Protein AF-A0A101GWN6-F1 (afdb_monomer_lite)

Foldseek 3Di:
DDDDDDDDDPVVVVVVVVVVVVVVVVVPQPFPPPLALVLLLCVVVVLPQLCVVVADDDPPPPDDDPDVPDDPQAADQDVNDGFHDLLVLLSVLLSCLSVVVLVVSVVSLVVQVVQWDADPLAIFNFGQQKADDQFQDIDHPGAGFLLSLLSSLSNLLSSCVNPVDCVSVSNNVNSVVLCVQDLVRRGQWDQDPQAIFGGRGSGPPFWAFQLSRLSSLSSLSSSCSSVVPPVSVVNSLSNVRVSLVCLVLQWDQDVPLRFTFGFRTSTAGQLKKKKWKAWPWKWWFFKKFKWFAAPPDIDGQFMDGALDPCQCPSVGQKHWPDDLQAAQWAHWDADPNGITIIQRNHCHPPRIGMMMGGGDPVDHGQWMKMKIKIAHDPPTDQIKMWIWIDLPPDIDTQDIDGRDPDHDIDIDMGIDHPVSVVSSVVCSRNPGNQDLSCRASSLSSLCSSCSNNVPPSSVVSSVSSVVSVLVDACSSHPDDDPAQWDPWDLDFLFFADPPDQANWAWAQWAWDDDPQKIKTWTWGGYPVGAIFIWIWIGNPVRHIDTPGGQPADDPQQPEHKGQWYKDAQPPPGFIKIWIFTDRHHPDQGQFIFMWTDRRNRHIHTDGTAGRGRWDRWDWDAAPVAWIKIWTWDDDPQKIFIKIWTGRRSRHIDDIDGQDIDGNVAKDWHTWEWDDDPQKTWIWTWIQGPVRWTFTWIWIANDSNGTDTFPSPRSDTQQQPDQGQASHWASWYWDDDPPWIKIKIWGHRHDPPPTGTGIMMTTGDVVVVVVRNVVSD

Structure (mmCIF, N/CA/C/O backbone):
data_AF-A0A101GWN6-F1
#
_entry.id   AF-A0A101GWN6-F1
#
loop_
_atom_site.group_PDB
_atom_site.id
_atom_site.type_symbol
_atom_site.label_atom_id
_atom_site.label_alt_id
_atom_site.label_comp_id
_atom_site.label_asym_id
_atom_site.label_entity_id
_atom_site.label_seq_id
_atom_site.pdbx_PDB_ins_code
_atom_site.Cartn_x
_atom_site.Cartn_y
_atom_site.Cartn_z
_atom_site.occupancy
_atom_site.B_iso_or_equiv
_atom_site.auth_seq_id
_atom_site.auth_comp_id
_atom_site.auth_asym_id
_atom_site.auth_atom_id
_atom_site.pdbx_PDB_model_num
ATOM 1 N N . MET A 1 1 ? 42.149 -77.543 1.550 1.00 42.16 1 MET A N 1
ATOM 2 C CA . MET A 1 1 ? 42.298 -76.564 0.452 1.00 42.16 1 MET A CA 1
ATOM 3 C C . MET A 1 1 ? 41.016 -76.541 -0.371 1.00 42.16 1 MET A C 1
ATOM 5 O O . MET A 1 1 ? 40.492 -77.605 -0.660 1.00 42.16 1 MET A O 1
ATOM 9 N N . SER A 1 2 ? 40.532 -75.338 -0.707 1.00 38.22 2 SER A N 1
ATOM 10 C CA . SER A 1 2 ? 39.483 -75.035 -1.699 1.00 38.22 2 SER A CA 1
ATOM 11 C C . SER A 1 2 ? 38.058 -75.590 -1.464 1.00 38.22 2 SER A C 1
ATOM 13 O O . SER A 1 2 ? 37.648 -76.580 -2.065 1.00 38.22 2 SER A O 1
ATOM 15 N N . ARG A 1 3 ? 37.236 -74.854 -0.697 1.00 34.31 3 ARG A N 1
ATOM 16 C CA . ARG A 1 3 ? 35.778 -74.776 -0.924 1.00 34.31 3 ARG A CA 1
ATOM 17 C C . ARG A 1 3 ? 35.431 -73.357 -1.376 1.00 34.31 3 ARG A C 1
ATOM 19 O O . ARG A 1 3 ? 35.326 -72.449 -0.560 1.00 34.31 3 ARG A O 1
ATOM 26 N N . ILE A 1 4 ? 35.263 -73.183 -2.684 1.00 45.38 4 ILE A N 1
ATOM 27 C CA . ILE A 1 4 ? 34.577 -72.032 -3.275 1.00 45.38 4 ILE A CA 1
ATOM 28 C C . ILE A 1 4 ? 33.082 -72.306 -3.125 1.00 45.38 4 ILE A C 1
ATOM 30 O O . ILE A 1 4 ? 32.577 -73.240 -3.744 1.00 45.38 4 ILE A O 1
ATOM 34 N N . ASN A 1 5 ? 32.376 -71.501 -2.328 1.00 36.94 5 ASN A N 1
ATOM 35 C CA . ASN A 1 5 ? 30.921 -71.443 -2.394 1.00 36.94 5 ASN A CA 1
ATOM 36 C C . ASN A 1 5 ? 30.515 -70.114 -3.035 1.00 36.94 5 ASN A C 1
ATOM 38 O O . ASN A 1 5 ? 30.674 -69.034 -2.468 1.00 36.94 5 ASN A O 1
ATOM 42 N N . LYS A 1 6 ? 30.065 -70.239 -4.284 1.00 48.09 6 LYS A N 1
ATOM 43 C CA . LYS A 1 6 ? 29.497 -69.197 -5.134 1.00 48.09 6 LYS A CA 1
ATOM 44 C C . LYS A 1 6 ? 28.198 -68.700 -4.500 1.00 48.09 6 LYS A C 1
ATOM 46 O O . LYS A 1 6 ? 27.299 -69.501 -4.305 1.00 48.09 6 LYS A O 1
ATOM 51 N N . HIS A 1 7 ? 28.119 -67.405 -4.194 1.00 44.41 7 HIS A N 1
ATOM 52 C CA . HIS A 1 7 ? 26.934 -66.535 -4.313 1.00 44.41 7 HIS A CA 1
ATOM 53 C C . HIS A 1 7 ? 27.115 -65.294 -3.438 1.00 44.41 7 HIS A C 1
ATOM 55 O O . HIS A 1 7 ? 26.677 -65.266 -2.293 1.00 44.41 7 HIS A O 1
ATOM 61 N N . LYS A 1 8 ? 27.751 -64.259 -3.996 1.00 50.44 8 LYS A N 1
ATOM 62 C CA . LYS A 1 8 ? 27.560 -62.838 -3.643 1.00 50.44 8 LYS A CA 1
ATOM 63 C C . LYS A 1 8 ? 28.391 -61.976 -4.610 1.00 50.44 8 LYS A C 1
ATOM 65 O O . LYS A 1 8 ? 29.518 -61.618 -4.299 1.00 50.44 8 LYS A O 1
ATOM 70 N N . PRO A 1 9 ? 27.853 -61.686 -5.810 1.00 43.97 9 PRO A N 1
ATOM 71 C CA . PRO A 1 9 ? 28.031 -60.322 -6.318 1.00 43.97 9 PRO A CA 1
ATOM 72 C C . PRO A 1 9 ? 26.739 -59.688 -6.860 1.00 43.97 9 PRO A C 1
ATOM 74 O O . PRO A 1 9 ? 26.755 -58.531 -7.251 1.00 43.97 9 PRO A O 1
ATOM 77 N N . PHE A 1 10 ? 25.594 -60.381 -6.833 1.00 44.03 10 PHE A N 1
ATOM 78 C CA . PHE A 1 10 ? 24.353 -59.832 -7.406 1.00 44.03 10 PHE A CA 1
ATOM 79 C C . PHE A 1 10 ? 23.596 -58.860 -6.491 1.00 44.03 10 PHE A C 1
ATOM 81 O O . PHE A 1 10 ? 22.917 -57.969 -6.988 1.00 44.03 10 PHE A O 1
ATOM 88 N N . LYS A 1 11 ? 23.734 -58.965 -5.161 1.00 45.72 11 LYS A N 1
ATOM 89 C CA . LYS A 1 11 ? 23.036 -58.045 -4.244 1.00 45.72 11 LYS A CA 1
ATOM 90 C C . LYS A 1 11 ? 23.705 -56.676 -4.125 1.00 45.72 11 LYS A C 1
ATOM 92 O O . LYS A 1 11 ? 22.986 -55.709 -3.936 1.00 45.72 11 LYS A O 1
ATOM 97 N N . LEU A 1 12 ? 25.031 -56.573 -4.270 1.00 45.94 12 LEU A N 1
ATOM 98 C CA . LEU A 1 12 ? 25.731 -55.286 -4.150 1.00 45.94 12 LEU A CA 1
ATOM 99 C C . LEU A 1 12 ? 25.588 -54.439 -5.423 1.00 45.94 12 LEU A C 1
ATOM 101 O O . LEU A 1 12 ? 25.368 -53.240 -5.324 1.00 45.94 12 LEU A O 1
ATOM 105 N N . VAL A 1 13 ? 25.625 -55.069 -6.604 1.00 52.84 13 VAL A N 1
ATOM 106 C CA . VAL A 1 13 ? 25.395 -54.383 -7.888 1.00 52.84 13 VAL A CA 1
ATOM 107 C C . VAL A 1 13 ? 23.931 -53.962 -8.029 1.00 52.84 13 VAL A C 1
ATOM 109 O O . VAL A 1 13 ? 23.671 -52.853 -8.475 1.00 52.84 13 VAL A O 1
ATOM 112 N N . ALA A 1 14 ? 22.974 -54.776 -7.565 1.00 50.75 14 ALA A N 1
ATOM 113 C CA . ALA A 1 14 ? 21.568 -54.373 -7.508 1.00 50.75 14 ALA A CA 1
ATOM 114 C C . ALA A 1 14 ? 21.329 -53.236 -6.500 1.00 50.75 14 ALA A C 1
ATOM 116 O O . ALA A 1 14 ? 20.565 -52.328 -6.797 1.00 50.75 14 ALA A O 1
ATOM 117 N N . TYR A 1 15 ? 22.011 -53.232 -5.347 1.00 51.84 15 TYR A N 1
ATOM 118 C CA . TYR A 1 15 ? 21.912 -52.123 -4.391 1.00 51.84 15 TYR A CA 1
ATOM 119 C C . TYR A 1 15 ? 22.535 -50.839 -4.938 1.00 51.84 15 TYR A C 1
ATOM 121 O O . TYR A 1 15 ? 21.948 -49.784 -4.770 1.00 51.84 15 TYR A O 1
ATOM 129 N N . PHE A 1 16 ? 23.675 -50.915 -5.633 1.00 54.03 16 PHE A N 1
ATOM 130 C CA . PHE A 1 16 ? 24.281 -49.751 -6.286 1.00 54.03 16 PHE A CA 1
ATOM 131 C C . PHE A 1 16 ? 23.466 -49.266 -7.485 1.00 54.03 16 PHE A C 1
ATOM 133 O O . PHE A 1 16 ? 23.344 -48.066 -7.665 1.00 54.03 16 PHE A O 1
ATOM 140 N N . ALA A 1 17 ? 22.854 -50.157 -8.268 1.00 55.34 17 ALA A N 1
ATOM 141 C CA . ALA A 1 17 ? 21.958 -49.770 -9.354 1.00 55.34 17 ALA A CA 1
ATOM 142 C C . ALA A 1 17 ? 20.662 -49.144 -8.823 1.00 55.34 17 ALA A C 1
ATOM 144 O O . ALA A 1 17 ? 20.225 -48.138 -9.360 1.00 55.34 17 ALA A O 1
ATOM 145 N N . VAL A 1 18 ? 20.082 -49.670 -7.737 1.00 59.12 18 VAL A N 1
ATOM 146 C CA . VAL A 1 18 ? 18.914 -49.072 -7.068 1.00 59.12 18 VAL A CA 1
ATOM 147 C C . VAL A 1 18 ? 19.286 -47.773 -6.359 1.00 59.12 18 VAL A C 1
ATOM 149 O O . VAL A 1 18 ? 18.476 -46.863 -6.358 1.00 59.12 18 VAL A O 1
ATOM 152 N N . LEU A 1 19 ? 20.498 -47.640 -5.814 1.00 57.91 19 LEU A N 1
ATOM 153 C CA . LEU A 1 19 ? 20.976 -46.393 -5.217 1.00 57.91 19 LEU A CA 1
ATOM 154 C C . LEU A 1 19 ? 21.315 -45.354 -6.291 1.00 57.91 19 LEU A C 1
ATOM 156 O O . LEU A 1 19 ? 21.035 -44.193 -6.077 1.00 57.91 19 LEU A O 1
ATOM 160 N N . ILE A 1 20 ? 21.851 -45.742 -7.451 1.00 57.53 20 ILE A N 1
ATOM 161 C CA . ILE A 1 20 ? 22.082 -44.838 -8.589 1.00 57.53 20 ILE A CA 1
ATOM 162 C C . ILE A 1 20 ? 20.754 -44.466 -9.245 1.00 57.53 20 ILE A C 1
ATOM 164 O O . ILE A 1 20 ? 20.569 -43.306 -9.560 1.00 57.53 20 ILE A O 1
ATOM 168 N N . ILE A 1 21 ? 19.799 -45.388 -9.385 1.00 51.91 21 ILE A N 1
ATOM 169 C CA . ILE A 1 21 ? 18.442 -45.077 -9.853 1.00 51.91 21 ILE A CA 1
ATOM 170 C C . ILE A 1 21 ? 17.711 -44.223 -8.816 1.00 51.91 21 ILE A C 1
ATOM 172 O O . ILE A 1 21 ? 17.049 -43.279 -9.202 1.00 51.91 21 ILE A O 1
ATOM 176 N N . ALA A 1 22 ? 17.877 -44.465 -7.515 1.00 48.34 22 ALA A N 1
ATOM 177 C CA . ALA A 1 22 ? 17.331 -43.607 -6.467 1.00 48.34 22 ALA A CA 1
ATOM 178 C C . ALA A 1 22 ? 18.044 -42.256 -6.411 1.00 48.34 22 ALA A C 1
ATOM 180 O O . ALA A 1 22 ? 17.379 -41.274 -6.167 1.00 48.34 22 ALA A O 1
ATOM 181 N N . ILE A 1 23 ? 19.348 -42.163 -6.676 1.00 50.28 23 ILE A N 1
ATOM 182 C CA . ILE A 1 23 ? 20.089 -40.895 -6.753 1.00 50.28 23 ILE A CA 1
ATOM 183 C C . ILE A 1 23 ? 19.762 -40.159 -8.053 1.00 50.28 23 ILE A C 1
ATOM 185 O O . ILE A 1 23 ? 19.714 -38.946 -8.028 1.00 50.28 23 ILE A O 1
ATOM 189 N N . VAL A 1 24 ? 19.472 -40.847 -9.159 1.00 46.16 24 VAL A N 1
ATOM 190 C CA . VAL A 1 24 ? 19.009 -40.247 -10.422 1.00 46.16 24 VAL A CA 1
ATOM 191 C C . VAL A 1 24 ? 17.529 -39.847 -10.329 1.00 46.16 24 VAL A C 1
ATOM 193 O O . VAL A 1 24 ? 17.166 -38.811 -10.861 1.00 46.16 24 VAL A O 1
ATOM 196 N N . LEU A 1 25 ? 16.701 -40.581 -9.576 1.00 41.56 25 LEU A N 1
ATOM 197 C CA . LEU A 1 25 ? 15.304 -40.234 -9.254 1.00 41.56 25 LEU A CA 1
ATOM 198 C C . LEU A 1 25 ? 15.174 -39.249 -8.073 1.00 41.56 25 LEU A C 1
ATOM 200 O O . LEU A 1 25 ? 14.125 -38.645 -7.904 1.00 41.56 25 LEU A O 1
ATOM 204 N N . LEU A 1 26 ? 16.215 -39.080 -7.248 1.00 40.34 26 LEU A N 1
ATOM 205 C CA . LEU A 1 26 ? 16.345 -38.020 -6.232 1.00 40.34 26 LEU A CA 1
ATOM 206 C C . LEU A 1 26 ? 17.150 -36.818 -6.764 1.00 40.34 26 LEU A C 1
ATOM 208 O O . LEU A 1 26 ? 17.199 -35.785 -6.103 1.00 40.34 26 LEU A O 1
ATOM 212 N N . ALA A 1 27 ? 17.781 -36.958 -7.936 1.00 35.56 27 ALA A N 1
ATOM 213 C CA . ALA A 1 27 ? 18.366 -35.881 -8.734 1.00 35.56 27 ALA A CA 1
ATOM 214 C C . ALA A 1 27 ? 17.431 -35.412 -9.858 1.00 35.56 27 ALA A C 1
ATOM 216 O O . ALA A 1 27 ? 17.775 -34.465 -10.565 1.00 35.56 27 ALA A O 1
ATOM 217 N N . ASP A 1 28 ? 16.223 -35.977 -9.957 1.00 39.28 28 ASP A N 1
ATOM 218 C CA . ASP A 1 28 ? 15.074 -35.141 -10.274 1.00 39.28 28 ASP A CA 1
ATOM 219 C C . ASP A 1 28 ? 15.021 -34.112 -9.146 1.00 39.28 28 ASP A C 1
ATOM 221 O O . ASP A 1 28 ? 14.565 -34.395 -8.032 1.00 39.28 28 ASP A O 1
ATOM 225 N N . LYS A 1 29 ? 15.574 -32.918 -9.420 1.00 41.94 29 LYS A N 1
ATOM 226 C CA . LYS A 1 29 ? 15.260 -31.697 -8.673 1.00 41.94 29 LYS A CA 1
ATOM 227 C C . LYS A 1 29 ? 13.781 -31.800 -8.327 1.00 41.94 29 LYS A C 1
ATOM 229 O O . LYS A 1 29 ? 12.998 -32.181 -9.193 1.00 41.94 29 LYS A O 1
ATOM 234 N N . ALA A 1 30 ? 13.395 -31.487 -7.093 1.00 38.25 30 ALA A N 1
ATOM 235 C CA . ALA A 1 30 ? 11.994 -31.287 -6.756 1.00 38.25 30 ALA A CA 1
ATOM 236 C C . ALA A 1 30 ? 11.456 -30.164 -7.661 1.00 38.25 30 ALA A C 1
ATOM 238 O O . ALA A 1 30 ? 11.496 -28.989 -7.308 1.00 38.25 30 ALA A O 1
ATOM 239 N N . HIS A 1 31 ? 11.078 -30.520 -8.885 1.00 45.12 31 HIS A N 1
ATOM 240 C CA . HIS A 1 31 ? 10.649 -29.607 -9.911 1.00 45.12 31 HIS A CA 1
ATOM 241 C C . HIS A 1 31 ? 9.286 -29.147 -9.438 1.00 45.12 31 HIS A C 1
ATOM 243 O O . HIS A 1 31 ? 8.378 -29.949 -9.205 1.00 45.12 31 HIS A O 1
ATOM 249 N N . SER A 1 32 ? 9.181 -27.847 -9.186 1.00 54.47 32 SER A N 1
ATOM 250 C CA . SER A 1 32 ? 7.889 -27.232 -8.943 1.00 54.47 32 SER A CA 1
ATOM 251 C C . SER A 1 32 ? 6.946 -27.571 -10.104 1.00 54.47 32 SER A C 1
ATOM 253 O O . SER A 1 32 ? 7.375 -27.698 -11.249 1.00 54.47 32 SER A O 1
ATOM 255 N N . ASN A 1 33 ? 5.646 -27.693 -9.832 1.00 67.94 33 ASN A N 1
ATOM 256 C CA . ASN A 1 33 ? 4.631 -27.920 -10.872 1.00 67.94 33 ASN A CA 1
ATOM 257 C C . ASN A 1 33 ? 4.407 -26.681 -11.776 1.00 67.94 33 ASN A C 1
ATOM 259 O O . ASN A 1 33 ? 3.402 -26.615 -12.483 1.00 67.94 33 ASN A O 1
ATOM 263 N N . ILE A 1 34 ? 5.285 -25.672 -11.722 1.00 78.31 34 ILE A N 1
ATOM 264 C CA . ILE A 1 34 ? 5.137 -24.416 -12.457 1.00 78.31 34 ILE A CA 1
ATOM 265 C C . ILE A 1 34 ? 5.733 -24.595 -13.856 1.00 78.31 34 ILE A C 1
ATOM 267 O O . ILE A 1 34 ? 6.941 -24.494 -14.047 1.00 78.31 34 ILE A O 1
ATOM 271 N N . GLU A 1 35 ? 4.871 -24.842 -14.842 1.00 85.12 35 GLU A N 1
ATOM 272 C CA . GLU A 1 35 ? 5.273 -24.946 -16.254 1.00 85.12 35 GLU A CA 1
ATOM 273 C C . GLU A 1 35 ? 5.530 -23.565 -16.883 1.00 85.12 35 GLU A C 1
ATOM 275 O O . GLU A 1 35 ? 6.447 -23.410 -17.684 1.00 85.12 35 GLU A O 1
ATOM 280 N N . LEU A 1 36 ? 4.718 -22.560 -16.531 1.00 92.94 36 LEU A N 1
ATOM 281 C CA . LEU A 1 36 ? 4.777 -21.205 -17.089 1.00 92.94 36 LEU A CA 1
ATOM 282 C C . LEU A 1 36 ? 4.666 -20.160 -15.972 1.00 92.94 36 LEU A C 1
ATOM 284 O O . LEU A 1 36 ? 3.631 -20.028 -15.313 1.00 92.94 36 LEU A O 1
ATOM 288 N N . GLY A 1 37 ? 5.741 -19.409 -15.765 1.00 92.38 37 GLY A N 1
ATOM 289 C CA . GLY A 1 37 ? 5.915 -18.476 -14.663 1.00 92.38 37 GLY A CA 1
ATOM 290 C C . GLY A 1 37 ? 5.019 -17.241 -14.738 1.00 92.38 37 GLY A C 1
ATOM 291 O O . GLY A 1 37 ? 4.508 -16.810 -13.705 1.00 92.38 37 GLY A O 1
ATOM 292 N N . LEU A 1 38 ? 4.763 -16.680 -15.928 1.00 92.25 38 LEU A N 1
ATOM 293 C CA . LEU A 1 38 ? 3.827 -15.557 -16.066 1.00 92.25 38 LEU A CA 1
ATOM 294 C C . LEU A 1 38 ? 2.386 -15.994 -15.792 1.00 92.25 38 LEU A C 1
ATOM 296 O O . LEU A 1 38 ? 1.638 -15.247 -15.163 1.00 92.25 38 LEU A O 1
ATOM 300 N N . ILE A 1 39 ? 1.988 -17.196 -16.223 1.00 87.88 39 ILE A N 1
ATOM 301 C CA . ILE A 1 39 ? 0.653 -17.730 -15.913 1.00 87.88 39 ILE A CA 1
ATOM 302 C C . ILE A 1 39 ? 0.499 -17.906 -14.402 1.00 87.88 39 ILE A C 1
ATOM 304 O O . ILE A 1 39 ? -0.508 -17.462 -13.852 1.00 87.88 39 ILE A O 1
ATOM 308 N N . GLU A 1 40 ? 1.498 -18.478 -13.726 1.00 89.56 40 GLU A N 1
ATOM 309 C CA . GLU A 1 40 ? 1.488 -18.633 -12.267 1.00 89.56 40 GLU A CA 1
ATOM 310 C C . GLU A 1 40 ? 1.395 -17.271 -11.558 1.00 89.56 40 GLU A C 1
ATOM 312 O O . GLU A 1 40 ? 0.521 -17.047 -10.712 1.00 89.56 40 GLU A O 1
ATOM 317 N N . PHE A 1 41 ? 2.227 -16.309 -11.972 1.00 88.75 41 PHE A N 1
ATOM 318 C CA . PHE A 1 41 ? 2.233 -14.963 -11.402 1.00 88.75 41 PHE A CA 1
ATOM 319 C C . PHE A 1 41 ? 0.891 -14.242 -11.579 1.00 88.75 41 PHE A C 1
ATOM 321 O O . PHE A 1 41 ? 0.393 -13.628 -10.639 1.00 88.75 41 PHE A O 1
ATOM 328 N N . TYR A 1 42 ? 0.258 -14.327 -12.750 1.00 82.12 42 TYR A N 1
ATOM 329 C CA . TYR A 1 42 ? -1.053 -13.707 -12.976 1.00 82.12 42 TYR A CA 1
ATOM 330 C C . TYR A 1 42 ? -2.206 -14.513 -12.352 1.00 82.12 42 TYR A C 1
ATOM 332 O O . TYR A 1 42 ? -3.218 -13.925 -11.950 1.00 82.12 42 TYR A O 1
ATOM 340 N N . GLY A 1 43 ? -2.074 -15.836 -12.217 1.00 72.88 43 GLY A N 1
ATOM 341 C CA . GLY A 1 43 ? -3.044 -16.716 -11.553 1.00 72.88 43 GLY A CA 1
ATOM 342 C C . GLY A 1 43 ? -3.262 -16.327 -10.092 1.00 72.88 43 GLY A C 1
ATOM 343 O O . GLY A 1 43 ? -4.393 -16.246 -9.610 1.00 72.88 43 GLY A O 1
ATOM 344 N N . HIS A 1 44 ? -2.186 -15.908 -9.438 1.00 71.69 44 HIS A N 1
ATOM 345 C CA . HIS A 1 44 ? -2.163 -15.274 -8.125 1.00 71.69 44 HIS A CA 1
ATOM 346 C C . HIS A 1 44 ? -3.085 -14.036 -7.981 1.00 71.69 44 HIS A C 1
ATOM 348 O O . HIS A 1 44 ? -3.517 -13.719 -6.870 1.00 71.69 44 HIS A O 1
ATOM 354 N N . TYR A 1 45 ? -3.454 -13.368 -9.079 1.00 63.53 45 TYR A N 1
ATOM 355 C CA . TYR A 1 45 ? -4.392 -12.234 -9.103 1.00 63.53 45 TYR A CA 1
ATOM 356 C C . TYR A 1 45 ? -5.751 -12.592 -9.723 1.00 63.53 45 TYR A C 1
ATOM 358 O O . TYR A 1 45 ? -6.493 -11.694 -10.134 1.00 63.53 45 TYR A O 1
ATOM 366 N N . ASN A 1 46 ? -6.102 -13.881 -9.825 1.00 61.25 46 ASN A N 1
ATOM 367 C CA . ASN A 1 46 ? -7.255 -14.367 -10.598 1.00 61.25 46 ASN A CA 1
ATOM 368 C C . ASN A 1 46 ? -7.247 -13.811 -12.037 1.00 61.25 46 ASN A C 1
ATOM 370 O O . ASN A 1 46 ? -8.274 -13.376 -12.571 1.00 61.25 46 ASN A O 1
ATOM 374 N N . GLY A 1 47 ? -6.049 -13.704 -12.619 1.00 54.09 47 GLY A N 1
ATOM 375 C CA . GLY A 1 47 ? -5.815 -13.112 -13.928 1.00 54.09 47 GLY A CA 1
ATOM 376 C C . GLY A 1 47 ? -6.115 -11.614 -14.012 1.00 54.09 47 GLY A C 1
ATOM 377 O O . GLY A 1 47 ? -6.263 -11.103 -15.111 1.00 54.09 47 GLY A O 1
ATOM 378 N N . ARG A 1 48 ? -6.298 -10.863 -12.917 1.00 56.03 48 ARG A N 1
ATOM 379 C CA . ARG A 1 48 ? -6.452 -9.397 -13.007 1.00 56.03 48 ARG A CA 1
ATOM 380 C C . ARG A 1 48 ? -5.151 -8.758 -13.497 1.00 56.03 48 ARG A C 1
ATOM 382 O O . ARG A 1 48 ? -4.070 -9.244 -13.196 1.00 56.03 48 ARG A O 1
ATOM 389 N N . ASN A 1 49 ? -5.276 -7.649 -14.227 1.00 57.78 49 ASN A N 1
ATOM 390 C CA . ASN A 1 49 ? -4.112 -6.895 -14.678 1.00 57.78 49 ASN A CA 1
ATOM 391 C C . ASN A 1 49 ? -3.409 -6.281 -13.455 1.00 57.78 49 ASN A C 1
ATOM 393 O O . ASN A 1 49 ? -3.943 -5.353 -12.837 1.00 57.78 49 ASN A O 1
ATOM 397 N N . VAL A 1 50 ? -2.224 -6.804 -13.138 1.00 57.81 50 VAL A N 1
ATOM 398 C CA . VAL A 1 50 ? -1.390 -6.396 -11.997 1.00 57.81 50 VAL A CA 1
ATOM 399 C C . VAL A 1 50 ? -0.943 -4.935 -12.131 1.00 57.81 50 VAL A C 1
ATOM 401 O O . VAL A 1 50 ? -0.974 -4.176 -11.167 1.00 57.81 50 VAL A O 1
ATOM 404 N N . TYR A 1 51 ? -0.674 -4.489 -13.357 1.00 58.72 51 TYR A N 1
ATOM 405 C CA . TYR A 1 51 ? -0.177 -3.148 -13.665 1.00 58.72 51 TYR A CA 1
ATOM 406 C C . TYR A 1 51 ? -1.290 -2.106 -13.896 1.00 58.72 51 TYR A C 1
ATOM 408 O O . TYR A 1 51 ? -1.015 -0.915 -14.009 1.00 58.72 51 TYR A O 1
ATOM 416 N N . SER A 1 52 ? -2.569 -2.501 -13.908 1.00 51.56 52 SER A N 1
ATOM 417 C CA . SER A 1 52 ? -3.698 -1.581 -14.150 1.00 51.56 52 SER A CA 1
ATOM 418 C C . SER A 1 52 ? -3.851 -0.484 -13.089 1.00 51.56 52 SER A C 1
ATOM 420 O O . SER A 1 52 ? -4.363 0.594 -13.389 1.00 51.56 52 SER A O 1
ATOM 422 N N . GLN A 1 53 ? -3.388 -0.722 -11.855 1.00 44.38 53 GLN A N 1
ATOM 423 C CA . GLN A 1 53 ? -3.460 0.263 -10.769 1.00 44.38 53 GLN A CA 1
ATOM 424 C C . GLN A 1 53 ? -2.480 1.433 -10.939 1.00 44.38 53 GLN A C 1
ATOM 426 O O . GLN A 1 53 ? -2.718 2.504 -10.385 1.00 44.38 53 GLN A O 1
ATOM 431 N N . ILE A 1 54 ? -1.415 1.246 -11.725 1.00 46.28 54 ILE A N 1
ATOM 432 C CA . ILE A 1 54 ? -0.407 2.272 -12.034 1.00 46.28 54 ILE A CA 1
ATOM 433 C C . ILE A 1 54 ? -0.980 3.317 -12.997 1.00 46.28 54 ILE A C 1
ATOM 435 O O . ILE A 1 54 ? -0.605 4.483 -12.939 1.00 46.28 54 ILE A O 1
ATOM 439 N N . PHE A 1 55 ? -1.937 2.908 -13.834 1.00 44.69 55 PHE A N 1
ATOM 440 C CA . PHE A 1 55 ? -2.512 3.715 -14.910 1.00 44.69 55 PHE A CA 1
ATOM 441 C C . PHE A 1 55 ? -3.918 4.246 -14.588 1.00 44.69 55 PHE A C 1
ATOM 443 O O . PHE A 1 55 ? -4.670 4.564 -15.511 1.00 44.69 55 PHE A O 1
ATOM 450 N N . LYS A 1 56 ? -4.312 4.300 -13.303 1.00 34.44 56 LYS A N 1
ATOM 451 C CA . LYS A 1 56 ? -5.635 4.803 -12.898 1.00 34.44 56 LYS A CA 1
ATOM 452 C C . LYS A 1 56 ? -5.808 6.264 -13.318 1.00 34.44 56 LYS A C 1
ATOM 454 O O . LYS A 1 56 ? -5.194 7.162 -12.748 1.00 34.44 56 LYS A O 1
ATOM 459 N N . GLU A 1 57 ? -6.702 6.480 -14.277 1.00 35.00 57 GLU A N 1
ATOM 460 C CA . GLU A 1 57 ? -7.381 7.755 -14.452 1.00 35.00 57 GLU A CA 1
ATOM 461 C C . GLU A 1 57 ? -8.469 7.947 -13.386 1.00 35.00 57 GLU A C 1
ATOM 463 O O . GLU A 1 57 ? -8.953 6.999 -12.763 1.00 35.00 57 GLU A O 1
ATOM 468 N N . ASP A 1 58 ? -8.810 9.217 -13.196 1.00 30.59 58 ASP A N 1
ATOM 469 C CA . ASP A 1 58 ? -9.854 9.765 -12.341 1.00 30.59 58 ASP A CA 1
ATOM 470 C C . ASP A 1 58 ? -11.132 8.899 -12.292 1.00 30.59 58 ASP A C 1
ATOM 472 O O . ASP A 1 58 ? -11.654 8.441 -13.310 1.00 30.59 58 ASP A O 1
ATOM 476 N N . ALA A 1 59 ? -11.670 8.693 -11.089 1.00 30.17 59 ALA A N 1
ATOM 477 C CA . ALA A 1 59 ? -12.785 7.784 -10.800 1.00 30.17 59 ALA A CA 1
ATOM 478 C C . ALA A 1 59 ? -14.152 8.246 -11.363 1.00 30.17 59 ALA A C 1
ATOM 480 O O . ALA A 1 59 ? -15.197 7.696 -10.997 1.00 30.17 59 ALA A O 1
ATOM 481 N N . SER A 1 60 ? -14.160 9.247 -12.245 1.00 30.05 60 SER A N 1
ATOM 482 C CA . SER A 1 60 ? -15.343 9.796 -12.908 1.00 30.05 60 SER A CA 1
ATOM 483 C C . SER A 1 60 ? -15.791 8.992 -14.137 1.00 30.05 60 SER A C 1
ATOM 485 O O . SER A 1 60 ? -16.946 9.112 -14.541 1.00 30.05 60 SER A O 1
ATOM 487 N N . VAL A 1 61 ? -14.963 8.091 -14.682 1.00 33.09 61 VAL A N 1
ATOM 488 C CA . VAL A 1 61 ? -15.348 7.215 -15.808 1.00 33.09 61 VAL A CA 1
ATOM 489 C C . VAL A 1 61 ? -15.911 5.885 -15.288 1.00 33.09 61 VAL A C 1
ATOM 491 O O . VAL A 1 61 ? -15.318 4.815 -15.421 1.00 33.09 61 VAL A O 1
ATOM 494 N N . LYS A 1 62 ? -17.078 5.934 -14.636 1.00 31.16 62 LYS A N 1
ATOM 495 C CA . LYS A 1 62 ? -17.861 4.725 -14.332 1.00 31.16 62 LYS A CA 1
ATOM 496 C C . LYS A 1 62 ? -18.656 4.307 -15.569 1.00 31.16 62 LYS A C 1
ATOM 498 O O . LYS A 1 62 ? -19.432 5.092 -16.097 1.00 31.16 62 LYS A O 1
ATOM 503 N N . ASN A 1 63 ? -18.520 3.033 -15.935 1.00 33.03 63 ASN A N 1
ATOM 504 C CA . ASN A 1 63 ? -19.245 2.327 -16.996 1.00 33.03 63 ASN A CA 1
ATOM 505 C C . ASN A 1 63 ? -18.978 2.796 -18.431 1.00 33.03 63 ASN A C 1
ATOM 507 O O . ASN A 1 63 ? -19.773 3.520 -19.023 1.00 33.03 63 ASN A O 1
ATOM 511 N N . THR A 1 64 ? -17.990 2.179 -19.072 1.00 26.02 64 THR A N 1
ATOM 512 C CA . THR A 1 64 ? -18.085 1.904 -20.506 1.00 26.02 64 THR A CA 1
ATOM 513 C C . THR A 1 64 ? -17.902 0.410 -20.745 1.00 26.02 64 THR A C 1
ATOM 515 O O . THR A 1 64 ? -16.866 -0.187 -20.456 1.00 26.02 64 THR A O 1
ATOM 518 N N . LYS A 1 65 ? -18.967 -0.222 -21.258 1.00 26.97 65 LYS A N 1
ATOM 519 C CA . LYS A 1 65 ? -18.857 -1.464 -22.030 1.00 26.97 65 LYS A CA 1
ATOM 520 C C . LYS A 1 65 ? -17.741 -1.257 -23.055 1.00 26.97 65 LYS A C 1
ATOM 522 O O . LYS A 1 65 ? -17.681 -0.181 -23.646 1.00 26.97 65 LYS A O 1
ATOM 527 N N . VAL A 1 66 ? -16.895 -2.267 -23.258 1.00 29.47 66 VAL A N 1
ATOM 528 C CA . VAL A 1 66 ? -15.854 -2.258 -24.296 1.00 29.47 66 VAL A CA 1
ATOM 529 C C . VAL A 1 66 ? -16.520 -1.897 -25.624 1.00 29.47 66 VAL A C 1
ATOM 531 O O . VAL A 1 66 ? -17.259 -2.700 -26.190 1.00 29.47 66 VAL A O 1
ATOM 534 N N . ASN A 1 67 ? -16.327 -0.655 -26.065 1.00 30.30 67 ASN A N 1
ATOM 535 C CA . ASN A 1 67 ? -16.815 -0.173 -27.342 1.00 30.30 67 ASN A CA 1
ATOM 536 C C . ASN A 1 67 ? -15.728 -0.502 -28.376 1.00 30.30 67 ASN A C 1
ATOM 538 O O . ASN A 1 67 ? -14.635 0.052 -28.272 1.00 30.30 67 ASN A O 1
ATOM 542 N N . PRO A 1 68 ? -15.982 -1.392 -29.349 1.00 29.58 68 PRO A N 1
ATOM 543 C CA . PRO A 1 68 ? -14.989 -1.789 -30.345 1.00 29.58 68 PRO A CA 1
ATOM 544 C C . PRO A 1 68 ? -14.598 -0.667 -31.326 1.00 29.58 68 PRO A C 1
ATOM 546 O O . PRO A 1 68 ? -13.727 -0.897 -32.156 1.00 29.58 68 PRO A O 1
ATOM 549 N N . TYR A 1 69 ? -15.211 0.519 -31.221 1.00 28.41 69 TYR A N 1
ATOM 550 C CA . TYR A 1 69 ? -14.950 1.695 -32.060 1.00 28.41 69 TYR A CA 1
ATOM 551 C C . TYR A 1 69 ? -14.339 2.885 -31.302 1.00 28.41 69 TYR A C 1
ATOM 553 O O . TYR A 1 69 ? -14.220 3.968 -31.867 1.00 28.41 69 TYR A O 1
ATOM 561 N N . VAL A 1 70 ? -13.975 2.718 -30.026 1.00 27.39 70 VAL A N 1
ATOM 562 C CA . VAL A 1 70 ? -13.243 3.740 -29.261 1.00 27.39 70 VAL A CA 1
ATOM 563 C C . VAL A 1 70 ? -11.808 3.256 -29.127 1.00 27.39 70 VAL A C 1
ATOM 565 O O . VAL A 1 70 ? -11.584 2.184 -28.563 1.00 27.39 70 VAL A O 1
ATOM 568 N N . GLU A 1 71 ? -10.853 4.021 -29.664 1.00 28.44 71 GLU A N 1
ATOM 569 C CA . GLU A 1 71 ? -9.430 3.763 -29.434 1.00 28.44 71 GLU A CA 1
ATOM 570 C C . GLU A 1 71 ? -9.202 3.598 -27.924 1.00 28.44 71 GLU A C 1
ATOM 572 O O . GLU A 1 71 ? -9.658 4.445 -27.144 1.00 28.44 71 GLU A O 1
ATOM 577 N N . PRO A 1 72 ? -8.562 2.505 -27.469 1.00 30.64 72 PRO A N 1
ATOM 578 C CA . PRO A 1 72 ? -8.244 2.356 -26.059 1.00 30.64 72 PRO A CA 1
ATOM 579 C C . PRO A 1 72 ? -7.488 3.606 -25.599 1.00 30.64 72 PRO A C 1
ATOM 581 O O . PRO A 1 72 ? -6.601 4.095 -26.297 1.00 30.64 72 PRO A O 1
ATOM 584 N N . GLN A 1 73 ? -7.840 4.151 -24.431 1.00 38.75 73 GLN A N 1
ATOM 585 C CA . GLN A 1 73 ? -7.070 5.242 -23.835 1.00 38.75 73 GLN A CA 1
ATOM 586 C C . GLN A 1 73 ? -5.718 4.689 -23.381 1.00 38.75 73 GLN A C 1
ATOM 588 O O . GLN A 1 73 ? -5.524 4.217 -22.255 1.00 38.75 73 GLN A O 1
ATOM 593 N N . MET A 1 74 ? -4.794 4.672 -24.331 1.00 39.31 74 MET A N 1
ATOM 594 C CA . MET A 1 74 ? -3.457 4.127 -24.215 1.00 39.31 74 MET A CA 1
ATOM 595 C C . MET A 1 74 ? -2.589 5.292 -23.769 1.00 39.31 74 MET A C 1
ATOM 597 O O . MET A 1 74 ? -2.380 6.217 -24.550 1.00 39.31 74 MET A O 1
ATOM 601 N N . GLY A 1 75 ? -2.122 5.296 -22.516 1.00 39.22 75 GLY A N 1
ATOM 602 C CA . GLY A 1 75 ? -1.090 6.256 -22.155 1.00 39.22 75 GLY A CA 1
ATOM 603 C C . GLY A 1 75 ? -0.918 6.725 -20.721 1.00 39.22 75 GLY A C 1
ATOM 604 O O . GLY A 1 75 ? -1.715 6.424 -19.836 1.00 39.22 75 GLY A O 1
ATOM 605 N N . TRP A 1 76 ? 0.169 7.481 -20.541 1.00 41.72 76 TRP A N 1
ATOM 606 C CA . TRP A 1 76 ? 0.463 8.337 -19.389 1.00 41.72 76 TRP A CA 1
ATOM 607 C C . TRP A 1 76 ? -0.139 9.725 -19.602 1.00 41.72 76 TRP A C 1
ATOM 609 O O . TRP A 1 76 ? -0.308 10.146 -20.743 1.00 41.72 76 TRP A O 1
ATOM 619 N N . LYS A 1 77 ? -0.395 10.477 -18.525 1.00 44.34 77 LYS A N 1
ATOM 620 C CA . LYS A 1 77 ? -0.642 11.922 -18.630 1.00 44.34 77 LYS A CA 1
ATOM 621 C C . LYS A 1 77 ? 0.645 12.684 -18.364 1.00 44.34 77 LYS A C 1
ATOM 623 O O . LYS A 1 77 ? 1.100 12.730 -17.227 1.00 44.34 77 LYS A O 1
ATOM 628 N N . ILE A 1 78 ? 1.191 13.317 -19.397 1.00 47.53 78 ILE A N 1
ATOM 629 C CA . ILE A 1 78 ? 2.322 14.244 -19.273 1.00 47.53 78 ILE A CA 1
ATOM 630 C C . ILE A 1 78 ? 1.808 15.640 -19.616 1.00 47.53 78 ILE A C 1
ATOM 632 O O . ILE A 1 78 ? 1.233 15.851 -20.684 1.00 47.53 78 ILE A O 1
ATOM 636 N N . GLY A 1 79 ? 1.915 16.581 -18.672 1.00 47.06 79 GLY A N 1
ATOM 637 C CA . GLY A 1 79 ? 1.379 17.939 -18.842 1.00 47.06 79 GLY A CA 1
ATOM 638 C C . GLY A 1 79 ? -0.129 17.983 -19.146 1.00 47.06 79 GLY A C 1
ATOM 639 O O . GLY A 1 79 ? -0.586 18.855 -19.879 1.00 47.06 79 GLY A O 1
ATOM 640 N N . GLY A 1 80 ? -0.902 17.004 -18.654 1.00 45.47 80 GLY A N 1
ATOM 641 C CA . GLY A 1 80 ? -2.345 16.885 -18.904 1.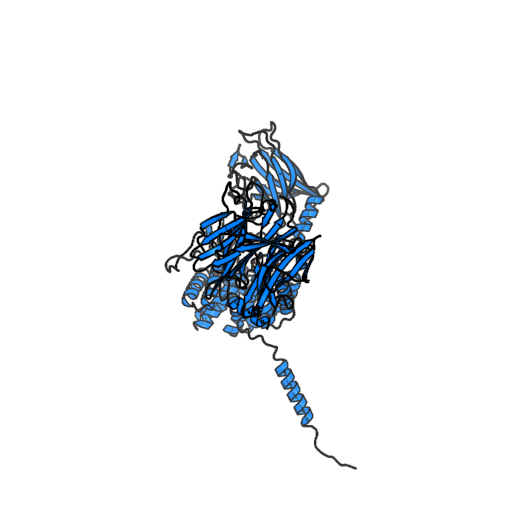00 45.47 80 GLY A CA 1
ATOM 642 C C . GLY A 1 80 ? -2.743 16.235 -20.238 1.00 45.47 80 GLY A C 1
ATOM 643 O O . GLY A 1 80 ? -3.937 16.053 -20.474 1.00 45.47 80 GLY A O 1
ATOM 644 N N . LYS A 1 81 ? -1.787 15.840 -21.092 1.00 46.03 81 LYS A N 1
ATOM 645 C CA . LYS A 1 81 ? -2.040 15.153 -22.373 1.00 46.03 81 LYS A CA 1
ATOM 646 C C . LYS A 1 81 ? -1.759 13.655 -22.267 1.00 46.03 81 LYS A C 1
ATOM 648 O O . LYS A 1 81 ? -0.762 13.269 -21.662 1.00 46.03 81 LYS A O 1
ATOM 653 N N . SER A 1 82 ? -2.620 12.829 -22.866 1.00 56.66 82 SER A N 1
ATOM 654 C CA . SER A 1 82 ? -2.416 11.375 -22.942 1.00 56.66 82 SER A CA 1
ATOM 655 C C . SER A 1 82 ? -1.318 11.040 -23.957 1.00 56.66 82 SER A C 1
ATOM 657 O O . SER A 1 82 ? -1.382 11.516 -25.090 1.00 56.66 82 SER A O 1
ATOM 659 N N . VAL A 1 83 ? -0.329 10.233 -23.567 1.00 58.97 83 VAL A N 1
ATOM 660 C CA . VAL A 1 83 ? 0.756 9.747 -24.440 1.00 58.97 83 VAL A CA 1
ATOM 661 C C . VAL A 1 83 ? 0.834 8.218 -24.409 1.00 58.97 83 VAL A C 1
ATOM 663 O O . VAL A 1 83 ? 0.953 7.677 -23.312 1.00 58.97 83 VAL A O 1
ATOM 666 N N . PRO A 1 84 ? 0.798 7.501 -25.551 1.00 67.19 84 PRO A N 1
ATOM 667 C CA . PRO A 1 84 ? 0.753 6.036 -25.589 1.00 67.19 84 PRO A CA 1
ATOM 668 C C . PRO A 1 84 ? 1.833 5.341 -24.753 1.00 67.19 84 PRO A C 1
ATOM 670 O O . PRO A 1 84 ? 2.998 5.724 -24.777 1.00 67.19 84 PRO A O 1
ATOM 673 N N . SER A 1 85 ? 1.441 4.298 -24.011 1.00 81.12 85 SER A N 1
ATOM 674 C CA . SER A 1 85 ? 2.353 3.489 -23.193 1.00 81.12 85 SER A CA 1
ATOM 675 C C . SER A 1 85 ? 2.395 2.051 -23.705 1.00 81.12 85 SER A C 1
ATOM 677 O O . SER A 1 85 ? 1.429 1.319 -23.467 1.00 81.12 85 SER A O 1
ATOM 679 N N . PRO A 1 86 ? 3.496 1.603 -24.332 1.00 88.94 86 PRO A N 1
ATOM 680 C CA . PRO A 1 86 ? 3.598 0.230 -24.818 1.00 88.94 86 PRO A CA 1
ATOM 681 C C . PRO A 1 86 ? 3.532 -0.804 -23.680 1.00 88.94 86 PRO A C 1
ATOM 683 O O . PRO A 1 86 ? 2.941 -1.865 -23.864 1.00 88.94 86 PRO A O 1
ATOM 686 N N . THR A 1 87 ? 4.006 -0.481 -22.465 1.00 89.00 87 THR A N 1
ATOM 687 C CA . THR A 1 87 ? 3.832 -1.341 -21.272 1.00 89.00 87 THR A CA 1
ATOM 688 C C . THR A 1 87 ? 2.369 -1.626 -20.970 1.00 89.00 87 THR A C 1
ATOM 690 O O . THR A 1 87 ? 2.011 -2.773 -20.703 1.00 89.00 87 THR A O 1
ATOM 693 N N . LYS A 1 88 ? 1.511 -0.597 -21.004 1.00 82.56 88 LYS A N 1
ATOM 694 C CA . LYS A 1 88 ? 0.079 -0.762 -20.735 1.00 82.56 88 LYS A CA 1
ATOM 695 C C . LYS A 1 88 ? -0.555 -1.681 -21.779 1.00 82.56 88 LYS A C 1
ATOM 697 O O . LYS A 1 88 ? -1.284 -2.596 -21.406 1.00 82.56 88 LYS A O 1
ATOM 702 N N . VAL A 1 89 ? -0.224 -1.479 -23.057 1.00 85.81 89 VAL A N 1
ATOM 703 C CA . VAL A 1 89 ? -0.736 -2.299 -24.167 1.00 85.81 89 VAL A CA 1
ATOM 704 C C . VAL A 1 89 ? -0.318 -3.759 -24.007 1.00 85.81 89 VAL A C 1
ATOM 706 O O . VAL A 1 89 ? -1.168 -4.648 -24.033 1.00 85.81 89 VAL A O 1
ATOM 709 N N . ALA A 1 90 ? 0.973 -4.004 -23.773 1.00 91.81 90 ALA A N 1
ATOM 710 C CA . ALA A 1 90 ? 1.515 -5.345 -23.586 1.00 91.81 90 ALA A CA 1
ATOM 711 C C . ALA A 1 90 ? 0.910 -6.046 -22.361 1.00 91.81 90 ALA A C 1
ATOM 713 O O . ALA A 1 90 ? 0.484 -7.194 -22.452 1.00 91.81 90 ALA A O 1
ATOM 714 N N . SER A 1 91 ? 0.798 -5.339 -21.235 1.00 88.12 91 SER A N 1
ATOM 715 C CA . SER A 1 91 ? 0.197 -5.853 -20.000 1.00 88.12 91 SER A CA 1
ATOM 716 C C . SER A 1 91 ? -1.288 -6.203 -20.159 1.00 88.12 91 SER A C 1
ATOM 718 O O . SER A 1 91 ? -1.738 -7.267 -19.721 1.00 88.12 91 SER A O 1
ATOM 720 N N . GLU A 1 92 ? -2.073 -5.333 -20.803 1.00 84.62 92 GLU A N 1
ATOM 721 C CA . GLU A 1 92 ? -3.487 -5.599 -21.069 1.00 84.62 92 GLU A CA 1
ATOM 722 C C . GLU A 1 92 ? -3.664 -6.769 -22.036 1.00 84.62 92 GLU A C 1
ATOM 724 O O . GLU A 1 92 ? -4.437 -7.678 -21.730 1.00 84.62 92 GLU A O 1
ATOM 729 N N . GLY A 1 93 ? -2.909 -6.806 -23.136 1.00 87.75 93 GLY A N 1
ATOM 730 C CA . GLY A 1 93 ? -2.923 -7.927 -24.073 1.00 87.75 93 GLY A CA 1
ATOM 731 C C . GLY A 1 93 ? -2.567 -9.249 -23.394 1.00 87.75 93 GLY A C 1
ATOM 732 O O . GLY A 1 93 ? -3.317 -10.220 -23.515 1.00 87.75 93 GLY A O 1
ATOM 733 N N . LEU A 1 94 ? -1.485 -9.273 -22.606 1.00 92.25 94 LEU A N 1
ATOM 734 C CA . LEU A 1 94 ? -1.056 -10.445 -21.836 1.00 92.25 94 LEU A CA 1
ATOM 735 C C . LEU A 1 94 ? -2.158 -10.918 -20.876 1.00 92.25 94 LEU A C 1
ATOM 737 O O . LEU A 1 94 ? -2.495 -12.099 -20.811 1.00 92.25 94 LEU A O 1
ATOM 741 N N . THR A 1 95 ? -2.789 -9.978 -20.175 1.00 86.69 95 THR A N 1
ATOM 742 C CA . THR A 1 95 ? -3.912 -10.279 -19.282 1.00 86.69 95 THR A CA 1
ATOM 743 C C . THR A 1 95 ? -5.083 -10.917 -20.037 1.00 86.69 95 THR A C 1
ATOM 745 O O . THR A 1 95 ? -5.723 -11.840 -19.528 1.00 86.69 95 THR A O 1
ATOM 748 N N . LYS A 1 96 ? -5.405 -10.421 -21.238 1.00 86.88 96 LYS A N 1
ATOM 749 C CA . LYS A 1 96 ? -6.505 -10.947 -22.057 1.00 86.88 96 LYS A CA 1
ATOM 750 C C . LYS A 1 96 ? -6.245 -12.379 -22.500 1.00 86.88 96 LYS A C 1
ATOM 752 O O . LYS A 1 96 ? -7.124 -13.219 -22.311 1.00 86.88 96 LYS A O 1
ATOM 757 N N . VAL A 1 97 ? -5.043 -12.670 -22.997 1.00 91.81 97 VAL A N 1
ATOM 758 C CA . VAL A 1 97 ? -4.703 -14.025 -23.450 1.00 91.81 97 VAL A CA 1
ATOM 759 C C . VAL A 1 97 ? -4.683 -15.020 -22.286 1.00 91.81 97 VAL A C 1
ATOM 761 O O . VAL A 1 97 ? -5.248 -16.100 -22.419 1.00 91.81 97 VAL A O 1
ATOM 764 N N . ILE A 1 98 ? -4.178 -14.633 -21.107 1.00 88.00 98 ILE A N 1
ATOM 765 C CA . ILE A 1 98 ? -4.209 -15.479 -19.895 1.00 88.00 98 ILE A CA 1
ATOM 766 C C . ILE A 1 98 ? -5.649 -15.800 -19.456 1.00 88.00 98 ILE A C 1
ATOM 768 O O . ILE A 1 98 ? -5.920 -16.881 -18.940 1.00 88.00 98 ILE A O 1
ATOM 772 N N . LYS A 1 99 ? -6.603 -14.890 -19.689 1.00 84.06 99 LYS A N 1
ATOM 773 C CA . LYS A 1 99 ? -8.033 -15.126 -19.422 1.00 84.06 99 LYS A CA 1
ATOM 774 C C . LYS A 1 99 ? -8.755 -15.928 -20.508 1.00 84.06 99 LYS A C 1
ATOM 776 O O . LYS A 1 99 ? -9.960 -16.136 -20.385 1.00 84.06 99 LYS A O 1
ATOM 781 N N . GLY A 1 100 ? -8.061 -16.327 -21.571 1.00 85.44 100 GLY A N 1
ATOM 782 C CA . GLY A 1 100 ? -8.656 -16.998 -22.726 1.00 85.44 100 GLY A CA 1
ATOM 783 C C . GLY A 1 100 ? -9.384 -16.065 -23.702 1.00 85.44 100 GLY A C 1
ATOM 784 O O . GLY A 1 100 ? -10.017 -16.546 -24.637 1.00 85.44 100 GLY A O 1
ATOM 785 N N . ASP A 1 101 ? -9.292 -14.741 -23.537 1.00 88.38 101 ASP A N 1
ATOM 786 C CA . ASP A 1 101 ? -9.839 -13.756 -24.483 1.00 88.38 101 ASP A CA 1
ATOM 787 C C . ASP A 1 101 ? -8.815 -13.476 -25.597 1.00 88.38 101 ASP A C 1
ATOM 789 O O . ASP A 1 101 ? -8.207 -12.404 -25.682 1.00 88.38 101 ASP A O 1
ATOM 793 N N . VAL A 1 102 ? -8.581 -14.499 -26.425 1.00 92.94 102 VAL A N 1
ATOM 794 C CA . VAL A 1 102 ? -7.577 -14.489 -27.502 1.00 92.94 102 VAL A CA 1
ATOM 795 C C . VAL A 1 102 ? -7.860 -13.373 -28.508 1.00 92.94 102 VAL A C 1
ATOM 797 O O . VAL A 1 102 ? -6.958 -12.612 -28.843 1.00 92.94 102 VAL A O 1
ATOM 800 N N . THR A 1 103 ? -9.117 -13.198 -28.926 1.00 89.94 103 THR A N 1
ATOM 801 C CA . THR A 1 103 ? -9.505 -12.166 -29.900 1.00 89.94 103 THR A CA 1
ATOM 802 C C . THR A 1 103 ? -9.206 -10.755 -29.400 1.00 89.94 103 THR A C 1
ATOM 804 O O . THR A 1 103 ? -8.753 -9.910 -30.173 1.00 89.94 103 THR A O 1
ATOM 807 N N . ALA A 1 104 ? -9.447 -10.458 -28.117 1.00 83.06 104 ALA A N 1
ATOM 808 C CA . ALA A 1 104 ? -9.054 -9.164 -27.571 1.00 83.06 104 ALA A CA 1
ATOM 809 C C . ALA A 1 104 ? -7.531 -9.030 -27.516 1.00 83.06 104 ALA A C 1
ATOM 811 O O . ALA A 1 104 ? -7.015 -7.993 -27.923 1.00 83.06 104 ALA A O 1
ATOM 812 N N . ALA A 1 105 ? -6.817 -10.064 -27.062 1.00 90.50 105 ALA A N 1
ATOM 813 C CA . ALA A 1 105 ? -5.358 -10.060 -26.984 1.00 90.50 105 ALA A CA 1
ATOM 814 C C . ALA A 1 105 ? -4.688 -9.797 -28.345 1.00 90.50 105 ALA A C 1
ATOM 816 O O . ALA A 1 105 ? -3.743 -9.011 -28.408 1.00 90.50 105 ALA A O 1
ATOM 817 N N . GLN A 1 106 ? -5.225 -10.361 -29.432 1.00 94.38 106 GLN A N 1
ATOM 818 C CA . GLN A 1 106 ? -4.747 -10.114 -30.797 1.00 94.38 106 GLN A CA 1
ATOM 819 C C . GLN A 1 106 ? -4.814 -8.631 -31.185 1.00 94.38 106 GLN A C 1
ATOM 821 O O . GLN A 1 106 ? -3.894 -8.135 -31.821 1.00 94.38 106 GLN A O 1
ATOM 826 N N . LYS A 1 107 ? -5.827 -7.876 -30.735 1.00 90.62 107 LYS A N 1
ATOM 827 C CA . LYS A 1 107 ? -5.912 -6.425 -31.006 1.00 90.62 107 LYS A CA 1
ATOM 828 C C . LYS A 1 107 ? -4.782 -5.639 -30.340 1.00 90.62 107 LYS A C 1
ATOM 830 O O . LYS A 1 107 ? -4.235 -4.718 -30.939 1.00 90.62 107 LYS A O 1
ATOM 835 N N . TYR A 1 108 ? -4.429 -6.004 -29.106 1.00 90.31 108 TYR A N 1
ATOM 836 C CA . TYR A 1 108 ? -3.292 -5.403 -28.401 1.00 90.31 108 TYR A CA 1
ATOM 837 C C . TYR A 1 108 ? -1.964 -5.776 -29.072 1.00 90.31 108 TYR A C 1
ATOM 839 O O . TYR A 1 108 ? -1.089 -4.925 -29.213 1.00 90.31 108 TYR A O 1
ATOM 847 N N . ALA A 1 109 ? -1.837 -7.025 -29.528 1.00 94.88 109 ALA A N 1
ATOM 848 C CA . ALA A 1 109 ? -0.687 -7.492 -30.292 1.00 94.88 109 ALA A CA 1
ATOM 849 C C . ALA A 1 109 ? -0.527 -6.732 -31.621 1.00 94.88 109 ALA A C 1
ATOM 851 O O . ALA A 1 109 ? 0.573 -6.271 -31.908 1.00 94.88 109 ALA A O 1
ATOM 852 N N . SER A 1 110 ? -1.609 -6.519 -32.381 1.00 93.62 110 SER A N 1
ATOM 853 C CA . SER A 1 110 ? -1.582 -5.714 -33.612 1.00 93.62 110 SER A CA 1
ATOM 854 C C . SER A 1 110 ? -1.088 -4.295 -33.348 1.00 93.62 110 SER A C 1
ATOM 856 O O . SER A 1 110 ? -0.177 -3.838 -34.026 1.00 93.62 110 SER A O 1
ATOM 858 N N . TRP A 1 111 ? -1.597 -3.633 -32.301 1.00 92.50 111 TRP A N 1
ATOM 859 C CA . TRP A 1 111 ? -1.120 -2.294 -31.952 1.00 92.50 111 TRP A CA 1
ATOM 860 C C . TRP A 1 111 ? 0.380 -2.275 -31.641 1.00 92.50 111 TRP A C 1
ATOM 862 O O . TRP A 1 111 ? 1.083 -1.368 -32.084 1.00 92.50 111 TRP A O 1
ATOM 872 N N . LEU A 1 112 ? 0.880 -3.263 -30.888 1.00 93.62 112 LEU A N 1
ATOM 873 C CA . LEU A 1 112 ? 2.309 -3.364 -30.584 1.00 93.62 112 LEU A CA 1
ATOM 874 C C . LEU A 1 112 ? 3.137 -3.516 -31.859 1.00 93.62 112 LEU A C 1
ATOM 876 O O . LEU A 1 112 ? 4.140 -2.826 -31.998 1.00 93.62 112 LEU A O 1
ATOM 880 N N . VAL A 1 113 ? 2.709 -4.372 -32.790 1.00 96.25 113 VAL A N 1
ATOM 881 C CA . VAL A 1 113 ? 3.389 -4.571 -34.078 1.00 96.25 113 VAL A CA 1
ATOM 882 C C . VAL A 1 113 ? 3.406 -3.272 -34.891 1.00 96.25 113 VAL A C 1
ATOM 884 O O . VAL A 1 113 ? 4.482 -2.855 -35.324 1.00 96.25 113 VAL A O 1
ATOM 887 N N . ASP A 1 114 ? 2.263 -2.591 -35.012 1.00 92.56 114 ASP A N 1
ATOM 888 C CA . ASP A 1 114 ? 2.116 -1.340 -35.773 1.00 92.56 114 ASP A CA 1
ATOM 889 C C . ASP A 1 114 ? 2.954 -0.182 -35.202 1.00 92.56 114 ASP A C 1
ATOM 891 O O . ASP A 1 114 ? 3.330 0.737 -35.929 1.00 92.56 114 ASP A O 1
ATOM 895 N N . ASN A 1 115 ? 3.262 -0.224 -33.902 1.00 90.88 115 ASN A N 1
ATOM 896 C CA . ASN A 1 115 ? 4.041 0.797 -33.191 1.00 90.88 115 ASN A CA 1
ATOM 897 C C . ASN A 1 115 ? 5.452 0.311 -32.814 1.00 90.88 115 ASN A C 1
ATOM 899 O O . ASN A 1 115 ? 6.125 0.929 -31.984 1.00 90.88 115 ASN A O 1
ATOM 903 N N . SER A 1 116 ? 5.904 -0.801 -33.396 1.00 95.69 116 SER A N 1
ATOM 904 C CA . SER A 1 116 ? 7.229 -1.356 -33.130 1.00 95.69 116 SER A CA 1
ATOM 905 C C . SER A 1 116 ? 8.315 -0.721 -33.997 1.00 95.69 116 SER A C 1
ATOM 907 O O . SER A 1 116 ? 8.070 -0.222 -35.095 1.00 95.69 116 SER A O 1
ATOM 909 N N . ILE A 1 117 ? 9.554 -0.782 -33.513 1.00 95.75 117 ILE A N 1
ATOM 910 C CA . ILE A 1 117 ? 10.750 -0.511 -34.311 1.00 95.75 117 ILE A CA 1
ATOM 911 C C . ILE A 1 117 ? 11.535 -1.808 -34.458 1.00 95.75 117 ILE A C 1
ATOM 913 O O . ILE A 1 117 ? 11.755 -2.528 -33.486 1.00 95.75 117 ILE A O 1
ATOM 917 N N . ASN A 1 118 ? 11.996 -2.092 -35.674 1.00 95.06 118 ASN A N 1
ATOM 918 C CA . ASN A 1 118 ? 12.888 -3.209 -35.951 1.00 95.06 118 ASN A CA 1
ATOM 919 C C . ASN A 1 118 ? 14.325 -2.703 -36.122 1.00 95.06 118 ASN A C 1
ATOM 921 O O . ASN A 1 118 ? 14.585 -1.837 -36.958 1.00 95.06 118 ASN A O 1
ATOM 925 N N . LYS A 1 119 ? 15.256 -3.252 -35.342 1.00 92.00 119 LYS A N 1
ATOM 926 C CA . LYS A 1 119 ? 16.693 -2.984 -35.440 1.00 92.00 119 LYS A CA 1
ATOM 927 C C . LYS A 1 119 ? 17.437 -4.311 -35.501 1.00 92.00 119 LYS A C 1
ATOM 929 O O . LYS A 1 119 ? 17.358 -5.098 -34.564 1.00 92.00 119 LYS A O 1
ATOM 934 N N . ASP A 1 120 ? 18.133 -4.569 -36.606 1.00 87.94 120 ASP A N 1
ATOM 935 C CA . ASP A 1 120 ? 18.909 -5.799 -36.836 1.00 87.94 120 ASP A CA 1
ATOM 936 C C . ASP A 1 120 ? 18.102 -7.096 -36.612 1.00 87.94 120 ASP A C 1
ATOM 938 O O . ASP A 1 120 ? 18.598 -8.103 -36.107 1.00 87.94 120 ASP A O 1
ATOM 942 N N . GLY A 1 121 ? 16.814 -7.070 -36.976 1.00 92.06 121 GLY A N 1
ATOM 943 C CA . GLY A 1 121 ? 15.902 -8.199 -36.808 1.00 92.06 121 GLY A CA 1
ATOM 944 C C . GLY A 1 121 ? 15.352 -8.366 -35.390 1.00 92.06 121 GLY A C 1
ATOM 945 O O . GLY A 1 121 ? 14.646 -9.351 -35.163 1.00 92.06 121 GLY A O 1
ATOM 946 N N . ALA A 1 122 ? 15.665 -7.454 -34.463 1.00 97.38 122 ALA A N 1
ATOM 947 C CA . ALA A 1 122 ? 15.085 -7.368 -33.129 1.00 97.38 122 ALA A CA 1
ATOM 948 C C . ALA A 1 122 ? 13.943 -6.342 -33.086 1.00 97.38 122 ALA A C 1
ATOM 950 O O . ALA A 1 122 ? 14.099 -5.209 -33.543 1.00 97.38 122 ALA A O 1
ATOM 951 N N . MET A 1 123 ? 12.805 -6.737 -32.514 1.00 98.31 123 MET A N 1
ATOM 952 C CA . MET A 1 123 ? 11.620 -5.889 -32.364 1.00 98.31 123 MET A CA 1
ATOM 953 C C . MET A 1 123 ? 11.629 -5.178 -31.007 1.00 98.31 123 MET A C 1
ATOM 955 O O . MET A 1 123 ? 11.802 -5.809 -29.963 1.00 98.31 123 MET A O 1
ATOM 959 N N . PHE A 1 124 ? 11.417 -3.866 -31.033 1.00 97.94 124 PHE A N 1
ATOM 960 C CA . PHE A 1 124 ? 11.378 -2.983 -29.873 1.00 97.94 124 PHE A CA 1
ATOM 961 C C . PHE A 1 124 ? 10.058 -2.220 -29.802 1.00 97.94 124 PHE A C 1
ATOM 963 O O . PHE A 1 124 ? 9.527 -1.813 -30.835 1.00 97.94 124 PHE A O 1
ATOM 970 N N . PHE A 1 125 ? 9.577 -1.963 -28.585 1.00 95.88 125 PHE A N 1
ATOM 971 C CA . PHE A 1 125 ? 8.411 -1.113 -28.318 1.00 95.88 125 PHE A CA 1
ATOM 972 C C . PHE A 1 125 ? 8.846 0.152 -27.555 1.00 95.88 125 PHE A C 1
ATOM 974 O O . PHE A 1 125 ? 8.731 0.199 -26.325 1.00 95.88 125 PHE A O 1
ATOM 981 N N . PRO A 1 126 ? 9.401 1.162 -28.251 1.00 92.62 126 PRO A N 1
ATOM 982 C CA . PRO A 1 126 ? 10.000 2.317 -27.604 1.00 92.62 126 PRO A CA 1
ATOM 983 C C . PRO A 1 126 ? 8.952 3.255 -27.010 1.00 92.62 126 PRO A C 1
ATOM 985 O O . PRO A 1 126 ? 7.896 3.519 -27.584 1.00 92.62 126 PRO A O 1
ATOM 988 N N . PHE A 1 127 ? 9.302 3.846 -25.880 1.00 87.81 127 PHE A N 1
ATOM 989 C CA . PHE A 1 127 ? 8.632 5.020 -25.354 1.00 87.81 127 PHE A CA 1
ATOM 990 C C . PHE A 1 127 ? 9.055 6.256 -26.144 1.00 87.81 127 PHE A C 1
ATOM 992 O O . PHE A 1 127 ? 10.243 6.533 -26.299 1.00 87.81 127 PHE A O 1
ATOM 999 N N . THR A 1 128 ? 8.077 7.026 -26.616 1.00 85.81 128 THR A N 1
ATOM 1000 C CA . THR A 1 128 ? 8.282 8.234 -27.434 1.00 85.81 128 THR A CA 1
ATOM 1001 C C . THR A 1 128 ? 8.204 9.523 -26.612 1.00 85.81 128 THR A C 1
ATOM 1003 O O . THR A 1 128 ? 7.989 10.601 -27.164 1.00 85.81 128 THR A O 1
ATOM 1006 N N . PHE A 1 129 ? 8.334 9.422 -25.288 1.00 77.44 129 PHE A N 1
ATOM 1007 C CA . PHE A 1 129 ? 8.303 10.547 -24.358 1.00 77.44 129 PHE A CA 1
ATOM 1008 C C . PHE A 1 129 ? 9.414 10.434 -23.310 1.00 77.44 129 PHE A C 1
ATOM 1010 O O . PHE A 1 129 ? 9.856 9.332 -22.975 1.00 77.44 129 PHE A O 1
ATOM 1017 N N . ASP A 1 130 ? 9.859 11.578 -22.795 1.00 76.81 130 ASP A N 1
ATOM 1018 C CA . ASP A 1 130 ? 10.870 11.631 -21.740 1.00 76.81 130 ASP A CA 1
ATOM 1019 C C . ASP A 1 130 ? 10.281 11.171 -20.401 1.00 76.81 130 ASP A C 1
ATOM 1021 O O . ASP A 1 130 ? 9.144 11.508 -20.064 1.00 76.81 130 ASP A O 1
ATOM 1025 N N . TYR A 1 131 ? 11.054 10.424 -19.618 1.00 74.75 131 TYR A N 1
ATOM 1026 C CA . TYR A 1 131 ? 10.630 9.908 -18.319 1.00 74.75 131 TYR A CA 1
ATOM 1027 C C . TYR A 1 131 ? 11.582 10.356 -17.213 1.00 74.75 131 TYR A C 1
ATOM 1029 O O . TYR A 1 131 ? 12.778 10.090 -17.278 1.00 74.75 131 TYR A O 1
ATOM 1037 N N . ALA A 1 132 ? 11.040 11.027 -16.197 1.00 68.50 132 ALA A N 1
ATOM 1038 C CA . ALA A 1 132 ? 11.794 11.630 -15.099 1.00 68.50 132 ALA A CA 1
ATOM 1039 C C . ALA A 1 132 ? 11.083 11.377 -13.755 1.00 68.50 132 ALA A C 1
ATOM 1041 O O . ALA A 1 132 ? 10.284 12.205 -13.306 1.00 68.50 132 ALA A O 1
ATOM 1042 N N . PRO A 1 133 ? 11.282 10.198 -13.142 1.00 66.25 133 PRO A N 1
ATOM 1043 C CA . PRO A 1 133 ? 10.689 9.852 -11.856 1.00 66.25 133 PRO A CA 1
ATOM 1044 C C . PRO A 1 133 ? 11.415 10.526 -10.676 1.00 66.25 133 PRO A C 1
ATOM 1046 O O . PRO A 1 133 ? 12.372 11.274 -10.835 1.00 66.25 133 PRO A O 1
ATOM 1049 N N . TYR A 1 134 ? 10.968 10.216 -9.454 1.00 55.81 134 TYR A N 1
ATOM 1050 C CA . TYR A 1 134 ? 11.664 10.575 -8.207 1.00 55.81 134 TYR A CA 1
ATOM 1051 C C . TYR A 1 134 ? 13.047 9.895 -8.054 1.00 55.81 134 TYR A C 1
ATOM 1053 O O . TYR A 1 134 ? 13.875 10.314 -7.245 1.00 55.81 134 TYR A O 1
ATOM 1061 N N . TRP A 1 135 ? 13.312 8.834 -8.820 1.00 64.88 135 TRP A N 1
ATOM 1062 C CA . TRP A 1 135 ? 14.599 8.138 -8.830 1.00 64.88 135 TRP A CA 1
ATOM 1063 C C . TRP A 1 135 ? 15.703 8.973 -9.494 1.00 64.88 135 TRP A C 1
ATOM 1065 O O . TRP A 1 135 ? 15.417 9.889 -10.258 1.00 64.88 135 TRP A O 1
ATOM 1075 N N . SER A 1 136 ? 16.977 8.658 -9.226 1.00 60.09 136 SER A N 1
ATOM 1076 C CA . SER A 1 136 ? 18.139 9.444 -9.687 1.00 60.09 136 SER A CA 1
ATOM 1077 C C . SER A 1 136 ? 18.435 9.379 -11.182 1.00 60.09 136 SER A C 1
ATOM 1079 O O . SER A 1 136 ? 19.555 9.666 -11.601 1.00 60.09 136 SER A O 1
ATOM 1081 N N . TYR A 1 137 ? 17.478 8.938 -11.979 1.00 68.19 137 TYR A N 1
ATOM 1082 C CA . TYR A 1 137 ? 17.662 8.717 -13.390 1.00 68.19 137 TYR A CA 1
ATOM 1083 C C . TYR A 1 137 ? 16.513 9.315 -14.166 1.00 68.19 137 TYR A C 1
ATOM 1085 O O . TYR A 1 137 ? 15.379 9.374 -13.696 1.00 68.19 137 TYR A O 1
ATOM 1093 N N . SER A 1 138 ? 16.826 9.678 -15.397 1.00 72.69 138 SER A N 1
ATOM 1094 C CA . SER A 1 138 ? 15.839 10.090 -16.363 1.00 72.69 138 SER A CA 1
ATOM 1095 C C . SER A 1 138 ? 16.180 9.515 -17.724 1.00 72.69 138 SER A C 1
ATOM 1097 O O . SER A 1 138 ? 17.339 9.228 -18.023 1.00 72.69 138 SER A O 1
ATOM 1099 N N . LEU A 1 139 ? 15.162 9.356 -18.555 1.00 80.25 139 LEU A N 1
ATOM 1100 C CA . LEU A 1 139 ? 15.274 8.778 -19.881 1.00 80.25 139 LEU A CA 1
ATOM 1101 C C . LEU A 1 139 ? 14.773 9.780 -20.905 1.00 80.25 139 LEU A C 1
ATOM 1103 O O . LEU A 1 139 ? 13.651 10.275 -20.806 1.00 80.25 139 LEU A O 1
ATOM 1107 N N . LYS A 1 140 ? 15.619 10.072 -21.891 1.00 83.06 140 LYS A N 1
ATOM 1108 C CA . LYS A 1 140 ? 15.243 10.860 -23.059 1.00 83.06 140 LYS A CA 1
ATOM 1109 C C . LYS A 1 140 ? 14.627 9.930 -24.099 1.00 83.06 140 LYS A C 1
ATOM 1111 O O . LYS A 1 140 ? 15.162 8.853 -24.352 1.00 83.06 140 LYS A O 1
ATOM 1116 N N . ALA A 1 141 ? 13.515 10.333 -24.700 1.00 83.81 141 ALA A N 1
ATOM 1117 C CA . ALA A 1 141 ? 12.939 9.598 -25.817 1.00 83.81 141 ALA A CA 1
ATOM 1118 C C . ALA A 1 141 ? 13.886 9.562 -27.035 1.00 83.81 141 ALA A C 1
ATOM 1120 O O . ALA A 1 141 ? 14.546 10.567 -27.316 1.00 83.81 141 ALA A O 1
ATOM 1121 N N . PRO A 1 142 ? 13.890 8.465 -27.818 1.00 90.62 142 PRO A N 1
ATOM 1122 C CA . PRO A 1 142 ? 13.201 7.200 -27.559 1.00 90.62 142 PRO A CA 1
ATOM 1123 C C . PRO A 1 142 ? 13.992 6.272 -26.618 1.00 90.62 142 PRO A C 1
ATOM 1125 O O . PRO A 1 142 ? 15.218 6.237 -26.666 1.00 90.62 142 PRO A O 1
ATOM 1128 N N . TRP A 1 143 ? 13.297 5.464 -25.810 1.00 91.81 143 TRP A N 1
ATOM 1129 C CA . TRP A 1 143 ? 13.927 4.470 -24.921 1.00 91.81 143 TRP A CA 1
ATOM 1130 C C . TRP A 1 143 ? 13.100 3.180 -24.802 1.00 91.81 143 TRP A C 1
ATOM 1132 O O . TRP A 1 143 ? 11.886 3.201 -24.989 1.00 91.81 143 TRP A O 1
ATOM 1142 N N . ASN A 1 144 ? 13.749 2.049 -24.494 1.00 94.38 144 ASN A N 1
ATOM 1143 C CA . ASN A 1 144 ? 13.130 0.714 -24.463 1.00 94.38 144 ASN A CA 1
ATOM 1144 C C . ASN A 1 144 ? 13.137 0.116 -23.053 1.00 94.38 144 ASN A C 1
ATOM 1146 O O . ASN A 1 144 ? 14.198 -0.090 -22.480 1.00 94.38 144 ASN A O 1
ATOM 1150 N N . SER A 1 145 ? 11.975 -0.224 -22.502 1.00 95.81 145 SER A N 1
ATOM 1151 C CA . SER A 1 145 ? 11.902 -0.843 -21.173 1.00 95.81 145 SER A CA 1
ATOM 1152 C C . SER A 1 145 ? 11.992 -2.364 -21.243 1.00 95.81 145 SER A C 1
ATOM 1154 O O . SER A 1 145 ? 11.242 -2.988 -21.998 1.00 95.81 145 SER A O 1
ATOM 1156 N N . GLY A 1 146 ? 12.823 -2.978 -20.396 1.00 97.50 146 GLY A N 1
ATOM 1157 C CA . GLY A 1 146 ? 12.866 -4.434 -20.251 1.00 97.50 146 GLY A CA 1
ATOM 1158 C C . GLY A 1 146 ? 11.518 -5.029 -19.850 1.00 97.50 146 GLY A C 1
ATOM 1159 O O . GLY A 1 146 ? 11.080 -5.998 -20.465 1.00 97.50 146 GLY A O 1
ATOM 1160 N N . LEU A 1 147 ? 10.790 -4.378 -18.931 1.00 96.38 147 LEU A N 1
ATOM 1161 C CA . LEU A 1 147 ? 9.446 -4.803 -18.529 1.00 96.38 147 LEU A CA 1
ATOM 1162 C C . LEU A 1 147 ? 8.479 -4.824 -19.722 1.00 96.38 147 LEU A C 1
ATOM 1164 O O . LEU A 1 147 ? 7.735 -5.788 -19.891 1.00 96.38 147 LEU A O 1
ATOM 1168 N N . THR A 1 148 ? 8.487 -3.786 -20.568 1.00 96.69 148 THR A N 1
ATOM 1169 C CA . THR A 1 148 ? 7.659 -3.760 -21.787 1.00 96.69 148 THR A CA 1
ATOM 1170 C C . THR A 1 148 ? 8.004 -4.919 -22.714 1.00 96.69 148 THR A C 1
ATOM 1172 O O . THR A 1 148 ? 7.101 -5.615 -23.176 1.00 96.69 148 THR A O 1
ATOM 1175 N N . GLN A 1 149 ? 9.299 -5.136 -22.965 1.00 98.38 149 GLN A N 1
ATOM 1176 C CA . GLN A 1 149 ? 9.776 -6.196 -23.852 1.00 98.38 149 GLN A CA 1
ATOM 1177 C C . GLN A 1 149 ? 9.391 -7.578 -23.309 1.00 98.38 149 GLN A C 1
ATOM 1179 O O . GLN A 1 149 ? 8.907 -8.411 -24.071 1.00 98.38 149 GLN A O 1
ATOM 1184 N N . GLY A 1 150 ? 9.511 -7.800 -21.997 1.00 98.44 150 GLY A N 1
ATOM 1185 C CA . GLY A 1 150 ? 9.088 -9.034 -21.339 1.00 98.44 150 GLY A CA 1
ATOM 1186 C C . GLY A 1 150 ? 7.583 -9.276 -21.420 1.00 98.44 150 GLY A C 1
ATOM 1187 O O . GLY A 1 150 ? 7.147 -10.355 -21.815 1.00 98.44 150 GLY A O 1
ATOM 1188 N N . LEU A 1 151 ? 6.761 -8.266 -21.127 1.00 98.00 151 LEU A N 1
ATOM 1189 C CA . LEU A 1 151 ? 5.304 -8.388 -21.249 1.00 98.00 151 LEU A CA 1
ATOM 1190 C C . LEU A 1 151 ? 4.875 -8.698 -22.690 1.00 98.00 151 LEU A C 1
ATOM 1192 O O . LEU A 1 151 ? 4.002 -9.539 -22.904 1.00 98.00 151 LEU A O 1
ATOM 1196 N N . ALA A 1 152 ? 5.500 -8.049 -23.676 1.00 98.44 152 ALA A N 1
ATOM 1197 C CA . ALA A 1 152 ? 5.229 -8.300 -25.086 1.00 98.44 152 ALA A CA 1
ATOM 1198 C C . ALA A 1 152 ? 5.693 -9.702 -25.516 1.00 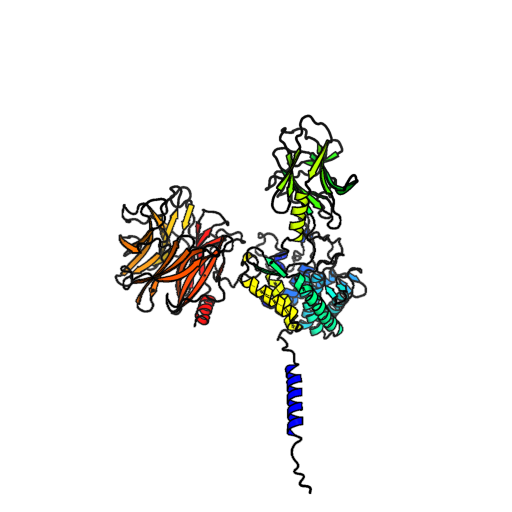98.44 152 ALA A C 1
ATOM 1200 O O . ALA A 1 152 ? 4.940 -10.406 -26.188 1.00 98.44 152 ALA A O 1
ATOM 1201 N N . LEU A 1 153 ? 6.878 -10.147 -25.077 1.00 98.81 153 LEU A N 1
ATOM 1202 C CA . LEU A 1 153 ? 7.369 -11.507 -25.320 1.00 98.81 153 LEU A CA 1
ATOM 1203 C C . LEU A 1 153 ? 6.391 -12.551 -24.768 1.00 98.81 153 LEU A C 1
ATOM 1205 O O . LEU A 1 153 ? 6.035 -13.492 -25.477 1.00 98.81 153 LEU A O 1
ATOM 1209 N N . GLY A 1 154 ? 5.911 -12.357 -23.536 1.00 98.19 154 GLY A N 1
ATOM 1210 C CA . GLY A 1 154 ? 4.901 -13.215 -22.921 1.00 98.19 154 GLY A CA 1
ATOM 1211 C C . GLY A 1 154 ? 3.591 -13.238 -23.713 1.00 98.19 154 GLY A C 1
ATOM 1212 O O . GLY A 1 154 ? 3.049 -14.311 -23.973 1.00 98.19 154 GLY A O 1
ATOM 1213 N N . LEU A 1 155 ? 3.104 -12.071 -24.154 1.00 98.38 155 LEU A N 1
ATOM 1214 C CA . LEU A 1 155 ? 1.885 -11.958 -24.960 1.00 98.38 155 LEU A CA 1
ATOM 1215 C C . LEU A 1 155 ? 1.999 -12.740 -26.274 1.00 98.38 155 LEU A C 1
ATOM 1217 O O . LEU A 1 155 ? 1.145 -13.582 -26.549 1.00 98.38 155 LEU A O 1
ATOM 1221 N N . PHE A 1 156 ? 3.044 -12.497 -27.069 1.00 98.81 156 PHE A N 1
ATOM 1222 C CA . PHE A 1 156 ? 3.227 -13.192 -28.346 1.00 98.81 156 PHE A CA 1
ATOM 1223 C C . PHE A 1 156 ? 3.447 -14.698 -28.155 1.00 98.81 156 PHE A C 1
ATOM 1225 O O . PHE A 1 156 ? 2.860 -15.498 -28.882 1.00 98.81 156 PHE A O 1
ATOM 1232 N N . SER A 1 157 ? 4.205 -15.101 -27.130 1.00 98.69 157 SER A N 1
ATOM 1233 C CA . SER A 1 157 ? 4.433 -16.520 -26.823 1.00 98.69 157 SER A CA 1
ATOM 1234 C C . SER A 1 157 ? 3.133 -17.240 -26.456 1.00 98.69 157 SER A C 1
ATOM 1236 O O . SER A 1 157 ? 2.862 -18.330 -26.959 1.00 98.69 157 SER A O 1
ATOM 1238 N N . LEU A 1 158 ? 2.281 -16.626 -25.627 1.00 98.00 158 LEU A N 1
ATOM 1239 C CA . LEU A 1 158 ? 0.986 -17.208 -25.271 1.00 98.00 158 LEU A CA 1
ATOM 1240 C C . LEU A 1 158 ? -0.003 -17.183 -26.437 1.00 98.00 158 LEU A C 1
ATOM 1242 O O . LEU A 1 158 ? -0.721 -18.161 -26.628 1.00 98.00 158 LEU A O 1
ATOM 1246 N N . LEU A 1 159 ? -0.029 -16.124 -27.251 1.00 98.44 159 LEU A N 1
ATOM 1247 C CA . LEU A 1 159 ? -0.839 -16.107 -28.471 1.00 98.44 159 LEU A CA 1
ATOM 1248 C C . LEU A 1 159 ? -0.450 -17.252 -29.404 1.00 98.44 159 LEU A C 1
ATOM 1250 O O . LEU A 1 159 ? -1.338 -17.954 -29.883 1.00 98.44 159 LEU A O 1
ATOM 1254 N N . TYR A 1 160 ? 0.844 -17.515 -29.593 1.00 98.56 160 TYR A N 1
ATOM 1255 C CA . TYR A 1 160 ? 1.300 -18.692 -30.330 1.00 98.56 160 TYR A CA 1
ATOM 1256 C C . TYR A 1 160 ? 0.831 -19.999 -29.668 1.00 98.56 160 TYR A C 1
ATOM 1258 O O . TYR A 1 160 ? 0.208 -20.817 -30.343 1.00 98.56 160 TYR A O 1
ATOM 1266 N N . LYS A 1 161 ? 1.025 -20.167 -28.348 1.00 97.38 161 LYS A N 1
ATOM 1267 C CA . LYS A 1 161 ? 0.578 -21.365 -27.603 1.00 97.38 161 LYS A CA 1
ATOM 1268 C C . LYS A 1 161 ? -0.925 -21.639 -27.779 1.00 97.38 161 LYS A C 1
ATOM 1270 O O . LYS A 1 161 ? -1.308 -22.796 -27.918 1.00 97.38 161 LYS A O 1
ATOM 1275 N N . TYR A 1 162 ? -1.772 -20.605 -27.768 1.00 96.25 162 TYR A N 1
ATOM 1276 C CA . TYR A 1 162 ? -3.233 -20.762 -27.829 1.00 96.25 162 TYR A CA 1
ATOM 1277 C C . TYR A 1 162 ? -3.823 -20.777 -29.242 1.00 96.25 162 TYR A C 1
ATOM 1279 O O . TYR A 1 162 ? -4.902 -21.334 -29.430 1.00 96.25 162 TYR A O 1
ATOM 1287 N N . THR A 1 163 ? -3.164 -20.164 -30.227 1.00 97.06 163 THR A N 1
ATOM 1288 C CA . THR A 1 163 ? -3.687 -20.075 -31.604 1.00 97.06 163 THR A CA 1
ATOM 1289 C C . THR A 1 163 ? -3.012 -21.035 -32.577 1.00 97.06 163 THR A C 1
ATOM 1291 O O . THR A 1 163 ? -3.604 -21.360 -33.602 1.00 97.06 163 THR A O 1
ATOM 1294 N N . GLY A 1 164 ? -1.773 -21.452 -32.296 1.00 96.56 164 GLY A N 1
ATOM 1295 C CA . GLY A 1 164 ? -0.924 -22.188 -33.233 1.00 96.56 164 GLY A CA 1
ATOM 1296 C C . GLY A 1 164 ? -0.474 -21.373 -34.453 1.00 96.56 164 GLY A C 1
ATOM 1297 O O . GLY A 1 164 ? 0.053 -21.953 -35.396 1.00 96.56 164 GLY A O 1
ATOM 1298 N N . GLN A 1 165 ? -0.694 -20.052 -34.478 1.00 97.62 165 GLN A N 1
ATOM 1299 C CA . GLN A 1 165 ? -0.346 -19.216 -35.630 1.00 97.62 165 GLN A CA 1
ATOM 1300 C C . GLN A 1 165 ? 1.133 -18.815 -35.593 1.00 97.62 165 GLN A C 1
ATOM 1302 O O . GLN A 1 165 ? 1.572 -18.104 -34.685 1.00 97.62 165 GLN A O 1
ATOM 1307 N N . ASP A 1 166 ? 1.887 -19.228 -36.614 1.00 97.62 166 ASP A N 1
ATOM 1308 C CA . ASP A 1 166 ? 3.333 -18.986 -36.729 1.00 97.62 166 ASP A CA 1
ATOM 1309 C C . ASP A 1 166 ? 3.716 -17.497 -36.736 1.00 97.62 166 ASP A C 1
ATOM 1311 O O . ASP A 1 166 ? 4.844 -17.155 -36.383 1.00 97.62 166 ASP A O 1
ATOM 1315 N N . GLU A 1 167 ? 2.789 -16.593 -37.076 1.00 97.94 167 GLU A N 1
ATOM 1316 C CA . GLU A 1 167 ? 3.020 -15.145 -37.005 1.00 97.94 167 GLU A CA 1
ATOM 1317 C C . GLU A 1 167 ? 3.399 -14.689 -35.588 1.00 97.94 167 GLU A C 1
ATOM 1319 O O . GLU A 1 167 ? 4.353 -13.932 -35.412 1.00 97.94 167 GLU A O 1
ATOM 1324 N N . TYR A 1 168 ? 2.730 -15.210 -34.553 1.00 98.38 168 TYR A N 1
ATOM 1325 C CA . TYR A 1 168 ? 3.020 -14.828 -33.171 1.00 98.38 168 TYR A CA 1
ATOM 1326 C C . TYR A 1 168 ? 4.327 -15.436 -32.683 1.00 98.38 168 TYR A C 1
ATOM 1328 O O . TYR A 1 168 ? 5.041 -14.797 -31.911 1.00 98.38 168 TYR A O 1
ATOM 1336 N N . ARG A 1 169 ? 4.689 -16.626 -33.176 1.00 98.25 169 ARG A N 1
ATOM 1337 C CA . ARG A 1 169 ? 6.026 -17.180 -32.952 1.00 98.25 169 ARG A CA 1
ATOM 1338 C C . ARG A 1 169 ? 7.088 -16.293 -33.591 1.00 98.25 169 ARG A C 1
ATOM 1340 O O . ARG A 1 169 ? 8.076 -15.979 -32.941 1.00 98.25 169 ARG A O 1
ATOM 1347 N N . HIS A 1 170 ? 6.872 -15.846 -34.826 1.00 98.44 170 HIS A N 1
ATOM 1348 C CA . HIS A 1 170 ? 7.794 -14.944 -35.509 1.00 98.44 170 HIS A CA 1
ATOM 1349 C C . HIS A 1 170 ? 7.982 -13.628 -34.741 1.00 98.44 170 HIS A C 1
ATOM 1351 O O . HIS A 1 170 ? 9.117 -13.200 -34.526 1.00 98.44 170 HIS A O 1
ATOM 1357 N N . PHE A 1 171 ? 6.897 -13.015 -34.258 1.00 98.62 171 PHE A N 1
ATOM 1358 C CA . PHE A 1 171 ? 6.985 -11.820 -33.416 1.00 98.62 171 PHE A CA 1
ATOM 1359 C C . PHE A 1 171 ? 7.701 -12.101 -32.090 1.00 98.62 171 PHE A C 1
ATOM 1361 O O . PHE A 1 171 ? 8.577 -11.327 -31.707 1.00 98.62 171 PHE A O 1
ATOM 1368 N N . ALA A 1 172 ? 7.413 -13.224 -31.426 1.00 98.75 172 ALA A N 1
ATOM 1369 C CA . ALA A 1 172 ? 8.117 -13.630 -30.211 1.00 98.75 172 ALA A CA 1
ATOM 1370 C C . ALA A 1 172 ? 9.627 -13.813 -30.454 1.00 98.75 172 ALA A C 1
ATOM 1372 O O . ALA A 1 172 ? 10.429 -13.291 -29.682 1.00 98.75 172 ALA A O 1
ATOM 1373 N N . ASP A 1 173 ? 10.031 -14.450 -31.559 1.00 98.75 173 ASP A N 1
ATOM 1374 C CA . ASP A 1 173 ? 11.438 -14.611 -31.947 1.00 98.75 173 ASP A CA 1
ATOM 1375 C C . ASP A 1 173 ? 12.123 -13.248 -32.166 1.00 98.75 173 ASP A C 1
ATOM 1377 O O . ASP A 1 173 ? 13.270 -13.040 -31.754 1.00 98.75 173 ASP A O 1
ATOM 1381 N N . MET A 1 174 ? 11.430 -12.296 -32.802 1.00 98.69 174 MET A N 1
ATOM 1382 C CA . MET A 1 174 ? 11.943 -10.939 -33.006 1.00 98.69 174 MET A CA 1
ATOM 1383 C C . MET A 1 174 ? 12.071 -10.165 -31.689 1.00 98.69 174 MET A C 1
ATOM 1385 O O . MET A 1 174 ? 13.067 -9.465 -31.494 1.00 98.69 174 MET A O 1
ATOM 1389 N N . VAL A 1 175 ? 11.116 -10.298 -30.766 1.00 98.75 175 VAL A N 1
ATOM 1390 C CA . VAL A 1 175 ? 11.218 -9.690 -29.430 1.00 98.75 175 VAL A CA 1
ATOM 1391 C C . VAL A 1 175 ? 12.333 -10.360 -28.626 1.00 98.75 175 VAL A C 1
ATOM 1393 O O . VAL A 1 175 ? 13.135 -9.657 -28.019 1.00 98.75 175 VAL A O 1
ATOM 1396 N N . TYR A 1 176 ? 12.489 -11.685 -28.673 1.00 98.75 176 TYR A N 1
ATOM 1397 C CA . TYR A 1 176 ? 13.589 -12.386 -28.002 1.00 98.75 176 TYR A CA 1
ATOM 1398 C C . TYR A 1 176 ? 14.965 -11.881 -28.460 1.00 98.75 176 TYR A C 1
ATOM 1400 O O . TYR A 1 176 ? 15.854 -11.668 -27.638 1.00 98.75 176 TYR A O 1
ATOM 1408 N N . ARG A 1 177 ? 15.160 -11.594 -29.754 1.00 98.56 177 ARG A N 1
ATOM 1409 C CA . ARG A 1 177 ? 16.429 -11.014 -30.239 1.00 98.56 177 ARG A CA 1
ATOM 1410 C C . ARG A 1 177 ? 16.780 -9.685 -29.565 1.00 98.56 177 ARG A C 1
ATOM 1412 O O . ARG A 1 177 ? 17.965 -9.397 -29.419 1.00 98.56 177 ARG A O 1
ATOM 1419 N N . SER A 1 178 ? 15.793 -8.912 -29.101 1.00 98.31 178 SER A N 1
ATOM 1420 C CA . SER A 1 178 ? 16.033 -7.656 -28.375 1.00 98.31 178 SER A CA 1
ATOM 1421 C C . SER A 1 178 ? 16.710 -7.859 -27.015 1.00 98.31 178 SER A C 1
ATOM 1423 O O . SER A 1 178 ? 17.496 -7.007 -26.608 1.00 98.31 178 SER A O 1
ATOM 1425 N N . TYR A 1 179 ? 16.508 -9.014 -26.363 1.00 98.44 179 TYR A N 1
ATOM 1426 C CA . TYR A 1 179 ? 17.194 -9.371 -25.114 1.00 98.44 179 TYR A CA 1
ATOM 1427 C C . TYR A 1 179 ? 18.714 -9.434 -25.305 1.00 98.44 179 TYR A C 1
ATOM 1429 O O . TYR A 1 179 ? 19.475 -9.212 -24.366 1.00 98.44 179 TYR A O 1
ATOM 1437 N N . LYS A 1 180 ? 19.172 -9.721 -26.526 1.00 97.25 180 LYS A N 1
ATOM 1438 C CA . LYS A 1 180 ? 20.593 -9.872 -26.858 1.00 97.25 180 LYS A CA 1
ATOM 1439 C C . LYS A 1 180 ? 21.281 -8.551 -27.196 1.00 97.25 180 LYS A C 1
ATOM 1441 O O . LYS A 1 180 ? 22.491 -8.541 -27.411 1.00 97.25 180 LYS A O 1
ATOM 1446 N N . ILE A 1 181 ? 20.537 -7.446 -27.254 1.00 96.94 181 ILE A N 1
ATOM 1447 C CA . ILE A 1 181 ? 21.085 -6.127 -27.562 1.00 96.94 181 ILE A CA 1
ATOM 1448 C C . ILE A 1 181 ? 21.525 -5.451 -26.254 1.00 96.94 181 ILE A C 1
ATOM 1450 O O . ILE A 1 181 ? 20.683 -5.218 -25.384 1.00 96.94 181 ILE A O 1
ATOM 1454 N N . PRO A 1 182 ? 22.823 -5.118 -26.099 1.00 95.56 182 PRO A N 1
ATOM 1455 C CA . PRO A 1 182 ? 23.314 -4.404 -24.926 1.00 95.56 182 PRO A CA 1
ATOM 1456 C C . PRO A 1 182 ? 22.647 -3.039 -24.756 1.00 95.56 182 PRO A C 1
ATOM 1458 O O . PRO A 1 182 ? 22.298 -2.376 -25.742 1.00 95.56 182 PRO A O 1
ATOM 1461 N N . LEU A 1 183 ? 22.520 -2.605 -23.506 1.00 93.50 183 LEU A N 1
ATOM 1462 C CA . LEU A 1 183 ? 21.976 -1.301 -23.134 1.00 93.50 183 LEU A CA 1
ATOM 1463 C C . LEU A 1 183 ? 22.672 -0.147 -23.873 1.00 93.50 183 LEU A C 1
ATOM 1465 O O . LEU A 1 183 ? 22.006 0.726 -24.422 1.00 93.50 183 LEU A O 1
ATOM 1469 N N . GLU A 1 184 ? 23.997 -0.201 -24.015 1.00 92.44 184 GLU A N 1
ATOM 1470 C CA . GLU A 1 184 ? 24.820 0.822 -24.680 1.00 92.44 184 GLU A CA 1
ATOM 1471 C C . GLU A 1 184 ? 24.536 0.925 -26.190 1.00 92.44 184 GLU A C 1
ATOM 1473 O O . GLU A 1 184 ? 24.914 1.894 -26.846 1.00 92.44 184 GLU A O 1
ATOM 1478 N N . LYS A 1 185 ? 23.855 -0.075 -26.764 1.00 93.00 185 LYS A N 1
ATOM 1479 C CA . LYS A 1 185 ? 23.418 -0.102 -28.168 1.00 93.00 185 LYS A CA 1
ATOM 1480 C C . LYS A 1 185 ? 21.924 0.207 -28.331 1.00 93.00 185 LYS A C 1
ATOM 1482 O O . LYS A 1 185 ? 21.375 -0.007 -29.419 1.00 93.00 185 LYS A O 1
ATOM 1487 N N . GLY A 1 186 ? 21.272 0.718 -27.286 1.00 90.75 186 GLY A N 1
ATOM 1488 C CA . GLY A 1 186 ? 19.843 1.050 -27.256 1.00 90.75 186 GLY A CA 1
ATOM 1489 C C . GLY A 1 186 ? 18.929 -0.122 -26.880 1.00 90.75 186 GLY A C 1
ATOM 1490 O O . GLY A 1 186 ? 17.717 -0.035 -27.085 1.00 90.75 186 GLY A O 1
ATOM 1491 N N . GLY A 1 187 ? 19.503 -1.222 -26.379 1.00 95.00 187 GLY A N 1
ATOM 1492 C CA . GLY A 1 187 ? 18.757 -2.317 -25.763 1.00 95.00 187 GLY A CA 1
ATOM 1493 C C . GLY A 1 187 ? 18.410 -2.031 -24.300 1.00 95.00 187 GLY A C 1
ATOM 1494 O O . GLY A 1 187 ? 18.455 -0.890 -23.846 1.00 95.00 187 GLY A O 1
ATOM 1495 N N . PHE A 1 188 ? 18.081 -3.082 -23.553 1.00 96.50 188 PHE A N 1
ATOM 1496 C CA . PHE A 1 188 ? 17.729 -2.996 -22.127 1.00 96.50 188 PHE A CA 1
ATOM 1497 C C . PHE A 1 188 ? 18.506 -3.993 -21.256 1.00 96.50 188 PHE A C 1
ATOM 1499 O O . PHE A 1 188 ? 18.293 -4.068 -20.048 1.00 96.50 188 PHE A O 1
ATOM 1506 N N . THR A 1 189 ? 19.411 -4.769 -21.853 1.00 97.69 189 THR A N 1
ATOM 1507 C CA . THR A 1 189 ? 20.165 -5.804 -21.147 1.00 97.69 189 THR A CA 1
ATOM 1508 C C . THR A 1 189 ? 21.536 -5.282 -20.753 1.00 97.69 189 THR A C 1
ATOM 1510 O O . THR A 1 189 ? 22.319 -4.866 -21.610 1.00 97.69 189 THR A O 1
ATOM 1513 N N . ARG A 1 190 ? 21.858 -5.357 -19.461 1.00 96.38 190 ARG A N 1
ATOM 1514 C CA . ARG A 1 190 ? 23.234 -5.221 -18.979 1.00 96.38 190 ARG A CA 1
ATOM 1515 C C . ARG A 1 190 ? 23.889 -6.586 -18.950 1.00 96.38 190 ARG A C 1
ATOM 1517 O O . ARG A 1 190 ? 23.418 -7.474 -18.248 1.00 96.38 190 ARG A O 1
ATOM 1524 N N . PHE A 1 191 ? 24.979 -6.742 -19.687 1.00 95.75 191 PHE A N 1
ATOM 1525 C CA . PHE A 1 191 ? 25.795 -7.949 -19.637 1.00 95.75 191 PHE A CA 1
ATOM 1526 C C . PHE A 1 191 ? 26.886 -7.765 -18.586 1.00 95.75 191 PHE A C 1
ATOM 1528 O O . PHE A 1 191 ? 27.867 -7.061 -18.816 1.00 95.75 191 PHE A O 1
ATOM 1535 N N . GLU A 1 192 ? 26.689 -8.368 -17.416 1.00 89.38 192 GLU A N 1
ATOM 1536 C CA . GLU A 1 192 ? 27.627 -8.309 -16.296 1.00 89.38 192 GLU A CA 1
ATOM 1537 C C . GLU A 1 192 ? 28.335 -9.667 -16.116 1.00 89.38 192 GLU A C 1
ATOM 1539 O O . GLU A 1 192 ? 27.954 -10.673 -16.718 1.00 89.38 192 GLU A O 1
ATOM 1544 N N . LYS A 1 193 ? 29.394 -9.700 -15.294 1.00 85.12 193 LYS A N 1
ATOM 1545 C CA . LYS A 1 193 ? 30.257 -10.886 -15.116 1.00 85.12 193 LYS A CA 1
ATOM 1546 C C . LYS A 1 193 ? 29.494 -12.152 -14.683 1.00 85.12 193 LYS A C 1
ATOM 1548 O O . LYS A 1 193 ? 29.870 -13.246 -15.085 1.00 85.12 193 LYS A O 1
ATOM 1553 N N . ASP A 1 194 ? 28.422 -11.986 -13.906 1.00 86.81 194 ASP A N 1
ATOM 1554 C CA . ASP A 1 194 ? 27.652 -13.081 -13.300 1.00 86.81 194 ASP A CA 1
ATOM 1555 C C . ASP A 1 194 ? 26.359 -13.387 -14.076 1.00 86.81 194 ASP A C 1
ATOM 1557 O O . ASP A 1 194 ? 25.531 -14.159 -13.600 1.00 86.81 194 ASP A O 1
ATOM 1561 N N . GLY A 1 195 ? 26.176 -12.787 -15.258 1.00 94.69 195 GLY A N 1
ATOM 1562 C CA . GLY A 1 195 ? 25.017 -12.984 -16.127 1.00 94.69 195 GLY A CA 1
ATOM 1563 C C . GLY A 1 195 ? 24.312 -11.682 -16.528 1.00 94.69 195 GLY A C 1
ATOM 1564 O O . GLY A 1 195 ? 24.673 -10.596 -16.062 1.00 94.69 195 GLY A O 1
ATOM 1565 N N . PRO A 1 196 ? 23.315 -11.765 -17.427 1.00 97.69 196 PRO A N 1
ATOM 1566 C CA . PRO A 1 196 ? 22.563 -10.605 -17.874 1.00 97.69 196 PRO A CA 1
ATOM 1567 C C . PRO A 1 196 ? 21.555 -10.135 -16.818 1.00 97.69 196 PRO A C 1
ATOM 1569 O O . PRO A 1 196 ? 20.860 -10.943 -16.205 1.00 97.69 196 PRO A O 1
ATOM 1572 N N . PHE A 1 197 ? 21.415 -8.819 -16.674 1.00 97.69 197 PHE A N 1
ATOM 1573 C CA . PHE A 1 197 ? 20.326 -8.185 -15.934 1.00 97.69 197 PHE A CA 1
ATOM 1574 C C . PHE A 1 197 ? 19.457 -7.360 -16.891 1.00 97.69 197 PHE A C 1
ATOM 1576 O O . PHE A 1 197 ? 19.977 -6.588 -17.700 1.00 97.69 197 PHE A O 1
ATOM 1583 N N . PHE A 1 198 ? 18.136 -7.502 -16.797 1.00 97.94 198 PHE A N 1
ATOM 1584 C CA . PHE A 1 198 ? 17.184 -6.800 -17.660 1.00 97.94 198 PHE A CA 1
ATOM 1585 C C . PHE A 1 198 ? 16.674 -5.530 -16.981 1.00 97.94 198 PHE A C 1
ATOM 1587 O O . PHE A 1 198 ? 15.923 -5.591 -16.010 1.00 97.94 198 PHE A O 1
ATOM 1594 N N . GLU A 1 199 ? 17.081 -4.370 -17.485 1.00 96.50 199 GLU A N 1
ATOM 1595 C CA . GLU A 1 199 ? 16.698 -3.080 -16.916 1.00 96.50 199 GLU A CA 1
ATOM 1596 C C . GLU A 1 199 ? 15.283 -2.679 -17.339 1.00 96.50 199 GLU A C 1
ATOM 1598 O O . GLU A 1 199 ? 14.979 -2.563 -18.526 1.00 96.50 199 GLU A O 1
ATOM 1603 N N . GLU A 1 200 ? 14.415 -2.394 -16.364 1.00 94.56 200 GLU A N 1
ATOM 1604 C CA . GLU A 1 200 ? 13.131 -1.739 -16.644 1.00 94.56 200 GLU A CA 1
ATOM 1605 C C . GLU A 1 200 ? 13.352 -0.341 -17.228 1.00 94.56 200 GLU A C 1
ATOM 1607 O O . GLU A 1 200 ? 12.658 0.054 -18.165 1.00 94.56 200 GLU A O 1
ATOM 1612 N N . TYR A 1 201 ? 14.347 0.374 -16.701 1.00 92.44 201 TYR A N 1
ATOM 1613 C CA . TYR A 1 201 ? 14.742 1.709 -17.127 1.00 92.44 201 TYR A CA 1
ATOM 1614 C C . TYR A 1 201 ? 16.217 1.669 -17.559 1.00 92.44 201 TYR A C 1
ATOM 1616 O O . TYR A 1 201 ? 17.106 1.623 -16.706 1.00 92.44 201 TYR A O 1
ATOM 1624 N N . PRO A 1 202 ? 16.516 1.641 -18.872 1.00 92.12 202 PRO A N 1
ATOM 1625 C CA . PRO A 1 202 ? 17.875 1.431 -19.371 1.00 92.12 202 PRO A CA 1
ATOM 1626 C C . PRO A 1 202 ? 18.731 2.707 -19.289 1.00 92.12 202 PRO A C 1
ATOM 1628 O O . PRO A 1 202 ? 18.908 3.428 -20.266 1.00 92.12 202 PRO A O 1
ATOM 1631 N N . THR A 1 203 ? 19.262 3.009 -18.110 1.00 88.81 203 THR A N 1
ATOM 1632 C CA . THR A 1 203 ? 20.095 4.203 -17.849 1.00 88.81 203 THR A CA 1
ATOM 1633 C C . THR A 1 203 ? 21.582 3.841 -17.784 1.00 88.81 203 THR A C 1
ATOM 1635 O O . THR A 1 203 ? 21.917 2.664 -17.729 1.00 88.81 203 THR A O 1
ATOM 1638 N N . GLU A 1 204 ? 22.518 4.794 -17.759 1.00 84.88 204 GLU A N 1
ATOM 1639 C CA . GLU A 1 204 ? 23.941 4.444 -17.559 1.00 84.88 204 GLU A CA 1
ATOM 1640 C C . GLU A 1 204 ? 24.190 3.866 -16.158 1.00 84.88 204 GLU A C 1
ATOM 1642 O O . GLU A 1 204 ? 24.717 2.763 -16.021 1.00 84.88 204 GLU A O 1
ATOM 1647 N N . THR A 1 205 ? 23.741 4.562 -15.110 1.00 84.19 205 THR A N 1
ATOM 1648 C CA . THR A 1 205 ? 23.765 4.038 -13.738 1.00 84.19 205 THR A CA 1
ATOM 1649 C C . THR A 1 205 ? 22.731 2.920 -13.587 1.00 84.19 205 THR A C 1
ATOM 1651 O O . THR A 1 205 ? 21.577 3.151 -13.947 1.00 84.19 205 THR A O 1
ATOM 1654 N N . PRO A 1 206 ? 23.082 1.735 -13.050 1.00 88.69 206 PRO A N 1
ATOM 1655 C CA . PRO A 1 206 ? 22.131 0.643 -12.862 1.00 88.69 206 PRO A CA 1
ATOM 1656 C C . PRO A 1 206 ? 20.919 1.045 -12.021 1.00 88.69 206 PRO A C 1
ATOM 1658 O O . PRO A 1 206 ? 21.079 1.513 -10.893 1.00 88.69 206 PRO A O 1
ATOM 1661 N N . THR A 1 207 ? 19.711 0.845 -12.562 1.00 88.00 207 THR A N 1
ATOM 1662 C CA . THR A 1 207 ? 18.479 1.080 -11.794 1.00 88.00 207 THR A CA 1
ATOM 1663 C C . THR A 1 207 ? 18.092 -0.164 -11.027 1.00 88.00 207 THR A C 1
ATOM 1665 O O . THR A 1 207 ? 17.756 -0.076 -9.850 1.00 88.00 207 THR A O 1
ATOM 1668 N N . ARG A 1 208 ? 18.221 -1.331 -11.671 1.00 92.25 208 ARG A N 1
ATOM 1669 C CA . ARG A 1 208 ? 17.939 -2.642 -11.090 1.00 92.25 208 ARG A CA 1
ATOM 1670 C C . ARG A 1 208 ? 16.592 -2.639 -10.372 1.00 92.25 208 ARG A C 1
ATOM 1672 O O . ARG A 1 208 ? 16.505 -2.769 -9.154 1.00 92.25 208 ARG A O 1
ATOM 1679 N N . VAL A 1 209 ? 15.542 -2.401 -11.150 1.00 91.75 209 VAL A N 1
ATOM 1680 C CA . VAL A 1 209 ? 14.158 -2.508 -10.683 1.00 91.75 209 VAL A CA 1
ATOM 1681 C C . VAL A 1 209 ? 13.780 -3.985 -10.584 1.00 91.75 209 VAL A C 1
ATOM 1683 O O . VAL A 1 209 ? 13.865 -4.719 -11.572 1.00 91.75 209 VAL A O 1
ATOM 1686 N N . LEU A 1 210 ? 13.378 -4.423 -9.387 1.00 93.69 210 LEU A N 1
ATOM 1687 C CA . LEU A 1 210 ? 13.230 -5.841 -9.046 1.00 93.69 210 LEU A CA 1
ATOM 1688 C C . LEU A 1 210 ? 12.120 -6.517 -9.855 1.00 93.69 210 LEU A C 1
ATOM 1690 O O . LEU A 1 210 ? 12.362 -7.512 -10.538 1.00 93.69 210 LEU A O 1
ATOM 1694 N N . ASN A 1 211 ? 10.900 -5.980 -9.784 1.00 91.81 211 ASN A N 1
ATOM 1695 C CA . ASN A 1 211 ? 9.731 -6.553 -10.451 1.00 91.81 211 ASN A CA 1
ATOM 1696 C C . ASN A 1 211 ? 9.887 -6.521 -11.978 1.00 91.81 211 ASN A C 1
ATOM 1698 O O . ASN A 1 211 ? 9.553 -7.501 -12.642 1.00 91.81 211 ASN A O 1
ATOM 1702 N N . GLY A 1 212 ? 10.428 -5.428 -12.526 1.00 93.56 212 GLY A N 1
ATOM 1703 C CA . GLY A 1 212 ? 10.711 -5.288 -13.950 1.00 93.56 212 GLY A CA 1
ATOM 1704 C C . GLY A 1 212 ? 11.637 -6.384 -14.467 1.00 93.56 212 GLY A C 1
ATOM 1705 O O . GLY A 1 212 ? 11.295 -7.075 -15.431 1.00 93.56 212 GLY A O 1
ATOM 1706 N N . ALA A 1 213 ? 12.763 -6.608 -13.787 1.00 96.81 213 ALA A N 1
ATOM 1707 C CA . ALA A 1 213 ? 13.686 -7.686 -14.128 1.00 96.81 213 ALA A CA 1
ATOM 1708 C C . ALA A 1 213 ? 13.020 -9.062 -13.990 1.00 96.81 213 ALA A C 1
ATOM 1710 O O . ALA A 1 213 ? 13.057 -9.858 -14.928 1.00 96.81 213 ALA A O 1
ATOM 1711 N N . ALA A 1 214 ? 12.339 -9.317 -12.870 1.00 97.62 214 ALA A N 1
ATOM 1712 C CA . ALA A 1 214 ? 11.725 -10.609 -12.593 1.00 97.62 214 ALA A CA 1
ATOM 1713 C C . ALA A 1 214 ? 10.635 -10.988 -13.614 1.00 97.62 214 ALA A C 1
ATOM 1715 O O . ALA A 1 214 ? 10.639 -12.105 -14.126 1.00 97.62 214 ALA A O 1
ATOM 1716 N N . VAL A 1 215 ? 9.744 -10.064 -13.995 1.00 97.31 215 VAL A N 1
ATOM 1717 C CA . VAL A 1 215 ? 8.745 -10.311 -15.056 1.00 97.31 215 VAL A CA 1
ATOM 1718 C C . VAL A 1 215 ? 9.413 -10.577 -16.401 1.00 97.31 215 VAL A C 1
ATOM 1720 O O . VAL A 1 215 ? 8.992 -11.471 -17.135 1.00 97.31 215 VAL A O 1
ATOM 1723 N N . THR A 1 216 ? 10.481 -9.846 -16.710 1.00 98.44 216 THR A N 1
ATOM 1724 C CA . THR A 1 216 ? 11.245 -10.024 -17.950 1.00 98.44 216 THR A CA 1
ATOM 1725 C C . THR A 1 216 ? 11.939 -11.390 -18.003 1.00 98.44 216 THR A C 1
ATOM 1727 O O . THR A 1 216 ? 11.975 -12.012 -19.067 1.00 98.44 216 THR A O 1
ATOM 1730 N N . MET A 1 217 ? 12.420 -11.891 -16.858 1.00 98.56 217 MET A N 1
ATOM 1731 C CA . MET A 1 217 ? 12.980 -13.240 -16.696 1.00 98.56 217 MET A CA 1
ATOM 1732 C C . MET A 1 217 ? 11.911 -14.328 -16.841 1.00 98.56 217 MET A C 1
ATOM 1734 O O . MET A 1 217 ? 12.131 -15.297 -17.564 1.00 98.56 217 MET A O 1
ATOM 1738 N N . LEU A 1 218 ? 10.742 -14.168 -16.208 1.00 98.44 218 LEU A N 1
ATOM 1739 C CA . LEU A 1 218 ? 9.636 -15.123 -16.346 1.00 98.44 218 LEU A CA 1
ATOM 1740 C C . LEU A 1 218 ? 9.135 -15.204 -17.793 1.00 98.44 218 LEU A C 1
ATOM 1742 O O . LEU A 1 218 ? 8.892 -16.295 -18.296 1.00 98.44 218 LEU A O 1
ATOM 1746 N N . ALA A 1 219 ? 9.046 -14.071 -18.494 1.00 98.62 219 ALA A N 1
ATOM 1747 C CA . ALA A 1 219 ? 8.702 -14.051 -19.914 1.00 98.62 219 ALA A CA 1
ATOM 1748 C C . ALA A 1 219 ? 9.724 -14.798 -20.783 1.00 98.62 219 ALA A C 1
ATOM 1750 O O . ALA A 1 219 ? 9.343 -15.505 -21.715 1.00 98.62 219 ALA A O 1
ATOM 1751 N N . LEU A 1 220 ? 11.016 -14.647 -20.472 1.00 98.75 220 LEU A N 1
ATOM 1752 C CA . LEU A 1 220 ? 12.098 -15.337 -21.170 1.00 98.75 220 LEU A CA 1
ATOM 1753 C C . LEU A 1 220 ? 12.031 -16.854 -20.957 1.00 98.75 220 LEU A C 1
ATOM 1755 O O . LEU A 1 220 ? 12.165 -17.603 -21.924 1.00 98.75 220 LEU A O 1
ATOM 1759 N N . HIS A 1 221 ? 11.784 -17.288 -19.718 1.00 98.50 221 HIS A N 1
ATOM 1760 C CA . HIS A 1 221 ? 11.534 -18.689 -19.389 1.00 98.50 221 HIS A CA 1
ATOM 1761 C C . HIS A 1 221 ? 10.327 -19.236 -20.161 1.00 98.50 221 HIS A C 1
ATOM 1763 O O . HIS A 1 221 ? 10.440 -20.244 -20.853 1.00 98.50 221 HIS A O 1
ATOM 1769 N N . ASP A 1 222 ? 9.186 -18.549 -20.105 1.00 98.38 222 ASP A N 1
ATOM 1770 C CA . ASP A 1 222 ? 7.948 -19.022 -20.727 1.00 98.38 222 ASP A CA 1
ATOM 1771 C C . ASP A 1 222 ? 8.083 -19.126 -22.247 1.00 98.38 222 ASP A C 1
ATOM 1773 O O . ASP A 1 222 ? 7.644 -20.111 -22.840 1.00 98.38 222 ASP A O 1
ATOM 1777 N N . TYR A 1 223 ? 8.747 -18.156 -22.882 1.00 98.75 223 TYR A N 1
ATOM 1778 C CA . TYR A 1 223 ? 9.114 -18.241 -24.292 1.00 98.75 223 TYR A CA 1
ATOM 1779 C C . TYR A 1 223 ? 10.007 -19.458 -24.563 1.00 98.75 223 TYR A C 1
ATOM 1781 O O . TYR A 1 223 ? 9.676 -20.268 -25.429 1.00 98.75 223 TYR A O 1
ATOM 1789 N N . ALA A 1 224 ? 11.099 -19.632 -23.805 1.00 98.31 224 ALA A N 1
ATOM 1790 C CA . ALA A 1 224 ? 12.018 -20.758 -23.974 1.00 98.31 224 ALA A CA 1
ATOM 1791 C C . ALA A 1 224 ? 11.291 -22.110 -23.896 1.00 98.31 224 ALA A C 1
ATOM 1793 O O . ALA A 1 224 ? 11.548 -22.984 -24.727 1.00 98.31 224 ALA A O 1
ATOM 1794 N N . THR A 1 225 ? 10.343 -22.243 -22.967 1.00 97.56 225 THR A N 1
ATOM 1795 C CA . THR A 1 225 ? 9.504 -23.432 -22.781 1.00 97.56 225 THR A CA 1
ATOM 1796 C C . THR A 1 225 ? 8.511 -23.625 -23.929 1.00 97.56 225 THR A C 1
ATOM 1798 O O . THR A 1 225 ? 8.436 -24.714 -24.496 1.00 97.56 225 THR A O 1
ATOM 1801 N N . ILE A 1 226 ? 7.774 -22.580 -24.327 1.00 97.94 226 ILE A N 1
ATOM 1802 C CA . ILE A 1 226 ? 6.730 -22.664 -25.367 1.00 97.94 226 ILE A CA 1
ATOM 1803 C C . ILE A 1 226 ? 7.316 -22.980 -26.747 1.00 97.94 226 ILE A C 1
ATOM 1805 O O . ILE A 1 226 ? 6.740 -23.778 -27.487 1.00 97.94 226 ILE A O 1
ATOM 1809 N N . VAL A 1 227 ? 8.441 -22.357 -27.112 1.00 96.50 227 VAL A N 1
ATOM 1810 C CA . VAL A 1 227 ? 9.063 -22.537 -28.437 1.00 96.50 227 VAL A CA 1
ATOM 1811 C C . VAL A 1 227 ? 10.235 -23.526 -28.436 1.00 96.50 227 VAL A C 1
ATOM 1813 O O . VAL A 1 227 ? 10.856 -23.730 -29.479 1.00 96.50 227 VAL A O 1
ATOM 1816 N N . ASN A 1 228 ? 10.541 -24.142 -27.288 1.00 96.31 228 ASN A N 1
ATOM 1817 C CA . ASN A 1 228 ? 11.672 -25.053 -27.073 1.00 96.31 228 ASN A CA 1
ATOM 1818 C C . ASN A 1 228 ? 13.032 -24.450 -27.498 1.00 96.31 228 ASN A C 1
ATOM 1820 O O . ASN A 1 228 ? 13.816 -25.062 -28.230 1.00 96.31 228 ASN A O 1
ATOM 1824 N N . ASN A 1 229 ? 13.311 -23.218 -27.061 1.00 97.81 229 ASN A N 1
ATOM 1825 C CA . ASN A 1 229 ? 14.526 -22.483 -27.415 1.00 97.81 229 ASN A CA 1
ATOM 1826 C C . ASN A 1 229 ? 15.610 -22.615 -26.330 1.00 97.81 229 ASN A C 1
ATOM 1828 O O . ASN A 1 229 ? 15.573 -21.949 -25.296 1.00 97.81 229 ASN A O 1
ATOM 1832 N N . LYS A 1 230 ? 16.633 -23.432 -26.614 1.00 97.50 230 LYS A N 1
ATOM 1833 C CA . LYS A 1 230 ? 17.759 -23.700 -25.699 1.00 97.50 230 LYS A CA 1
ATOM 1834 C C . LYS A 1 230 ? 18.699 -22.513 -25.467 1.00 97.50 230 LYS A C 1
ATOM 1836 O O . LYS A 1 230 ? 19.395 -22.486 -24.458 1.00 97.50 230 LYS A O 1
ATOM 1841 N N . GLU A 1 231 ? 18.759 -21.546 -26.382 1.00 98.06 231 GLU A N 1
ATOM 1842 C CA . GLU A 1 231 ? 19.542 -20.317 -26.178 1.00 98.06 231 GLU A CA 1
ATOM 1843 C C . GLU A 1 231 ? 18.854 -19.419 -25.139 1.00 98.06 231 GLU A C 1
ATOM 1845 O O . GLU A 1 231 ? 19.505 -18.909 -24.227 1.00 98.06 231 GLU A O 1
ATOM 1850 N N . ALA A 1 232 ? 17.529 -19.280 -25.240 1.00 98.31 232 ALA A N 1
ATOM 1851 C CA . ALA A 1 232 ? 16.716 -18.522 -24.296 1.00 98.31 232 ALA A CA 1
ATOM 1852 C C . ALA A 1 232 ? 16.716 -19.150 -22.893 1.00 98.31 232 ALA A C 1
ATOM 1854 O O . ALA A 1 232 ? 16.857 -18.425 -21.912 1.00 98.31 232 ALA A O 1
ATOM 1855 N N . GLU A 1 233 ? 16.649 -20.482 -22.804 1.00 97.94 233 GLU A N 1
ATOM 1856 C CA . GLU A 1 233 ? 16.748 -21.227 -21.539 1.00 97.94 233 GLU A CA 1
ATOM 1857 C C . GLU A 1 233 ? 18.071 -20.937 -20.809 1.00 97.94 233 GLU A C 1
ATOM 1859 O O . GLU A 1 233 ? 18.058 -20.514 -19.656 1.00 97.94 233 GLU A O 1
ATOM 1864 N N . ARG A 1 234 ? 19.217 -21.039 -21.499 1.00 98.06 234 ARG A N 1
ATOM 1865 C CA . ARG A 1 234 ? 20.530 -20.710 -20.904 1.00 98.06 234 ARG A CA 1
ATOM 1866 C C . ARG A 1 234 ? 20.634 -19.247 -20.483 1.00 98.06 234 ARG A C 1
ATOM 1868 O O . ARG A 1 234 ? 21.279 -18.929 -19.486 1.00 98.06 234 ARG A O 1
ATOM 1875 N N . MET A 1 235 ? 20.032 -18.342 -21.255 1.00 98.31 235 MET A N 1
ATOM 1876 C CA . MET A 1 235 ? 20.011 -16.922 -20.915 1.00 98.31 235 MET A CA 1
ATOM 1877 C C . MET A 1 235 ? 19.172 -16.663 -19.656 1.00 98.31 235 MET A C 1
ATOM 1879 O O . MET A 1 235 ? 19.586 -15.865 -18.817 1.00 98.31 235 MET A O 1
ATOM 1883 N N . PHE A 1 236 ? 18.045 -17.364 -19.491 1.00 98.44 236 PHE A N 1
ATOM 1884 C CA . PHE A 1 236 ? 17.259 -17.343 -18.258 1.00 98.44 236 PHE A CA 1
ATOM 1885 C C . PHE A 1 236 ? 18.080 -17.862 -17.070 1.00 98.44 236 PHE A C 1
ATOM 1887 O O . PHE A 1 236 ? 18.226 -17.135 -16.091 1.00 98.44 236 PHE A O 1
ATOM 1894 N N . GLU A 1 237 ? 18.695 -19.042 -17.172 1.00 97.56 237 GLU A N 1
ATOM 1895 C CA . GLU A 1 237 ? 19.539 -19.609 -16.105 1.00 97.56 237 GLU A CA 1
ATOM 1896 C C . GLU A 1 237 ? 20.676 -18.659 -15.698 1.00 97.56 237 GLU A C 1
ATOM 1898 O O . GLU A 1 237 ? 20.893 -18.402 -14.514 1.00 97.56 237 GLU A O 1
ATOM 1903 N N . SER A 1 238 ? 21.363 -18.064 -16.679 1.00 97.75 238 SER A N 1
ATOM 1904 C CA . SER A 1 238 ? 22.415 -17.079 -16.420 1.00 97.75 238 SER A CA 1
ATOM 1905 C C . SER A 1 238 ? 21.869 -15.797 -15.779 1.00 97.75 238 SER A C 1
ATOM 1907 O O . SER A 1 238 ? 22.522 -15.232 -14.904 1.00 97.75 238 SER A O 1
ATOM 1909 N N . SER A 1 239 ? 20.668 -15.346 -16.158 1.00 98.19 239 SER A N 1
ATOM 1910 C CA . SER A 1 239 ? 20.028 -14.191 -15.513 1.00 98.19 239 SER A CA 1
ATOM 1911 C C . SER A 1 239 ? 19.635 -14.473 -14.060 1.00 98.19 239 SER A C 1
ATOM 1913 O O . SER A 1 239 ? 19.743 -13.580 -13.224 1.00 98.19 239 SER A O 1
ATOM 1915 N N . VAL A 1 240 ? 19.247 -15.714 -13.728 1.00 98.00 240 VAL A N 1
ATOM 1916 C CA . VAL A 1 240 ? 18.950 -16.128 -12.345 1.00 98.00 240 VAL A CA 1
ATOM 1917 C C . VAL A 1 240 ? 20.202 -16.057 -11.482 1.00 98.00 240 VAL A C 1
ATOM 1919 O O . VAL A 1 240 ? 20.140 -15.493 -10.395 1.00 98.00 240 VAL A O 1
ATOM 1922 N N . HIS A 1 241 ? 21.344 -16.539 -11.982 1.00 97.12 241 HIS A N 1
ATOM 1923 C CA . HIS A 1 241 ? 22.614 -16.425 -11.262 1.00 97.12 241 HIS A CA 1
ATOM 1924 C C . HIS A 1 241 ? 22.950 -14.960 -10.949 1.00 97.12 241 HIS A C 1
ATOM 1926 O O . HIS A 1 241 ? 23.295 -14.625 -9.817 1.00 97.12 241 HIS A O 1
ATOM 1932 N N . ARG A 1 242 ? 22.759 -14.049 -11.914 1.00 96.19 242 ARG A N 1
ATOM 1933 C CA . ARG A 1 242 ? 22.969 -12.622 -11.656 1.00 96.19 242 ARG A CA 1
ATOM 1934 C C . ARG A 1 242 ? 21.978 -12.048 -10.644 1.00 96.19 242 ARG A C 1
ATOM 1936 O O . ARG A 1 242 ? 22.350 -11.204 -9.829 1.00 96.19 242 ARG A O 1
ATOM 1943 N N . PHE A 1 243 ? 20.722 -12.465 -10.728 1.00 96.19 243 PHE A N 1
ATOM 1944 C CA . PHE A 1 243 ? 19.668 -12.019 -9.829 1.00 96.19 243 PHE A CA 1
ATOM 1945 C C . PHE A 1 243 ? 19.951 -12.453 -8.383 1.00 96.19 243 PHE A C 1
ATOM 1947 O O . PHE A 1 243 ? 19.838 -11.624 -7.484 1.00 96.19 243 PHE A O 1
ATOM 1954 N N . ASP A 1 244 ? 20.425 -13.685 -8.173 1.00 95.81 244 ASP A N 1
ATOM 1955 C CA . ASP A 1 244 ? 20.808 -14.222 -6.861 1.00 95.81 244 ASP A CA 1
ATOM 1956 C C . ASP A 1 244 ? 21.879 -13.380 -6.161 1.00 95.81 244 ASP A C 1
ATOM 1958 O O . ASP A 1 244 ? 21.716 -13.036 -4.989 1.00 95.81 244 ASP A O 1
ATOM 1962 N N . GLU A 1 245 ? 22.920 -12.971 -6.891 1.00 95.50 245 GLU A N 1
ATOM 1963 C CA . GLU A 1 245 ? 23.989 -12.111 -6.361 1.00 95.50 245 GLU A CA 1
ATOM 1964 C C . GLU A 1 245 ? 23.478 -10.734 -5.901 1.00 95.50 245 GLU A C 1
ATOM 1966 O O . GLU A 1 245 ? 24.078 -10.100 -5.035 1.00 95.50 245 GLU A O 1
ATOM 1971 N N . LEU A 1 246 ? 22.362 -10.258 -6.465 1.00 94.38 246 LEU A N 1
ATOM 1972 C CA . LEU A 1 246 ? 21.792 -8.943 -6.166 1.00 94.38 246 LEU A CA 1
ATOM 1973 C C . LEU A 1 246 ? 20.714 -8.972 -5.081 1.00 94.38 246 LEU A C 1
ATOM 1975 O O . LEU A 1 246 ? 20.455 -7.933 -4.476 1.00 94.38 246 LEU A O 1
ATOM 1979 N N . LEU A 1 247 ? 20.062 -10.113 -4.825 1.00 94.00 247 LEU A N 1
ATOM 1980 C CA . LEU A 1 247 ? 18.885 -10.180 -3.945 1.00 94.00 247 LEU A CA 1
ATOM 1981 C C . LEU A 1 247 ? 19.147 -9.624 -2.538 1.00 94.00 247 LEU A C 1
ATOM 1983 O O . LEU A 1 247 ? 18.281 -8.952 -1.977 1.00 94.00 247 LEU A O 1
ATOM 1987 N N . GLY A 1 248 ? 20.354 -9.828 -2.004 1.00 92.06 248 GLY A N 1
ATOM 1988 C CA . GLY A 1 248 ? 20.757 -9.285 -0.705 1.00 92.06 248 GLY A CA 1
ATOM 1989 C C . GLY A 1 248 ? 20.797 -7.757 -0.641 1.00 92.06 248 GLY A C 1
ATOM 1990 O O . GLY A 1 248 ? 20.572 -7.194 0.426 1.00 92.06 248 GLY A O 1
ATOM 1991 N N . GLU A 1 249 ? 21.019 -7.072 -1.764 1.00 90.44 249 GLU A N 1
ATOM 1992 C CA . GLU A 1 249 ? 21.018 -5.604 -1.824 1.00 90.44 249 GLU A CA 1
ATOM 1993 C C . GLU A 1 249 ? 19.599 -5.018 -1.757 1.00 90.44 249 GLU A C 1
ATOM 1995 O O . GLU A 1 249 ? 19.424 -3.849 -1.410 1.00 90.44 249 GLU A O 1
ATOM 2000 N N . TYR A 1 250 ? 18.570 -5.819 -2.057 1.00 89.75 250 TYR A N 1
ATOM 2001 C CA . TYR A 1 250 ? 17.177 -5.391 -1.941 1.00 89.75 250 TYR A CA 1
ATOM 2002 C C . TYR A 1 250 ? 16.635 -5.516 -0.510 1.00 89.75 250 TYR A C 1
ATOM 2004 O O . TYR A 1 250 ? 15.528 -5.047 -0.265 1.00 89.75 250 TYR A O 1
ATOM 2012 N N . ASP A 1 251 ? 17.355 -6.120 0.441 1.00 87.19 251 ASP A N 1
ATOM 2013 C CA . ASP A 1 251 ? 16.870 -6.300 1.817 1.00 87.19 251 ASP A CA 1
ATOM 2014 C C . ASP A 1 251 ? 16.756 -4.941 2.540 1.00 87.19 251 ASP A C 1
ATOM 2016 O O . ASP A 1 251 ? 17.745 -4.276 2.848 1.00 87.19 251 ASP A O 1
ATOM 2020 N N . ILE A 1 252 ? 15.527 -4.530 2.859 1.00 78.75 252 ILE A N 1
ATOM 2021 C CA . ILE A 1 252 ? 15.223 -3.325 3.635 1.00 78.75 252 ILE A CA 1
ATOM 2022 C C . ILE A 1 252 ? 14.642 -3.727 4.983 1.00 78.75 252 ILE A C 1
ATOM 2024 O O . ILE A 1 252 ? 13.647 -4.444 5.049 1.00 78.75 252 ILE A O 1
ATOM 2028 N N . LYS A 1 253 ? 15.198 -3.179 6.067 1.00 76.69 253 LYS A N 1
ATOM 2029 C CA . LYS A 1 253 ? 14.640 -3.300 7.418 1.00 76.69 253 LYS A CA 1
ATOM 2030 C C . LYS A 1 253 ? 13.963 -1.999 7.845 1.00 76.69 253 LYS A C 1
ATOM 2032 O O . LYS A 1 253 ? 14.633 -0.980 7.987 1.00 76.69 253 LYS A O 1
ATOM 2037 N N . GLU A 1 254 ? 12.658 -2.036 8.096 1.00 65.44 254 GLU A N 1
ATOM 2038 C CA . GLU A 1 254 ? 11.912 -0.886 8.610 1.00 65.44 254 GLU A CA 1
ATOM 2039 C C . GLU A 1 254 ? 12.268 -0.656 10.100 1.00 65.44 254 GLU A C 1
ATOM 2041 O O . GLU A 1 254 ? 12.155 -1.591 10.900 1.00 65.44 254 GLU A O 1
ATOM 2046 N N . PRO A 1 255 ? 12.732 0.540 10.509 1.00 52.53 255 PRO A N 1
ATOM 2047 C CA . PRO A 1 255 ? 13.329 0.747 11.828 1.00 52.53 255 PRO A CA 1
ATOM 2048 C C . PRO A 1 255 ? 12.356 0.621 12.995 1.00 52.53 255 PRO A C 1
ATOM 2050 O O . PRO A 1 255 ? 12.784 0.260 14.089 1.00 52.53 255 PRO A O 1
ATOM 2053 N N . VAL A 1 256 ? 11.073 0.941 12.798 1.00 49.84 256 VAL A N 1
ATOM 2054 C CA . VAL A 1 256 ? 10.090 1.015 13.888 1.00 49.84 256 VAL A CA 1
ATOM 2055 C C . VAL A 1 256 ? 9.515 -0.362 14.222 1.00 49.84 256 VAL A C 1
ATOM 2057 O O . VAL A 1 256 ? 9.385 -0.723 15.389 1.00 49.84 256 VAL A O 1
ATOM 2060 N N . SER A 1 257 ? 9.169 -1.141 13.206 1.00 54.62 257 SER A N 1
ATOM 2061 C CA . SER A 1 257 ? 8.555 -2.466 13.319 1.00 54.62 257 SER A CA 1
ATOM 2062 C C . SER A 1 257 ? 9.570 -3.605 13.251 1.00 54.62 257 SER A C 1
ATOM 2064 O O . SER A 1 257 ? 9.257 -4.724 13.652 1.00 54.62 257 SER A O 1
ATOM 2066 N N . GLY A 1 258 ? 10.779 -3.347 12.742 1.00 63.53 258 GLY A N 1
ATOM 2067 C CA . GLY A 1 258 ? 11.798 -4.369 12.504 1.00 63.53 258 GLY A CA 1
ATOM 2068 C C . GLY A 1 258 ? 11.487 -5.305 11.330 1.00 63.53 258 GLY A C 1
ATOM 2069 O O . GLY A 1 258 ? 12.232 -6.264 11.127 1.00 63.53 258 GLY A O 1
ATOM 2070 N N . ILE A 1 259 ? 10.418 -5.030 10.576 1.00 68.88 259 ILE A N 1
ATOM 2071 C CA . ILE A 1 259 ? 9.974 -5.776 9.392 1.00 68.88 259 ILE A CA 1
ATOM 2072 C C . ILE A 1 259 ? 11.047 -5.732 8.308 1.00 68.88 259 ILE A C 1
ATOM 2074 O O . ILE A 1 259 ? 11.649 -4.684 8.077 1.00 68.88 259 ILE A O 1
ATOM 2078 N N . ILE A 1 260 ? 11.251 -6.858 7.618 1.00 77.25 260 ILE A N 1
ATOM 2079 C CA . ILE A 1 260 ? 12.227 -6.977 6.533 1.00 77.25 260 ILE A CA 1
ATOM 2080 C C . ILE A 1 260 ? 11.514 -7.207 5.201 1.00 77.25 260 ILE A C 1
ATOM 2082 O O . ILE A 1 260 ? 10.905 -8.247 4.987 1.00 77.25 260 ILE A O 1
ATOM 2086 N N . THR A 1 261 ? 11.599 -6.249 4.289 1.00 80.81 261 THR A N 1
ATOM 2087 C CA . THR A 1 261 ? 10.938 -6.285 2.977 1.00 80.81 261 THR A CA 1
ATOM 2088 C C . THR A 1 261 ? 11.938 -6.012 1.859 1.00 80.81 261 THR A C 1
ATOM 2090 O O . THR A 1 261 ? 13.053 -5.572 2.121 1.00 80.81 261 THR A O 1
ATOM 2093 N N . SER A 1 262 ? 11.546 -6.236 0.608 1.00 85.75 262 SER A N 1
ATOM 2094 C CA . SER A 1 262 ? 12.352 -5.860 -0.553 1.00 85.75 262 SER A CA 1
ATOM 2095 C C . SER A 1 262 ? 12.238 -4.366 -0.879 1.00 85.75 262 SER A C 1
ATOM 2097 O O . SER A 1 262 ? 11.131 -3.819 -0.874 1.00 85.75 262 SER A O 1
ATOM 2099 N N . SER A 1 263 ? 13.347 -3.747 -1.276 1.00 84.00 263 SER A N 1
ATOM 2100 C CA . SER A 1 263 ? 13.375 -2.519 -2.072 1.00 84.00 263 SER A CA 1
ATOM 2101 C C . SER A 1 263 ? 12.687 -2.734 -3.418 1.00 84.00 263 SER A C 1
ATOM 2103 O O . SER A 1 263 ? 12.763 -3.817 -3.996 1.00 84.00 263 SER A O 1
ATOM 2105 N N . TYR A 1 264 ? 12.060 -1.689 -3.955 1.00 83.38 264 TYR A N 1
ATOM 2106 C CA . TYR A 1 264 ? 11.582 -1.696 -5.341 1.00 83.38 264 TYR A CA 1
ATOM 2107 C C . TYR A 1 264 ? 12.743 -1.730 -6.350 1.00 83.38 264 TYR A C 1
ATOM 2109 O O . TYR A 1 264 ? 12.664 -2.377 -7.393 1.00 83.38 264 TYR A O 1
ATOM 2117 N N . SER A 1 265 ? 13.822 -1.013 -6.037 1.00 86.31 265 SER A N 1
ATOM 2118 C CA . SER A 1 265 ? 14.904 -0.682 -6.965 1.00 86.31 265 SER A CA 1
ATOM 2119 C C . SER A 1 265 ? 16.220 -0.493 -6.212 1.00 86.31 265 SER A C 1
ATOM 2121 O O . SER A 1 265 ? 16.214 0.028 -5.091 1.00 86.31 265 SER A O 1
ATOM 2123 N N . LEU A 1 266 ? 17.352 -0.858 -6.820 1.00 86.88 266 LEU A N 1
ATOM 2124 C CA . LEU A 1 266 ? 18.681 -0.535 -6.268 1.00 86.88 266 LEU A CA 1
ATOM 2125 C C . LEU A 1 266 ? 19.188 0.844 -6.710 1.00 86.88 266 LEU A C 1
ATOM 2127 O O . LEU A 1 266 ? 20.169 1.338 -6.156 1.00 86.88 266 LEU A O 1
ATOM 2131 N N . ALA A 1 267 ? 18.488 1.502 -7.641 1.00 78.44 267 ALA A N 1
ATOM 2132 C CA . ALA A 1 267 ? 18.800 2.854 -8.095 1.00 78.44 267 ALA A CA 1
ATOM 2133 C C . ALA A 1 267 ? 19.019 3.813 -6.913 1.00 78.44 267 ALA A C 1
ATOM 2135 O O . ALA A 1 267 ? 18.225 3.790 -5.960 1.00 78.44 267 ALA A O 1
ATOM 2136 N N . PRO A 1 268 ? 20.037 4.689 -6.954 1.00 67.62 268 PRO A N 1
ATOM 2137 C CA . PRO A 1 268 ? 20.141 5.775 -5.994 1.00 67.62 268 PRO A CA 1
ATOM 2138 C C . PRO A 1 268 ? 18.885 6.665 -6.039 1.00 67.62 268 PRO A C 1
ATOM 2140 O O . PRO A 1 268 ? 18.178 6.756 -7.046 1.00 67.62 268 PRO A O 1
ATOM 2143 N N . VAL A 1 269 ? 18.563 7.304 -4.914 1.00 62.91 269 VAL A N 1
ATOM 2144 C CA . VAL A 1 269 ? 17.528 8.350 -4.899 1.00 62.91 269 VAL A CA 1
ATOM 2145 C C . VAL A 1 269 ? 18.089 9.561 -5.624 1.00 62.91 269 VAL A C 1
ATOM 2147 O O . VAL A 1 269 ? 19.288 9.820 -5.499 1.00 62.91 269 VAL A O 1
ATOM 2150 N N . ARG A 1 270 ? 17.262 10.300 -6.382 1.00 65.81 270 ARG A N 1
ATOM 2151 C CA . ARG A 1 270 ? 17.736 11.547 -6.981 1.00 65.81 270 ARG A CA 1
ATOM 2152 C C . ARG A 1 270 ? 18.180 12.462 -5.843 1.00 65.81 270 ARG A C 1
ATOM 2154 O O . ARG A 1 270 ? 17.353 12.772 -4.984 1.00 65.81 270 ARG A O 1
ATOM 2161 N N . PRO A 1 271 ? 19.459 12.857 -5.796 1.00 72.44 271 PRO A N 1
ATOM 2162 C CA . PRO A 1 271 ? 19.953 13.766 -4.780 1.00 72.44 271 PRO A CA 1
ATOM 2163 C C . PRO A 1 271 ? 19.381 15.155 -5.068 1.00 72.44 271 PRO A C 1
ATOM 2165 O O . PRO A 1 271 ? 20.034 16.000 -5.666 1.00 72.44 271 PRO A O 1
ATOM 2168 N N . GLU A 1 272 ? 18.120 15.374 -4.708 1.00 78.75 272 GLU A N 1
ATOM 2169 C CA . GLU A 1 272 ? 17.458 16.661 -4.844 1.00 78.75 272 GLU A CA 1
ATOM 2170 C C . GLU A 1 272 ? 17.198 17.279 -3.482 1.00 78.75 272 GLU A C 1
ATOM 2172 O O . GLU A 1 272 ? 16.778 16.614 -2.531 1.00 78.75 272 GLU A O 1
ATOM 2177 N N . ILE A 1 273 ? 17.375 18.590 -3.424 1.00 83.62 273 ILE A N 1
ATOM 2178 C CA . ILE A 1 273 ? 16.939 19.399 -2.302 1.00 83.62 273 ILE A CA 1
ATOM 2179 C C . ILE A 1 273 ? 15.636 20.075 -2.710 1.00 83.62 273 ILE A C 1
ATOM 2181 O O . ILE A 1 273 ? 15.583 20.817 -3.695 1.00 83.62 273 ILE A O 1
ATOM 2185 N N . LEU A 1 274 ? 14.576 19.809 -1.948 1.00 85.69 274 LEU A N 1
ATOM 2186 C CA . LEU A 1 274 ? 13.311 20.517 -2.089 1.00 85.69 274 LEU A CA 1
ATOM 2187 C C . LEU A 1 274 ? 13.410 21.857 -1.358 1.00 85.69 274 LEU A C 1
ATOM 2189 O O . LEU A 1 274 ? 13.760 21.903 -0.183 1.00 85.69 274 LEU A O 1
ATOM 2193 N N . GLY A 1 275 ? 13.069 22.940 -2.046 1.00 86.88 275 GLY A N 1
ATOM 2194 C CA . GLY A 1 275 ? 13.008 24.282 -1.488 1.00 86.88 275 GLY A CA 1
ATOM 2195 C C . GLY A 1 275 ? 11.647 24.933 -1.678 1.00 86.88 275 GLY A C 1
ATOM 2196 O O . GLY A 1 275 ? 10.818 24.469 -2.463 1.00 86.88 275 GLY A O 1
ATOM 2197 N N . ARG A 1 276 ? 11.402 26.018 -0.943 1.00 91.06 276 ARG A N 1
ATOM 2198 C CA . ARG A 1 276 ? 10.185 26.823 -1.077 1.00 91.06 276 ARG A CA 1
ATOM 2199 C C . ARG A 1 276 ? 10.391 28.285 -0.710 1.00 91.06 276 ARG A C 1
ATOM 2201 O O . ARG A 1 276 ? 11.179 28.611 0.176 1.00 91.06 276 ARG A O 1
ATOM 2208 N N . PHE A 1 277 ? 9.592 29.134 -1.344 1.00 91.56 277 PHE A N 1
ATOM 2209 C CA . PHE A 1 277 ? 9.292 30.483 -0.879 1.00 91.56 277 PHE A CA 1
ATOM 2210 C C . PHE A 1 277 ? 7.976 30.475 -0.088 1.00 91.56 277 PHE A C 1
ATOM 2212 O O . PHE A 1 277 ? 6.967 29.961 -0.583 1.00 91.56 277 PHE A O 1
ATOM 2219 N N . VAL A 1 278 ? 7.981 31.021 1.133 1.00 84.94 278 VAL A N 1
ATOM 2220 C CA . VAL A 1 278 ? 6.812 31.071 2.038 1.00 84.94 278 VAL A CA 1
ATOM 2221 C C . VAL A 1 278 ? 6.680 32.450 2.664 1.00 84.94 278 VAL A C 1
ATOM 2223 O O . VAL A 1 278 ? 7.667 33.033 3.100 1.00 84.94 278 VAL A O 1
ATOM 2226 N N . GLY A 1 279 ? 5.458 32.958 2.775 1.00 82.06 279 GLY A N 1
ATOM 2227 C CA . GLY A 1 279 ? 5.168 34.205 3.477 1.00 82.06 279 GLY A CA 1
ATOM 2228 C C . GLY A 1 279 ? 4.008 34.960 2.847 1.00 82.06 279 GLY A C 1
ATOM 2229 O O . GLY A 1 279 ? 3.447 34.546 1.835 1.00 82.06 279 GLY A O 1
ATOM 2230 N N . GLU A 1 280 ? 3.648 36.086 3.457 1.00 80.00 280 GLU A N 1
ATOM 2231 C CA . GLU A 1 280 ? 2.605 36.976 2.934 1.00 80.00 280 GLU A CA 1
ATOM 2232 C C . GLU A 1 280 ? 3.120 37.916 1.827 1.00 80.00 280 GLU A C 1
ATOM 2234 O O . GLU A 1 280 ? 2.311 38.551 1.148 1.00 80.00 280 GLU A O 1
ATOM 2239 N N . GLY A 1 281 ? 4.442 38.022 1.640 1.00 82.69 281 GLY A N 1
ATOM 2240 C CA . GLY A 1 281 ? 5.059 38.792 0.553 1.00 82.69 281 GLY A CA 1
ATOM 2241 C C . GLY A 1 281 ? 4.938 38.115 -0.820 1.00 82.69 281 GLY A C 1
ATOM 2242 O O . GLY A 1 281 ? 4.536 36.955 -0.924 1.00 82.69 281 GLY A O 1
ATOM 2243 N N . ASN A 1 282 ? 5.284 38.829 -1.896 1.00 89.25 282 ASN A N 1
ATOM 2244 C CA . ASN A 1 282 ? 5.191 38.316 -3.270 1.00 89.25 282 ASN A CA 1
ATOM 2245 C C . ASN A 1 282 ? 6.269 38.864 -4.227 1.00 89.25 282 ASN A C 1
ATOM 2247 O O . ASN A 1 282 ? 6.049 39.900 -4.852 1.00 89.25 282 ASN A O 1
ATOM 2251 N N . ILE A 1 283 ? 7.445 38.229 -4.326 1.00 91.75 283 ILE A N 1
ATOM 2252 C CA . ILE A 1 283 ? 8.567 38.727 -5.161 1.00 91.75 283 ILE A CA 1
ATOM 2253 C C . ILE A 1 283 ? 8.518 38.150 -6.561 1.00 91.75 283 ILE A C 1
ATOM 2255 O O . ILE A 1 283 ? 7.997 37.057 -6.772 1.00 91.75 283 ILE A O 1
ATOM 2259 N N . PHE A 1 284 ? 9.130 38.862 -7.503 1.00 93.69 284 PHE A N 1
ATOM 2260 C CA . PHE A 1 284 ? 9.378 38.342 -8.835 1.00 93.69 284 PHE A CA 1
ATOM 2261 C C . PHE A 1 284 ? 10.785 37.751 -8.899 1.00 93.69 284 PHE A C 1
ATOM 2263 O O . PHE A 1 284 ? 11.773 38.476 -8.802 1.00 93.69 284 PHE A O 1
ATOM 2270 N N . VAL A 1 285 ? 10.887 36.429 -9.016 1.00 95.75 285 VAL A N 1
ATOM 2271 C CA . VAL A 1 285 ? 12.166 35.712 -9.035 1.00 95.75 285 VAL A CA 1
ATOM 2272 C C . VAL A 1 285 ? 12.551 35.417 -10.474 1.00 95.75 285 VAL A C 1
ATOM 2274 O O . VAL A 1 285 ? 11.767 34.841 -11.226 1.00 95.75 285 VAL A O 1
ATOM 2277 N N . SER A 1 286 ? 13.771 35.800 -10.840 1.00 96.50 286 SER A N 1
ATOM 2278 C CA . SER A 1 286 ? 14.315 35.615 -12.183 1.00 96.50 286 SER A CA 1
ATOM 2279 C C . SER A 1 286 ? 15.304 34.460 -12.254 1.00 96.50 286 SER A C 1
ATOM 2281 O O . SER A 1 286 ? 15.312 33.716 -13.224 1.00 96.50 286 SER A O 1
ATOM 2283 N N . LYS A 1 287 ? 16.147 34.257 -11.241 1.00 97.00 287 LYS A N 1
ATOM 2284 C CA . LYS A 1 287 ? 17.180 33.215 -11.299 1.00 97.00 287 LYS A CA 1
ATOM 2285 C C . LYS A 1 287 ? 17.482 32.657 -9.922 1.00 97.00 287 LYS A C 1
ATOM 2287 O O . LYS A 1 287 ? 17.444 33.384 -8.932 1.00 97.00 287 LYS A O 1
ATOM 2292 N N . MET A 1 288 ? 17.812 31.373 -9.891 1.00 97.06 288 MET A N 1
ATOM 2293 C CA . MET A 1 288 ? 18.227 30.652 -8.693 1.00 97.06 288 MET A CA 1
ATOM 2294 C C . MET A 1 288 ? 19.555 29.949 -8.940 1.00 97.06 288 MET A C 1
ATOM 2296 O O . MET A 1 288 ? 19.791 29.429 -10.038 1.00 97.06 288 MET A O 1
ATOM 2300 N N . LYS A 1 289 ? 20.407 29.915 -7.914 1.00 96.62 289 LYS A N 1
ATOM 2301 C CA . LYS A 1 289 ? 21.636 29.120 -7.902 1.00 96.62 289 LYS A CA 1
ATOM 2302 C C . LYS A 1 289 ? 21.841 28.429 -6.563 1.00 96.62 289 LYS A C 1
ATOM 2304 O O . LYS A 1 289 ? 21.616 29.039 -5.520 1.00 96.62 289 LYS A O 1
ATOM 2309 N N . LEU A 1 290 ? 22.340 27.202 -6.617 1.00 94.50 290 LEU A N 1
ATOM 2310 C CA . LEU A 1 290 ? 22.981 26.511 -5.509 1.00 94.50 290 LEU A CA 1
ATOM 2311 C C . LEU A 1 290 ? 24.488 26.516 -5.766 1.00 94.50 290 LEU A C 1
ATOM 2313 O O . LEU A 1 290 ? 24.934 26.116 -6.840 1.00 94.50 290 LEU A O 1
ATOM 2317 N N . ILE A 1 291 ? 25.259 26.988 -4.795 1.00 94.06 291 ILE A N 1
ATOM 2318 C CA . ILE A 1 291 ? 26.700 27.210 -4.907 1.00 94.06 291 ILE A CA 1
ATOM 2319 C C . ILE A 1 291 ? 27.401 26.348 -3.863 1.00 94.06 291 ILE A C 1
ATOM 2321 O O . ILE A 1 291 ? 27.049 26.396 -2.684 1.00 94.06 291 ILE A O 1
ATOM 2325 N N . GLY A 1 292 ? 28.391 25.575 -4.297 1.00 91.69 292 GLY A N 1
ATOM 2326 C CA . GLY A 1 292 ? 29.309 24.846 -3.431 1.00 91.69 292 GLY A CA 1
ATOM 2327 C C . GLY A 1 292 ? 30.569 25.661 -3.185 1.00 91.69 292 GLY A C 1
ATOM 2328 O O . GLY A 1 292 ? 31.137 26.213 -4.127 1.00 91.69 292 GLY A O 1
ATOM 2329 N N . ILE A 1 293 ? 31.010 25.730 -1.931 1.00 90.56 293 ILE A N 1
ATOM 2330 C CA . ILE A 1 293 ? 32.178 26.508 -1.512 1.00 90.56 293 ILE A CA 1
ATOM 2331 C C . ILE A 1 293 ? 33.195 25.557 -0.891 1.00 90.56 293 ILE A C 1
ATOM 2333 O O . ILE A 1 293 ? 32.892 24.848 0.070 1.00 90.56 293 ILE A O 1
ATOM 2337 N N . LYS A 1 294 ? 34.408 25.530 -1.442 1.00 89.50 294 LYS A N 1
ATOM 2338 C CA . LYS A 1 294 ? 35.515 24.714 -0.938 1.00 89.50 294 LYS A CA 1
ATOM 2339 C C . LYS A 1 294 ? 36.765 25.572 -0.831 1.00 89.50 294 LYS A C 1
ATOM 2341 O O . LYS A 1 294 ? 37.283 26.033 -1.854 1.00 89.50 294 LYS A O 1
ATOM 2346 N N . LYS A 1 295 ? 37.251 25.778 0.395 1.00 85.75 295 LYS A N 1
ATOM 2347 C CA . LYS A 1 295 ? 38.271 26.786 0.730 1.00 85.75 295 LYS A CA 1
ATOM 2348 C C . LYS A 1 295 ? 37.899 28.157 0.136 1.00 85.75 295 LYS A C 1
ATOM 2350 O O . LYS A 1 295 ? 36.851 28.689 0.479 1.00 85.75 295 LYS A O 1
ATOM 2355 N N . ASP A 1 296 ? 38.706 28.665 -0.799 1.00 81.25 296 ASP A N 1
ATOM 2356 C CA . ASP A 1 296 ? 38.519 29.960 -1.470 1.00 81.25 296 ASP A CA 1
ATOM 2357 C C . ASP A 1 296 ? 37.944 29.828 -2.897 1.00 81.25 296 ASP A C 1
ATOM 2359 O O . ASP A 1 296 ? 38.001 30.769 -3.687 1.00 81.25 296 ASP A O 1
ATOM 2363 N N . SER A 1 297 ? 37.429 28.648 -3.265 1.00 89.50 297 SER A N 1
ATOM 2364 C CA . SER A 1 297 ? 36.840 28.387 -4.585 1.00 89.50 297 SER A CA 1
ATOM 2365 C C . SER A 1 297 ? 35.339 28.121 -4.495 1.00 89.50 297 SER A C 1
ATOM 2367 O O . SER A 1 297 ? 34.879 27.385 -3.620 1.00 89.50 297 SER A O 1
ATOM 2369 N N . GLU A 1 298 ? 34.585 28.704 -5.426 1.00 92.88 298 GLU A N 1
ATOM 2370 C CA . GLU A 1 298 ? 33.139 28.519 -5.554 1.00 92.88 298 GLU A CA 1
ATOM 2371 C C . GLU A 1 298 ? 32.800 27.827 -6.873 1.00 92.88 298 GLU A C 1
ATOM 2373 O O . GLU A 1 298 ? 33.436 28.069 -7.903 1.00 92.88 298 GLU A O 1
ATOM 2378 N N . LYS A 1 299 ? 31.769 26.983 -6.849 1.00 91.94 299 LYS A N 1
ATOM 2379 C CA . LYS A 1 299 ? 31.225 26.322 -8.035 1.00 91.94 299 LYS A CA 1
ATOM 2380 C C . LYS A 1 299 ? 29.706 26.405 -8.017 1.00 91.94 299 LYS A C 1
ATOM 2382 O O . LYS A 1 299 ? 29.077 26.008 -7.038 1.00 91.94 299 LYS A O 1
ATOM 2387 N N . ASP A 1 300 ? 29.122 26.875 -9.115 1.00 92.56 300 ASP A N 1
ATOM 2388 C CA . ASP A 1 300 ? 27.683 26.755 -9.349 1.00 92.56 300 ASP A CA 1
ATOM 2389 C C . ASP A 1 300 ? 27.363 25.258 -9.500 1.00 92.56 300 ASP A C 1
ATOM 2391 O O . ASP A 1 300 ? 27.754 24.627 -10.481 1.00 92.56 300 ASP A O 1
ATOM 2395 N N . ILE A 1 301 ? 26.707 24.686 -8.490 1.00 90.12 301 ILE A N 1
ATOM 2396 C CA . ILE A 1 301 ? 26.308 23.275 -8.453 1.00 90.12 301 ILE A CA 1
ATOM 2397 C C . ILE A 1 301 ? 25.087 23.048 -9.336 1.00 90.12 301 ILE A C 1
ATOM 2399 O O . ILE A 1 301 ? 25.010 22.069 -10.067 1.00 90.12 301 ILE A O 1
ATOM 2403 N N . ALA A 1 302 ? 24.115 23.943 -9.206 1.00 91.81 302 ALA A N 1
ATOM 2404 C CA . ALA A 1 302 ? 22.876 23.909 -9.951 1.00 91.81 302 ALA A CA 1
ATOM 2405 C C . ALA A 1 302 ? 22.404 25.342 -10.157 1.00 91.81 302 ALA A C 1
ATOM 2407 O O . ALA A 1 302 ? 22.450 26.166 -9.240 1.00 91.81 302 ALA A O 1
ATOM 2408 N N . SER A 1 303 ? 21.929 25.658 -11.356 1.00 93.75 303 SER A N 1
ATOM 2409 C CA . SER A 1 303 ? 21.374 26.977 -11.639 1.00 93.75 303 SER A CA 1
ATOM 2410 C C . SER A 1 303 ? 20.237 26.903 -12.640 1.00 93.75 303 SER A C 1
ATOM 2412 O O . SER A 1 303 ? 20.199 26.021 -13.495 1.00 93.75 303 SER A O 1
ATOM 2414 N N . GLY A 1 304 ? 19.307 27.850 -12.556 1.00 93.31 304 GLY A N 1
ATOM 2415 C CA . GLY A 1 304 ? 18.218 27.917 -13.517 1.00 93.31 304 GLY A CA 1
ATOM 2416 C C . GLY A 1 304 ? 17.618 29.303 -13.646 1.00 93.31 304 GLY A C 1
ATOM 2417 O O . GLY A 1 304 ? 17.405 30.010 -12.659 1.00 93.31 304 GLY A O 1
ATOM 2418 N N . GLN A 1 305 ? 17.362 29.680 -14.899 1.00 94.50 305 GLN A N 1
ATOM 2419 C CA . GLN A 1 305 ? 16.542 30.833 -15.240 1.00 94.50 305 GLN A CA 1
ATOM 2420 C C . GLN A 1 305 ? 15.072 30.483 -14.991 1.00 94.50 305 GLN A C 1
ATOM 2422 O O . GLN A 1 305 ? 14.593 29.451 -15.457 1.00 94.50 305 GLN A O 1
ATOM 2427 N N . ILE A 1 306 ? 14.375 31.362 -14.284 1.00 93.25 306 ILE A N 1
ATOM 2428 C CA . ILE A 1 306 ? 12.942 31.316 -14.003 1.00 93.25 306 ILE A CA 1
ATOM 2429 C C . ILE A 1 306 ? 12.237 32.294 -14.946 1.00 93.25 306 ILE A C 1
ATOM 2431 O O . ILE A 1 306 ? 12.816 33.293 -15.377 1.00 93.25 306 ILE A O 1
ATOM 2435 N N . GLY A 1 307 ? 10.990 31.989 -15.293 1.00 88.00 307 GLY A N 1
ATOM 2436 C CA . GLY A 1 307 ? 10.173 32.748 -16.234 1.00 88.00 307 GLY A CA 1
ATOM 2437 C C . GLY A 1 307 ? 10.402 32.381 -17.696 1.00 88.00 307 GLY A C 1
ATOM 2438 O O . GLY A 1 307 ? 10.085 33.174 -18.577 1.00 88.00 307 GLY A O 1
ATOM 2439 N N . VAL A 1 308 ? 10.946 31.193 -17.967 1.00 87.38 308 VAL A N 1
ATOM 2440 C CA . VAL A 1 308 ? 11.086 30.647 -19.326 1.00 87.38 308 VAL A CA 1
ATOM 2441 C C . VAL A 1 308 ? 10.175 29.429 -19.501 1.00 87.38 308 VAL A C 1
ATOM 2443 O O . VAL A 1 308 ? 9.902 28.758 -18.512 1.00 87.38 308 VAL A O 1
ATOM 2446 N N . PRO A 1 309 ? 9.736 29.076 -20.726 1.00 81.94 309 PRO A N 1
ATOM 2447 C CA . PRO A 1 309 ? 8.783 27.975 -20.956 1.00 81.94 309 PRO A CA 1
ATOM 2448 C C . PRO A 1 309 ? 9.210 26.578 -20.480 1.00 81.94 309 PRO A C 1
ATOM 2450 O O . PRO A 1 309 ? 8.443 25.635 -20.602 1.00 81.94 309 PRO A O 1
ATOM 2453 N N . SER A 1 310 ? 10.447 26.438 -20.023 1.00 82.44 310 SER A N 1
ATOM 2454 C CA . SER A 1 310 ? 11.095 25.185 -19.649 1.00 82.44 310 SER A CA 1
ATOM 2455 C C . SER A 1 310 ? 11.666 25.234 -18.229 1.00 82.44 310 SER A C 1
ATOM 2457 O O . SER A 1 310 ? 12.558 24.461 -17.901 1.00 82.44 310 SER A O 1
ATOM 2459 N N . ASP A 1 311 ? 11.296 26.228 -17.422 1.00 85.12 311 ASP A N 1
ATOM 2460 C CA . ASP A 1 311 ? 11.782 26.349 -16.042 1.00 85.12 311 ASP A CA 1
ATOM 2461 C C . ASP A 1 311 ? 11.129 25.345 -15.081 1.00 85.12 311 ASP A C 1
ATOM 2463 O O . ASP A 1 311 ? 11.602 25.183 -13.961 1.00 85.12 311 ASP A O 1
ATOM 2467 N N . ASP A 1 312 ? 10.091 24.646 -15.533 1.00 79.81 312 ASP A N 1
ATOM 2468 C CA . ASP A 1 312 ? 9.425 23.518 -14.884 1.00 79.81 312 ASP A CA 1
ATOM 2469 C C . ASP A 1 312 ? 9.871 22.152 -15.443 1.00 79.81 312 ASP A C 1
ATOM 2471 O O . ASP A 1 312 ? 9.326 21.108 -15.074 1.00 79.81 312 ASP A O 1
ATOM 2475 N N . ASP A 1 313 ? 10.885 22.144 -16.317 1.00 77.56 313 ASP A N 1
ATOM 2476 C CA . ASP A 1 313 ? 11.492 20.930 -16.852 1.00 77.56 313 ASP A CA 1
ATOM 2477 C C . ASP A 1 313 ? 12.274 20.202 -15.754 1.00 77.56 313 ASP A C 1
ATOM 2479 O O . ASP A 1 313 ? 13.410 20.547 -15.415 1.00 77.56 313 ASP A O 1
ATOM 2483 N N . VAL A 1 314 ? 11.654 19.150 -15.222 1.00 69.94 314 VAL A N 1
ATOM 2484 C CA . VAL A 1 314 ? 12.190 18.306 -14.150 1.00 69.94 314 VAL A CA 1
ATOM 2485 C C . VAL A 1 314 ? 13.533 17.656 -14.496 1.00 69.94 314 VAL A C 1
ATOM 2487 O O . VAL A 1 314 ? 14.206 17.155 -13.599 1.00 69.94 314 VAL A O 1
ATOM 2490 N N . MET A 1 315 ? 13.960 17.657 -15.762 1.00 71.81 315 MET A N 1
ATOM 2491 C CA . MET A 1 315 ? 15.262 17.134 -16.192 1.00 71.81 315 MET A CA 1
ATOM 2492 C C . MET A 1 315 ? 16.437 18.047 -15.839 1.00 71.81 315 MET A C 1
ATOM 2494 O O . MET A 1 315 ? 17.589 17.632 -15.943 1.00 71.81 315 MET A O 1
ATOM 2498 N N . ARG A 1 316 ? 16.168 19.294 -15.451 1.00 78.75 316 ARG A N 1
ATOM 2499 C CA . ARG A 1 316 ? 17.200 20.297 -15.190 1.00 78.75 316 ARG A CA 1
ATOM 2500 C C . ARG A 1 316 ? 17.775 20.179 -13.786 1.00 78.75 316 ARG A C 1
ATOM 2502 O O . ARG A 1 316 ? 17.138 19.679 -12.860 1.00 78.75 316 ARG A O 1
ATOM 2509 N N . GLU A 1 317 ? 18.980 20.719 -13.624 1.00 86.06 317 GLU A N 1
ATOM 2510 C CA . GLU A 1 317 ? 19.637 20.849 -12.320 1.00 86.06 317 GLU A CA 1
ATOM 2511 C C . GLU A 1 317 ? 18.848 21.761 -11.371 1.00 86.06 317 GLU A C 1
ATOM 2513 O O . GLU A 1 317 ? 18.890 21.575 -10.160 1.00 86.06 317 GLU A O 1
ATOM 2518 N N . PHE A 1 318 ? 18.088 22.712 -11.917 1.00 91.25 318 PHE A N 1
ATOM 2519 C CA . PHE A 1 318 ? 17.104 23.509 -11.196 1.00 91.25 318 PHE A CA 1
ATOM 2520 C C . PHE A 1 318 ? 15.781 23.531 -11.959 1.00 91.25 318 PHE A C 1
ATOM 2522 O O . PHE A 1 318 ? 15.774 23.778 -13.168 1.00 91.25 318 PHE A O 1
ATOM 2529 N N . TYR A 1 319 ? 14.671 23.368 -11.241 1.00 87.38 319 TYR A N 1
ATOM 2530 C CA . TYR A 1 319 ? 13.332 23.588 -11.782 1.00 87.38 319 TYR A CA 1
ATOM 2531 C C . TYR A 1 319 ? 12.359 24.105 -10.719 1.00 87.38 319 TYR A C 1
ATOM 2533 O O . TYR A 1 319 ? 12.484 23.814 -9.523 1.00 87.38 319 TYR A O 1
ATOM 2541 N N . VAL A 1 320 ? 11.360 24.868 -11.159 1.00 87.88 320 VAL A N 1
ATOM 2542 C CA . VAL A 1 320 ? 10.173 25.172 -10.354 1.00 87.88 320 VAL A CA 1
ATOM 2543 C C . VAL A 1 320 ? 9.219 23.984 -10.412 1.00 87.88 320 VAL A C 1
ATOM 2545 O O . VAL A 1 320 ? 9.118 23.304 -11.430 1.00 87.88 320 VAL A O 1
ATOM 2548 N N . TRP A 1 321 ? 8.513 23.700 -9.321 1.00 78.44 321 TRP A N 1
ATOM 2549 C CA . TRP A 1 321 ? 7.544 22.604 -9.332 1.00 78.44 321 TRP A CA 1
ATOM 2550 C C . TRP A 1 321 ? 6.442 22.873 -10.381 1.00 78.44 321 TRP A C 1
ATOM 2552 O O . TRP A 1 321 ? 6.037 24.022 -10.515 1.00 78.44 321 TRP A O 1
ATOM 2562 N N . PRO A 1 322 ? 5.938 21.875 -11.131 1.00 68.06 322 PRO A N 1
ATOM 2563 C CA . PRO A 1 322 ? 5.035 22.134 -12.264 1.00 68.06 322 PRO A CA 1
ATOM 2564 C C . PRO A 1 322 ? 3.537 22.218 -11.898 1.00 68.06 322 PRO A C 1
ATOM 2566 O O . PRO A 1 322 ? 2.721 22.667 -12.708 1.00 68.06 322 PRO A O 1
ATOM 2569 N N . ASP A 1 323 ? 3.125 21.778 -10.702 1.00 70.25 323 ASP A N 1
ATOM 2570 C CA . ASP A 1 323 ? 1.698 21.619 -10.371 1.00 70.25 323 ASP A CA 1
ATOM 2571 C C . ASP A 1 323 ? 1.032 22.914 -9.878 1.00 70.25 323 ASP A C 1
ATOM 2573 O O . ASP A 1 323 ? 1.043 23.233 -8.687 1.00 70.25 323 ASP A O 1
ATOM 2577 N N . LYS A 1 324 ? 0.367 23.623 -10.798 1.00 68.50 324 LYS A N 1
ATOM 2578 C CA . LYS A 1 324 ? -0.347 24.886 -10.532 1.00 68.50 324 LYS A CA 1
ATOM 2579 C C . LYS A 1 324 ? -1.486 24.783 -9.504 1.00 68.50 324 LYS A C 1
ATOM 2581 O O . LYS A 1 324 ? -1.910 25.822 -9.009 1.00 68.50 324 LYS A O 1
ATOM 2586 N N . LYS A 1 325 ? -2.013 23.590 -9.194 1.00 71.19 325 LYS A N 1
ATOM 2587 C CA . LYS A 1 325 ? -3.071 23.423 -8.178 1.00 71.19 325 LYS A CA 1
ATOM 2588 C C . LYS A 1 325 ? -2.499 23.486 -6.760 1.00 71.19 325 LYS A C 1
ATOM 2590 O O . LYS A 1 325 ? -3.143 23.999 -5.846 1.00 71.19 325 LYS A O 1
ATOM 2595 N N . LEU A 1 326 ? -1.297 22.952 -6.579 1.00 65.81 326 LEU A N 1
ATOM 2596 C CA . LEU A 1 326 ? -0.712 22.703 -5.263 1.00 65.81 326 LEU A CA 1
ATOM 2597 C C . LEU A 1 326 ? 0.190 23.845 -4.774 1.00 65.81 326 LEU A C 1
ATOM 2599 O O . LEU A 1 326 ? 0.577 23.861 -3.611 1.00 65.81 326 LEU A O 1
ATOM 2603 N N . MET A 1 327 ? 0.526 24.811 -5.627 1.00 76.00 327 MET A N 1
ATOM 2604 C CA . MET A 1 327 ? 1.570 25.797 -5.339 1.00 76.00 327 MET A CA 1
ATOM 2605 C C . MET A 1 327 ? 1.209 27.232 -5.718 1.00 76.00 327 MET A C 1
ATOM 2607 O O . MET A 1 327 ? 0.224 27.470 -6.413 1.00 76.00 327 MET A O 1
ATOM 2611 N N . ASN A 1 328 ? 2.080 28.170 -5.332 1.00 84.69 328 ASN A N 1
ATOM 2612 C CA . ASN A 1 328 ? 1.843 29.599 -5.469 1.00 84.69 328 ASN A CA 1
ATOM 2613 C C . ASN A 1 328 ? 2.608 30.331 -6.580 1.00 84.69 328 ASN A C 1
ATOM 2615 O O . ASN A 1 328 ? 2.466 31.549 -6.727 1.00 84.69 328 ASN A O 1
ATOM 2619 N N . TRP A 1 329 ? 3.399 29.616 -7.383 1.00 89.25 329 TRP A N 1
ATOM 2620 C CA . TRP A 1 329 ? 4.076 30.236 -8.520 1.00 89.25 329 TRP A CA 1
ATOM 2621 C C . TRP A 1 329 ? 3.074 30.880 -9.486 1.00 89.25 329 TRP A C 1
ATOM 2623 O O . TRP A 1 329 ? 2.107 30.252 -9.927 1.00 89.25 329 TRP A O 1
ATOM 2633 N N . GLY A 1 330 ? 3.343 32.134 -9.846 1.00 87.62 330 GLY A N 1
ATOM 2634 C CA . GLY A 1 330 ? 2.695 32.810 -10.961 1.00 87.62 330 GLY A CA 1
ATOM 2635 C C . GLY A 1 330 ? 3.015 32.144 -12.303 1.00 87.62 330 GLY A C 1
ATOM 2636 O O . GLY A 1 330 ? 3.899 31.283 -12.421 1.00 87.62 330 GLY A O 1
ATOM 2637 N N . ASP A 1 331 ? 2.289 32.550 -13.344 1.00 87.19 331 ASP A N 1
ATOM 2638 C CA . ASP A 1 331 ? 2.688 32.202 -14.709 1.00 87.19 331 ASP A CA 1
ATOM 2639 C C . ASP A 1 331 ? 4.041 32.853 -15.046 1.00 87.19 331 ASP A C 1
ATOM 2641 O O . ASP A 1 331 ? 4.459 33.816 -14.399 1.00 87.19 331 ASP A O 1
ATOM 2645 N N . TYR A 1 332 ? 4.749 32.296 -16.030 1.00 85.00 332 TYR A N 1
ATOM 2646 C CA . TYR A 1 332 ? 5.970 32.921 -16.529 1.00 85.00 332 TYR A CA 1
ATOM 2647 C C . TYR A 1 332 ? 5.637 34.300 -17.113 1.00 85.00 332 TYR A C 1
ATOM 2649 O O . TYR A 1 332 ? 4.603 34.478 -17.761 1.00 85.00 332 TYR A O 1
ATOM 2657 N N . GLY A 1 333 ? 6.508 35.277 -16.881 1.00 85.88 333 GLY A N 1
ATOM 2658 C CA . GLY A 1 333 ? 6.316 36.644 -17.349 1.00 85.88 333 GLY A CA 1
ATOM 2659 C C . GLY A 1 333 ? 7.636 37.384 -17.505 1.00 85.88 333 GLY A C 1
ATOM 2660 O O . GLY A 1 333 ? 8.701 36.846 -17.204 1.00 85.88 333 GLY A O 1
ATOM 2661 N N . ILE A 1 334 ? 7.551 38.626 -17.980 1.00 90.31 334 ILE A N 1
ATOM 2662 C CA . ILE A 1 334 ? 8.686 39.540 -18.131 1.00 90.31 334 ILE A CA 1
ATOM 2663 C C . ILE A 1 334 ? 8.327 40.851 -17.428 1.00 90.31 334 ILE A C 1
ATOM 2665 O O . ILE A 1 334 ? 7.255 41.406 -17.674 1.00 90.31 334 ILE A O 1
ATOM 2669 N N . ILE A 1 335 ? 9.218 41.341 -16.567 1.00 87.75 335 ILE A N 1
ATOM 2670 C CA . ILE A 1 335 ? 9.129 42.661 -15.930 1.00 87.75 335 ILE A CA 1
ATOM 2671 C C . ILE A 1 335 ? 10.455 43.374 -16.181 1.00 87.75 335 ILE A C 1
ATOM 2673 O O . ILE A 1 335 ? 11.507 42.810 -15.898 1.00 87.75 335 ILE A O 1
ATOM 2677 N N . ASP A 1 336 ? 10.397 44.590 -16.732 1.00 86.69 336 ASP A N 1
ATOM 2678 C CA . ASP A 1 336 ? 11.571 45.414 -17.061 1.00 86.69 336 ASP A CA 1
ATOM 2679 C C . ASP A 1 336 ? 12.655 44.626 -17.839 1.00 86.69 336 ASP A C 1
ATOM 2681 O O . ASP A 1 336 ? 13.822 44.601 -17.458 1.00 86.69 336 ASP A O 1
ATOM 2685 N N . ASP A 1 337 ? 12.239 43.925 -18.906 1.00 88.88 337 ASP A N 1
ATOM 2686 C CA . ASP A 1 337 ? 13.058 43.040 -19.764 1.00 88.88 337 ASP A CA 1
ATOM 2687 C C . ASP A 1 337 ? 13.701 41.824 -19.068 1.00 88.88 337 ASP A C 1
ATOM 2689 O O . ASP A 1 337 ? 14.494 41.093 -19.666 1.00 88.88 337 ASP A O 1
ATOM 2693 N N . VAL A 1 338 ? 13.315 41.538 -17.824 1.00 92.00 338 VAL A N 1
ATOM 2694 C CA . VAL A 1 338 ? 13.788 40.377 -17.068 1.00 92.00 338 VAL A CA 1
ATOM 2695 C C . VAL A 1 338 ? 12.700 39.300 -17.008 1.00 92.00 338 VAL A C 1
ATOM 2697 O O . VAL A 1 338 ? 11.613 39.560 -16.482 1.00 92.00 338 VAL A O 1
ATOM 2700 N N . PRO A 1 339 ? 12.961 38.070 -17.489 1.00 94.94 339 PRO A N 1
ATOM 2701 C CA . PRO A 1 339 ? 12.035 36.961 -17.311 1.00 94.94 339 PRO A CA 1
ATOM 2702 C C . PRO A 1 339 ? 12.035 36.473 -15.858 1.00 94.94 339 PRO A C 1
ATOM 2704 O O . PRO A 1 339 ? 13.083 36.425 -15.207 1.00 94.94 339 PRO A O 1
ATOM 2707 N N . GLY A 1 340 ? 10.863 36.100 -15.351 1.00 94.50 340 GLY A N 1
ATOM 2708 C CA . GLY A 1 340 ? 10.701 35.564 -14.000 1.00 94.50 340 GLY A CA 1
ATOM 2709 C C . GLY A 1 340 ? 9.289 35.067 -13.689 1.00 94.50 340 GLY A C 1
ATOM 2710 O O . GLY A 1 340 ? 8.428 34.969 -14.569 1.00 94.50 340 GLY A O 1
ATOM 2711 N N . ARG A 1 341 ? 9.063 34.736 -12.415 1.00 93.56 341 ARG A N 1
ATOM 2712 C CA . ARG A 1 341 ? 7.759 34.341 -11.859 1.00 93.56 341 ARG A CA 1
ATOM 2713 C C . ARG A 1 341 ? 7.527 34.976 -10.496 1.00 93.56 341 ARG A C 1
ATOM 2715 O O . ARG A 1 341 ? 8.454 35.134 -9.706 1.00 93.56 341 ARG A O 1
ATOM 2722 N N . GLU A 1 342 ? 6.268 35.267 -10.202 1.00 92.25 342 GLU A N 1
ATOM 2723 C CA . GLU A 1 342 ? 5.827 35.711 -8.878 1.00 92.25 342 GLU A CA 1
ATOM 2724 C C . GLU A 1 342 ? 5.767 34.543 -7.882 1.00 92.25 342 GLU A C 1
ATOM 2726 O O . GLU A 1 342 ? 5.197 33.498 -8.201 1.00 92.25 342 GLU A O 1
ATOM 2731 N N . THR A 1 343 ? 6.286 34.707 -6.662 1.00 90.25 343 THR A N 1
ATOM 2732 C CA . THR A 1 343 ? 6.252 33.654 -5.623 1.00 90.25 343 THR A CA 1
ATOM 2733 C C . THR A 1 343 ? 4.867 33.436 -5.011 1.00 90.25 343 THR A C 1
ATOM 2735 O O . THR A 1 343 ? 4.644 32.426 -4.347 1.00 90.25 343 THR A O 1
ATOM 2738 N N . ASN A 1 344 ? 3.944 34.383 -5.189 1.00 85.50 344 ASN A N 1
ATOM 2739 C CA . ASN A 1 344 ? 2.582 34.341 -4.654 1.00 85.50 344 ASN A CA 1
ATOM 2740 C C . ASN A 1 344 ? 1.517 34.763 -5.686 1.00 85.50 344 ASN A C 1
ATOM 2742 O O . ASN A 1 344 ? 0.448 35.252 -5.319 1.00 85.50 344 ASN A O 1
ATOM 2746 N N . GLY A 1 345 ? 1.817 34.602 -6.979 1.00 75.56 345 GLY A N 1
ATOM 2747 C CA . GLY A 1 345 ? 0.955 35.057 -8.078 1.00 75.56 345 GLY A CA 1
ATOM 2748 C C . GLY A 1 345 ? -0.311 34.213 -8.272 1.00 75.56 345 GLY A C 1
ATOM 2749 O O . GLY A 1 345 ? -1.313 34.697 -8.798 1.00 75.56 345 GLY A O 1
ATOM 2750 N N . LYS A 1 346 ? -0.302 32.951 -7.826 1.00 73.69 346 LYS A N 1
ATOM 2751 C CA . LYS A 1 346 ? -1.487 32.080 -7.752 1.00 73.69 346 LYS A CA 1
ATOM 2752 C C . LYS A 1 346 ? -1.604 31.575 -6.320 1.00 73.69 346 LYS A C 1
ATOM 2754 O O . LYS A 1 346 ? -0.596 31.273 -5.713 1.00 73.69 346 LYS A O 1
ATOM 2759 N N . LYS A 1 347 ? -2.795 31.505 -5.726 1.00 70.25 347 LYS A N 1
ATOM 2760 C CA . LYS A 1 347 ? -2.953 30.872 -4.403 1.00 70.25 347 LYS A CA 1
ATOM 2761 C C . LYS A 1 347 ? -3.326 29.409 -4.611 1.00 70.25 347 LYS A C 1
ATOM 2763 O O . LYS A 1 347 ? -4.489 29.114 -4.876 1.00 70.25 347 LYS A O 1
ATOM 2768 N N . GLY A 1 348 ? -2.327 28.533 -4.557 1.00 67.19 348 GLY A N 1
ATOM 2769 C CA . GLY A 1 348 ? -2.515 27.085 -4.560 1.00 67.19 348 GLY A CA 1
ATOM 2770 C C . GLY A 1 348 ? -2.866 26.554 -3.171 1.00 67.19 348 GLY A C 1
ATOM 2771 O O . GLY A 1 348 ? -2.852 27.289 -2.183 1.00 67.19 348 GLY A O 1
ATOM 2772 N N . GLU A 1 349 ? -3.166 25.259 -3.090 1.00 71.44 349 GLU A N 1
ATOM 2773 C CA . GLU A 1 349 ? -3.628 24.595 -1.861 1.00 71.44 349 GLU A CA 1
ATOM 2774 C C . GLU A 1 349 ? -2.646 24.720 -0.679 1.00 71.44 349 GLU A C 1
ATOM 2776 O O . GLU A 1 349 ? -3.081 24.904 0.457 1.00 71.44 349 GLU A O 1
ATOM 2781 N N . TYR A 1 350 ? -1.332 24.670 -0.933 1.00 59.81 350 TYR A N 1
ATOM 2782 C CA . TYR A 1 350 ? -0.313 24.654 0.126 1.00 59.81 350 TYR A CA 1
ATOM 2783 C C . TYR A 1 350 ? 0.303 26.017 0.466 1.00 59.81 350 TYR A C 1
ATOM 2785 O O . TYR A 1 350 ? 1.118 26.105 1.384 1.00 59.81 350 TYR A O 1
ATOM 2793 N N . GLY A 1 351 ? -0.071 27.091 -0.236 1.00 74.62 351 GLY A N 1
ATOM 2794 C CA . GLY A 1 351 ? 0.331 28.445 0.153 1.00 74.62 351 GLY A CA 1
ATOM 2795 C C . GLY A 1 351 ? 1.835 28.752 0.032 1.00 74.62 351 GLY A C 1
ATOM 2796 O O . GLY A 1 351 ? 2.342 29.579 0.788 1.00 74.62 351 GLY A O 1
ATOM 2797 N N . HIS A 1 352 ? 2.563 28.093 -0.877 1.00 78.75 352 HIS A N 1
ATOM 2798 C CA . HIS A 1 352 ? 4.011 28.269 -1.054 1.00 78.75 352 HIS A CA 1
ATOM 2799 C C . HIS A 1 352 ? 4.453 28.121 -2.515 1.00 78.75 352 HIS A C 1
ATOM 2801 O O . HIS A 1 352 ? 3.781 27.442 -3.289 1.00 78.75 352 HIS A O 1
ATOM 2807 N N . ALA A 1 353 ? 5.605 28.683 -2.892 1.00 87.12 353 ALA A N 1
ATOM 2808 C CA . ALA A 1 353 ? 6.215 28.553 -4.225 1.00 87.12 353 ALA A CA 1
ATOM 2809 C C . ALA A 1 353 ? 7.437 27.603 -4.180 1.00 87.12 353 ALA A C 1
ATOM 2811 O O . ALA A 1 353 ? 8.533 28.038 -3.818 1.00 87.12 353 ALA A O 1
ATOM 2812 N N . PRO A 1 354 ? 7.267 26.297 -4.475 1.00 88.69 354 PRO A N 1
ATOM 2813 C CA . PRO A 1 354 ? 8.302 25.287 -4.314 1.00 88.69 354 PRO A CA 1
ATOM 2814 C C . PRO A 1 354 ? 9.196 25.153 -5.552 1.00 88.69 354 PRO A C 1
ATOM 2816 O O . PRO A 1 354 ? 8.754 25.311 -6.691 1.00 88.69 354 PRO A O 1
ATOM 2819 N N . PHE A 1 355 ? 10.459 24.823 -5.327 1.00 90.12 355 PHE A N 1
ATOM 2820 C CA . PHE A 1 355 ? 11.476 24.604 -6.356 1.00 90.12 355 PHE A CA 1
ATOM 2821 C C . PHE A 1 355 ? 12.390 23.450 -5.945 1.00 90.12 355 PHE A C 1
ATOM 2823 O O . PHE A 1 355 ? 12.377 23.029 -4.787 1.00 90.12 355 PHE A O 1
ATOM 2830 N N . LYS A 1 356 ? 13.202 22.947 -6.873 1.00 88.12 356 LYS A N 1
ATOM 2831 C CA . LYS A 1 356 ? 14.192 21.909 -6.586 1.00 88.12 356 LYS A CA 1
ATOM 2832 C C . LYS A 1 356 ? 15.566 22.254 -7.137 1.00 88.12 356 LYS A C 1
ATOM 2834 O O . LYS A 1 356 ? 15.676 22.840 -8.211 1.00 88.12 356 LYS A O 1
ATOM 2839 N N . PHE A 1 357 ? 16.590 21.824 -6.407 1.00 88.88 357 PHE A N 1
ATOM 2840 C CA . PHE A 1 357 ? 17.970 21.745 -6.878 1.00 88.88 357 PHE A CA 1
ATOM 2841 C C . PHE A 1 357 ? 18.410 20.286 -6.943 1.00 88.88 357 PHE A C 1
ATOM 2843 O O . PHE A 1 357 ? 18.129 19.525 -6.022 1.00 88.88 357 PHE A O 1
ATOM 2850 N N . SER A 1 358 ? 19.133 19.917 -7.993 1.00 82.50 358 SER A N 1
ATOM 2851 C CA . SER A 1 358 ? 19.927 18.690 -8.042 1.00 82.50 358 SER A CA 1
ATOM 2852 C C . SER A 1 358 ? 21.265 18.920 -7.332 1.00 82.50 358 SER A C 1
ATOM 2854 O O . SER A 1 358 ? 21.818 20.017 -7.375 1.00 82.50 358 SER A O 1
ATOM 2856 N N . MET A 1 359 ? 21.782 17.885 -6.678 1.00 78.69 359 MET A N 1
ATOM 2857 C CA . MET A 1 359 ? 22.987 17.922 -5.853 1.00 78.69 359 MET A CA 1
ATOM 2858 C C . MET A 1 359 ? 23.945 16.795 -6.289 1.00 78.69 359 MET A C 1
ATOM 2860 O O . MET A 1 359 ? 23.531 15.640 -6.360 1.00 78.69 359 MET A O 1
ATOM 2864 N N . PRO A 1 360 ? 25.222 17.061 -6.595 1.00 67.69 360 PRO A N 1
ATOM 2865 C CA . PRO A 1 360 ? 26.163 16.033 -7.020 1.00 67.69 360 PRO A CA 1
ATOM 2866 C C . PRO A 1 360 ? 26.577 15.171 -5.823 1.00 67.69 360 PRO A C 1
ATOM 2868 O O . PRO A 1 360 ? 27.109 15.677 -4.844 1.00 67.69 360 PRO A O 1
ATOM 2871 N N . GLN A 1 361 ? 26.377 13.852 -5.900 1.00 63.75 361 GLN A N 1
ATOM 2872 C CA . GLN A 1 361 ? 26.805 12.924 -4.835 1.00 63.75 361 GLN A CA 1
ATOM 2873 C C . GLN A 1 361 ? 28.322 12.675 -4.815 1.00 63.75 361 GLN A C 1
ATOM 2875 O O . GLN A 1 361 ? 28.871 12.303 -3.782 1.00 63.75 361 GLN A O 1
ATOM 2880 N N . ALA A 1 362 ? 29.004 12.856 -5.949 1.00 63.53 362 ALA A N 1
ATOM 2881 C CA . ALA A 1 362 ? 30.426 12.535 -6.097 1.00 63.53 362 ALA A CA 1
ATOM 2882 C C . ALA A 1 362 ? 31.375 13.649 -5.616 1.00 63.53 362 ALA A C 1
ATOM 2884 O O . ALA A 1 362 ? 32.582 13.429 -5.530 1.00 63.53 362 ALA A O 1
ATOM 2885 N N . GLU A 1 363 ? 30.860 14.845 -5.324 1.00 73.44 363 GLU A N 1
ATOM 2886 C CA . GLU A 1 363 ? 31.669 16.027 -5.031 1.00 73.44 363 GLU A CA 1
ATOM 2887 C C . GLU A 1 363 ? 31.163 16.699 -3.751 1.00 73.44 363 GLU A C 1
ATOM 2889 O O . GLU A 1 363 ? 29.979 16.996 -3.623 1.00 73.44 363 GLU A O 1
ATOM 2894 N N . THR A 1 364 ? 32.061 16.921 -2.789 1.00 77.00 364 THR A N 1
ATOM 2895 C CA . THR A 1 364 ? 31.729 17.528 -1.495 1.00 77.00 364 THR A CA 1
ATOM 2896 C C . THR A 1 364 ? 32.385 18.895 -1.330 1.00 77.00 364 THR A C 1
ATOM 2898 O O . THR A 1 364 ? 33.550 19.105 -1.706 1.00 77.00 364 THR A O 1
ATOM 2901 N N . PHE A 1 365 ? 31.622 19.805 -0.729 1.00 85.62 365 PHE A N 1
ATOM 2902 C CA . PHE A 1 365 ? 32.003 21.180 -0.420 1.00 85.62 365 PHE A CA 1
ATOM 2903 C C . PHE A 1 365 ? 32.008 21.406 1.094 1.00 85.62 365 PHE A C 1
ATOM 2905 O O . PHE A 1 365 ? 31.344 20.675 1.829 1.00 85.62 365 PHE A O 1
ATOM 2912 N N . ASP A 1 366 ? 32.761 22.410 1.547 1.00 85.50 366 ASP A N 1
ATOM 2913 C CA . ASP A 1 366 ? 32.886 22.746 2.970 1.00 85.50 366 ASP A CA 1
ATOM 2914 C C . ASP A 1 366 ? 31.606 23.435 3.473 1.00 85.50 366 ASP A C 1
ATOM 2916 O O . ASP A 1 366 ? 31.122 23.160 4.568 1.00 85.50 366 ASP A O 1
ATOM 2920 N N . THR A 1 367 ? 31.032 24.318 2.649 1.00 87.19 367 THR A N 1
ATOM 2921 C CA . THR A 1 367 ? 29.736 24.969 2.889 1.00 87.19 367 THR A CA 1
ATOM 2922 C C . THR A 1 367 ? 28.985 25.168 1.574 1.00 87.19 367 THR A C 1
ATOM 2924 O O . THR A 1 367 ? 29.543 25.007 0.484 1.00 87.19 367 THR A O 1
ATOM 2927 N N . TYR A 1 368 ? 27.705 25.522 1.673 1.00 90.56 368 TYR A N 1
ATOM 2928 C CA . TYR A 1 368 ? 26.850 25.775 0.518 1.00 90.56 368 TYR A CA 1
ATOM 2929 C C . TYR A 1 368 ? 26.176 27.142 0.648 1.00 90.56 368 TYR A C 1
ATOM 2931 O O . TYR A 1 368 ? 26.061 27.700 1.740 1.00 90.56 368 TYR A O 1
ATOM 2939 N N . ALA A 1 369 ? 25.701 27.691 -0.464 1.00 93.81 369 ALA A N 1
ATOM 2940 C CA . ALA A 1 369 ? 24.871 28.888 -0.458 1.00 93.81 369 ALA A CA 1
ATOM 2941 C C . ALA A 1 369 ? 23.793 28.827 -1.539 1.00 93.81 369 ALA A C 1
ATOM 2943 O O . ALA A 1 369 ? 24.008 28.269 -2.614 1.00 93.81 369 ALA A O 1
ATOM 2944 N N . VAL A 1 370 ? 22.648 29.450 -1.267 1.00 96.00 370 VAL A N 1
ATOM 2945 C CA . VAL A 1 370 ? 21.609 29.705 -2.267 1.00 96.00 370 VAL A CA 1
ATOM 2946 C C . VAL A 1 370 ? 21.649 31.179 -2.643 1.00 96.00 370 VAL A C 1
ATOM 2948 O O . VAL A 1 370 ? 21.537 32.046 -1.779 1.00 96.00 370 VAL A O 1
ATOM 2951 N N . GLU A 1 371 ? 21.794 31.475 -3.930 1.00 97.75 371 GLU A N 1
ATOM 2952 C CA . GLU A 1 371 ? 21.644 32.829 -4.465 1.00 97.75 371 GLU A CA 1
ATOM 2953 C C . GLU A 1 371 ? 20.291 32.951 -5.166 1.00 97.75 371 GLU A C 1
ATOM 2955 O O . GLU A 1 371 ? 19.949 32.156 -6.046 1.00 97.75 371 GLU A O 1
ATOM 2960 N N . VAL A 1 372 ? 19.532 33.975 -4.781 1.00 97.62 372 VAL A N 1
ATOM 2961 C CA . VAL A 1 372 ? 18.244 34.329 -5.373 1.00 97.62 372 VAL A CA 1
ATOM 2962 C C . VAL A 1 372 ? 18.407 35.655 -6.101 1.00 97.62 372 VAL A C 1
ATOM 2964 O O . VAL A 1 372 ? 18.787 36.660 -5.501 1.00 97.62 372 VAL A O 1
ATOM 2967 N N . THR A 1 373 ? 18.102 35.674 -7.396 1.00 97.31 373 THR A N 1
ATOM 2968 C CA . THR A 1 373 ? 17.997 36.904 -8.187 1.00 97.31 373 THR A CA 1
ATOM 2969 C C . THR A 1 373 ? 16.522 37.266 -8.328 1.00 97.31 373 THR A C 1
ATOM 2971 O O . THR A 1 373 ? 15.756 36.502 -8.922 1.00 97.31 373 THR A O 1
ATOM 2974 N N . TRP A 1 374 ? 16.111 38.404 -7.772 1.00 94.88 374 TRP A N 1
ATOM 2975 C CA . TRP A 1 374 ? 14.706 38.786 -7.605 1.00 94.88 374 TRP A CA 1
ATOM 2976 C C . TRP A 1 374 ? 14.491 40.291 -7.806 1.00 94.88 374 TRP A C 1
ATOM 2978 O O . TRP A 1 374 ? 15.447 41.053 -7.830 1.00 94.88 374 TRP A O 1
ATOM 2988 N N . MET A 1 375 ? 13.245 40.734 -7.952 1.00 91.12 375 MET A N 1
ATOM 2989 C CA . MET A 1 375 ? 12.884 42.155 -7.979 1.00 91.12 375 MET A CA 1
ATOM 2990 C C . MET A 1 375 ? 11.557 42.415 -7.244 1.00 91.12 375 MET A C 1
ATOM 2992 O O . MET A 1 375 ? 10.706 41.515 -7.167 1.00 91.12 375 MET A O 1
ATOM 2996 N N . PRO A 1 376 ? 11.360 43.625 -6.692 1.00 88.62 376 PRO A N 1
ATOM 2997 C CA . PRO A 1 376 ? 10.093 44.022 -6.087 1.00 88.62 376 PRO A CA 1
ATOM 2998 C C . PRO A 1 376 ? 8.991 44.210 -7.142 1.00 88.62 376 PRO A C 1
ATOM 3000 O O . PRO A 1 376 ? 9.241 44.690 -8.246 1.00 88.62 376 PRO A O 1
ATOM 3003 N N . LEU A 1 377 ? 7.746 43.880 -6.782 1.00 86.25 377 LEU A N 1
ATOM 3004 C CA . LEU A 1 377 ? 6.560 44.137 -7.611 1.00 86.25 377 LEU A CA 1
ATOM 3005 C C . LEU A 1 377 ? 5.959 45.525 -7.326 1.00 86.25 377 LEU A C 1
ATOM 3007 O O . LEU A 1 377 ? 6.027 46.025 -6.207 1.00 86.25 377 LEU A O 1
ATOM 3011 N N . LYS A 1 378 ? 5.289 46.130 -8.319 1.00 75.69 378 LYS A N 1
ATOM 3012 C CA . LYS A 1 378 ? 4.707 47.489 -8.208 1.00 75.69 378 LYS A CA 1
ATOM 3013 C C . LYS A 1 378 ? 3.613 47.634 -7.131 1.00 75.69 378 LYS A C 1
ATOM 3015 O O . LYS A 1 378 ? 3.473 48.715 -6.574 1.00 75.69 378 LYS A O 1
ATOM 3020 N N . ASN A 1 379 ? 2.875 46.563 -6.812 1.00 67.88 379 ASN A N 1
ATOM 3021 C CA . ASN A 1 379 ? 1.766 46.555 -5.837 1.00 67.88 379 ASN A CA 1
ATOM 3022 C C . ASN A 1 379 ? 2.137 45.848 -4.513 1.00 67.88 379 ASN A C 1
ATOM 3024 O O . ASN A 1 379 ? 1.315 45.157 -3.911 1.00 67.88 379 ASN A O 1
ATOM 3028 N N . TRP A 1 380 ? 3.399 45.946 -4.098 1.00 67.31 380 TRP A N 1
ATOM 3029 C CA . TRP A 1 380 ? 3.959 45.188 -2.980 1.00 67.31 380 TRP A CA 1
ATOM 3030 C C . TRP A 1 380 ? 3.434 45.619 -1.591 1.00 67.31 380 TRP A C 1
ATOM 3032 O O . TRP A 1 380 ? 3.150 46.790 -1.357 1.00 67.31 380 TRP A O 1
ATOM 3042 N N . ASN A 1 381 ? 3.327 44.671 -0.647 1.00 67.44 381 ASN A N 1
ATOM 3043 C CA . ASN A 1 381 ? 2.724 44.852 0.687 1.00 67.44 381 ASN A CA 1
ATOM 3044 C C . ASN A 1 381 ? 3.733 45.011 1.852 1.00 67.44 381 ASN A C 1
ATOM 3046 O O . ASN A 1 381 ? 3.334 44.955 3.015 1.00 67.44 381 ASN A O 1
ATOM 3050 N N . ASN A 1 382 ? 5.027 45.179 1.561 1.00 74.00 382 ASN A N 1
ATOM 3051 C CA . ASN A 1 382 ? 6.145 45.231 2.523 1.00 74.00 382 ASN A CA 1
ATOM 3052 C C . ASN A 1 382 ? 6.241 44.008 3.458 1.00 74.00 382 ASN A C 1
ATOM 3054 O O . ASN A 1 382 ? 6.872 44.078 4.510 1.00 74.00 382 ASN A O 1
ATOM 3058 N N . LYS A 1 383 ? 5.634 42.869 3.095 1.00 84.94 383 LYS A N 1
ATOM 3059 C CA . LYS A 1 383 ? 5.672 41.646 3.909 1.00 84.94 383 LYS A CA 1
ATOM 3060 C C . LYS A 1 383 ? 6.848 40.760 3.520 1.00 84.94 383 LYS A C 1
ATOM 3062 O O . LYS A 1 383 ? 7.103 40.597 2.339 1.00 84.94 383 LYS A O 1
ATOM 3067 N N . PRO A 1 384 ? 7.545 40.126 4.464 1.00 86.25 384 PRO A N 1
ATOM 3068 C CA . PRO A 1 384 ? 8.744 39.366 4.144 1.00 86.25 384 PRO A CA 1
ATOM 3069 C C . PRO A 1 384 ? 8.416 38.033 3.437 1.00 86.25 384 PRO A C 1
ATOM 3071 O O . PRO A 1 384 ? 7.350 37.445 3.649 1.00 86.25 384 PRO A O 1
ATOM 3074 N N . VAL A 1 385 ? 9.350 37.540 2.616 1.00 90.56 385 VAL A N 1
ATOM 3075 C CA . VAL A 1 385 ? 9.294 36.214 1.969 1.00 90.56 385 VAL A CA 1
ATOM 3076 C C . VAL A 1 385 ? 10.450 35.361 2.479 1.00 90.56 385 VAL A C 1
ATOM 3078 O O . VAL A 1 385 ? 11.611 35.709 2.302 1.00 90.56 385 VAL A O 1
ATOM 3081 N N . SER A 1 386 ? 10.139 34.241 3.118 1.00 88.88 386 SER A N 1
ATOM 3082 C CA . SER A 1 386 ? 11.110 33.269 3.620 1.00 88.88 386 SER A CA 1
ATOM 3083 C C . SER A 1 386 ? 11.596 32.354 2.503 1.00 88.88 386 SER A C 1
ATOM 3085 O O . SER A 1 386 ? 10.776 31.826 1.750 1.00 88.88 386 SER A O 1
ATOM 3087 N N . VAL A 1 387 ? 12.909 32.127 2.430 1.00 93.38 387 VAL A N 1
ATOM 3088 C CA . VAL A 1 387 ? 13.527 31.103 1.574 1.00 93.38 387 VAL A CA 1
ATOM 3089 C C . VAL A 1 387 ? 13.900 29.917 2.450 1.00 93.38 387 VAL A C 1
ATOM 3091 O O . VAL A 1 387 ? 14.645 30.074 3.420 1.00 93.38 387 VAL A O 1
ATOM 3094 N N . GLN A 1 388 ? 13.369 28.738 2.133 1.00 88.06 388 GLN A N 1
ATOM 3095 C CA . GLN A 1 388 ? 13.535 27.543 2.960 1.00 88.06 388 GLN A CA 1
ATOM 3096 C C . GLN A 1 388 ? 13.943 26.330 2.125 1.00 88.06 388 GLN A C 1
ATOM 3098 O O . GLN A 1 388 ? 13.505 26.206 0.980 1.00 88.06 388 GLN A O 1
ATOM 3103 N N . LEU A 1 389 ? 14.721 25.420 2.714 1.00 84.75 389 LEU A N 1
ATOM 3104 C CA . LEU A 1 389 ? 15.060 24.105 2.153 1.00 84.75 389 LEU A CA 1
ATOM 3105 C C . LEU A 1 389 ? 14.604 22.988 3.099 1.00 84.75 389 LEU A C 1
ATOM 3107 O O . LEU A 1 389 ? 14.535 23.190 4.306 1.00 84.75 389 LEU A O 1
ATOM 3111 N N . TYR A 1 390 ? 14.279 21.822 2.554 1.00 77.19 390 TYR A N 1
ATOM 3112 C CA . TYR A 1 390 ? 13.855 20.641 3.301 1.00 77.19 390 TYR A CA 1
ATOM 3113 C C . TYR A 1 390 ? 14.980 19.609 3.339 1.00 77.19 390 TYR A C 1
ATOM 3115 O O . TYR A 1 390 ? 15.493 19.221 2.287 1.00 77.19 390 TYR A O 1
ATOM 3123 N N . ASP A 1 391 ? 15.343 19.144 4.531 1.00 67.00 391 ASP A N 1
ATOM 3124 C CA . ASP A 1 391 ? 16.396 18.137 4.719 1.00 67.00 391 ASP A CA 1
ATOM 3125 C C . ASP A 1 391 ? 15.874 16.687 4.668 1.00 67.00 391 ASP A C 1
ATOM 3127 O O . ASP A 1 391 ? 16.661 15.745 4.650 1.00 67.00 391 ASP A O 1
ATOM 3131 N N . GLY A 1 392 ? 14.551 16.495 4.612 1.00 58.28 392 GLY A N 1
ATOM 3132 C CA . GLY A 1 392 ? 13.898 15.186 4.726 1.00 58.28 392 GLY A CA 1
ATOM 3133 C C . GLY A 1 392 ? 13.148 14.971 6.045 1.00 58.28 392 GLY A C 1
ATOM 3134 O O . GLY A 1 392 ? 12.397 14.004 6.160 1.00 58.28 392 GLY A O 1
ATOM 3135 N N . VAL A 1 393 ? 13.312 15.869 7.020 1.00 54.41 393 VAL A N 1
ATOM 3136 C CA . VAL A 1 393 ? 12.635 15.868 8.325 1.00 54.41 393 VAL A CA 1
ATOM 3137 C C . VAL A 1 393 ? 11.924 17.198 8.552 1.00 54.41 393 VAL A C 1
ATOM 3139 O O . VAL A 1 393 ? 10.711 17.205 8.774 1.00 54.41 393 VAL A O 1
ATOM 3142 N N . GLU A 1 394 ? 12.630 18.319 8.425 1.00 60.09 394 GLU A N 1
ATOM 3143 C CA . GLU A 1 394 ? 12.117 19.658 8.708 1.00 60.09 394 GLU A CA 1
ATOM 3144 C C . GLU A 1 394 ? 12.552 20.715 7.682 1.00 60.09 394 GLU A C 1
ATOM 3146 O O . GLU A 1 394 ? 13.398 20.499 6.814 1.00 60.09 394 GLU A O 1
ATOM 3151 N N . TRP A 1 395 ? 11.897 21.877 7.741 1.00 75.56 395 TRP A N 1
ATOM 3152 C CA . TRP A 1 395 ? 12.189 23.008 6.863 1.00 75.56 395 TRP A CA 1
ATOM 3153 C C . TRP A 1 395 ? 13.182 23.955 7.530 1.00 75.56 395 TRP A C 1
ATOM 3155 O O . TRP A 1 395 ? 12.869 24.583 8.539 1.00 75.56 395 TRP A O 1
ATOM 3165 N N . TRP A 1 396 ? 14.341 24.119 6.907 1.00 81.62 396 TRP A N 1
ATOM 3166 C CA . TRP A 1 396 ? 15.393 25.031 7.325 1.00 81.62 396 TRP A CA 1
ATOM 3167 C C . TRP A 1 396 ? 15.190 26.386 6.663 1.00 81.62 396 TRP A C 1
ATOM 3169 O O . TRP A 1 396 ? 15.222 26.505 5.436 1.00 81.62 396 TRP A O 1
ATOM 3179 N N . GLN A 1 397 ? 14.981 27.423 7.469 1.00 87.00 397 GLN A N 1
ATOM 3180 C CA . GLN A 1 397 ? 14.901 28.793 6.977 1.00 87.00 397 GLN A CA 1
ATOM 3181 C C . GLN A 1 397 ? 16.304 29.346 6.729 1.00 87.00 397 GLN A C 1
ATOM 3183 O O . GLN A 1 397 ? 17.061 29.563 7.670 1.00 87.00 397 GLN A O 1
ATOM 3188 N N . LEU A 1 398 ? 16.622 29.630 5.465 1.00 89.00 398 LEU A N 1
ATOM 3189 C CA . LEU A 1 398 ? 17.918 30.198 5.086 1.00 89.00 398 LEU A CA 1
ATOM 3190 C C . LEU A 1 398 ? 17.984 31.703 5.358 1.00 89.00 398 LEU A C 1
ATOM 3192 O O . LEU A 1 398 ? 19.036 32.255 5.664 1.00 89.00 398 LEU A O 1
ATOM 3196 N N . GLY A 1 399 ? 16.844 32.379 5.220 1.00 87.81 399 GLY A N 1
ATOM 3197 C CA . GLY A 1 399 ? 16.714 33.808 5.460 1.00 87.81 399 GLY A CA 1
ATOM 3198 C C . GLY A 1 399 ? 15.406 34.373 4.921 1.00 87.81 399 GLY A C 1
ATOM 3199 O O . GLY A 1 399 ? 14.540 33.640 4.433 1.00 87.81 399 GLY A O 1
ATOM 3200 N N . MET A 1 400 ? 15.265 35.692 5.037 1.00 91.56 400 MET A N 1
ATOM 3201 C CA . MET A 1 400 ? 14.109 36.440 4.548 1.00 91.56 400 MET A CA 1
ATOM 3202 C C . MET A 1 400 ? 14.543 37.411 3.452 1.00 91.56 400 MET A C 1
ATOM 3204 O O . MET A 1 400 ? 15.578 38.070 3.560 1.00 91.56 400 MET A O 1
ATOM 3208 N N . ILE A 1 401 ? 13.711 37.531 2.429 1.00 91.94 401 ILE A N 1
ATOM 3209 C CA . ILE A 1 401 ? 13.746 38.612 1.453 1.00 91.94 401 ILE A CA 1
ATOM 3210 C C . ILE A 1 401 ? 12.741 39.664 1.923 1.00 91.94 401 ILE A C 1
ATOM 3212 O O . ILE A 1 401 ? 11.548 39.374 2.061 1.00 91.94 401 ILE A O 1
ATOM 3216 N N . ILE A 1 402 ? 13.234 40.873 2.196 1.00 87.44 402 ILE A N 1
ATOM 3217 C CA . ILE A 1 402 ? 12.438 42.027 2.624 1.00 87.44 402 ILE A CA 1
ATOM 3218 C C . ILE A 1 402 ? 12.605 43.124 1.564 1.00 87.44 402 ILE A C 1
ATOM 3220 O O . ILE A 1 402 ? 13.663 43.742 1.502 1.00 87.44 402 ILE A O 1
ATOM 3224 N N . PRO A 1 403 ? 11.600 43.369 0.709 1.00 72.81 403 PRO A N 1
ATOM 3225 C CA . PRO A 1 403 ? 11.691 44.370 -0.359 1.00 72.81 403 PRO A CA 1
ATOM 3226 C C . PRO A 1 403 ? 11.485 45.806 0.122 1.00 72.81 403 PRO A C 1
ATOM 3228 O O . PRO A 1 403 ? 10.558 46.491 -0.306 1.00 72.81 403 PRO A O 1
ATOM 3231 N N . GLU A 1 404 ? 12.321 46.267 1.045 1.00 69.38 404 GLU A N 1
ATOM 3232 C CA . GLU A 1 404 ? 12.276 47.643 1.540 1.00 69.38 404 GLU A CA 1
ATOM 3233 C C . GLU A 1 404 ? 13.083 48.574 0.626 1.00 69.38 404 GLU A C 1
ATOM 3235 O O . GLU A 1 404 ? 14.299 48.473 0.542 1.00 69.38 404 GLU A O 1
ATOM 3240 N N . ASN A 1 405 ? 12.403 49.508 -0.050 1.00 63.88 405 ASN A N 1
ATOM 3241 C CA . ASN A 1 405 ? 12.979 50.613 -0.842 1.00 63.88 405 ASN A CA 1
ATOM 3242 C C . ASN A 1 405 ? 13.884 50.241 -2.038 1.00 63.88 405 ASN A C 1
ATOM 3244 O O . ASN A 1 405 ? 14.344 51.140 -2.745 1.00 63.88 405 ASN A O 1
ATOM 3248 N N . GLU A 1 406 ? 14.095 48.954 -2.306 1.00 66.06 406 GLU A N 1
ATOM 3249 C CA . GLU A 1 406 ? 14.847 48.471 -3.464 1.00 66.06 406 GLU A CA 1
ATOM 3250 C C . GLU A 1 406 ? 14.117 48.754 -4.788 1.00 66.06 406 GLU A C 1
ATOM 3252 O O . GLU A 1 406 ? 12.886 48.741 -4.871 1.00 66.06 406 GLU A O 1
ATOM 3257 N N . LYS A 1 407 ? 14.881 48.995 -5.857 1.00 73.12 407 LYS A N 1
ATOM 3258 C CA . LYS A 1 407 ? 14.369 49.121 -7.231 1.00 73.12 407 LYS A CA 1
ATOM 3259 C C . LYS A 1 407 ? 15.177 48.235 -8.166 1.00 73.12 407 LYS A C 1
ATOM 3261 O O . LYS A 1 407 ? 16.382 48.084 -7.991 1.00 73.12 407 LYS A O 1
ATOM 3266 N N . GLY A 1 408 ? 14.517 47.694 -9.186 1.00 83.50 408 GLY A N 1
ATOM 3267 C CA . GLY A 1 408 ? 15.166 46.853 -10.188 1.00 83.50 408 GLY A CA 1
ATOM 3268 C C . GLY A 1 408 ? 15.612 45.491 -9.649 1.00 83.50 408 GLY A C 1
ATOM 3269 O O . GLY A 1 408 ? 15.102 45.001 -8.641 1.00 83.50 408 GLY A O 1
ATOM 3270 N N . LEU A 1 409 ? 16.537 44.864 -10.373 1.00 91.88 409 LEU A N 1
ATOM 3271 C CA . LEU A 1 409 ? 16.989 43.500 -10.122 1.00 91.88 409 LEU A CA 1
ATOM 3272 C C . LEU A 1 409 ? 17.996 43.439 -8.968 1.00 91.88 409 LEU A C 1
ATOM 3274 O O . LEU A 1 409 ? 19.030 44.100 -8.994 1.00 91.88 409 LEU A O 1
ATOM 3278 N N . GLN A 1 410 ? 17.714 42.578 -8.003 1.00 93.00 410 GLN A N 1
ATOM 3279 C CA . GLN A 1 410 ? 18.486 42.357 -6.790 1.00 93.00 410 GLN A CA 1
ATOM 3280 C C . GLN A 1 410 ? 19.063 40.944 -6.777 1.00 93.00 410 GLN A C 1
ATOM 3282 O O . GLN A 1 410 ? 18.469 40.007 -7.319 1.00 93.00 410 GLN A O 1
ATOM 3287 N N . LYS A 1 411 ? 20.214 40.774 -6.124 1.00 95.31 411 LYS A N 1
ATOM 3288 C CA . LYS A 1 411 ? 20.788 39.462 -5.809 1.00 95.31 411 LYS A CA 1
ATOM 3289 C C . LYS A 1 411 ? 20.976 39.351 -4.312 1.00 95.31 411 LYS A C 1
ATOM 3291 O O . LYS A 1 411 ? 21.655 40.178 -3.713 1.00 95.31 411 LYS A O 1
ATOM 3296 N N . GLN A 1 412 ? 20.403 38.313 -3.724 1.00 96.25 412 GLN A N 1
ATOM 3297 C CA . GLN A 1 412 ? 20.552 38.032 -2.307 1.00 96.25 412 GLN A CA 1
ATOM 3298 C C . GLN A 1 412 ? 21.068 36.611 -2.120 1.00 96.25 412 GLN A C 1
ATOM 3300 O O . GLN A 1 412 ? 20.539 35.663 -2.702 1.00 96.25 412 GLN A O 1
ATOM 3305 N N . ARG A 1 413 ? 22.119 36.482 -1.311 1.00 96.25 413 ARG A N 1
ATOM 3306 C CA . ARG A 1 413 ? 22.790 35.218 -1.017 1.00 96.25 413 ARG A CA 1
ATOM 3307 C C . ARG A 1 413 ? 22.460 34.772 0.401 1.00 96.25 413 ARG A C 1
ATOM 3309 O O . ARG A 1 413 ? 22.520 35.572 1.331 1.00 96.25 413 ARG A O 1
ATOM 3316 N N . PHE A 1 414 ? 22.149 33.492 0.549 1.00 94.94 414 PHE A N 1
ATOM 3317 C CA . PHE A 1 414 ? 21.834 32.850 1.817 1.00 94.94 414 PHE A CA 1
ATOM 3318 C C . PHE A 1 414 ? 22.810 31.707 2.062 1.00 94.94 414 PHE A C 1
ATOM 3320 O O . PHE A 1 414 ? 22.898 30.785 1.250 1.00 94.94 414 PHE A O 1
ATOM 3327 N N . SER A 1 415 ? 23.548 31.768 3.166 1.00 90.44 415 SER A N 1
ATOM 3328 C CA . SER A 1 415 ? 24.455 30.692 3.564 1.00 90.44 415 SER A CA 1
ATOM 3329 C C . SER A 1 415 ? 23.667 29.479 4.054 1.00 90.44 415 SER A C 1
ATOM 3331 O O . SER A 1 415 ? 22.661 29.619 4.746 1.00 90.44 415 SER A O 1
ATOM 3333 N N . LEU A 1 416 ? 24.147 28.289 3.715 1.00 85.25 416 LEU A N 1
ATOM 3334 C CA . LEU A 1 416 ? 23.612 27.009 4.156 1.00 85.25 416 LEU A CA 1
ATOM 3335 C C . LEU A 1 416 ? 24.678 26.307 5.001 1.00 85.25 416 LEU A C 1
ATOM 3337 O O . LEU A 1 416 ? 25.831 26.187 4.578 1.00 85.25 416 LEU A O 1
ATOM 3341 N N . SER A 1 417 ? 24.305 25.874 6.205 1.00 74.75 417 SER A N 1
ATOM 3342 C CA . SER A 1 417 ? 25.234 25.202 7.115 1.00 74.75 417 SER A CA 1
ATOM 3343 C C . SER A 1 417 ? 25.665 23.836 6.573 1.00 74.75 417 SER A C 1
ATOM 3345 O O . SER A 1 417 ? 24.921 23.169 5.849 1.00 74.75 417 SER A O 1
ATOM 3347 N N . SER A 1 418 ? 26.860 23.393 6.967 1.00 77.44 418 SER A N 1
ATOM 3348 C CA . SER A 1 418 ? 27.317 22.012 6.762 1.00 77.44 418 SER A CA 1
ATOM 3349 C C . SER A 1 418 ? 26.345 20.996 7.376 1.00 77.44 418 SER A C 1
ATOM 3351 O O . SER A 1 418 ? 26.087 19.959 6.772 1.00 77.44 418 SER A O 1
ATOM 3353 N N . ASP A 1 419 ? 25.729 21.335 8.513 1.00 76.94 419 ASP A N 1
ATOM 3354 C CA . ASP A 1 419 ? 24.788 20.475 9.244 1.00 76.94 419 ASP A CA 1
ATOM 3355 C C . ASP A 1 419 ? 23.551 20.102 8.417 1.00 76.94 419 ASP A C 1
ATOM 3357 O O . ASP A 1 419 ? 23.078 18.962 8.479 1.00 76.94 419 ASP A O 1
ATOM 3361 N N . PHE A 1 420 ? 23.040 21.037 7.603 1.00 80.62 420 PHE A N 1
ATOM 3362 C CA . PHE A 1 420 ? 21.948 20.742 6.676 1.00 80.62 420 PHE A CA 1
ATOM 3363 C C . PHE A 1 420 ? 22.376 19.668 5.675 1.00 80.62 420 PHE A C 1
ATOM 3365 O O . PHE A 1 420 ? 21.661 18.687 5.469 1.00 80.62 420 PHE A O 1
ATOM 3372 N N . TYR A 1 421 ? 23.554 19.838 5.064 1.00 78.62 421 TYR A N 1
ATOM 3373 C CA . TYR A 1 421 ? 24.064 18.893 4.076 1.00 78.62 421 TYR A CA 1
ATOM 3374 C C . TYR A 1 421 ? 24.295 17.515 4.687 1.00 78.62 421 TYR A C 1
ATOM 3376 O O . TYR A 1 421 ? 23.888 16.519 4.097 1.00 78.62 421 TYR A O 1
ATOM 3384 N N . GLU A 1 422 ? 24.899 17.440 5.871 1.00 79.00 422 GLU A N 1
ATOM 3385 C CA . GLU A 1 422 ? 25.125 16.171 6.564 1.00 79.00 422 GLU A CA 1
ATOM 3386 C C . GLU A 1 422 ? 23.808 15.456 6.889 1.00 79.00 422 GLU A C 1
ATOM 3388 O O . GLU A 1 422 ? 23.684 14.253 6.640 1.00 79.00 422 GLU A O 1
ATOM 3393 N N . THR A 1 423 ? 22.805 16.194 7.375 1.00 72.75 423 THR A N 1
ATOM 3394 C CA . THR A 1 423 ? 21.477 15.654 7.703 1.00 72.75 423 THR A CA 1
ATOM 3395 C C . THR A 1 423 ? 20.761 15.148 6.454 1.00 72.75 423 THR A C 1
ATOM 3397 O O . THR A 1 423 ? 20.360 13.981 6.395 1.00 72.75 423 THR A O 1
ATOM 3400 N N . TRP A 1 424 ? 20.677 15.983 5.417 1.00 76.94 424 TRP A N 1
ATOM 3401 C CA . TRP A 1 424 ? 20.062 15.633 4.139 1.00 76.94 424 TRP A CA 1
ATOM 3402 C C . TRP A 1 424 ? 20.790 14.471 3.446 1.00 76.94 424 TRP A C 1
ATOM 3404 O O . TRP A 1 424 ? 20.147 13.531 2.977 1.00 76.94 424 TRP A O 1
ATOM 3414 N N . ASN A 1 425 ? 22.126 14.465 3.426 1.00 77.06 425 ASN A N 1
ATOM 3415 C CA . ASN A 1 425 ? 22.925 13.408 2.798 1.00 77.06 425 ASN A CA 1
ATOM 3416 C C . ASN A 1 425 ? 22.777 12.078 3.550 1.00 77.06 425 ASN A C 1
ATOM 3418 O O . ASN A 1 425 ? 22.657 11.015 2.942 1.00 77.06 425 ASN A O 1
ATOM 3422 N N . LYS A 1 426 ? 22.730 12.113 4.887 1.00 73.06 426 LYS A N 1
ATOM 3423 C CA . LYS A 1 426 ? 22.456 10.922 5.695 1.00 73.06 426 LYS A CA 1
ATOM 3424 C C . LYS A 1 426 ? 21.067 10.365 5.401 1.00 73.06 426 LYS A C 1
ATOM 3426 O O . LYS A 1 426 ? 20.931 9.155 5.244 1.00 73.06 426 LYS A O 1
ATOM 3431 N N . LEU A 1 427 ? 20.043 11.210 5.317 1.00 63.78 427 LEU A N 1
ATOM 3432 C CA . LEU A 1 427 ? 18.667 10.775 5.074 1.00 63.78 427 LEU A CA 1
ATOM 3433 C C . LEU A 1 427 ? 18.461 10.277 3.648 1.00 63.78 427 LEU A C 1
ATOM 3435 O O . LEU A 1 427 ? 17.887 9.215 3.466 1.00 63.78 427 LEU A O 1
ATOM 3439 N N . THR A 1 428 ? 18.972 10.968 2.635 1.00 64.50 428 THR A N 1
ATOM 3440 C CA . THR A 1 428 ? 18.849 10.528 1.235 1.00 64.50 428 THR A CA 1
ATOM 3441 C C . THR A 1 428 ? 19.570 9.204 0.982 1.00 64.50 428 THR A C 1
ATOM 3443 O O . THR A 1 428 ? 19.015 8.340 0.302 1.00 64.50 428 THR A O 1
ATOM 3446 N N . ASN A 1 429 ? 20.729 8.978 1.613 1.00 63.41 429 ASN A N 1
ATOM 3447 C CA . ASN A 1 429 ? 21.453 7.705 1.525 1.00 63.41 429 ASN A CA 1
ATOM 3448 C C . ASN A 1 429 ? 20.860 6.585 2.396 1.00 63.41 429 ASN A C 1
ATOM 3450 O O . ASN A 1 429 ? 21.076 5.414 2.093 1.00 63.41 429 ASN A O 1
ATOM 3454 N N . THR A 1 430 ? 20.115 6.909 3.460 1.00 56.47 430 THR A N 1
ATOM 3455 C CA . THR A 1 430 ? 19.470 5.907 4.339 1.00 56.47 430 THR A CA 1
ATOM 3456 C C . THR A 1 430 ? 17.961 5.752 4.109 1.00 56.47 430 THR A C 1
ATOM 3458 O O . THR A 1 430 ? 17.338 4.893 4.730 1.00 56.47 430 THR A O 1
ATOM 3461 N N . SER A 1 431 ? 17.360 6.555 3.222 1.00 53.66 431 SER A N 1
ATOM 3462 C CA . SER A 1 431 ? 15.909 6.596 3.012 1.00 53.66 431 SER A CA 1
ATOM 3463 C C . SER A 1 431 ? 15.362 5.314 2.380 1.00 53.66 431 SER A C 1
ATOM 3465 O O . SER A 1 431 ? 15.926 4.738 1.450 1.00 53.66 431 SER A O 1
ATOM 3467 N N . PHE A 1 432 ? 14.225 4.875 2.921 1.00 54.66 432 PHE A N 1
ATOM 3468 C CA . PHE A 1 432 ? 13.522 3.642 2.578 1.00 54.66 432 PHE A CA 1
ATOM 3469 C C . PHE A 1 432 ? 12.986 3.671 1.142 1.00 54.66 432 PHE A C 1
ATOM 3471 O O . PHE A 1 432 ? 12.157 4.508 0.797 1.00 54.66 432 PHE A O 1
ATOM 3478 N N . LYS A 1 433 ? 13.410 2.710 0.317 1.00 64.69 433 LYS A N 1
ATOM 3479 C CA . LYS A 1 433 ? 13.043 2.582 -1.107 1.00 64.69 433 LYS A CA 1
ATOM 3480 C C . LYS A 1 433 ? 11.912 1.579 -1.330 1.00 64.69 433 LYS A C 1
ATOM 3482 O O . LYS A 1 433 ? 11.985 0.689 -2.177 1.00 64.69 433 LYS A O 1
ATOM 3487 N N . ILE A 1 434 ? 10.870 1.695 -0.519 1.00 64.69 434 ILE A N 1
ATOM 3488 C CA . ILE A 1 434 ? 9.708 0.818 -0.604 1.00 64.69 434 ILE A CA 1
ATOM 3489 C C . ILE A 1 434 ? 8.676 1.469 -1.526 1.00 64.69 434 ILE A C 1
ATOM 3491 O O . ILE A 1 434 ? 8.182 2.553 -1.223 1.00 64.69 434 ILE A O 1
ATOM 3495 N N . ASP A 1 435 ? 8.325 0.798 -2.624 1.00 67.19 435 ASP A N 1
ATOM 3496 C CA . ASP A 1 435 ? 7.111 1.121 -3.374 1.00 67.19 435 ASP A CA 1
ATOM 3497 C C . ASP A 1 435 ? 5.988 0.177 -2.934 1.00 67.19 435 ASP A C 1
ATOM 3499 O O . ASP A 1 435 ? 5.975 -1.019 -3.238 1.00 67.19 435 ASP A O 1
ATOM 3503 N N . ASN A 1 436 ? 5.028 0.737 -2.201 1.00 61.06 436 ASN A N 1
ATOM 3504 C CA . ASN A 1 436 ? 3.880 0.023 -1.646 1.00 61.06 436 ASN A CA 1
ATOM 3505 C C . ASN A 1 436 ? 3.043 -0.667 -2.728 1.00 61.06 436 ASN A C 1
ATOM 3507 O O . ASN A 1 436 ? 2.323 -1.608 -2.419 1.00 61.06 436 ASN A O 1
ATOM 3511 N N . LYS A 1 437 ? 3.132 -0.208 -3.984 1.00 64.62 437 LYS A N 1
ATOM 3512 C CA . LYS A 1 437 ? 2.435 -0.809 -5.125 1.00 64.62 437 LYS A CA 1
ATOM 3513 C C . LYS A 1 437 ? 3.049 -2.117 -5.601 1.00 64.62 437 LYS A C 1
ATOM 3515 O O . LYS A 1 437 ? 2.480 -2.706 -6.509 1.00 64.62 437 LYS A O 1
ATOM 3520 N N . TYR A 1 438 ? 4.204 -2.543 -5.092 1.00 69.75 438 TYR A N 1
ATOM 3521 C CA . TYR A 1 438 ? 4.877 -3.771 -5.547 1.00 69.75 438 TYR A CA 1
ATOM 3522 C C . TYR A 1 438 ? 5.429 -4.616 -4.406 1.00 69.75 438 TYR A C 1
ATOM 3524 O O . TYR A 1 438 ? 6.037 -5.654 -4.662 1.00 69.75 438 TYR A O 1
ATOM 3532 N N . ILE A 1 439 ? 5.190 -4.202 -3.156 1.00 67.62 439 ILE A N 1
ATOM 3533 C CA . ILE A 1 439 ? 5.645 -4.934 -1.971 1.00 67.62 439 ILE A CA 1
ATOM 3534 C C . ILE A 1 439 ? 5.270 -6.402 -2.053 1.00 67.62 439 ILE A C 1
ATOM 3536 O O . ILE A 1 439 ? 6.109 -7.227 -1.733 1.00 67.62 439 ILE A O 1
ATOM 3540 N N . ASP A 1 440 ? 4.043 -6.698 -2.495 1.00 70.00 440 ASP A N 1
ATOM 3541 C CA . ASP A 1 440 ? 3.519 -8.058 -2.557 1.00 70.00 440 ASP A CA 1
ATOM 3542 C C . ASP A 1 440 ? 3.943 -8.831 -3.803 1.00 70.00 440 ASP A C 1
ATOM 3544 O O . ASP A 1 440 ? 3.875 -10.062 -3.834 1.00 70.00 440 ASP A O 1
ATOM 3548 N N . ASP A 1 441 ? 4.312 -8.112 -4.852 1.00 81.44 441 ASP A N 1
ATOM 3549 C CA . ASP A 1 441 ? 4.618 -8.706 -6.142 1.00 81.44 441 ASP A CA 1
ATOM 3550 C C . ASP A 1 441 ? 6.038 -9.276 -6.101 1.00 81.44 441 ASP A C 1
ATOM 3552 O O . ASP A 1 441 ? 6.276 -10.377 -6.596 1.00 81.44 441 ASP A O 1
ATOM 3556 N N . ASN A 1 442 ? 6.962 -8.572 -5.439 1.00 88.06 442 ASN A N 1
ATOM 3557 C CA . ASN A 1 442 ? 8.375 -8.926 -5.379 1.00 88.06 442 ASN A CA 1
ATOM 3558 C C . ASN A 1 442 ? 8.600 -10.330 -4.802 1.00 88.06 442 ASN A C 1
ATOM 3560 O O . ASN A 1 442 ? 9.212 -11.167 -5.458 1.00 88.06 442 ASN A O 1
ATOM 3564 N N . GLN A 1 443 ? 8.065 -10.653 -3.622 1.00 86.94 443 GLN A N 1
ATOM 3565 C CA . GLN A 1 443 ? 8.255 -11.981 -3.027 1.00 86.94 443 GLN A CA 1
ATOM 3566 C C . GLN A 1 443 ? 7.568 -13.096 -3.819 1.00 86.94 443 GLN A C 1
ATOM 3568 O O . GLN A 1 443 ? 8.059 -14.223 -3.818 1.00 86.94 443 GLN A O 1
ATOM 3573 N N . ILE A 1 444 ? 6.454 -12.810 -4.503 1.00 88.06 444 ILE A N 1
ATOM 3574 C CA . ILE A 1 444 ? 5.787 -13.799 -5.361 1.00 88.06 444 ILE A CA 1
ATOM 3575 C C . ILE A 1 444 ? 6.657 -14.075 -6.586 1.00 88.06 444 ILE A C 1
ATOM 3577 O O . ILE A 1 444 ? 6.963 -15.231 -6.864 1.00 88.06 444 ILE A O 1
ATOM 3581 N N . LEU A 1 445 ? 7.095 -13.024 -7.280 1.00 94.31 445 LEU A N 1
ATOM 3582 C CA . LEU A 1 445 ? 7.951 -13.120 -8.459 1.00 94.31 445 LEU A CA 1
ATOM 3583 C C . LEU A 1 445 ? 9.253 -13.861 -8.145 1.00 94.31 445 LEU A C 1
ATOM 3585 O O . LEU A 1 445 ? 9.589 -14.827 -8.828 1.00 94.31 445 LEU A O 1
ATOM 3589 N N . VAL A 1 446 ? 9.943 -13.468 -7.070 1.00 95.19 446 VAL A N 1
ATOM 3590 C CA . VAL A 1 446 ? 11.179 -14.133 -6.640 1.00 95.19 446 VAL A CA 1
ATOM 3591 C C . VAL A 1 446 ? 10.910 -15.578 -6.206 1.00 95.19 446 VAL A C 1
ATOM 3593 O O . VAL A 1 446 ? 11.717 -16.457 -6.502 1.00 95.19 446 VAL A O 1
ATOM 3596 N N . SER A 1 447 ? 9.760 -15.872 -5.585 1.00 93.75 447 SER A N 1
ATOM 3597 C CA . SER A 1 447 ? 9.394 -17.255 -5.256 1.00 93.75 447 SER A CA 1
ATOM 3598 C C . SER A 1 447 ? 9.187 -18.110 -6.504 1.00 93.75 447 SER A C 1
ATOM 3600 O O . SER A 1 447 ? 9.676 -19.234 -6.540 1.00 93.75 447 SER A O 1
ATOM 3602 N N . ILE A 1 448 ? 8.495 -17.596 -7.524 1.00 95.19 448 ILE A N 1
ATOM 3603 C CA . ILE A 1 448 ? 8.261 -18.319 -8.781 1.00 95.19 448 ILE A CA 1
ATOM 3604 C C . ILE A 1 448 ? 9.596 -18.583 -9.486 1.00 95.19 448 ILE A C 1
ATOM 3606 O O . ILE A 1 448 ? 9.864 -19.717 -9.874 1.00 95.19 448 ILE A O 1
ATOM 3610 N N . ILE A 1 449 ? 10.474 -17.578 -9.579 1.00 97.38 449 ILE A N 1
ATOM 3611 C CA . ILE A 1 449 ? 11.817 -17.743 -10.157 1.00 97.38 449 ILE A CA 1
ATOM 3612 C C . ILE A 1 449 ? 12.613 -18.803 -9.386 1.00 97.38 449 ILE A C 1
ATOM 3614 O O . ILE A 1 449 ? 13.195 -19.697 -10.003 1.00 97.38 449 ILE A O 1
ATOM 3618 N N . GLY A 1 450 ? 12.610 -18.750 -8.051 1.00 95.88 450 GLY A N 1
ATOM 3619 C CA . GLY A 1 450 ? 13.297 -19.729 -7.205 1.00 95.88 450 GLY A CA 1
ATOM 3620 C C . GLY A 1 450 ? 12.758 -21.150 -7.368 1.00 95.88 450 GLY A C 1
ATOM 3621 O O . GLY A 1 450 ? 13.528 -22.107 -7.368 1.00 95.88 450 GLY A O 1
ATOM 3622 N N . GLN A 1 451 ? 11.448 -21.302 -7.557 1.00 93.38 451 GLN A N 1
ATOM 3623 C CA . GLN A 1 451 ? 10.797 -22.595 -7.770 1.00 93.38 451 GLN A CA 1
ATOM 3624 C C . GLN A 1 451 ? 11.055 -23.183 -9.164 1.00 93.38 451 GLN A C 1
ATOM 3626 O O . GLN A 1 451 ? 11.220 -24.398 -9.288 1.00 93.38 451 GLN A O 1
ATOM 3631 N N . ILE A 1 452 ? 11.090 -22.347 -10.204 1.00 94.94 452 ILE A N 1
ATOM 3632 C CA . ILE A 1 452 ? 11.380 -22.766 -11.584 1.00 94.94 452 ILE A CA 1
ATOM 3633 C C . ILE A 1 452 ? 12.861 -23.142 -11.729 1.00 94.94 452 ILE A C 1
ATOM 3635 O O . ILE A 1 452 ? 13.196 -24.206 -12.244 1.00 94.94 452 ILE A O 1
ATOM 3639 N N . SER A 1 453 ? 13.765 -22.284 -11.251 1.00 95.06 453 SER A N 1
ATOM 3640 C CA . SER A 1 453 ? 15.217 -22.479 -11.399 1.00 95.06 453 SER A CA 1
ATOM 3641 C C . SER A 1 453 ? 15.807 -23.507 -10.422 1.00 95.06 453 SER A C 1
ATOM 3643 O O . SER A 1 453 ? 16.827 -24.149 -10.706 1.00 95.06 453 SER A O 1
ATOM 3645 N N . GLY A 1 454 ? 15.166 -23.674 -9.261 1.00 93.38 454 GLY A N 1
ATOM 3646 C CA . GLY A 1 454 ? 15.728 -24.376 -8.111 1.00 93.38 454 GLY A CA 1
ATOM 3647 C C . GLY A 1 454 ? 16.700 -23.522 -7.285 1.00 93.38 454 GLY A C 1
ATOM 3648 O O . GLY A 1 454 ? 17.461 -24.085 -6.505 1.00 93.38 454 GLY A O 1
ATOM 3649 N N . SER A 1 455 ? 16.710 -22.192 -7.448 1.00 95.88 455 SER A N 1
ATOM 3650 C CA . SER A 1 455 ? 17.568 -21.298 -6.660 1.00 95.88 455 SER A CA 1
ATOM 3651 C C . SER A 1 455 ? 17.135 -21.243 -5.189 1.00 95.88 455 SER A C 1
ATOM 3653 O O . SER A 1 455 ? 16.043 -20.774 -4.844 1.00 95.88 455 SER A O 1
ATOM 3655 N N . GLU A 1 456 ? 18.014 -21.696 -4.294 1.00 95.50 456 GLU A N 1
ATOM 3656 C CA . GLU A 1 456 ? 17.816 -21.592 -2.844 1.00 95.50 456 GLU A CA 1
ATOM 3657 C C . GLU A 1 456 ? 17.843 -20.134 -2.364 1.00 95.50 456 GLU A C 1
ATOM 3659 O O . GLU A 1 456 ? 17.075 -19.778 -1.469 1.00 95.50 456 GLU A O 1
ATOM 3664 N N . THR A 1 457 ? 18.657 -19.279 -2.992 1.00 96.00 457 THR A N 1
ATOM 3665 C CA . THR A 1 457 ? 18.780 -17.851 -2.664 1.00 96.00 457 THR A CA 1
ATOM 3666 C C . THR A 1 457 ? 17.476 -17.109 -2.942 1.00 96.00 457 THR A C 1
ATOM 3668 O O . THR A 1 457 ? 16.927 -16.477 -2.034 1.00 96.00 457 THR A O 1
ATOM 3671 N N . CYS A 1 458 ? 16.911 -17.257 -4.146 1.00 95.44 458 CYS A N 1
ATOM 3672 C CA . CYS A 1 458 ? 15.581 -16.739 -4.474 1.00 95.44 458 CYS A CA 1
ATOM 3673 C C . CYS A 1 458 ? 14.529 -17.207 -3.456 1.00 95.44 458 CYS A C 1
ATOM 3675 O O . CYS A 1 458 ? 13.801 -16.398 -2.875 1.00 95.44 458 CYS A O 1
ATOM 3677 N N . ASN A 1 459 ? 14.473 -18.514 -3.181 1.00 92.19 459 ASN A N 1
ATOM 3678 C CA . ASN A 1 459 ? 13.501 -19.079 -2.243 1.00 92.19 459 ASN A CA 1
ATOM 3679 C C . ASN A 1 459 ? 13.675 -18.542 -0.810 1.00 92.19 459 ASN A C 1
ATOM 3681 O O . ASN A 1 459 ? 12.681 -18.285 -0.121 1.00 92.19 459 ASN A O 1
ATOM 3685 N N . TYR A 1 460 ? 14.916 -18.337 -0.365 1.00 93.75 460 TYR A N 1
ATOM 3686 C CA . TYR A 1 460 ? 15.235 -17.754 0.935 1.00 93.75 460 TYR A CA 1
ATOM 3687 C C . TYR A 1 460 ? 14.707 -16.319 1.059 1.00 93.75 460 TYR A C 1
ATOM 3689 O O . TYR A 1 460 ? 13.943 -16.033 1.989 1.00 93.75 460 TYR A O 1
ATOM 3697 N N . PHE A 1 461 ? 15.047 -15.434 0.115 1.00 93.19 461 PHE A N 1
ATOM 3698 C CA . PHE A 1 461 ? 14.611 -14.033 0.152 1.00 93.19 461 PHE A CA 1
ATOM 3699 C C . PHE A 1 461 ? 13.097 -13.900 -0.009 1.00 93.19 461 PHE A C 1
ATOM 3701 O O . PHE A 1 461 ? 12.456 -13.200 0.776 1.00 93.19 461 PHE A O 1
ATOM 3708 N N . ALA A 1 462 ? 12.492 -14.656 -0.928 1.00 89.75 462 ALA A N 1
ATOM 3709 C CA . ALA A 1 462 ? 11.043 -14.675 -1.097 1.00 89.75 462 ALA A CA 1
ATOM 3710 C C . ALA A 1 462 ? 10.311 -15.069 0.197 1.00 89.75 462 ALA A C 1
ATOM 3712 O O . ALA A 1 462 ? 9.364 -14.401 0.619 1.00 89.75 462 ALA A O 1
ATOM 3713 N N . LYS A 1 463 ? 10.764 -16.130 0.879 1.00 83.88 463 LYS A N 1
ATOM 3714 C CA . LYS A 1 463 ? 10.178 -16.561 2.156 1.00 83.88 463 LYS A CA 1
ATOM 3715 C C . LYS A 1 463 ? 10.359 -15.507 3.248 1.00 83.88 463 LYS A C 1
ATOM 3717 O O . LYS A 1 463 ? 9.418 -15.242 3.994 1.00 83.88 463 LYS A O 1
ATOM 3722 N N . ARG A 1 464 ? 11.550 -14.916 3.343 1.00 83.06 464 ARG A N 1
ATOM 3723 C CA . ARG A 1 464 ? 11.901 -13.889 4.333 1.00 83.06 464 ARG A CA 1
ATOM 3724 C C . ARG A 1 464 ? 11.047 -12.628 4.188 1.00 83.06 464 ARG A C 1
ATOM 3726 O O . ARG A 1 464 ? 10.501 -12.149 5.184 1.00 83.06 464 ARG A O 1
ATOM 3733 N N . TRP A 1 465 ? 10.886 -12.129 2.963 1.00 84.50 465 TRP A N 1
ATOM 3734 C CA . TRP A 1 465 ? 10.020 -10.984 2.678 1.00 84.50 465 TRP A CA 1
ATOM 3735 C C . TRP A 1 465 ? 8.556 -11.322 2.945 1.00 84.50 465 TRP A C 1
ATOM 3737 O O . TRP A 1 465 ? 7.880 -10.567 3.636 1.00 84.50 465 TRP A O 1
ATOM 3747 N N . LYS A 1 466 ? 8.084 -12.503 2.521 1.00 75.31 466 LYS A N 1
ATOM 3748 C CA . LYS A 1 466 ? 6.711 -12.961 2.782 1.00 75.31 466 LYS A CA 1
ATOM 3749 C C . LYS A 1 466 ? 6.364 -13.004 4.275 1.00 75.31 466 LYS A C 1
ATOM 3751 O O . LYS A 1 466 ? 5.330 -12.485 4.673 1.00 75.31 466 LYS A O 1
ATOM 3756 N N . GLN A 1 467 ? 7.236 -13.580 5.104 1.00 67.56 467 GLN A N 1
ATOM 3757 C CA . GLN A 1 467 ? 7.020 -13.662 6.556 1.00 67.56 467 GLN A CA 1
ATOM 3758 C C . GLN A 1 467 ? 6.911 -12.284 7.214 1.00 67.56 467 GLN A C 1
ATOM 3760 O O . GLN A 1 467 ? 6.162 -12.105 8.170 1.00 67.56 467 GLN A O 1
ATOM 3765 N N . SER A 1 468 ? 7.665 -11.312 6.708 1.00 63.69 468 SER A N 1
ATOM 3766 C CA . SER A 1 468 ? 7.608 -9.942 7.203 1.00 63.69 468 SER A CA 1
ATOM 3767 C C . SER A 1 468 ? 6.373 -9.207 6.683 1.00 63.69 468 SER A C 1
ATOM 3769 O O . SER A 1 468 ? 5.800 -8.413 7.417 1.00 63.69 468 SER A O 1
ATOM 3771 N N . ILE A 1 469 ? 5.923 -9.509 5.462 1.00 59.56 469 ILE A N 1
ATOM 3772 C CA . ILE A 1 469 ? 4.693 -8.989 4.848 1.00 59.56 469 ILE A CA 1
ATOM 3773 C C . ILE A 1 469 ? 3.435 -9.400 5.620 1.00 59.56 469 ILE A C 1
ATOM 3775 O O . ILE A 1 469 ? 2.539 -8.576 5.788 1.00 59.56 469 ILE A O 1
ATOM 3779 N N . ASP A 1 470 ? 3.398 -10.604 6.196 1.00 53.03 470 ASP A N 1
ATOM 3780 C CA . ASP A 1 470 ? 2.321 -11.014 7.11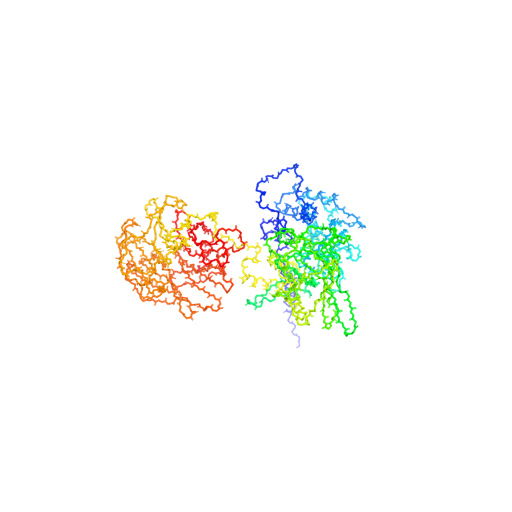4 1.00 53.03 470 ASP A CA 1
ATOM 3781 C C . ASP A 1 470 ? 2.227 -10.096 8.359 1.00 53.03 470 ASP A C 1
ATOM 3783 O O . ASP A 1 470 ? 1.199 -10.035 9.036 1.00 53.03 470 ASP A O 1
ATOM 3787 N N . LEU A 1 471 ? 3.294 -9.341 8.651 1.00 50.97 471 LEU A N 1
ATOM 3788 C CA . LEU A 1 471 ? 3.376 -8.340 9.718 1.00 50.97 471 LEU A CA 1
ATOM 3789 C C . LEU A 1 471 ? 3.239 -6.897 9.190 1.00 50.97 471 LEU A C 1
ATOM 3791 O O . LEU A 1 471 ? 3.049 -5.967 9.981 1.00 50.97 471 LEU A O 1
ATOM 3795 N N . VAL A 1 472 ? 3.317 -6.690 7.868 1.00 49.66 472 VAL A N 1
ATOM 3796 C CA . VAL A 1 472 ? 3.216 -5.380 7.211 1.00 49.66 472 VAL A CA 1
ATOM 3797 C C . VAL A 1 472 ? 1.773 -4.878 7.273 1.00 49.66 472 VAL A C 1
ATOM 3799 O O . VAL A 1 472 ? 0.818 -5.631 7.063 1.00 49.66 472 VAL A O 1
ATOM 3802 N N . PRO A 1 473 ? 1.545 -3.579 7.542 1.00 47.25 473 PRO A N 1
ATOM 3803 C CA . PRO A 1 473 ? 0.194 -3.062 7.531 1.00 47.25 473 PRO A CA 1
ATOM 3804 C C . PRO A 1 473 ? -0.485 -3.243 6.157 1.00 47.25 473 PRO A C 1
ATOM 3806 O O . PRO A 1 473 ? 0.086 -2.841 5.155 1.00 47.25 473 PRO A O 1
ATOM 3809 N N . ALA A 1 474 ? -1.725 -3.753 6.095 1.00 45.31 474 ALA A N 1
ATOM 3810 C CA . ALA A 1 474 ? -2.454 -4.015 4.841 1.00 45.31 474 ALA A CA 1
ATOM 3811 C C . ALA A 1 474 ? -2.494 -2.853 3.822 1.00 45.31 474 ALA A C 1
ATOM 3813 O O . ALA A 1 474 ? -2.674 -3.093 2.637 1.00 45.31 474 ALA A O 1
ATOM 3814 N N . ARG A 1 475 ? -2.267 -1.605 4.256 1.00 43.19 475 ARG A N 1
ATOM 3815 C CA . ARG A 1 475 ? -2.112 -0.426 3.382 1.00 43.19 475 ARG A CA 1
ATOM 3816 C C . ARG A 1 475 ? -0.904 -0.479 2.432 1.00 43.19 475 ARG A C 1
ATOM 3818 O O . ARG A 1 475 ? -0.821 0.346 1.531 1.00 43.19 475 ARG A O 1
ATOM 3825 N N . TRP A 1 476 ? 0.060 -1.362 2.688 1.00 45.72 476 TRP A N 1
ATOM 3826 C CA . TRP A 1 476 ? 1.239 -1.569 1.840 1.00 45.72 476 TRP A CA 1
ATOM 3827 C C . TRP A 1 476 ? 1.110 -2.829 0.972 1.00 45.72 476 TRP A C 1
ATOM 3829 O O . TRP A 1 476 ? 2.045 -3.165 0.258 1.00 45.72 476 TRP A O 1
ATOM 3839 N N . LEU A 1 477 ? -0.016 -3.542 1.068 1.00 49.25 477 LEU A N 1
ATOM 3840 C CA . LEU A 1 477 ? -0.272 -4.770 0.328 1.00 49.25 477 LEU A CA 1
ATOM 3841 C C . LEU A 1 477 ? -1.066 -4.447 -0.938 1.00 49.25 477 LEU A C 1
ATOM 3843 O O . LEU A 1 477 ? -2.044 -3.696 -0.903 1.00 49.25 477 LEU A O 1
ATOM 3847 N N . ASN A 1 478 ? -0.697 -5.075 -2.051 1.00 43.44 478 ASN A N 1
ATOM 3848 C CA . ASN A 1 478 ? -1.509 -5.058 -3.270 1.00 43.44 478 ASN A CA 1
ATOM 3849 C C . ASN A 1 478 ? -2.730 -5.967 -3.142 1.00 43.44 478 ASN A C 1
ATOM 3851 O O . ASN A 1 478 ? -3.709 -5.825 -3.887 1.00 43.44 478 ASN A O 1
ATOM 3855 N N . ARG A 1 479 ? -2.675 -6.919 -2.202 1.00 47.44 479 ARG A N 1
ATOM 3856 C CA . ARG A 1 479 ? -3.799 -7.772 -1.843 1.00 47.44 479 ARG A CA 1
ATOM 3857 C C . ARG A 1 479 ? -4.471 -7.255 -0.588 1.00 47.44 479 ARG A C 1
ATOM 3859 O O . ARG A 1 479 ? -3.957 -7.350 0.520 1.00 47.44 479 ARG A O 1
ATOM 3866 N N . TYR A 1 480 ? -5.716 -6.838 -0.758 1.00 44.50 480 TYR A N 1
ATOM 3867 C CA . TYR A 1 480 ? -6.657 -6.931 0.343 1.00 44.50 480 TYR A CA 1
ATOM 3868 C C . TYR A 1 480 ? -6.779 -8.425 0.685 1.00 44.50 480 TYR A C 1
ATOM 3870 O O . TYR A 1 480 ? -7.057 -9.208 -0.236 1.00 44.50 480 TYR A O 1
ATOM 3878 N N . PRO A 1 481 ? -6.581 -8.860 1.945 1.00 46.12 481 PRO A N 1
ATOM 3879 C CA . PRO A 1 481 ? -7.026 -10.191 2.346 1.00 46.12 481 PRO A CA 1
ATOM 3880 C C . PRO A 1 481 ? -8.484 -10.375 1.892 1.00 46.12 481 PRO A C 1
ATOM 3882 O O . PRO A 1 481 ? -9.204 -9.373 1.782 1.00 46.12 481 PRO A O 1
ATOM 3885 N N . PRO A 1 482 ? -8.930 -11.608 1.570 1.00 53.09 482 PRO A N 1
ATOM 3886 C CA . PRO A 1 482 ? -10.311 -11.836 1.160 1.00 53.09 482 PRO A CA 1
ATOM 3887 C C . PRO A 1 482 ? -11.227 -11.137 2.161 1.00 53.09 482 PRO A C 1
ATOM 3889 O O . PRO A 1 482 ? -11.112 -11.355 3.367 1.00 53.09 482 PRO A O 1
ATOM 3892 N N . ALA A 1 483 ? -12.026 -10.198 1.654 1.00 64.88 483 ALA A N 1
ATOM 3893 C CA . ALA A 1 483 ? -12.659 -9.208 2.503 1.00 64.88 483 ALA A CA 1
ATOM 3894 C C . ALA A 1 483 ? -13.638 -9.916 3.444 1.00 64.88 483 ALA A C 1
ATOM 3896 O O . ALA A 1 483 ? -14.680 -10.410 3.016 1.00 64.88 483 ALA A O 1
ATOM 3897 N N . PHE A 1 484 ? -13.276 -9.987 4.728 1.00 76.69 484 PHE A N 1
ATOM 3898 C CA . PHE A 1 484 ? -14.124 -10.563 5.770 1.00 76.69 484 PHE A CA 1
ATOM 3899 C C . PHE A 1 484 ? -15.496 -9.880 5.811 1.00 76.69 484 PHE A C 1
ATOM 3901 O O . PHE A 1 484 ? -16.516 -10.520 6.067 1.00 76.69 484 PHE A O 1
ATOM 3908 N N . LEU A 1 485 ? -15.499 -8.580 5.508 1.00 84.19 485 LEU A N 1
ATOM 3909 C CA . LEU A 1 485 ? -16.680 -7.764 5.290 1.00 84.19 485 LEU A CA 1
ATOM 3910 C C . LEU A 1 485 ? -16.908 -7.569 3.793 1.00 84.19 485 LEU A C 1
ATOM 3912 O O . LEU A 1 485 ? -15.973 -7.268 3.055 1.00 84.19 485 LEU A O 1
ATOM 3916 N N . HIS A 1 486 ? -18.158 -7.667 3.360 1.00 83.31 486 HIS A N 1
ATOM 3917 C CA . HIS A 1 486 ? -18.574 -7.274 2.020 1.00 83.31 486 HIS A CA 1
ATOM 3918 C C . HIS A 1 486 ? -19.915 -6.538 2.065 1.00 83.31 486 HIS A C 1
ATOM 3920 O O . HIS A 1 486 ? -20.579 -6.469 3.103 1.00 83.31 486 HIS A O 1
ATOM 3926 N N . SER A 1 487 ? -20.321 -5.973 0.925 1.00 85.19 487 SER A N 1
ATOM 3927 C CA . SER A 1 487 ? -21.561 -5.191 0.811 1.00 85.19 487 SER A CA 1
ATOM 3928 C C . SER A 1 487 ? -21.633 -4.045 1.834 1.00 85.19 487 SER A C 1
ATOM 3930 O O . SER A 1 487 ? -22.693 -3.780 2.401 1.00 85.19 487 SER A O 1
ATOM 3932 N N . GLU A 1 488 ? -20.503 -3.390 2.117 1.00 86.81 488 GLU A N 1
ATOM 3933 C CA . GLU A 1 488 ? -20.458 -2.341 3.135 1.00 86.81 488 GLU A CA 1
ATOM 3934 C C . GLU A 1 488 ? -21.197 -1.083 2.695 1.00 86.81 488 GLU A C 1
ATOM 3936 O O . GLU A 1 488 ? -21.124 -0.666 1.535 1.00 86.81 488 GLU A O 1
ATOM 3941 N N . SER A 1 489 ? -21.866 -0.435 3.645 1.00 85.44 489 SER A N 1
ATOM 3942 C CA . SER A 1 489 ? -22.641 0.764 3.368 1.00 85.44 489 SER A CA 1
ATOM 3943 C C . SER A 1 489 ? -21.740 1.901 2.862 1.00 85.44 489 SER A C 1
ATOM 3945 O O . SER A 1 489 ? -20.746 2.281 3.484 1.00 85.44 489 SER A O 1
ATOM 3947 N N . LEU A 1 490 ? -22.086 2.460 1.697 1.00 85.75 490 LEU A N 1
ATOM 3948 C CA . LEU A 1 490 ? -21.357 3.587 1.094 1.00 85.75 490 LEU A CA 1
ATOM 3949 C C . LEU A 1 490 ? -21.580 4.910 1.838 1.00 85.75 490 LEU A C 1
ATOM 3951 O O . LEU A 1 490 ? -20.864 5.874 1.589 1.00 85.75 490 LEU A O 1
ATOM 3955 N N . GLN A 1 491 ? -22.571 4.944 2.724 1.00 89.69 491 GLN A N 1
ATOM 3956 C CA . GLN A 1 491 ? -22.896 6.032 3.640 1.00 89.69 491 GLN A CA 1
ATOM 3957 C C . GLN A 1 491 ? -23.214 5.432 5.020 1.00 89.69 491 GLN A C 1
ATOM 3959 O O . GLN A 1 491 ? -23.513 4.229 5.098 1.00 89.69 491 GLN A O 1
ATOM 3964 N N . PRO A 1 492 ? -23.165 6.218 6.106 1.00 94.12 492 PRO A N 1
ATOM 3965 C CA . PRO A 1 492 ? -23.618 5.754 7.410 1.00 94.12 492 PRO A CA 1
ATOM 3966 C C . PRO A 1 492 ? -25.106 5.393 7.380 1.00 94.12 492 PRO A C 1
ATOM 3968 O O . PRO A 1 492 ? -25.919 6.117 6.806 1.00 94.12 492 PRO A O 1
ATOM 3971 N N . VAL A 1 493 ? -25.472 4.294 8.041 1.00 96.88 493 VAL A N 1
ATOM 3972 C CA . VAL A 1 493 ? -26.879 3.942 8.305 1.00 96.88 493 VAL A CA 1
ATOM 3973 C C . VAL A 1 493 ? -27.453 4.762 9.465 1.00 96.88 493 VAL A C 1
ATOM 3975 O O . VAL A 1 493 ? -28.667 4.927 9.571 1.00 96.88 493 VAL A O 1
ATOM 3978 N N . LEU A 1 494 ? -26.584 5.318 10.320 1.00 96.69 494 LEU A N 1
ATOM 3979 C CA . LEU A 1 494 ? -26.949 6.302 11.336 1.00 96.69 494 LEU A CA 1
ATOM 3980 C C . LEU A 1 494 ? -25.846 7.367 11.464 1.00 96.69 494 LEU A C 1
ATOM 3982 O O . LEU A 1 494 ? -24.753 7.091 11.957 1.00 96.69 494 LEU A O 1
ATOM 3986 N N . ASN A 1 495 ? -26.148 8.585 11.006 1.00 94.62 495 ASN A N 1
ATOM 3987 C CA . ASN A 1 495 ? -25.232 9.736 11.007 1.00 94.62 495 ASN A CA 1
ATOM 3988 C C . ASN A 1 495 ? -25.174 10.440 12.376 1.00 94.62 495 ASN A C 1
ATOM 3990 O O . ASN A 1 495 ? -25.987 10.162 13.257 1.00 94.62 495 ASN A O 1
ATOM 3994 N N . ILE A 1 496 ? -24.276 11.407 12.548 1.00 93.81 496 ILE A N 1
ATOM 3995 C CA . ILE A 1 496 ? -24.369 12.395 13.638 1.00 93.81 496 ILE A CA 1
ATOM 3996 C C . ILE A 1 496 ? -25.543 13.362 13.409 1.00 93.81 496 ILE A C 1
ATOM 3998 O O . ILE A 1 496 ? -26.038 13.510 12.289 1.00 93.81 496 ILE A O 1
ATOM 4002 N N . LEU A 1 497 ? -25.999 14.029 14.470 1.00 92.44 497 LEU A N 1
ATOM 4003 C CA . LEU A 1 497 ? -27.015 15.085 14.398 1.00 92.44 497 LEU A CA 1
ATOM 4004 C C . LEU A 1 497 ? -26.424 16.416 14.889 1.00 92.44 497 LEU A C 1
ATOM 4006 O O . LEU A 1 497 ? -26.299 16.605 16.101 1.00 92.44 497 LEU A O 1
ATOM 4010 N N . PRO A 1 498 ? -26.061 17.350 13.990 1.00 89.50 498 PRO A N 1
ATOM 4011 C CA . PRO A 1 498 ? -25.442 18.620 14.372 1.00 89.50 498 PRO A CA 1
ATOM 4012 C C . PRO A 1 498 ? -26.265 19.407 15.400 1.00 89.50 498 PRO A C 1
ATOM 4014 O O . PRO A 1 498 ? -27.491 19.446 15.301 1.00 89.50 498 PRO A O 1
ATOM 4017 N N . LYS A 1 499 ? -25.591 20.084 16.342 1.00 87.88 499 LYS A N 1
ATOM 4018 C CA . LYS A 1 499 ? -26.211 20.917 17.395 1.00 87.88 499 LYS A CA 1
ATOM 4019 C C . LYS A 1 499 ? -27.168 20.156 18.324 1.00 87.88 499 LYS A C 1
ATOM 4021 O O . LYS A 1 499 ? -28.170 20.701 18.786 1.00 87.88 499 LYS A O 1
ATOM 4026 N N . THR A 1 500 ? -26.885 18.882 18.575 1.00 91.25 500 THR A N 1
ATOM 4027 C CA . THR A 1 500 ? -27.654 18.038 19.495 1.00 91.25 500 THR A CA 1
ATOM 4028 C C . THR A 1 500 ? -26.723 17.303 20.460 1.00 91.25 500 THR A C 1
ATOM 4030 O O . THR A 1 500 ? -25.501 17.405 20.390 1.00 91.25 500 THR A O 1
ATOM 4033 N N . ASP A 1 501 ? -27.302 16.487 21.333 1.00 90.69 501 ASP A N 1
ATOM 4034 C CA . ASP A 1 501 ? -26.591 15.528 22.185 1.00 90.69 501 ASP A CA 1
ATOM 4035 C C . ASP A 1 501 ? -25.949 14.347 21.423 1.00 90.69 501 ASP A C 1
ATOM 4037 O O . ASP A 1 501 ? -25.416 13.425 22.039 1.00 90.69 501 ASP A O 1
ATOM 4041 N N . GLN A 1 502 ? -26.015 14.374 20.091 1.00 93.75 502 GLN A N 1
ATOM 4042 C CA . GLN A 1 502 ? -25.481 13.387 19.152 1.00 93.75 502 GLN A CA 1
ATOM 4043 C C . GLN A 1 502 ? -24.646 14.065 18.048 1.00 93.75 502 GLN A C 1
ATOM 4045 O O . GLN A 1 502 ? -24.506 13.527 16.948 1.00 93.75 502 GLN A O 1
ATOM 4050 N N . SER A 1 503 ? -24.153 15.284 18.295 1.00 91.50 503 SER A N 1
ATOM 4051 C CA . SER A 1 503 ? -23.452 16.107 17.301 1.00 91.50 503 SER A CA 1
ATOM 4052 C C . SER A 1 503 ? -22.026 15.668 17.006 1.00 91.50 503 SER A C 1
ATOM 4054 O O . SER A 1 503 ? -21.540 15.953 15.915 1.00 91.50 503 SER A O 1
ATOM 4056 N N . ARG A 1 504 ? -21.355 14.993 17.946 1.00 90.44 504 ARG A N 1
ATOM 4057 C CA . ARG A 1 504 ? -19.937 14.630 17.820 1.00 90.44 504 ARG A CA 1
ATOM 4058 C C . ARG A 1 504 ? -19.746 13.142 17.542 1.00 90.44 504 ARG A C 1
ATOM 4060 O O . ARG A 1 504 ? -18.914 12.797 16.712 1.00 90.44 504 ARG A O 1
ATOM 4067 N N . HIS A 1 505 ? -20.517 12.272 18.195 1.00 93.06 505 HIS A N 1
ATOM 4068 C CA . HIS A 1 505 ? -20.423 10.819 18.021 1.00 93.06 505 HIS A CA 1
ATOM 4069 C C . HIS A 1 505 ? -21.784 10.143 18.111 1.00 93.06 505 HIS A C 1
ATOM 4071 O O . HIS A 1 505 ? -22.601 10.490 18.962 1.00 93.06 505 HIS A O 1
ATOM 4077 N N . VAL A 1 506 ? -21.975 9.117 17.291 1.00 95.25 506 VAL A N 1
ATOM 4078 C CA . VAL A 1 506 ? -23.050 8.127 17.349 1.00 95.25 506 VAL A CA 1
ATOM 4079 C C . VAL A 1 506 ? -22.378 6.760 17.222 1.00 95.25 506 VAL A C 1
ATOM 4081 O O . VAL A 1 506 ? -21.921 6.382 16.143 1.00 95.25 506 VAL A O 1
ATOM 4084 N N . GLU A 1 507 ? -22.246 6.051 18.346 1.00 94.44 507 GLU A N 1
ATOM 4085 C CA . GLU A 1 507 ? -21.296 4.951 18.507 1.00 94.44 507 GLU A CA 1
ATOM 4086 C C . GLU A 1 507 ? -21.786 3.700 19.243 1.00 94.44 507 GLU A C 1
ATOM 4088 O O . GLU A 1 507 ? -22.812 3.702 19.919 1.00 94.44 507 GLU A O 1
ATOM 4093 N N . TYR A 1 508 ? -21.013 2.620 19.080 1.00 94.31 508 TYR A N 1
ATOM 4094 C CA . TYR A 1 508 ? -21.138 1.313 19.722 1.00 94.31 508 TYR A CA 1
ATOM 4095 C C . TYR A 1 508 ? -22.551 0.733 19.618 1.00 94.31 508 TYR A C 1
ATOM 4097 O O . TYR A 1 508 ? -23.242 0.605 20.633 1.00 94.31 508 TYR A O 1
ATOM 4105 N N . PRO A 1 509 ? -23.005 0.403 18.392 1.00 97.19 509 PRO A N 1
ATOM 4106 C CA . PRO A 1 509 ? -24.307 -0.210 18.199 1.00 97.19 509 PRO A CA 1
ATOM 4107 C C . PRO A 1 509 ? -24.391 -1.558 18.914 1.00 97.19 509 PRO A C 1
ATOM 4109 O O . PRO A 1 509 ? -23.477 -2.372 18.854 1.00 97.19 509 PRO A O 1
ATOM 4112 N N . SER A 1 510 ? -25.552 -1.846 19.482 1.00 97.31 510 SER A N 1
ATOM 4113 C CA . SER A 1 510 ? -26.028 -3.187 19.773 1.00 97.31 510 SER A CA 1
ATOM 4114 C C . SER A 1 510 ? -27.371 -3.361 19.095 1.00 97.31 510 SER A C 1
ATOM 4116 O O . SER A 1 510 ? -28.332 -2.651 19.403 1.00 97.31 510 SER A O 1
ATOM 4118 N N . VAL A 1 511 ? -27.411 -4.271 18.125 1.00 97.31 511 VAL A N 1
ATOM 4119 C CA . VAL A 1 511 ? -28.588 -4.512 17.303 1.00 97.31 511 VAL A CA 1
ATOM 4120 C C . VAL A 1 511 ? -29.180 -5.877 17.619 1.00 97.31 511 VAL A C 1
ATOM 4122 O O . VAL A 1 511 ? -28.483 -6.887 17.660 1.00 97.31 511 VAL A O 1
ATOM 4125 N N . ILE A 1 512 ? -30.493 -5.906 17.816 1.00 95.50 512 ILE A N 1
ATOM 4126 C CA . ILE A 1 512 ? -31.274 -7.125 18.012 1.00 95.50 512 ILE A CA 1
ATOM 4127 C C . ILE A 1 512 ? -32.582 -7.022 17.232 1.00 95.50 512 ILE A C 1
ATOM 4129 O O . ILE A 1 512 ? -33.113 -5.931 17.016 1.00 95.50 512 ILE A O 1
ATOM 4133 N N . LYS A 1 513 ? -33.114 -8.166 16.802 1.00 92.81 513 LYS A N 1
ATOM 4134 C CA . LYS A 1 513 ? -34.439 -8.245 16.193 1.00 92.81 513 LYS A CA 1
ATOM 4135 C C . LYS A 1 513 ? -35.479 -8.585 17.261 1.00 92.81 513 LYS A C 1
ATOM 4137 O O . LYS A 1 513 ? -35.350 -9.591 17.957 1.00 92.81 513 LYS A O 1
ATOM 4142 N N . ILE A 1 514 ? -36.494 -7.737 17.389 1.00 91.69 514 ILE A N 1
ATOM 4143 C CA . ILE A 1 514 ? -37.630 -7.900 18.299 1.00 91.69 514 ILE A CA 1
ATOM 4144 C C . ILE A 1 514 ? -38.869 -8.072 17.426 1.00 91.69 514 ILE A C 1
ATOM 4146 O O . ILE A 1 514 ? -39.330 -7.120 16.795 1.00 91.69 514 ILE A O 1
ATOM 4150 N N . ARG A 1 515 ? -39.402 -9.299 17.376 1.00 86.19 515 ARG A N 1
ATOM 4151 C CA . ARG A 1 515 ? -40.444 -9.692 16.407 1.00 86.19 515 ARG A CA 1
ATOM 4152 C C . ARG A 1 515 ? -39.961 -9.399 14.974 1.00 86.19 515 ARG A C 1
ATOM 4154 O O . ARG A 1 515 ? -38.894 -9.880 14.602 1.00 86.19 515 ARG A O 1
ATOM 4161 N N . ASP A 1 516 ? -40.685 -8.586 14.211 1.00 88.44 516 ASP A N 1
ATOM 4162 C CA . ASP A 1 516 ? -40.358 -8.256 12.817 1.00 88.44 516 ASP A CA 1
ATOM 4163 C C . ASP A 1 516 ? -39.594 -6.931 12.657 1.00 88.44 516 ASP A C 1
ATOM 4165 O O . ASP A 1 516 ? -39.395 -6.465 11.539 1.00 88.44 516 ASP A O 1
ATOM 4169 N N . GLN A 1 517 ? -39.139 -6.320 13.757 1.00 94.94 517 GLN A N 1
ATOM 4170 C CA . GLN A 1 517 ? -38.465 -5.021 13.744 1.00 94.94 517 GLN A CA 1
ATOM 4171 C C . GLN A 1 517 ? -37.055 -5.106 14.342 1.00 94.94 517 GLN A C 1
ATOM 4173 O O . GLN A 1 517 ? -36.818 -5.785 15.343 1.00 94.94 517 GLN A O 1
ATOM 4178 N N . TYR A 1 518 ? -36.105 -4.394 13.742 1.00 97.06 518 TYR A N 1
ATOM 4179 C CA . TYR A 1 518 ? -34.756 -4.222 14.274 1.00 97.06 518 TYR A CA 1
ATOM 4180 C C . TYR A 1 518 ? -34.731 -3.080 15.284 1.00 97.06 518 TYR A C 1
ATOM 4182 O O . TYR A 1 518 ? -35.287 -2.006 15.048 1.00 97.06 518 TYR A O 1
ATOM 4190 N N . PHE A 1 519 ? -34.030 -3.307 16.386 1.00 97.75 519 PHE A N 1
ATOM 4191 C CA . PHE A 1 519 ? -33.747 -2.324 17.420 1.00 97.75 519 PHE A CA 1
ATOM 4192 C C . PHE A 1 519 ? -32.243 -2.129 17.501 1.00 97.75 519 PHE A C 1
ATOM 4194 O O . PHE A 1 519 ? -31.504 -3.105 17.599 1.00 97.75 519 PHE A O 1
ATOM 4201 N N . MET A 1 520 ? -31.803 -0.876 17.468 1.00 98.19 520 MET A N 1
ATOM 4202 C CA . MET A 1 520 ? -30.425 -0.472 17.699 1.00 98.19 520 MET A CA 1
ATOM 4203 C C . MET A 1 520 ? -30.377 0.350 18.973 1.00 98.19 520 MET A C 1
ATOM 4205 O O . MET A 1 520 ? -30.990 1.415 19.069 1.00 98.19 520 MET A O 1
ATOM 4209 N N . TYR A 1 521 ? -29.602 -0.133 19.928 1.00 97.81 521 TYR A N 1
ATOM 4210 C CA . TYR A 1 521 ? -29.191 0.624 21.095 1.00 97.81 521 TYR A CA 1
ATOM 4211 C C . TYR A 1 521 ? -27.780 1.104 20.836 1.00 97.81 521 TYR A C 1
ATOM 4213 O O . TYR A 1 521 ? -26.926 0.327 20.430 1.00 97.81 521 TYR A O 1
ATOM 4221 N N . TYR A 1 522 ? -27.541 2.388 21.013 1.00 97.38 522 TYR A N 1
ATOM 4222 C CA . TYR A 1 522 ? -26.245 2.991 20.734 1.00 97.38 522 TYR A CA 1
ATOM 4223 C C . TYR A 1 522 ? -25.970 4.050 21.788 1.00 97.38 522 TYR A C 1
ATOM 4225 O O . TYR A 1 522 ? -26.888 4.484 22.493 1.00 97.38 522 TYR A O 1
ATOM 4233 N N . CYS A 1 523 ? -24.719 4.466 21.917 1.00 94.75 523 CYS A N 1
ATOM 4234 C CA . CYS A 1 523 ? -24.395 5.638 22.706 1.00 94.75 523 CYS A CA 1
ATOM 4235 C C . CYS A 1 523 ? -24.001 6.808 21.818 1.00 94.75 523 CYS A C 1
ATOM 4237 O O . CYS A 1 523 ? -23.600 6.638 20.673 1.00 94.75 523 CYS A O 1
ATOM 4239 N N . ALA A 1 524 ? -24.139 8.015 22.336 1.00 95.00 524 ALA A N 1
ATOM 4240 C CA . ALA A 1 524 ? -23.757 9.204 21.607 1.00 95.00 524 ALA A CA 1
ATOM 4241 C C . ALA A 1 524 ? -23.181 10.260 22.534 1.00 95.00 524 ALA A C 1
ATOM 4243 O O . ALA A 1 524 ? -23.452 10.264 23.740 1.00 95.00 524 ALA A O 1
ATOM 4244 N N . TYR A 1 525 ? -22.394 11.134 21.925 1.00 91.81 525 TYR A N 1
ATOM 4245 C CA . TYR A 1 525 ? -21.712 12.242 22.562 1.00 91.81 525 TYR A CA 1
ATOM 4246 C C . TYR A 1 525 ? -21.974 13.495 21.734 1.00 91.81 525 TYR A C 1
ATOM 4248 O O . TYR A 1 525 ? -21.868 13.476 20.502 1.00 91.81 525 TYR A O 1
ATOM 4256 N N . GLY A 1 526 ? -22.348 14.577 22.404 1.00 90.25 526 GLY A N 1
ATOM 4257 C CA . GLY A 1 526 ? -22.719 15.827 21.757 1.00 90.25 526 GLY A CA 1
ATOM 4258 C C . GLY A 1 526 ? -21.994 17.027 22.335 1.00 90.25 526 GLY A C 1
ATOM 4259 O O . GLY A 1 526 ? -21.015 16.897 23.068 1.00 90.25 526 GLY A O 1
ATOM 4260 N N . ASP A 1 527 ? -22.509 18.209 22.013 1.00 85.69 527 ASP A N 1
ATOM 4261 C CA . ASP A 1 527 ? -21.897 19.493 22.379 1.00 85.69 527 ASP A CA 1
ATOM 4262 C C . ASP A 1 527 ? -21.897 19.762 23.891 1.00 85.69 527 ASP A C 1
ATOM 4264 O O . ASP A 1 527 ? -21.171 20.628 24.366 1.00 85.69 527 ASP A O 1
ATOM 4268 N N . ASP A 1 528 ? -22.689 19.003 24.648 1.00 86.38 528 ASP A N 1
ATOM 4269 C CA . ASP A 1 528 ? -22.740 19.038 26.110 1.00 86.38 528 ASP A CA 1
ATOM 4270 C C . ASP A 1 528 ? -21.773 18.056 26.790 1.00 86.38 528 ASP A C 1
ATOM 4272 O O . ASP A 1 528 ? -21.850 17.833 28.000 1.00 86.38 528 ASP A O 1
ATOM 4276 N N . GLU A 1 529 ? -20.877 17.466 26.000 1.00 86.88 529 GLU A N 1
ATOM 4277 C CA . GLU A 1 529 ? -19.711 16.715 26.449 1.00 86.88 529 GLU A CA 1
ATOM 4278 C C . GLU A 1 529 ? -20.024 15.505 27.333 1.00 86.88 529 GLU A C 1
ATOM 4280 O O . GLU A 1 529 ? -19.262 15.136 28.234 1.00 86.88 529 GLU A O 1
ATOM 4285 N N . ARG A 1 530 ? -21.153 14.843 27.055 1.00 87.44 530 ARG A N 1
ATOM 4286 C CA . ARG A 1 530 ? -21.631 13.716 27.855 1.00 87.44 530 ARG A CA 1
ATOM 4287 C C . ARG A 1 530 ? -22.093 12.525 27.022 1.00 87.44 530 ARG A C 1
ATOM 4289 O O . ARG A 1 530 ? -22.958 12.651 26.157 1.00 87.44 530 ARG A O 1
ATOM 4296 N N . TRP A 1 531 ? -21.590 11.343 27.385 1.00 90.88 531 TRP A N 1
ATOM 4297 C CA . TRP A 1 531 ? -22.023 10.065 26.816 1.00 90.88 531 TRP A CA 1
ATOM 4298 C C . TRP A 1 531 ? -23.390 9.641 27.354 1.00 90.88 531 TRP A C 1
ATOM 4300 O O . TRP A 1 531 ? -23.607 9.609 28.570 1.00 90.88 531 TRP A O 1
ATOM 4310 N N . ARG A 1 532 ? -24.314 9.300 26.451 1.00 91.50 532 ARG A N 1
ATOM 4311 C CA . ARG A 1 532 ? -25.670 8.829 26.779 1.00 91.50 532 ARG A CA 1
ATOM 4312 C C . ARG A 1 532 ? -26.088 7.674 25.891 1.00 91.50 532 ARG A C 1
ATOM 4314 O O . ARG A 1 532 ? -25.590 7.547 24.781 1.00 91.50 532 ARG A O 1
ATOM 4321 N N . LEU A 1 533 ? -27.070 6.903 26.352 1.00 94.50 533 LEU A N 1
ATOM 4322 C CA . LEU A 1 533 ? -27.684 5.814 25.594 1.00 94.50 533 LEU A CA 1
ATOM 4323 C C . LEU A 1 533 ? -28.934 6.284 24.845 1.00 94.50 533 LEU A C 1
ATOM 4325 O O . LEU A 1 533 ? -29.742 7.058 25.367 1.00 94.50 533 LEU A O 1
ATOM 4329 N N . PHE A 1 534 ? -29.111 5.760 23.640 1.00 95.62 534 PHE A N 1
ATOM 4330 C CA . PHE A 1 534 ? -30.205 6.069 22.730 1.00 95.62 534 PHE A CA 1
ATOM 4331 C C . PHE A 1 534 ? -30.767 4.797 22.104 1.00 95.62 534 PHE A C 1
ATOM 4333 O O . PHE A 1 534 ? -30.173 3.718 22.170 1.00 95.62 534 PHE A O 1
ATOM 4340 N N . THR A 1 535 ? -31.932 4.938 21.480 1.00 96.31 535 THR A N 1
ATOM 4341 C CA . THR A 1 535 ? -32.598 3.857 20.757 1.00 96.31 535 THR A CA 1
ATOM 4342 C C . THR A 1 535 ? -33.015 4.327 19.369 1.00 96.31 535 THR A C 1
ATOM 4344 O O . THR A 1 535 ? -33.481 5.454 19.189 1.00 96.31 535 THR A O 1
ATOM 4347 N N . ALA A 1 536 ? -32.863 3.451 18.383 1.00 97.44 536 ALA A N 1
ATOM 4348 C CA . ALA A 1 536 ? -33.414 3.591 17.045 1.00 97.44 536 ALA A CA 1
ATOM 4349 C C . ALA A 1 536 ? -34.056 2.271 16.602 1.00 97.44 536 ALA A C 1
ATOM 4351 O O . ALA A 1 536 ? -33.676 1.197 17.062 1.00 97.44 536 ALA A O 1
ATOM 4352 N N . THR A 1 537 ? -35.032 2.353 15.704 1.00 97.62 537 THR A N 1
ATOM 4353 C CA . THR A 1 537 ? -35.769 1.200 15.177 1.00 97.62 537 THR A CA 1
ATOM 4354 C C . THR A 1 537 ? -35.760 1.193 13.658 1.00 97.62 537 THR A C 1
ATOM 4356 O O . THR A 1 537 ? -35.782 2.256 13.040 1.00 97.62 537 THR A O 1
ATOM 4359 N N . SER A 1 538 ? -35.791 0.014 13.051 1.00 97.81 538 SER A N 1
ATOM 4360 C CA . SER A 1 538 ? -35.798 -0.151 11.598 1.00 97.81 538 SER A CA 1
ATOM 4361 C C . SER A 1 538 ? -36.616 -1.374 11.185 1.00 97.81 538 SER A C 1
ATOM 4363 O O . SER A 1 538 ? -36.645 -2.367 11.907 1.00 97.81 538 SER A O 1
ATOM 4365 N N . SER A 1 539 ? -37.286 -1.318 10.034 1.00 96.12 539 SER A N 1
ATOM 4366 C CA . SER A 1 539 ? -37.962 -2.477 9.431 1.00 96.12 539 SER A CA 1
ATOM 4367 C C . SER A 1 539 ? -37.036 -3.320 8.548 1.00 96.12 539 SER A C 1
ATOM 4369 O O . SER A 1 539 ? -37.326 -4.489 8.318 1.00 96.12 539 SER A O 1
ATOM 4371 N N . ASP A 1 540 ? -35.926 -2.754 8.066 1.00 93.12 540 ASP A N 1
ATOM 4372 C CA . ASP A 1 540 ? -35.033 -3.371 7.072 1.00 93.12 540 ASP A CA 1
ATOM 4373 C C . ASP A 1 540 ? -33.560 -3.460 7.521 1.00 93.12 540 ASP A C 1
ATOM 4375 O O . ASP A 1 540 ? -32.722 -4.019 6.814 1.00 93.12 540 ASP A O 1
ATOM 4379 N N . GLY A 1 541 ? -33.224 -2.905 8.689 1.00 93.12 541 GLY A N 1
ATOM 4380 C CA . GLY A 1 541 ? -31.857 -2.830 9.213 1.00 93.12 541 GLY A CA 1
ATOM 4381 C C . GLY A 1 541 ? -30.961 -1.806 8.500 1.00 93.12 541 GLY A C 1
ATOM 4382 O O . GLY A 1 541 ? -29.781 -1.678 8.829 1.00 93.12 541 GLY A O 1
ATOM 4383 N N . LEU A 1 542 ? -31.493 -1.056 7.536 1.00 92.25 542 LEU A N 1
ATOM 4384 C CA . LEU A 1 542 ? -30.765 -0.066 6.739 1.00 92.25 542 LEU A CA 1
ATOM 4385 C C . LEU A 1 542 ? -31.243 1.352 7.044 1.00 92.25 542 LEU A C 1
ATOM 4387 O O . LEU A 1 542 ? -30.426 2.246 7.249 1.00 92.25 542 LEU A O 1
ATOM 4391 N N . ASN A 1 543 ? -32.558 1.540 7.113 1.00 95.25 543 ASN A N 1
ATOM 4392 C CA . ASN A 1 543 ? -33.207 2.819 7.348 1.00 95.25 543 ASN A CA 1
ATOM 4393 C C . ASN A 1 543 ? -33.683 2.896 8.799 1.00 95.25 543 ASN A C 1
ATOM 4395 O O . ASN A 1 543 ? -34.574 2.153 9.217 1.00 95.25 543 ASN A O 1
ATOM 4399 N N . TRP A 1 544 ? -33.081 3.792 9.579 1.00 97.69 544 TRP A N 1
ATOM 4400 C CA . TRP A 1 544 ? -33.274 3.860 11.027 1.00 97.69 544 TRP A CA 1
ATOM 4401 C C . TRP A 1 544 ? -34.075 5.091 11.455 1.00 97.69 544 TRP A C 1
ATOM 4403 O O . TRP A 1 544 ? -33.741 6.225 11.119 1.00 97.69 544 TRP A O 1
ATOM 4413 N N . THR A 1 545 ? -35.108 4.866 12.267 1.00 97.50 545 THR A N 1
ATOM 4414 C CA . THR A 1 545 ? -35.906 5.908 12.926 1.00 97.50 545 THR A CA 1
ATOM 4415 C C . THR A 1 545 ? -35.462 6.049 14.377 1.00 97.50 545 THR A C 1
ATOM 4417 O O . THR A 1 545 ? -35.522 5.086 15.142 1.00 97.50 545 THR A O 1
ATOM 4420 N N . ARG A 1 546 ? -35.018 7.242 14.784 1.00 96.50 546 ARG A N 1
ATOM 4421 C CA . ARG A 1 546 ? -34.586 7.500 16.167 1.00 96.50 546 ARG A CA 1
ATOM 4422 C C . ARG A 1 546 ? -35.783 7.584 17.110 1.00 96.50 546 ARG A C 1
ATOM 4424 O O . ARG A 1 546 ? -36.717 8.334 16.858 1.00 96.50 546 ARG A O 1
ATOM 4431 N N . GLN A 1 547 ? -35.691 6.883 18.234 1.00 94.88 547 GLN A N 1
ATOM 4432 C CA . GLN A 1 547 ? -36.665 6.921 19.332 1.00 94.88 547 GLN A CA 1
ATOM 4433 C C . GLN A 1 547 ? -36.241 7.891 20.453 1.00 94.88 547 GLN A C 1
ATOM 4435 O O . GLN A 1 547 ? -37.037 8.238 21.324 1.00 94.88 547 GLN A O 1
ATOM 4440 N N . GLY A 1 548 ? -34.989 8.363 20.418 1.00 91.56 548 GLY A N 1
ATOM 4441 C CA . GLY A 1 548 ? -34.431 9.326 21.368 1.00 91.56 548 GLY A CA 1
ATOM 4442 C C . GLY A 1 548 ? -33.632 8.674 22.497 1.00 91.56 548 GLY A C 1
ATOM 4443 O O . GLY A 1 548 ? -33.194 7.527 22.387 1.00 91.56 548 GLY A O 1
ATOM 4444 N N . ARG A 1 549 ? -33.389 9.445 23.566 1.00 90.69 549 ARG A N 1
ATOM 4445 C CA . ARG A 1 549 ? -32.651 8.990 24.756 1.00 90.69 549 ARG A CA 1
ATOM 4446 C C . ARG A 1 549 ? -33.374 7.827 25.426 1.00 90.69 549 ARG A C 1
ATOM 4448 O O . ARG A 1 549 ? -34.598 7.861 25.562 1.00 90.69 549 ARG A O 1
ATOM 4455 N N . LEU A 1 550 ? -32.608 6.868 25.934 1.00 87.19 550 LEU A N 1
ATOM 4456 C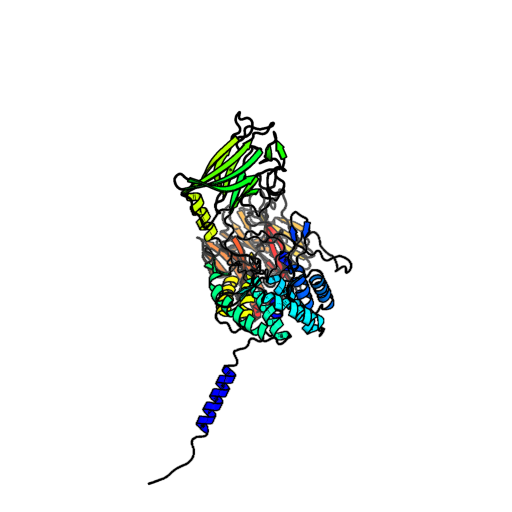 CA . LEU A 1 550 ? -33.143 5.807 26.778 1.00 87.19 550 LEU A CA 1
ATOM 4457 C C . LEU A 1 550 ? -33.726 6.423 28.063 1.00 87.19 550 LEU A C 1
ATOM 4459 O O . LEU A 1 550 ? -33.022 7.085 28.830 1.00 87.19 550 LEU A O 1
ATOM 4463 N N . LYS A 1 551 ? -35.036 6.257 28.268 1.00 72.12 551 LYS A N 1
ATOM 4464 C CA . LYS A 1 551 ? -35.763 6.778 29.436 1.00 72.12 551 LYS A CA 1
ATOM 4465 C C . LYS A 1 551 ? -35.698 5.753 30.581 1.00 72.12 551 LYS A C 1
ATOM 4467 O O . LYS A 1 551 ? -35.562 4.564 30.322 1.00 72.12 551 LYS A O 1
ATOM 4472 N N . ALA A 1 552 ? -35.823 6.222 31.827 1.00 67.62 552 ALA A N 1
ATOM 4473 C CA . ALA A 1 552 ? -35.906 5.414 33.060 1.00 67.62 552 ALA A CA 1
ATOM 4474 C C . ALA A 1 552 ? -34.599 4.807 33.633 1.00 67.62 552 ALA A C 1
ATOM 4476 O O . ALA A 1 552 ? -34.621 3.779 34.314 1.00 67.62 552 ALA A O 1
ATOM 4477 N N . LEU A 1 553 ? -33.467 5.504 33.469 1.00 74.62 553 LEU A N 1
ATOM 4478 C CA . LEU A 1 553 ? -32.282 5.277 34.310 1.00 74.62 553 LEU A CA 1
ATOM 4479 C C . LEU A 1 553 ? -32.371 6.075 35.629 1.00 74.62 553 LEU A C 1
ATOM 4481 O O . LEU A 1 553 ? -32.962 7.158 35.637 1.00 74.62 553 LEU A O 1
ATOM 4485 N N . PRO A 1 554 ? -31.808 5.574 36.748 1.00 75.00 554 PRO A N 1
ATOM 4486 C CA . PRO A 1 554 ? -31.841 6.259 38.035 1.00 75.00 554 PRO A CA 1
ATOM 4487 C C . PRO A 1 554 ? -31.148 7.621 37.970 1.00 75.00 554 PRO A C 1
ATOM 4489 O O . PRO A 1 554 ? -30.107 7.760 37.331 1.00 75.00 554 PRO A O 1
ATOM 4492 N N . SER A 1 555 ? -31.672 8.610 38.697 1.00 72.56 555 SER A N 1
ATOM 4493 C CA . SER A 1 555 ? -31.135 9.980 38.711 1.00 72.56 555 SER A CA 1
ATOM 4494 C C . SER A 1 555 ? -29.688 10.080 39.205 1.00 72.56 555 SER A C 1
ATOM 4496 O O . SER A 1 555 ? -28.981 11.004 38.809 1.00 72.56 555 SER A O 1
ATOM 4498 N N . TYR A 1 556 ? -29.230 9.132 40.030 1.00 72.81 556 TYR A N 1
ATOM 4499 C CA . TYR A 1 556 ? -27.843 9.074 40.502 1.00 72.81 556 TYR A CA 1
ATOM 4500 C C . TYR A 1 556 ? -26.854 8.580 39.432 1.00 72.81 556 TYR A C 1
ATOM 4502 O O . TYR A 1 556 ? -25.657 8.809 39.567 1.00 72.81 556 TYR A O 1
ATOM 4510 N N . LEU A 1 557 ? -27.321 7.947 38.347 1.00 75.19 557 LEU A N 1
ATOM 4511 C CA . LEU A 1 557 ? -26.501 7.644 37.169 1.00 75.19 557 LEU A CA 1
ATOM 4512 C C . LEU A 1 557 ? -26.498 8.847 36.220 1.00 75.19 557 LEU A C 1
ATOM 4514 O O . LEU A 1 557 ? -26.970 8.789 35.083 1.00 75.19 557 LEU A O 1
ATOM 4518 N N . ASN A 1 558 ? -25.981 9.973 36.717 1.00 74.75 558 ASN A N 1
ATOM 4519 C CA . ASN A 1 558 ? -25.908 11.225 35.968 1.00 74.75 558 ASN A CA 1
ATOM 4520 C C . ASN A 1 558 ? -24.562 11.444 35.246 1.00 74.75 558 ASN A C 1
ATOM 4522 O O . ASN A 1 558 ? -24.359 12.520 34.686 1.00 74.75 558 ASN A O 1
ATOM 4526 N N . GLY A 1 559 ? -23.671 10.449 35.237 1.00 80.69 559 GLY A N 1
ATOM 4527 C CA . GLY A 1 559 ? -22.388 10.503 34.540 1.00 80.69 559 GLY A CA 1
ATOM 4528 C C . GLY A 1 559 ? -22.443 10.037 33.084 1.00 80.69 559 GLY A C 1
ATOM 4529 O O . GLY A 1 559 ? -23.439 10.255 32.381 1.00 80.69 559 GLY A O 1
ATOM 4530 N N . ASN A 1 560 ? -21.342 9.431 32.635 1.00 88.06 560 ASN A N 1
ATOM 4531 C CA . ASN A 1 560 ? -21.172 8.883 31.291 1.00 88.06 560 ASN A CA 1
ATOM 4532 C C . ASN A 1 560 ? -21.807 7.495 31.201 1.00 88.06 560 ASN A C 1
ATOM 4534 O O . ASN A 1 560 ? -21.580 6.652 32.069 1.00 88.06 560 ASN A O 1
ATOM 4538 N N . LEU A 1 561 ? -22.567 7.252 30.134 1.00 91.88 561 LEU A N 1
ATOM 4539 C CA . LEU A 1 561 ? -23.193 5.964 29.844 1.00 91.88 561 LEU A CA 1
ATOM 4540 C C . LEU A 1 561 ? -22.845 5.543 28.419 1.00 91.88 561 LEU A C 1
ATOM 4542 O O . LEU A 1 561 ? -23.165 6.269 27.475 1.00 91.88 561 LEU A O 1
ATOM 4546 N N . ALA A 1 562 ? -22.218 4.382 28.259 1.00 92.75 562 ALA A N 1
ATOM 4547 C CA . ALA A 1 562 ? -21.743 3.928 26.957 1.00 92.75 562 ALA A CA 1
ATOM 4548 C C . ALA A 1 562 ? -21.788 2.409 26.796 1.00 92.75 562 ALA A C 1
ATOM 4550 O O . ALA A 1 562 ? -22.034 1.662 27.745 1.00 92.75 562 ALA A O 1
ATOM 4551 N N . PHE A 1 563 ? -21.520 1.983 25.563 1.00 94.38 563 PHE A N 1
ATOM 4552 C CA . PHE A 1 563 ? -21.393 0.587 25.165 1.00 94.38 563 PHE A CA 1
ATOM 4553 C C . PHE A 1 563 ? -22.602 -0.291 25.531 1.00 94.38 563 PHE A C 1
ATOM 4555 O O . PHE A 1 563 ? -22.444 -1.290 26.238 1.00 94.38 563 PHE A O 1
ATOM 4562 N N . PRO A 1 564 ? -23.819 0.074 25.090 1.00 96.25 564 PRO A N 1
ATOM 4563 C CA . PRO A 1 564 ? -24.971 -0.777 25.324 1.00 96.25 564 PRO A CA 1
ATOM 4564 C C . PRO A 1 564 ? -24.766 -2.127 24.629 1.00 96.25 564 PRO A C 1
ATOM 4566 O O . PRO A 1 564 ? -24.327 -2.180 23.484 1.00 96.25 564 PRO A O 1
ATOM 4569 N N . TYR A 1 565 ? -25.133 -3.212 25.301 1.00 97.19 565 TYR A N 1
ATOM 4570 C CA . TYR A 1 565 ? -25.221 -4.542 24.713 1.00 97.19 565 TYR A CA 1
ATOM 4571 C C . TYR A 1 565 ? -26.513 -5.217 25.156 1.00 97.19 565 TYR A C 1
ATOM 4573 O O . TYR A 1 565 ? -26.751 -5.381 26.353 1.00 97.19 565 TYR A O 1
ATOM 4581 N N . VAL A 1 566 ? -27.359 -5.590 24.197 1.00 96.12 566 VAL A N 1
ATOM 4582 C CA . VAL A 1 566 ? -28.689 -6.148 24.448 1.00 96.12 566 VAL A CA 1
ATOM 4583 C C . VAL A 1 566 ? -28.776 -7.605 24.021 1.00 96.12 566 VAL A C 1
ATOM 4585 O O . VAL A 1 566 ? -28.385 -7.975 22.917 1.00 96.12 566 VAL A O 1
ATOM 4588 N N . VAL A 1 567 ? -29.357 -8.424 24.898 1.00 95.19 567 VAL A N 1
ATOM 4589 C CA . VAL A 1 567 ? -29.661 -9.840 24.664 1.00 95.19 567 VAL A CA 1
ATOM 4590 C C . VAL A 1 567 ? -31.096 -10.159 25.057 1.00 95.19 567 VAL A C 1
ATOM 4592 O O . VAL A 1 567 ? -31.688 -9.501 25.913 1.00 95.19 567 VAL A O 1
ATOM 4595 N N . ALA A 1 568 ? -31.661 -11.207 24.462 1.00 92.88 568 ALA A N 1
ATOM 4596 C CA . ALA A 1 568 ? -32.930 -11.760 24.920 1.00 92.88 568 ALA A CA 1
ATOM 4597 C C . ALA A 1 568 ? -32.773 -12.402 26.309 1.00 92.88 568 ALA A C 1
ATOM 4599 O O . ALA A 1 568 ? -31.868 -13.210 26.528 1.00 92.88 568 ALA A O 1
ATOM 4600 N N . ASP A 1 569 ? -33.695 -12.094 27.221 1.00 92.69 569 ASP A N 1
ATOM 4601 C CA . ASP A 1 569 ? -33.800 -12.747 28.524 1.00 92.69 569 ASP A CA 1
ATOM 4602 C C . ASP A 1 569 ? -34.485 -14.106 28.349 1.00 92.69 569 ASP A C 1
ATOM 4604 O O . ASP A 1 569 ? -35.711 -14.237 28.413 1.00 92.69 569 ASP A O 1
ATOM 4608 N N . ARG A 1 570 ? -33.684 -15.149 28.120 1.00 86.88 570 ARG A N 1
ATOM 4609 C CA . ARG A 1 570 ? -34.196 -16.510 27.909 1.00 86.88 570 ARG A CA 1
ATOM 4610 C C . ARG A 1 570 ? -34.766 -17.154 29.176 1.00 86.88 570 ARG A C 1
ATOM 4612 O O . ARG A 1 570 ? -35.362 -18.222 29.079 1.00 86.88 570 ARG A O 1
ATOM 4619 N N . LYS A 1 571 ? -34.569 -16.556 30.357 1.00 85.44 571 LYS A N 1
ATOM 4620 C CA . LYS A 1 571 ? -35.022 -17.121 31.639 1.00 85.44 571 LYS A CA 1
ATOM 4621 C C . LYS A 1 571 ? -36.379 -16.583 32.054 1.00 85.44 571 LYS A C 1
ATOM 4623 O O . LYS A 1 571 ? -37.230 -17.358 32.476 1.00 85.44 571 LYS A O 1
ATOM 4628 N N . LYS A 1 572 ? -36.577 -15.271 31.958 1.00 87.19 572 LYS A N 1
ATOM 4629 C CA . LYS A 1 572 ? -37.806 -14.613 32.419 1.00 87.19 572 LYS A CA 1
ATOM 4630 C C . LYS A 1 572 ? -38.598 -13.944 31.288 1.00 87.19 572 LYS A C 1
ATOM 4632 O O . LYS A 1 572 ? -39.617 -13.318 31.577 1.00 87.19 572 LYS A O 1
ATOM 4637 N N . GLY A 1 573 ? -38.149 -14.056 30.036 1.00 89.38 573 GLY A N 1
ATOM 4638 C CA . GLY A 1 573 ? -38.743 -13.381 28.881 1.00 89.38 573 GLY A CA 1
ATOM 4639 C C . GLY A 1 573 ? -38.390 -11.891 28.819 1.00 89.38 573 GLY A C 1
ATOM 4640 O O . GLY A 1 573 ? -38.030 -11.273 29.825 1.00 89.38 573 GLY A O 1
ATOM 4641 N N . GLY A 1 574 ? -38.501 -11.300 27.630 1.00 94.31 574 GLY A N 1
ATOM 4642 C CA . GLY A 1 574 ? -38.068 -9.924 27.375 1.00 94.31 574 GLY A CA 1
ATOM 4643 C C . GLY A 1 574 ? -36.574 -9.836 27.054 1.00 94.31 574 GLY A C 1
ATOM 4644 O O . GLY A 1 574 ? -36.034 -10.702 26.366 1.00 94.31 574 GLY A O 1
ATOM 4645 N N . TYR A 1 575 ? -35.915 -8.783 27.537 1.00 95.62 575 TYR A N 1
ATOM 4646 C CA . TYR A 1 575 ? -34.567 -8.380 27.136 1.00 95.62 575 TYR A CA 1
ATOM 4647 C C . TYR A 1 575 ? -33.762 -7.838 28.316 1.00 95.62 575 TYR A C 1
ATOM 4649 O O . TYR A 1 575 ? -34.307 -7.158 29.190 1.00 95.62 575 TYR A O 1
ATOM 4657 N N . LEU A 1 576 ? -32.456 -8.099 28.303 1.00 96.50 576 LEU A N 1
ATOM 4658 C CA . LEU A 1 576 ? -31.469 -7.522 29.213 1.00 96.50 576 LEU A CA 1
ATOM 4659 C C . LEU A 1 576 ? -30.532 -6.611 28.420 1.00 96.50 576 LEU A C 1
ATOM 4661 O O . LEU A 1 576 ? -30.093 -6.974 27.331 1.00 96.50 576 LEU A O 1
ATOM 4665 N N . MET A 1 577 ? -30.225 -5.444 28.977 1.00 96.56 577 MET A N 1
ATOM 4666 C CA . MET A 1 577 ? -29.217 -4.515 28.474 1.00 96.56 577 MET A CA 1
ATOM 4667 C C . MET A 1 577 ? -28.106 -4.400 29.502 1.00 96.56 577 MET A C 1
ATOM 4669 O O . MET A 1 577 ? -28.397 -4.182 30.674 1.00 96.56 577 MET A O 1
ATOM 4673 N N . TYR A 1 578 ? -26.862 -4.455 29.046 1.00 97.19 578 TYR A N 1
ATOM 4674 C CA . TYR A 1 578 ? -25.669 -4.150 29.828 1.00 97.19 578 TYR A CA 1
ATOM 4675 C C . TYR A 1 578 ? -25.009 -2.899 29.267 1.00 97.19 578 TYR A C 1
ATOM 4677 O O . TYR A 1 578 ? -25.062 -2.673 28.060 1.00 97.19 578 TYR A O 1
ATOM 4685 N N . PHE A 1 579 ? -24.424 -2.069 30.122 1.00 95.56 579 PHE A N 1
ATOM 4686 C CA . PHE A 1 579 ? -23.756 -0.838 29.699 1.00 95.56 579 PHE A CA 1
ATOM 4687 C C . PHE A 1 579 ? -22.723 -0.400 30.734 1.00 95.56 579 PHE A C 1
ATOM 4689 O O . PHE A 1 579 ? -22.933 -0.567 31.939 1.00 95.56 579 PHE A O 1
ATOM 4696 N N . SER A 1 580 ? -21.623 0.191 30.276 1.00 94.38 580 SER A N 1
ATOM 4697 C CA . SER A 1 580 ? -20.634 0.792 31.170 1.00 94.38 580 SER A CA 1
ATOM 4698 C C . SER A 1 580 ? -21.147 2.144 31.666 1.00 94.38 580 SER A C 1
ATOM 4700 O O . SER A 1 580 ? -21.695 2.940 30.895 1.00 94.38 580 SER A O 1
ATOM 4702 N N . ALA A 1 581 ? -20.961 2.416 32.956 1.00 92.62 581 ALA A N 1
ATOM 4703 C CA . ALA A 1 581 ? -21.422 3.638 33.597 1.00 92.62 581 ALA A CA 1
ATOM 4704 C C . ALA A 1 581 ? -20.322 4.299 34.436 1.00 92.62 581 ALA A C 1
ATOM 4706 O O . ALA A 1 581 ? -19.456 3.632 35.006 1.00 92.62 581 ALA A O 1
ATOM 4707 N N . SER A 1 582 ? -20.388 5.626 34.531 1.00 89.06 582 SER A N 1
ATOM 4708 C CA . SER A 1 582 ? -19.694 6.409 35.551 1.00 89.06 582 SER A CA 1
ATOM 4709 C C . SER A 1 582 ? -20.699 7.188 36.401 1.00 89.06 582 SER A C 1
ATOM 4711 O O . SER A 1 582 ? -21.775 7.578 35.945 1.00 89.06 582 SER A O 1
ATOM 4713 N N . GLU A 1 583 ? -20.353 7.420 37.666 1.00 79.94 583 GLU A N 1
ATOM 4714 C CA . GLU A 1 583 ? -21.230 8.124 38.612 1.00 79.94 583 GLU A CA 1
ATOM 4715 C C . GLU A 1 583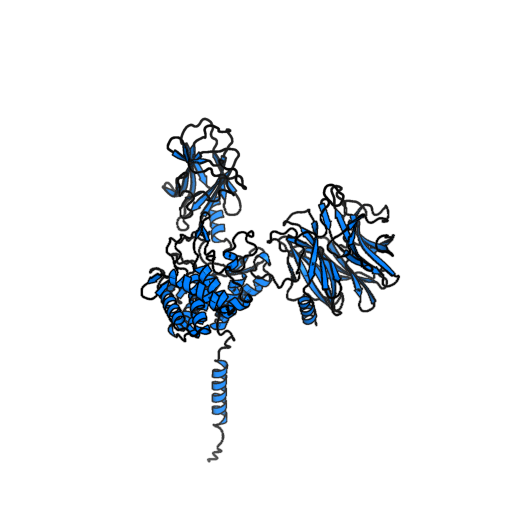 ? -21.280 9.638 38.383 1.00 79.94 583 GLU A C 1
ATOM 4717 O O . GLU A 1 583 ? -22.198 10.294 38.861 1.00 79.94 583 GLU A O 1
ATOM 4722 N N . ARG A 1 584 ? -20.287 10.210 37.689 1.00 80.31 584 ARG A N 1
ATOM 4723 C CA . ARG A 1 584 ? -20.175 11.654 37.434 1.00 80.31 584 ARG A CA 1
ATOM 4724 C C . ARG A 1 584 ? -19.630 11.918 36.034 1.00 80.31 584 ARG A C 1
ATOM 4726 O O . ARG A 1 584 ? -18.781 11.173 35.541 1.00 80.31 584 ARG A O 1
ATOM 4733 N N . THR A 1 585 ? -20.083 13.004 35.412 1.00 79.56 585 THR A N 1
ATOM 4734 C CA . THR A 1 585 ? -19.584 13.456 34.104 1.00 79.56 585 THR A CA 1
ATOM 4735 C C . THR A 1 585 ? -18.067 13.660 34.142 1.00 79.56 585 THR A C 1
ATOM 4737 O O . THR A 1 585 ? -17.518 14.105 35.151 1.00 79.56 585 THR A O 1
ATOM 4740 N N . GLY A 1 586 ? -17.379 13.295 33.058 1.00 77.56 586 GLY A N 1
ATOM 4741 C CA . GLY A 1 586 ? -15.922 13.440 32.932 1.00 77.56 586 GLY A CA 1
ATOM 4742 C C . GLY A 1 586 ? -15.090 12.441 33.745 1.00 77.56 586 GLY A C 1
ATOM 4743 O O . GLY A 1 586 ? -13.863 12.498 33.705 1.00 77.56 586 GLY A O 1
ATOM 4744 N N . LYS A 1 587 ? -15.717 11.515 34.483 1.00 84.50 587 LYS A N 1
ATOM 4745 C CA . LYS A 1 587 ? -15.008 10.412 35.149 1.00 84.50 587 LYS A CA 1
ATOM 4746 C C . LYS A 1 587 ? -14.958 9.158 34.266 1.00 84.50 587 LYS A C 1
ATOM 4748 O O . LYS A 1 587 ? -15.917 8.929 33.517 1.00 84.50 587 LYS A O 1
ATOM 4753 N N . PRO A 1 588 ? -13.881 8.350 34.371 1.00 84.25 588 PRO A N 1
ATOM 4754 C CA . PRO A 1 588 ? -13.810 7.036 33.738 1.00 84.25 588 PRO A CA 1
ATOM 4755 C C . PRO A 1 588 ? -14.977 6.139 34.156 1.00 84.25 588 PRO A C 1
ATOM 4757 O O . PRO A 1 588 ? -15.541 6.300 35.243 1.00 84.25 588 PRO A O 1
ATOM 4760 N N . TYR A 1 589 ? -15.325 5.189 33.293 1.00 89.56 589 TYR A N 1
ATOM 4761 C CA . TYR A 1 589 ? -16.276 4.133 33.628 1.00 89.56 589 TYR A CA 1
ATOM 4762 C C . TYR A 1 589 ? -15.717 3.292 34.778 1.00 89.56 589 TYR A C 1
ATOM 4764 O O . TYR A 1 589 ? -14.539 2.944 34.773 1.00 89.56 589 TYR A O 1
ATOM 4772 N N . ASN A 1 590 ? -16.550 2.996 35.774 1.00 89.94 590 ASN A N 1
ATOM 4773 C CA . ASN A 1 590 ? -16.134 2.275 36.981 1.00 89.94 590 ASN A CA 1
ATOM 4774 C C . ASN A 1 590 ? -17.065 1.117 37.355 1.00 89.94 590 ASN A C 1
ATOM 4776 O O . ASN A 1 590 ? -16.910 0.533 38.424 1.00 89.94 590 ASN A O 1
ATOM 4780 N N . LYS A 1 591 ? -18.058 0.829 36.509 1.00 92.38 591 LYS A N 1
ATOM 4781 C CA . LYS A 1 591 ? -18.980 -0.294 36.663 1.00 92.38 591 LYS A CA 1
ATOM 4782 C C . LYS A 1 591 ? -19.650 -0.640 35.341 1.00 92.38 591 LYS A C 1
ATOM 4784 O O . LYS A 1 591 ? -19.848 0.229 34.487 1.00 92.38 591 LYS A O 1
ATOM 4789 N N . ILE A 1 592 ? -20.087 -1.889 35.227 1.00 94.69 592 ILE A N 1
ATOM 4790 C CA . ILE A 1 592 ? -21.051 -2.336 34.222 1.00 94.69 592 ILE A CA 1
ATOM 4791 C C . ILE A 1 592 ? -22.388 -2.519 34.932 1.00 94.69 592 ILE A C 1
ATOM 4793 O O . ILE A 1 592 ? -22.508 -3.284 35.889 1.00 94.69 592 ILE A O 1
ATOM 4797 N N . CYS A 1 593 ? -23.402 -1.807 34.462 1.00 94.75 593 CYS A N 1
ATOM 4798 C CA . CYS A 1 593 ? -24.766 -1.890 34.962 1.00 94.75 593 CYS A CA 1
ATOM 4799 C C . CYS A 1 593 ? -25.630 -2.753 34.046 1.00 94.75 593 CYS A C 1
ATOM 4801 O O . CYS A 1 593 ? -25.272 -3.002 32.893 1.00 94.75 593 CYS A O 1
ATOM 4803 N N . TRP A 1 594 ? -26.798 -3.162 34.543 1.00 95.56 594 TRP A N 1
ATOM 4804 C CA . TRP A 1 594 ? -27.806 -3.836 33.732 1.00 95.56 594 TRP A CA 1
ATOM 4805 C C . TRP A 1 594 ? -29.207 -3.235 33.899 1.00 95.56 594 TRP A C 1
ATOM 4807 O O . TRP A 1 594 ? -29.551 -2.639 34.924 1.00 95.56 594 TRP A O 1
ATOM 4817 N N . ALA A 1 595 ? -30.030 -3.394 32.867 1.00 95.25 595 ALA A N 1
ATOM 4818 C CA . ALA A 1 595 ? -31.437 -3.013 32.830 1.00 95.25 595 ALA A CA 1
ATOM 4819 C C . ALA A 1 595 ? -32.266 -4.090 32.120 1.00 95.25 595 ALA A C 1
ATOM 4821 O O . ALA A 1 595 ? -31.736 -4.892 31.353 1.00 95.25 595 ALA A O 1
ATOM 4822 N N . ARG A 1 596 ? -33.579 -4.102 32.363 1.00 94.75 596 ARG A N 1
ATOM 4823 C CA . ARG A 1 596 ? -34.508 -5.084 31.794 1.00 94.75 596 ARG A CA 1
ATOM 4824 C C . ARG A 1 596 ? -35.679 -4.421 31.088 1.00 94.75 596 ARG A C 1
ATOM 4826 O O . ARG A 1 596 ? -36.186 -3.409 31.563 1.00 94.75 596 ARG A O 1
ATOM 4833 N N . SER A 1 597 ? -36.136 -5.023 29.998 1.00 94.12 597 SER A N 1
ATOM 4834 C CA . SER A 1 597 ? -37.302 -4.573 29.240 1.00 94.12 597 SER A CA 1
ATOM 4835 C C . SER A 1 597 ? -38.154 -5.755 28.784 1.00 94.12 597 SER A C 1
ATOM 4837 O O . SER A 1 597 ? -37.624 -6.818 28.474 1.00 94.12 597 SER A O 1
ATOM 4839 N N . SER A 1 598 ? -39.476 -5.591 28.734 1.00 93.25 598 SER A N 1
ATOM 4840 C CA . SER A 1 598 ? -40.392 -6.578 28.143 1.00 93.25 598 SER A CA 1
ATOM 4841 C C . SER A 1 598 ? -40.637 -6.350 26.649 1.00 93.25 598 SER A C 1
ATOM 4843 O O . SER A 1 598 ? -41.009 -7.290 25.950 1.00 93.25 598 SER A O 1
ATOM 4845 N N . ASP A 1 599 ? -40.434 -5.126 26.157 1.00 91.25 599 ASP A N 1
ATOM 4846 C CA . ASP A 1 599 ? -40.796 -4.690 24.801 1.00 91.25 599 ASP A CA 1
ATOM 4847 C C . ASP A 1 599 ? -39.618 -4.124 23.988 1.00 91.25 599 ASP A C 1
ATOM 4849 O O . ASP A 1 599 ? -39.761 -3.887 22.793 1.00 91.25 599 ASP A O 1
ATOM 4853 N N . GLY A 1 600 ? -38.457 -3.927 24.616 1.00 91.31 600 GLY A N 1
ATOM 4854 C CA . GLY A 1 600 ? -37.269 -3.323 24.013 1.00 91.31 600 GLY A CA 1
ATOM 4855 C C . GLY A 1 600 ? -37.263 -1.789 24.014 1.00 91.31 600 GLY A C 1
ATOM 4856 O O . GLY A 1 600 ? -36.229 -1.187 23.723 1.00 91.31 600 GLY A O 1
ATOM 4857 N N . LEU A 1 601 ? -38.359 -1.122 24.372 1.00 89.38 601 LEU A N 1
ATOM 4858 C CA . LEU A 1 601 ? -38.445 0.343 24.425 1.00 89.38 601 LEU A CA 1
ATOM 4859 C C . LEU A 1 601 ? -38.389 0.861 25.860 1.00 89.38 601 LEU A C 1
ATOM 4861 O O . LEU A 1 601 ? -37.681 1.824 26.151 1.00 89.38 601 LEU A O 1
ATOM 4865 N N . ASN A 1 602 ? -39.128 0.215 26.758 1.00 89.94 602 ASN A N 1
ATOM 4866 C CA . ASN A 1 602 ? -39.272 0.630 28.142 1.00 89.94 602 ASN A CA 1
ATOM 4867 C C . ASN A 1 602 ? -38.314 -0.173 29.018 1.00 89.94 602 ASN A C 1
ATOM 4869 O O . ASN A 1 602 ? -38.491 -1.377 29.215 1.00 89.94 602 ASN A O 1
ATOM 4873 N N . TRP A 1 603 ? -37.289 0.499 29.537 1.00 92.69 603 TRP A N 1
ATOM 4874 C CA . TRP A 1 603 ? -36.222 -0.121 30.318 1.00 92.69 603 TRP A CA 1
ATOM 4875 C C . TRP A 1 603 ? -36.370 0.195 31.801 1.00 92.69 603 TRP A C 1
ATOM 4877 O O . TRP A 1 603 ? -36.589 1.336 32.189 1.00 92.69 603 TRP A O 1
ATOM 4887 N N . LYS A 1 604 ? -36.212 -0.820 32.650 1.00 92.62 604 LYS A N 1
ATOM 4888 C CA . LYS A 1 604 ? -36.130 -0.675 34.103 1.00 92.62 604 LYS A CA 1
ATOM 4889 C C . LYS A 1 604 ? -34.722 -1.023 34.556 1.00 92.62 604 LYS A C 1
ATOM 4891 O O . LYS A 1 604 ? -34.253 -2.133 34.310 1.00 92.62 604 LYS A O 1
ATOM 4896 N N . TYR A 1 605 ? -34.064 -0.088 35.233 1.00 93.75 605 TYR A N 1
ATOM 4897 C CA . TYR A 1 605 ? -32.749 -0.325 35.820 1.00 93.75 605 TYR A CA 1
ATOM 4898 C C . TYR A 1 605 ? -32.770 -1.500 36.803 1.00 93.75 605 TYR A C 1
ATOM 4900 O O . TYR A 1 605 ? -33.658 -1.585 37.655 1.00 93.75 605 TYR A O 1
ATOM 4908 N N . GLY A 1 606 ? -31.802 -2.403 36.653 1.00 92.25 606 GLY A N 1
ATOM 4909 C CA . GLY A 1 606 ? -31.712 -3.651 37.404 1.00 92.25 606 GLY A CA 1
ATOM 4910 C C . GLY A 1 606 ? -30.622 -3.662 38.474 1.00 92.25 606 GLY A C 1
ATOM 4911 O O . GLY A 1 606 ? -30.789 -4.331 39.489 1.00 92.25 606 GLY A O 1
ATOM 4912 N N . GLY A 1 607 ? -29.540 -2.900 38.290 1.00 93.31 607 GLY A N 1
ATOM 4913 C CA . GLY A 1 607 ? -28.440 -2.828 39.252 1.00 93.31 607 GLY A CA 1
ATOM 4914 C C . GLY A 1 607 ? -27.063 -2.830 38.597 1.00 93.31 607 GLY A C 1
ATOM 4915 O O . GLY A 1 607 ? -26.919 -2.562 37.403 1.00 93.31 607 GLY A O 1
ATOM 4916 N N . VAL A 1 608 ? -26.053 -3.149 39.404 1.00 93.69 608 VAL A N 1
ATOM 4917 C CA . VAL A 1 608 ? -24.659 -3.324 38.976 1.00 93.69 608 VAL A CA 1
ATOM 4918 C C . VAL A 1 608 ? -24.428 -4.803 38.666 1.00 93.69 608 VAL A C 1
ATOM 4920 O O . VAL A 1 608 ? -24.755 -5.650 39.490 1.00 93.69 608 VAL A O 1
ATOM 4923 N N . ALA A 1 609 ? -23.908 -5.102 37.475 1.00 94.69 609 ALA A N 1
ATOM 4924 C CA . ALA A 1 609 ? -23.507 -6.448 37.060 1.00 94.69 609 ALA A CA 1
ATOM 4925 C C . ALA A 1 609 ? -22.039 -6.724 37.416 1.00 94.69 609 ALA A C 1
ATOM 4927 O O . ALA A 1 609 ? -21.727 -7.790 37.929 1.00 94.69 609 ALA A O 1
ATOM 4928 N N . VAL A 1 610 ? -21.165 -5.739 37.183 1.00 93.19 610 VAL A N 1
ATOM 4929 C CA . VAL A 1 610 ? -19.733 -5.782 37.512 1.00 93.19 610 VAL A CA 1
ATOM 4930 C C . VAL A 1 610 ? -19.343 -4.456 38.154 1.00 93.19 610 VAL A C 1
ATOM 4932 O O . VAL A 1 610 ? -19.659 -3.392 37.617 1.00 93.19 610 VAL A O 1
ATOM 4935 N N . ASN A 1 611 ? -18.665 -4.505 39.300 1.00 91.31 611 ASN A N 1
ATOM 4936 C CA . ASN A 1 611 ? -18.233 -3.321 40.048 1.00 91.31 611 ASN A CA 1
ATOM 4937 C C . ASN A 1 611 ? -16.741 -3.015 39.816 1.00 91.31 611 ASN A C 1
ATOM 4939 O O . ASN A 1 611 ? -15.976 -2.885 40.768 1.00 91.31 611 ASN A O 1
ATOM 4943 N N . ASP A 1 612 ? -16.349 -2.933 38.543 1.00 87.50 612 ASP A N 1
ATOM 4944 C CA . ASP A 1 612 ? -14.998 -2.592 38.076 1.00 87.50 612 ASP A CA 1
ATOM 4945 C C . ASP A 1 612 ? -15.088 -1.760 36.773 1.00 87.50 612 ASP A C 1
ATOM 4947 O O . ASP A 1 612 ? -16.137 -1.666 36.131 1.00 87.50 612 ASP A O 1
ATOM 4951 N N . SER A 1 613 ? -13.973 -1.156 36.372 1.00 84.06 613 SER A N 1
ATOM 4952 C CA . SER A 1 613 ? -13.709 -0.291 35.210 1.00 84.06 613 SER A CA 1
ATOM 4953 C C . SER A 1 613 ? -13.884 -0.930 33.818 1.00 84.06 613 SER A C 1
ATOM 4955 O O . SER A 1 613 ? -13.307 -0.469 32.833 1.00 84.06 613 SER A O 1
ATOM 4957 N N . GLY A 1 614 ? -14.705 -1.975 33.708 1.00 83.75 614 GLY A N 1
ATOM 4958 C CA . GLY A 1 614 ? -14.925 -2.721 32.473 1.00 83.75 614 GLY A CA 1
ATOM 4959 C C . GLY A 1 614 ? -15.566 -1.903 31.345 1.00 83.75 614 GLY A C 1
ATOM 4960 O O . GLY A 1 614 ? -16.589 -1.228 31.521 1.00 83.75 614 GLY A O 1
ATOM 4961 N N . LEU A 1 615 ? -14.981 -2.011 30.151 1.00 86.75 615 LEU A N 1
ATOM 4962 C CA . LEU A 1 615 ? -15.449 -1.392 28.913 1.00 86.75 615 LEU A CA 1
ATOM 4963 C C . LEU A 1 615 ? -16.109 -2.417 27.987 1.00 86.75 615 LEU A C 1
ATOM 4965 O O . LEU A 1 615 ? -15.660 -3.560 27.879 1.00 86.75 615 LEU A O 1
ATOM 4969 N N . LYS A 1 616 ? -17.152 -1.957 27.285 1.00 89.81 616 LYS A N 1
ATOM 4970 C CA . LYS A 1 616 ? -17.917 -2.677 26.256 1.00 89.81 616 LYS A CA 1
ATOM 4971 C C . LYS A 1 616 ? -18.243 -4.134 26.611 1.00 89.81 616 LYS A C 1
ATOM 4973 O O . LYS A 1 616 ? -17.638 -5.043 26.040 1.00 89.81 616 LYS A O 1
ATOM 4978 N N . PRO A 1 617 ? -19.222 -4.368 27.507 1.00 95.06 617 PRO A N 1
ATOM 4979 C CA . PRO A 1 617 ? -19.663 -5.721 27.818 1.00 95.06 617 PRO A CA 1
ATOM 4980 C C . PRO A 1 617 ? -20.200 -6.421 26.565 1.00 95.06 617 PRO A C 1
ATOM 4982 O O . PRO A 1 617 ? -21.115 -5.935 25.908 1.00 95.06 617 PRO A O 1
ATOM 4985 N N . LEU A 1 618 ? -19.659 -7.593 26.257 1.00 96.62 618 LEU A N 1
ATOM 4986 C CA . LEU A 1 618 ? -20.207 -8.555 25.309 1.00 96.62 618 LEU A CA 1
ATOM 4987 C C . LEU A 1 618 ? -20.871 -9.664 26.118 1.00 96.62 618 LEU A C 1
ATOM 4989 O O . LEU A 1 618 ? -20.168 -10.397 26.804 1.00 96.62 618 LEU A O 1
ATOM 4993 N N . VAL A 1 619 ? -22.191 -9.818 26.017 1.00 96.38 619 VAL A N 1
ATOM 4994 C CA . VAL A 1 619 ? -22.917 -10.883 26.724 1.00 96.38 619 VAL A CA 1
ATOM 4995 C C . VAL A 1 619 ? -23.474 -11.891 25.733 1.00 96.38 619 VAL A C 1
ATOM 4997 O O . VAL A 1 619 ? -24.210 -11.530 24.826 1.00 96.38 619 VAL A O 1
ATOM 5000 N N . LEU A 1 620 ? -23.157 -13.170 25.898 1.00 94.81 620 LEU A N 1
ATOM 5001 C CA . LEU A 1 620 ? -23.622 -14.235 25.012 1.00 94.81 620 LEU A CA 1
ATOM 5002 C C . LEU A 1 620 ? -24.391 -15.297 25.797 1.00 94.81 620 LEU A C 1
ATOM 5004 O O . LEU A 1 620 ? -24.140 -15.534 26.977 1.00 94.81 620 LEU A O 1
ATOM 5008 N N . PHE A 1 621 ? -25.346 -15.946 25.129 1.00 91.56 621 PHE A N 1
ATOM 5009 C CA . PHE A 1 621 ? -26.000 -17.132 25.672 1.00 91.56 621 PHE A CA 1
ATOM 5010 C C . PHE A 1 621 ? -25.191 -18.369 25.301 1.00 91.56 621 PHE A C 1
ATOM 5012 O O . PHE A 1 621 ? -24.948 -18.628 24.120 1.00 91.56 621 PHE A O 1
ATOM 5019 N N . LYS A 1 622 ? -24.822 -19.156 26.308 1.00 90.19 622 LYS A N 1
ATOM 5020 C CA . LYS A 1 622 ? -24.023 -20.364 26.118 1.00 90.19 622 LYS A CA 1
ATOM 5021 C C . LYS A 1 622 ? -24.871 -21.460 25.461 1.00 90.19 622 LYS A C 1
ATOM 5023 O O . LYS A 1 622 ? -26.015 -21.658 25.878 1.00 90.19 622 LYS A O 1
ATOM 5028 N N . PRO A 1 623 ? -24.321 -22.273 24.539 1.00 85.81 623 PRO A N 1
ATOM 5029 C CA . PRO A 1 623 ? -25.045 -23.396 23.934 1.00 85.81 623 PRO A CA 1
ATOM 5030 C C . PRO A 1 623 ? -25.638 -24.376 24.960 1.00 85.81 623 PRO A C 1
ATOM 5032 O O . PRO A 1 623 ? -26.717 -24.920 24.753 1.00 85.81 623 PRO A O 1
ATOM 5035 N N . ARG A 1 624 ? -24.961 -24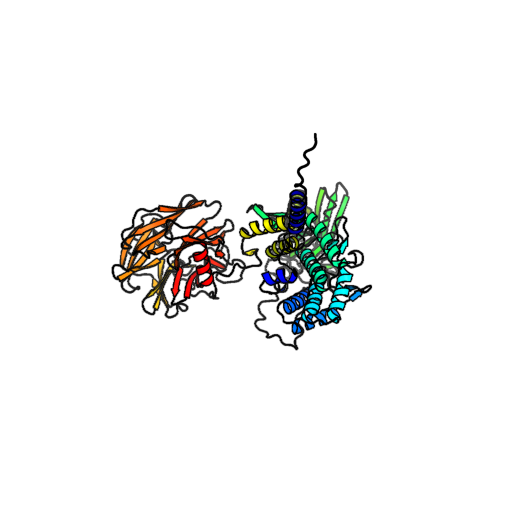.561 26.103 1.00 82.50 624 ARG A N 1
ATOM 5036 C CA . ARG A 1 624 ? -25.383 -25.453 27.201 1.00 82.50 624 ARG A CA 1
ATOM 5037 C C . ARG A 1 624 ? -26.221 -24.766 28.289 1.00 82.50 624 ARG A C 1
ATOM 5039 O O . ARG A 1 624 ? -26.471 -25.363 29.331 1.00 82.50 624 ARG A O 1
ATOM 5046 N N . GLY A 1 625 ? -26.658 -23.530 28.057 1.00 88.25 625 GLY A N 1
ATOM 5047 C CA . GLY A 1 625 ? -27.445 -22.748 29.006 1.00 88.25 625 GLY A CA 1
ATOM 5048 C C . GLY A 1 625 ? -26.614 -21.845 29.919 1.00 88.25 625 GLY A C 1
ATOM 5049 O O . GLY A 1 625 ? -25.437 -22.092 30.190 1.00 88.25 625 GLY A O 1
ATOM 5050 N N . GLY A 1 626 ? -27.266 -20.780 30.388 1.00 92.62 626 GLY A N 1
ATOM 5051 C CA . GLY A 1 626 ? -26.624 -19.677 31.101 1.00 92.62 626 GLY A CA 1
ATOM 5052 C C . GLY A 1 626 ? -26.042 -18.628 30.151 1.00 92.62 626 GLY A C 1
ATOM 5053 O O . GLY A 1 626 ? -26.150 -18.728 28.927 1.00 92.62 626 GLY A O 1
ATOM 5054 N N . TYR A 1 627 ? -25.432 -17.616 30.744 1.00 95.19 627 TYR A N 1
ATOM 5055 C CA . TYR A 1 627 ? -24.826 -16.470 30.089 1.00 95.19 627 TYR A CA 1
ATOM 5056 C C . TYR A 1 627 ? -23.325 -16.442 30.366 1.00 95.19 627 TYR A C 1
ATOM 5058 O O . TYR A 1 627 ? -22.839 -16.974 31.368 1.00 95.19 627 TYR A O 1
ATOM 5066 N N . GLU A 1 628 ? -22.599 -15.796 29.472 1.00 95.62 628 GLU A N 1
ATOM 5067 C CA . GLU A 1 628 ? -21.206 -15.417 29.657 1.00 95.62 628 GLU A CA 1
ATOM 5068 C C . GLU A 1 628 ? -21.011 -13.960 29.256 1.00 95.62 628 GLU A C 1
ATOM 5070 O O . GLU A 1 628 ? -21.696 -13.474 28.355 1.00 95.62 628 GLU A O 1
ATOM 5075 N N . MET A 1 629 ? -20.103 -13.268 29.940 1.00 96.75 629 MET A N 1
ATOM 5076 C CA . MET A 1 629 ? -19.736 -11.890 29.651 1.00 96.75 629 MET A CA 1
ATOM 5077 C C . MET A 1 629 ? -18.239 -11.796 29.403 1.00 96.75 629 MET A C 1
ATOM 5079 O O . MET A 1 629 ? -17.443 -12.355 30.156 1.00 96.75 629 MET A O 1
ATOM 5083 N N . PHE A 1 630 ? -17.887 -11.032 28.375 1.00 96.31 630 PHE A N 1
ATOM 5084 C CA . PHE A 1 630 ? -16.535 -10.575 28.104 1.00 96.31 630 PHE A CA 1
ATOM 5085 C C . PHE A 1 630 ? -16.490 -9.055 28.194 1.00 96.31 630 PHE A C 1
ATOM 5087 O O . PHE A 1 630 ? -17.393 -8.387 27.691 1.00 96.31 630 PHE A O 1
ATOM 5094 N N . PHE A 1 631 ? -15.448 -8.495 28.792 1.00 94.75 631 PHE A N 1
ATOM 5095 C CA . PHE A 1 631 ? -15.226 -7.049 28.799 1.00 94.75 631 PHE A CA 1
ATOM 5096 C C . PHE A 1 631 ? -13.734 -6.737 28.869 1.00 94.75 631 PHE A C 1
ATOM 5098 O O . PHE A 1 631 ? -12.932 -7.582 29.263 1.00 94.75 631 PHE A O 1
ATOM 5105 N N . VAL A 1 632 ? -13.356 -5.531 28.451 1.00 91.12 632 VAL A N 1
ATOM 5106 C CA . VAL A 1 632 ? -11.953 -5.101 28.455 1.00 91.12 632 VAL A CA 1
ATOM 5107 C C . VAL A 1 632 ? -11.694 -4.218 29.668 1.00 91.12 632 VAL A C 1
ATOM 5109 O O . VAL A 1 632 ? -12.446 -3.275 29.915 1.00 91.12 632 VAL A O 1
ATOM 5112 N N . LYS A 1 633 ? -10.616 -4.498 30.400 1.00 89.50 633 LYS A N 1
ATOM 5113 C CA . LYS A 1 633 ? -10.082 -3.625 31.449 1.00 89.50 633 LYS A CA 1
ATOM 5114 C C . LYS A 1 633 ? -8.811 -2.940 30.953 1.00 89.50 633 LYS A C 1
ATOM 5116 O O . LYS A 1 633 ? -8.006 -3.560 30.259 1.00 89.50 633 LYS A O 1
ATOM 5121 N N . SER A 1 634 ? -8.642 -1.662 31.294 1.00 81.00 634 SER A N 1
ATOM 5122 C CA . SER A 1 634 ? -7.440 -0.886 30.981 1.00 81.00 634 SER A CA 1
ATOM 5123 C C . SER A 1 634 ? -6.917 -0.192 32.231 1.00 81.00 634 SER A C 1
ATOM 5125 O O . SER A 1 634 ? -7.591 0.674 32.785 1.00 81.00 634 SER A O 1
ATOM 5127 N N . GLU A 1 635 ? -5.714 -0.559 32.671 1.00 78.56 635 GLU A N 1
ATOM 5128 C CA . GLU A 1 635 ? -5.089 0.012 33.865 1.00 78.56 635 GLU A CA 1
ATOM 5129 C C . GLU A 1 635 ? -3.567 0.089 33.687 1.00 78.56 635 GLU A C 1
ATOM 5131 O O . GLU A 1 635 ? -2.936 -0.877 33.273 1.00 78.56 635 GLU A O 1
ATOM 5136 N N . ASN A 1 636 ? -2.957 1.248 33.964 1.00 76.19 636 ASN A N 1
ATOM 5137 C CA . ASN A 1 636 ? -1.497 1.454 33.926 1.00 76.19 636 ASN A CA 1
ATOM 5138 C C . ASN A 1 636 ? -0.793 0.981 32.633 1.00 76.19 636 ASN A C 1
ATOM 5140 O O . ASN A 1 636 ? 0.342 0.510 32.661 1.00 76.19 636 ASN A O 1
ATOM 5144 N N . GLY A 1 637 ? -1.457 1.102 31.476 1.00 70.62 637 GLY A N 1
ATOM 5145 C CA . GLY A 1 637 ? -0.909 0.637 30.197 1.00 70.62 637 GLY A CA 1
ATOM 5146 C C . GLY A 1 637 ? -0.981 -0.883 29.993 1.00 70.62 637 GLY A C 1
ATOM 5147 O O . GLY A 1 637 ? -0.313 -1.415 29.109 1.00 70.62 637 GLY A O 1
ATOM 5148 N N . LYS A 1 638 ? -1.794 -1.580 30.782 1.00 81.19 638 LYS A N 1
ATOM 5149 C CA . LYS A 1 638 ? -2.147 -2.987 30.618 1.00 81.19 638 LYS A CA 1
ATOM 5150 C C . LYS A 1 638 ? -3.584 -3.087 30.118 1.00 81.19 638 LYS A C 1
ATOM 5152 O O . LYS A 1 638 ? -4.453 -2.379 30.624 1.00 81.19 638 LYS A O 1
ATOM 5157 N N . PHE A 1 639 ? -3.823 -3.951 29.135 1.00 85.31 639 PHE A N 1
ATOM 5158 C CA . PHE A 1 639 ? -5.167 -4.286 28.675 1.00 85.31 639 PHE A CA 1
ATOM 5159 C C . PHE A 1 639 ? -5.453 -5.764 28.912 1.00 85.31 639 PHE A C 1
ATOM 5161 O O . PHE A 1 639 ? -4.675 -6.623 28.497 1.00 85.31 639 PHE A O 1
ATOM 5168 N N . GLU A 1 640 ? -6.582 -6.051 29.548 1.00 90.44 640 GLU A N 1
ATOM 5169 C CA . GLU A 1 640 ? -6.994 -7.406 29.910 1.00 90.44 640 GLU A CA 1
ATOM 5170 C C . GLU A 1 640 ? -8.376 -7.701 29.339 1.00 90.44 640 GLU A C 1
ATOM 5172 O O . GLU A 1 640 ? -9.301 -6.897 29.472 1.00 90.44 640 GLU A O 1
ATOM 5177 N N . LEU A 1 641 ? -8.520 -8.865 28.708 1.00 92.31 641 LEU A N 1
ATOM 5178 C CA . LEU A 1 641 ? -9.827 -9.418 28.386 1.00 92.31 641 LEU A CA 1
ATOM 5179 C C . LEU A 1 641 ? -10.305 -10.233 29.586 1.00 92.31 641 LEU A C 1
ATOM 5181 O O . LEU A 1 641 ? -9.709 -11.259 29.925 1.00 92.31 641 LEU A O 1
ATOM 5185 N N . ILE A 1 642 ? -11.385 -9.771 30.204 1.00 94.62 642 ILE A N 1
ATOM 5186 C CA . ILE A 1 642 ? -12.005 -10.397 31.365 1.00 94.62 642 ILE A CA 1
ATOM 5187 C C . ILE A 1 642 ? -13.186 -11.252 30.915 1.00 94.62 642 ILE A C 1
ATOM 5189 O O . ILE A 1 642 ? -13.908 -10.888 29.988 1.00 94.62 642 ILE A O 1
ATOM 5193 N N . TYR A 1 643 ? -13.376 -12.382 31.587 1.00 95.19 643 TYR A N 1
ATOM 5194 C CA . TYR A 1 643 ? -14.437 -13.352 31.357 1.00 95.19 643 TYR A CA 1
ATOM 5195 C C . TYR A 1 643 ? -15.144 -13.710 32.669 1.00 95.19 643 TYR A C 1
ATOM 5197 O O . TYR A 1 643 ? -14.491 -13.967 33.680 1.00 95.19 643 TYR A O 1
ATOM 5205 N N . THR A 1 644 ? -16.476 -13.768 32.648 1.00 95.56 644 THR A N 1
ATOM 5206 C CA . THR A 1 644 ? -17.310 -14.256 33.761 1.00 95.56 644 THR A CA 1
ATOM 5207 C C . THR A 1 644 ? -18.569 -14.958 33.235 1.00 95.56 644 THR A C 1
ATOM 5209 O O . THR A 1 644 ? -18.963 -14.790 32.077 1.00 95.56 644 THR A O 1
ATOM 5212 N N . THR A 1 645 ? -19.207 -15.775 34.072 1.00 95.62 645 THR A N 1
ATOM 5213 C CA . THR A 1 645 ? -20.428 -16.524 33.753 1.00 95.62 645 THR A CA 1
ATOM 5214 C C . THR A 1 645 ? -21.581 -16.163 34.671 1.00 95.62 645 THR A C 1
ATOM 5216 O O . THR A 1 645 ? -21.390 -15.651 35.767 1.00 95.62 645 THR A O 1
ATOM 5219 N N . SER A 1 646 ? -22.805 -16.421 34.213 1.00 95.44 646 SER A N 1
ATOM 5220 C CA . SER A 1 646 ? -24.004 -16.244 35.025 1.00 95.44 646 SER A CA 1
ATOM 5221 C C . SER A 1 646 ? -25.081 -17.269 34.662 1.00 95.44 646 SER A C 1
ATOM 5223 O O . SER A 1 646 ? -25.352 -17.482 33.478 1.00 95.44 646 SER A O 1
ATOM 5225 N N . PRO A 1 647 ? -25.761 -17.902 35.631 1.00 94.00 647 PRO A N 1
ATOM 5226 C CA . PRO A 1 647 ? -26.880 -18.796 35.337 1.00 94.00 647 PRO A CA 1
ATOM 5227 C C . PRO A 1 647 ? -28.141 -18.059 34.847 1.00 94.00 647 PRO A C 1
ATOM 5229 O O . PRO A 1 647 ? -28.962 -18.658 34.143 1.00 94.00 647 PRO A O 1
ATOM 5232 N N . ASP A 1 648 ? -28.312 -16.783 35.207 1.00 92.44 648 ASP A N 1
ATOM 5233 C CA . ASP A 1 648 ? -29.540 -16.006 34.982 1.00 92.44 648 ASP A CA 1
ATOM 5234 C C . ASP A 1 648 ? -29.335 -14.655 34.274 1.00 92.44 648 ASP A C 1
ATOM 5236 O O . ASP A 1 648 ? -30.317 -14.010 33.910 1.00 92.44 648 ASP A O 1
ATOM 5240 N N . GLY A 1 649 ? -28.084 -14.260 34.029 1.00 93.62 649 GLY A N 1
ATOM 5241 C CA . GLY A 1 649 ? -27.698 -12.994 33.404 1.00 93.62 649 GLY A CA 1
ATOM 5242 C C . GLY A 1 649 ? -27.681 -11.814 34.381 1.00 93.62 649 GLY A C 1
ATOM 5243 O O . GLY A 1 649 ? -27.396 -10.688 33.978 1.00 93.62 649 GLY A O 1
ATOM 5244 N N . ILE A 1 650 ? -27.990 -12.036 35.657 1.00 92.94 650 ILE A N 1
ATOM 5245 C CA . ILE A 1 650 ? -28.108 -10.986 36.674 1.00 92.94 650 ILE A CA 1
ATOM 5246 C C . ILE A 1 650 ? -27.035 -11.167 37.746 1.00 92.94 650 ILE A C 1
ATOM 5248 O O . ILE A 1 650 ? -26.373 -10.198 38.111 1.00 92.94 650 ILE A O 1
ATOM 5252 N N . HIS A 1 651 ? -26.849 -12.396 38.223 1.00 92.62 651 HIS A N 1
ATOM 5253 C CA . HIS A 1 651 ? -25.860 -12.737 39.240 1.00 92.62 651 HIS A CA 1
ATOM 5254 C C . HIS A 1 651 ? -24.640 -13.357 38.561 1.00 92.62 651 HIS A C 1
ATOM 5256 O O . HIS A 1 651 ? -24.749 -14.430 37.964 1.00 92.62 651 HIS A O 1
ATOM 5262 N N . TRP A 1 652 ? -23.508 -12.659 38.608 1.00 95.31 652 TRP A N 1
ATOM 5263 C CA . TRP A 1 652 ? -22.280 -13.033 37.907 1.00 95.31 652 TRP A CA 1
ATOM 5264 C C . TRP A 1 652 ? -21.280 -13.705 38.848 1.00 95.31 652 TRP A C 1
ATOM 5266 O O . TRP A 1 652 ? -21.154 -13.318 40.009 1.00 95.31 652 TRP A O 1
ATOM 5276 N N . ASP A 1 653 ? -20.596 -14.723 38.331 1.00 95.06 653 ASP A N 1
ATOM 5277 C CA . ASP A 1 653 ? -19.519 -15.436 39.014 1.00 95.06 653 ASP A CA 1
ATOM 5278 C C . ASP A 1 653 ? -18.228 -14.595 39.053 1.00 95.06 653 ASP A C 1
ATOM 5280 O O . ASP A 1 653 ? -18.135 -13.508 38.474 1.00 95.06 653 ASP A O 1
ATOM 5284 N N . ASN A 1 654 ? -17.192 -15.130 39.705 1.00 92.50 654 ASN A N 1
ATOM 5285 C CA . ASN A 1 654 ? -15.879 -14.493 39.767 1.00 92.50 654 ASN A CA 1
ATOM 5286 C C . ASN A 1 654 ? -15.263 -14.282 38.375 1.00 92.50 654 ASN A C 1
ATOM 5288 O O . ASN A 1 654 ? -15.297 -15.154 37.503 1.00 92.50 654 ASN A O 1
ATOM 5292 N N . GLU A 1 655 ? -14.635 -13.124 38.213 1.00 94.19 655 GLU A N 1
ATOM 5293 C CA . GLU A 1 655 ? -13.951 -12.698 36.997 1.00 94.19 655 GLU A CA 1
ATOM 5294 C C . GLU A 1 655 ? -12.637 -13.459 36.781 1.00 94.19 655 GLU A C 1
ATOM 5296 O O . GLU A 1 655 ? -11.900 -13.764 37.719 1.00 94.19 655 GLU A O 1
ATOM 5301 N N . THR A 1 656 ? -12.332 -13.775 35.523 1.00 92.88 656 THR A N 1
ATOM 5302 C CA . THR A 1 656 ? -11.083 -14.423 35.105 1.00 92.88 656 THR A CA 1
ATOM 5303 C C . THR A 1 656 ? -10.444 -13.628 33.972 1.00 92.88 656 THR A C 1
ATOM 5305 O O . THR A 1 656 ? -11.102 -13.345 32.972 1.00 92.88 656 THR A O 1
ATOM 5308 N N . VAL A 1 657 ? -9.153 -13.312 34.089 1.00 92.69 657 VAL A N 1
ATOM 5309 C CA . VAL A 1 657 ? -8.359 -12.772 32.974 1.00 92.69 657 VAL A CA 1
ATOM 5310 C C . VAL A 1 657 ? -8.051 -13.913 32.009 1.00 92.69 657 VAL A C 1
ATOM 5312 O O . VAL A 1 657 ? -7.435 -14.903 32.403 1.00 92.69 657 VAL A O 1
ATOM 5315 N N . ILE A 1 658 ? -8.483 -13.795 30.754 1.00 91.38 658 ILE A N 1
ATOM 5316 C CA . ILE A 1 658 ? -8.274 -14.838 29.734 1.00 91.38 658 ILE A CA 1
ATOM 5317 C C . ILE A 1 658 ? -7.253 -14.443 28.666 1.00 91.38 658 ILE A C 1
ATOM 5319 O O . ILE A 1 658 ? -6.655 -15.325 28.057 1.00 91.38 658 ILE A O 1
ATOM 5323 N N . LEU A 1 659 ? -7.014 -13.144 28.454 1.00 87.31 659 LEU A N 1
ATOM 5324 C CA . LEU A 1 659 ? -5.931 -12.631 27.609 1.00 87.31 659 LEU A CA 1
ATOM 5325 C C . LEU A 1 659 ? -5.376 -11.324 28.189 1.00 87.31 659 LEU A C 1
ATOM 5327 O O . LEU A 1 659 ? -6.130 -10.516 28.731 1.00 87.31 659 LEU A O 1
ATOM 5331 N N . GLU A 1 660 ? -4.076 -11.095 28.012 1.00 85.31 660 GLU A N 1
ATOM 5332 C CA . GLU A 1 660 ? -3.346 -9.929 28.522 1.00 85.31 660 GLU A CA 1
ATOM 5333 C C . GLU A 1 660 ? -2.438 -9.329 27.437 1.00 85.31 660 GLU A C 1
ATOM 5335 O O . GLU A 1 660 ? -1.768 -10.060 26.707 1.00 85.31 660 GLU A O 1
ATOM 5340 N N . PHE A 1 661 ? -2.401 -7.993 27.346 1.00 74.25 661 PHE A N 1
ATOM 5341 C CA . PHE A 1 661 ? -1.605 -7.250 26.365 1.00 74.25 661 PHE A CA 1
ATOM 5342 C C . PHE A 1 661 ? -0.951 -6.003 26.983 1.00 74.25 661 PHE A C 1
ATOM 5344 O O . PHE A 1 661 ? -1.555 -5.302 27.800 1.00 74.25 661 PHE A O 1
ATOM 5351 N N . LEU A 1 662 ? 0.277 -5.689 26.551 1.00 65.81 662 LEU A N 1
ATOM 5352 C CA . LEU A 1 662 ? 1.055 -4.533 27.017 1.00 65.81 662 LEU A CA 1
ATOM 5353 C C . LEU A 1 662 ? 0.974 -3.353 26.027 1.00 65.81 662 LEU A C 1
ATOM 5355 O O . LEU A 1 662 ? 1.247 -3.505 24.833 1.00 65.81 662 LEU A O 1
ATOM 5359 N N . SER A 1 663 ? 0.679 -2.148 26.534 1.00 56.91 663 SER A N 1
ATOM 5360 C CA . SER A 1 663 ? 0.383 -0.943 25.732 1.00 56.91 663 SER A CA 1
ATOM 5361 C C . SER A 1 663 ? 1.496 -0.477 24.796 1.00 56.91 663 SER A C 1
ATOM 5363 O O . SER A 1 663 ? 1.205 0.179 23.800 1.00 56.91 663 SER A O 1
ATOM 5365 N N . LYS A 1 664 ? 2.766 -0.808 25.075 1.00 51.91 664 LYS A N 1
ATOM 5366 C CA . LYS A 1 664 ? 3.904 -0.367 24.247 1.00 51.91 664 LYS A CA 1
ATOM 5367 C C . LYS A 1 664 ? 3.917 -0.990 22.845 1.00 51.91 664 LYS A C 1
ATOM 5369 O O . LYS A 1 664 ? 4.616 -0.479 21.978 1.00 51.91 664 LYS A O 1
ATOM 5374 N N . GLN A 1 665 ? 3.169 -2.073 22.620 1.00 49.75 665 GLN A N 1
ATOM 5375 C CA . GLN A 1 665 ? 3.137 -2.791 21.340 1.00 49.75 665 GLN A CA 1
ATOM 5376 C C . GLN A 1 665 ? 1.754 -2.799 20.678 1.00 49.75 665 GLN A C 1
ATOM 5378 O O . GLN A 1 665 ? 1.675 -2.757 19.454 1.00 49.75 665 GLN A O 1
ATOM 5383 N N . ARG A 1 666 ? 0.666 -2.868 21.457 1.00 52.31 666 ARG A N 1
ATOM 5384 C CA . ARG A 1 666 ? -0.719 -2.913 20.957 1.00 52.31 666 ARG A CA 1
ATOM 5385 C C . ARG A 1 666 ? -1.691 -2.528 22.075 1.00 52.31 666 ARG A C 1
ATOM 5387 O O . ARG A 1 666 ? -1.597 -3.069 23.173 1.00 52.31 666 ARG A O 1
ATOM 5394 N N . GLY A 1 667 ? -2.634 -1.627 21.807 1.00 60.50 667 GLY A N 1
ATOM 5395 C CA . GLY A 1 667 ? -3.773 -1.378 22.700 1.00 60.50 667 GLY A CA 1
ATOM 5396 C C . GLY A 1 667 ? -4.937 -2.307 22.359 1.00 60.50 667 GLY A C 1
ATOM 5397 O O . GLY A 1 667 ? -5.104 -2.641 21.187 1.00 60.50 667 GLY A O 1
ATOM 5398 N N . MET A 1 668 ? -5.740 -2.727 23.340 1.00 72.38 668 MET A N 1
ATOM 5399 C CA . MET A 1 668 ? -7.049 -3.343 23.083 1.00 72.38 668 MET A CA 1
ATOM 5400 C C . MET A 1 668 ? -8.133 -2.444 23.634 1.00 72.38 668 MET A C 1
ATOM 5402 O O . MET A 1 668 ? -8.120 -2.132 24.817 1.00 72.38 668 MET A O 1
ATOM 5406 N N . TYR A 1 669 ? -9.074 -2.035 22.796 1.00 73.88 669 TYR A N 1
ATOM 5407 C CA . TYR A 1 669 ? -10.089 -1.087 23.241 1.00 73.88 669 TYR A CA 1
ATOM 5408 C C . TYR A 1 669 ? -11.447 -1.748 23.450 1.00 73.88 669 TYR A C 1
ATOM 5410 O O . TYR A 1 669 ? -12.120 -1.474 24.442 1.00 73.88 669 TYR A O 1
ATOM 5418 N N . THR A 1 670 ? -11.844 -2.655 22.552 1.00 85.81 670 THR A N 1
ATOM 5419 C CA . THR A 1 670 ? -13.180 -3.244 22.601 1.00 85.81 670 THR A CA 1
ATOM 5420 C C . THR A 1 670 ? -13.234 -4.725 22.232 1.00 85.81 670 THR A C 1
ATOM 5422 O O . THR A 1 670 ? -12.357 -5.249 21.548 1.00 85.81 670 THR A O 1
ATOM 5425 N N . VAL A 1 671 ? -14.294 -5.404 22.682 1.00 93.06 671 VAL A N 1
ATOM 5426 C CA . VAL A 1 671 ? -14.586 -6.809 22.371 1.00 93.06 671 VAL A CA 1
ATOM 5427 C C . VAL A 1 671 ? -15.927 -6.941 21.646 1.00 93.06 671 VAL A C 1
ATOM 5429 O O . VAL A 1 671 ? -16.854 -6.153 21.843 1.00 93.06 671 VAL A O 1
ATOM 5432 N N . SER A 1 672 ? -16.017 -7.914 20.744 1.00 94.00 672 SER A N 1
ATOM 5433 C CA . SER A 1 672 ? -17.235 -8.311 20.030 1.00 94.00 672 SER A CA 1
ATOM 5434 C C . SER A 1 672 ? -17.202 -9.823 19.819 1.00 94.00 672 SER A C 1
ATOM 5436 O O . SER A 1 672 ? -16.136 -10.427 19.883 1.00 94.00 672 SER A O 1
ATOM 5438 N N . GLY A 1 673 ? -18.334 -10.472 19.571 1.00 94.56 673 GLY A N 1
ATOM 5439 C CA . GLY A 1 673 ? -18.313 -11.920 19.392 1.00 94.56 673 GLY A CA 1
ATOM 5440 C C . GLY A 1 673 ? -19.671 -12.532 19.132 1.00 94.56 673 GLY A C 1
ATOM 5441 O O . GLY A 1 673 ? -20.698 -11.860 19.220 1.00 94.56 673 GLY A O 1
ATOM 5442 N N . MET A 1 674 ? -19.644 -13.812 18.780 1.00 94.00 674 MET A N 1
ATOM 5443 C CA . MET A 1 674 ? -20.823 -14.626 18.510 1.00 94.00 674 MET A CA 1
ATOM 5444 C C . MET A 1 674 ? -20.492 -16.116 18.613 1.00 94.00 674 MET A C 1
ATOM 5446 O O . MET A 1 674 ? -19.328 -16.509 18.555 1.00 94.00 674 MET A O 1
ATOM 5450 N N . TYR A 1 675 ? -21.531 -16.946 18.690 1.00 92.81 675 TYR A N 1
ATOM 5451 C CA . TYR A 1 675 ? -21.409 -18.373 18.407 1.00 92.81 675 TYR A CA 1
ATOM 5452 C C . TYR A 1 675 ? -21.670 -18.660 16.926 1.00 92.81 675 TYR A C 1
ATOM 5454 O O . TYR A 1 675 ? -22.657 -18.183 16.360 1.00 92.81 675 TYR A O 1
ATOM 5462 N N . PHE A 1 676 ? -20.818 -19.486 16.320 1.00 92.94 676 PHE A N 1
ATOM 5463 C CA . PHE A 1 676 ? -20.969 -19.992 14.956 1.00 92.94 676 PHE A CA 1
ATOM 5464 C C . PHE A 1 676 ? -20.636 -21.491 14.921 1.00 92.94 676 PHE A C 1
ATOM 5466 O O . PHE A 1 676 ? -19.560 -21.882 15.360 1.00 92.94 676 PHE A O 1
ATOM 5473 N N . GLU A 1 677 ? -21.564 -22.332 14.441 1.00 90.25 677 GLU A N 1
ATOM 5474 C CA . GLU A 1 677 ? -21.424 -23.807 14.411 1.00 90.25 677 GLU A CA 1
ATOM 5475 C C . GLU A 1 677 ? -20.890 -24.405 15.737 1.00 90.25 677 GLU A C 1
ATOM 5477 O O . GLU A 1 677 ? -19.946 -25.196 15.751 1.00 90.25 677 GLU A O 1
ATOM 5482 N N . ASP A 1 678 ? -21.474 -23.978 16.864 1.00 87.31 678 ASP A N 1
ATOM 5483 C CA . ASP A 1 678 ? -21.111 -24.367 18.240 1.00 87.31 678 ASP A CA 1
ATOM 5484 C C . ASP A 1 678 ? -19.696 -23.974 18.701 1.00 87.31 678 ASP A C 1
ATOM 5486 O O . ASP A 1 678 ? -19.220 -24.439 19.740 1.00 87.31 678 ASP A O 1
ATOM 5490 N N . ARG A 1 679 ? -19.018 -23.090 17.965 1.00 93.38 679 ARG A N 1
ATOM 5491 C CA . ARG A 1 679 ? -17.764 -22.463 18.390 1.00 93.38 679 ARG A CA 1
ATOM 5492 C C . ARG A 1 679 ? -17.989 -21.028 18.827 1.00 93.38 679 ARG A C 1
ATOM 5494 O O . ARG A 1 679 ? -18.723 -20.283 18.178 1.00 93.38 679 ARG A O 1
ATOM 5501 N N . LEU A 1 680 ? -17.312 -20.642 19.900 1.00 95.12 680 LEU A N 1
ATOM 5502 C CA . LEU A 1 680 ? -17.215 -19.257 20.323 1.00 95.12 680 LEU A CA 1
ATOM 5503 C C . LEU A 1 680 ? -16.200 -18.538 19.430 1.00 95.12 680 LEU A C 1
ATOM 5505 O O . LEU A 1 680 ? -15.054 -18.974 19.312 1.00 95.12 680 LEU A O 1
ATOM 5509 N N . MET A 1 681 ? -16.623 -17.434 18.822 1.00 95.56 681 MET A N 1
ATOM 5510 C CA . MET A 1 681 ? -15.770 -16.527 18.060 1.00 95.56 681 MET A CA 1
ATOM 5511 C C . MET A 1 681 ? -15.698 -15.185 18.786 1.00 95.56 681 MET A C 1
ATOM 5513 O O . MET A 1 681 ? -16.714 -14.498 18.927 1.00 95.56 681 MET A O 1
ATOM 5517 N N . ILE A 1 682 ? -14.500 -14.808 19.228 1.00 95.25 682 ILE A N 1
ATOM 5518 C CA . ILE A 1 682 ? -14.214 -13.532 19.884 1.00 95.25 682 ILE A CA 1
ATOM 5519 C C . ILE A 1 682 ? -13.384 -12.664 18.948 1.00 95.25 682 ILE A C 1
ATOM 5521 O O . ILE A 1 682 ? -12.306 -13.049 18.505 1.00 95.25 682 ILE A O 1
ATOM 5525 N N . PHE A 1 683 ? -13.895 -11.473 18.673 1.00 92.56 683 PHE A N 1
ATOM 5526 C CA . PHE A 1 683 ? -13.245 -10.446 17.882 1.00 92.56 683 PHE A CA 1
ATOM 5527 C C . PHE A 1 683 ? -12.762 -9.332 18.810 1.00 92.56 683 PHE A C 1
ATOM 5529 O O . PHE A 1 683 ? -13.568 -8.659 19.459 1.00 92.56 683 PHE A O 1
ATOM 5536 N N . LEU A 1 684 ? -11.451 -9.129 18.860 1.00 89.38 684 LEU A N 1
ATOM 5537 C CA . LEU A 1 684 ? -10.799 -8.125 19.691 1.00 89.38 684 LEU A CA 1
ATOM 5538 C C . LEU A 1 684 ? -10.318 -6.977 18.828 1.00 89.38 684 LEU A C 1
ATOM 5540 O O . LEU A 1 684 ? -9.538 -7.167 17.895 1.00 89.38 684 LEU A O 1
ATOM 5544 N N . GLU A 1 685 ? -10.793 -5.786 19.160 1.00 86.12 685 GLU A N 1
ATOM 5545 C CA . GLU A 1 685 ? -10.327 -4.561 18.543 1.00 86.12 685 GLU A CA 1
ATOM 5546 C C . GLU A 1 685 ? -8.972 -4.189 19.126 1.00 86.12 685 GLU A C 1
ATOM 5548 O O . GLU A 1 685 ? -8.839 -3.964 20.334 1.00 86.12 685 GLU A O 1
ATOM 5553 N N . SER A 1 686 ? -7.976 -4.095 18.252 1.00 77.38 686 SER A N 1
ATOM 5554 C CA . SER A 1 686 ? -6.618 -3.763 18.623 1.00 77.38 686 SER A CA 1
ATOM 5555 C C . SER A 1 686 ? -6.086 -2.563 17.854 1.00 77.38 686 SER A C 1
ATOM 5557 O O . SER A 1 686 ? -6.175 -2.501 16.630 1.00 77.38 686 SER A O 1
ATOM 5559 N N . THR A 1 687 ? -5.478 -1.628 18.576 1.00 69.38 687 THR A N 1
ATOM 5560 C CA . THR A 1 687 ? -4.790 -0.476 18.003 1.00 69.38 687 THR A CA 1
ATOM 5561 C C . THR A 1 687 ? -3.295 -0.764 17.924 1.00 69.38 687 THR A C 1
ATOM 5563 O O . THR A 1 687 ? -2.647 -1.007 18.944 1.00 69.38 687 THR A O 1
ATOM 5566 N N . THR A 1 688 ? -2.729 -0.744 16.720 1.00 61.06 688 THR A N 1
ATOM 5567 C CA . THR A 1 688 ? -1.277 -0.873 16.514 1.00 61.06 688 THR A CA 1
ATOM 5568 C C . THR A 1 688 ? -0.538 0.409 16.937 1.00 61.06 688 THR A C 1
ATOM 5570 O O . THR A 1 688 ? -1.170 1.464 17.060 1.00 61.06 688 THR A O 1
ATOM 5573 N N . PRO A 1 689 ? 0.803 0.398 17.092 1.00 55.03 689 PRO A N 1
ATOM 5574 C CA . PRO A 1 689 ? 1.567 1.597 17.456 1.00 55.03 689 PRO A CA 1
ATOM 5575 C C . PRO A 1 689 ? 1.380 2.762 16.472 1.00 55.03 689 PRO A C 1
ATOM 5577 O O . PRO A 1 689 ? 1.428 3.924 16.861 1.00 55.03 689 PRO A O 1
ATOM 5580 N N . CYS A 1 690 ? 1.075 2.467 15.202 1.00 51.44 690 CYS A N 1
ATOM 5581 C CA . CYS A 1 690 ? 0.766 3.467 14.178 1.00 51.44 690 CYS A CA 1
ATOM 5582 C C . CYS A 1 690 ? -0.706 3.932 14.177 1.00 51.44 690 CYS A C 1
ATOM 5584 O O . CYS A 1 690 ? -1.190 4.458 13.167 1.00 51.44 690 CYS A O 1
ATOM 5586 N N . ARG A 1 691 ? -1.422 3.736 15.295 1.00 56.50 691 ARG A N 1
ATOM 5587 C CA . ARG A 1 691 ? -2.825 4.128 15.514 1.00 56.50 691 ARG A CA 1
ATOM 5588 C C . ARG A 1 691 ? -3.796 3.558 14.471 1.00 56.50 691 ARG A C 1
ATOM 5590 O O . ARG A 1 691 ? -4.748 4.224 14.074 1.00 56.50 691 ARG A O 1
ATOM 5597 N N . ARG A 1 692 ? -3.536 2.347 13.969 1.00 61.09 692 ARG A N 1
ATOM 5598 C CA . ARG A 1 692 ? -4.456 1.625 13.072 1.00 61.09 692 ARG A CA 1
ATOM 5599 C C . ARG A 1 692 ? -5.324 0.674 13.891 1.00 61.09 692 ARG A C 1
ATOM 5601 O O . ARG A 1 692 ? -4.787 -0.020 14.748 1.00 61.09 692 ARG A O 1
ATOM 5608 N N . HIS A 1 693 ? -6.624 0.630 13.601 1.00 69.44 693 HIS A N 1
ATOM 5609 C CA . HIS A 1 693 ? -7.568 -0.304 14.220 1.00 69.44 693 HIS A CA 1
ATOM 5610 C C . HIS A 1 693 ? -7.633 -1.604 13.407 1.00 69.44 693 HIS A C 1
ATOM 5612 O O . HIS A 1 693 ? -7.975 -1.594 12.222 1.00 69.44 693 HIS A O 1
ATOM 5618 N N . ASP A 1 694 ? -7.306 -2.709 14.067 1.00 74.94 694 ASP A N 1
ATOM 5619 C CA . ASP A 1 694 ? -7.369 -4.074 13.554 1.00 74.94 694 ASP A CA 1
ATOM 5620 C C . ASP A 1 694 ? -8.391 -4.877 14.362 1.00 74.94 694 ASP A C 1
ATOM 5622 O O . ASP A 1 694 ? -8.543 -4.654 15.562 1.00 74.94 694 ASP A O 1
ATOM 5626 N N . MET A 1 695 ? -9.031 -5.870 13.743 1.00 82.50 695 MET A N 1
ATOM 5627 C CA . MET A 1 695 ? -9.784 -6.894 14.470 1.00 82.50 695 MET A CA 1
ATOM 5628 C C . MET A 1 695 ? -9.033 -8.217 14.445 1.00 82.50 695 MET A C 1
ATOM 5630 O O . MET A 1 695 ? -8.775 -8.789 13.383 1.00 82.50 695 MET A O 1
ATOM 5634 N N . LEU A 1 696 ? -8.720 -8.709 15.637 1.00 85.44 696 LEU A N 1
ATOM 5635 C CA . LEU A 1 696 ? -8.170 -10.035 15.868 1.00 85.44 696 LEU A CA 1
ATOM 5636 C C . LEU A 1 696 ? -9.304 -11.010 16.154 1.00 85.44 696 LEU A C 1
ATOM 5638 O O . LEU A 1 696 ? -10.177 -10.707 16.956 1.00 85.44 696 LEU A O 1
ATOM 5642 N N . LEU A 1 697 ? -9.280 -12.182 15.538 1.00 89.38 697 LEU A N 1
ATOM 5643 C CA . LEU A 1 697 ? -10.216 -13.268 15.767 1.00 89.38 697 LEU A CA 1
ATOM 5644 C C . LEU A 1 697 ? -9.564 -14.378 16.592 1.00 89.38 697 LEU A C 1
ATOM 5646 O O . LEU A 1 697 ? -8.497 -14.899 16.255 1.00 89.38 697 LEU A O 1
ATOM 5650 N N . TYR A 1 698 ? -10.264 -14.760 17.650 1.00 92.62 698 TYR A N 1
ATOM 5651 C CA . TYR A 1 698 ? -10.001 -15.924 18.472 1.00 92.62 698 TYR A CA 1
ATOM 5652 C C . TYR A 1 698 ? -11.182 -16.882 18.365 1.00 92.62 698 TYR A C 1
ATOM 5654 O O . TYR A 1 698 ? -12.338 -16.461 18.429 1.00 92.62 698 TYR A O 1
ATOM 5662 N N . VAL A 1 699 ? -10.896 -18.170 18.210 1.00 94.88 699 VAL A N 1
ATOM 5663 C CA . VAL A 1 699 ? -11.911 -19.221 18.102 1.00 94.88 699 VAL A CA 1
ATOM 5664 C C . VAL A 1 699 ? -11.656 -20.269 19.175 1.00 94.88 699 VAL A C 1
ATOM 5666 O O . VAL A 1 699 ? -10.509 -20.628 19.438 1.00 94.88 699 VAL A O 1
ATOM 5669 N N . GLY A 1 700 ? -12.729 -20.745 19.802 1.00 93.50 700 GLY A N 1
ATOM 5670 C CA . GLY A 1 700 ? -12.657 -21.707 20.895 1.00 93.50 700 GLY A CA 1
ATOM 5671 C C . GLY A 1 700 ? -13.957 -22.457 21.138 1.00 93.50 700 GLY A C 1
ATOM 5672 O O . GLY A 1 700 ? -14.986 -22.188 20.512 1.00 93.50 700 GLY A O 1
ATOM 5673 N N . LYS A 1 701 ? -13.921 -23.423 22.059 1.00 90.25 701 LYS A N 1
ATOM 5674 C CA . LYS A 1 701 ? -15.133 -24.115 22.539 1.00 90.25 701 LYS A CA 1
ATOM 5675 C C . LYS A 1 701 ? -15.955 -23.247 23.491 1.00 90.25 701 LYS A C 1
ATOM 5677 O O . LYS A 1 701 ? -17.178 -23.323 23.480 1.00 90.25 701 LYS A O 1
ATOM 5682 N N . ASP A 1 702 ? -15.271 -22.461 24.310 1.00 88.88 702 ASP A N 1
ATOM 5683 C CA . ASP A 1 702 ? -15.821 -21.539 25.299 1.00 88.88 702 ASP A CA 1
ATOM 5684 C C . ASP A 1 702 ? -14.782 -20.449 25.619 1.00 88.88 702 ASP A C 1
ATOM 5686 O O . ASP A 1 702 ? -13.696 -20.427 25.030 1.00 88.88 702 ASP A O 1
ATOM 5690 N N . GLY A 1 703 ? -15.104 -19.543 26.550 1.00 85.69 703 GLY A N 1
ATOM 5691 C CA . GLY A 1 703 ? -14.215 -18.448 26.948 1.00 85.69 703 GLY A CA 1
ATOM 5692 C C . GLY A 1 703 ? -12.864 -18.870 27.544 1.00 85.69 703 GLY A C 1
ATOM 5693 O O . GLY A 1 703 ? -11.988 -18.020 27.669 1.00 85.69 703 GLY A O 1
ATOM 5694 N N . LYS A 1 704 ? -12.661 -20.150 27.894 1.00 86.69 704 LYS A N 1
ATOM 5695 C CA . LYS A 1 704 ? -11.401 -20.667 28.461 1.00 86.69 704 LYS A CA 1
ATOM 5696 C C . LYS A 1 704 ? -10.500 -21.359 27.428 1.00 86.69 704 LYS A C 1
ATOM 5698 O O . LYS A 1 704 ? -9.341 -21.616 27.734 1.00 86.69 704 LYS A O 1
ATOM 5703 N N . ASP A 1 705 ? -11.002 -21.653 26.226 1.00 89.31 705 ASP A N 1
ATOM 5704 C CA . ASP A 1 705 ? -10.286 -22.366 25.147 1.00 89.31 705 ASP A CA 1
ATOM 5705 C C . ASP A 1 705 ? -10.150 -21.501 23.882 1.00 89.31 705 ASP A C 1
ATOM 5707 O O . ASP A 1 705 ? -10.357 -21.966 22.763 1.00 89.31 705 ASP A O 1
ATOM 5711 N N . LEU A 1 706 ? -9.861 -20.209 24.043 1.00 91.19 706 LEU A N 1
ATOM 5712 C CA . LEU A 1 706 ? -9.712 -19.284 22.919 1.00 91.19 706 LEU A CA 1
ATOM 5713 C C . LEU A 1 706 ? -8.300 -19.333 22.334 1.00 91.19 706 LEU A C 1
ATOM 5715 O O . LEU A 1 706 ? -7.312 -19.127 23.039 1.00 91.19 706 LEU A O 1
ATOM 5719 N N . LYS A 1 707 ? -8.205 -19.533 21.016 1.00 89.50 707 LYS A N 1
ATOM 5720 C CA . LYS A 1 707 ? -6.938 -19.504 20.272 1.00 89.50 707 LYS A CA 1
ATOM 5721 C C . LYS A 1 707 ? -7.014 -18.527 19.102 1.00 89.50 707 LYS A C 1
ATOM 5723 O O . LYS A 1 707 ? -8.052 -18.478 18.440 1.00 89.50 707 LYS A O 1
ATOM 5728 N N . PRO A 1 708 ? -5.948 -17.758 18.822 1.00 85.38 708 PRO A N 1
ATOM 5729 C CA . PRO A 1 708 ? -5.931 -16.863 17.673 1.00 85.38 708 PRO A CA 1
ATOM 5730 C C . PRO A 1 708 ? -5.950 -17.673 16.372 1.00 85.38 708 PRO A C 1
ATOM 5732 O O . PRO A 1 708 ? -5.275 -18.698 16.265 1.00 85.38 708 PRO A O 1
ATOM 5735 N N . VAL A 1 709 ? -6.687 -17.197 15.368 1.00 80.56 709 VAL A N 1
ATOM 5736 C CA . VAL A 1 709 ? -6.588 -17.743 14.003 1.00 80.56 709 VAL A CA 1
ATOM 5737 C C . VAL A 1 709 ? -5.266 -17.324 13.352 1.00 80.56 709 VAL A C 1
ATOM 5739 O O . VAL A 1 709 ? -4.683 -16.301 13.726 1.00 80.56 709 VAL A O 1
ATOM 5742 N N . LYS A 1 710 ? -4.784 -18.107 12.378 1.00 74.00 710 LYS A N 1
ATOM 5743 C CA . LYS A 1 710 ? -3.488 -17.869 11.713 1.00 74.00 710 LYS A CA 1
ATOM 5744 C C . LYS A 1 710 ? -3.496 -16.598 10.864 1.00 74.00 710 LYS A C 1
ATOM 5746 O O . LYS A 1 710 ? -2.489 -15.914 10.783 1.00 74.00 710 LYS A O 1
ATOM 5751 N N . GLU A 1 711 ? -4.640 -16.266 10.279 1.00 70.31 711 GLU A N 1
ATOM 5752 C CA . GLU A 1 711 ? -4.857 -15.134 9.375 1.00 70.31 711 GLU A CA 1
ATOM 5753 C C . GLU A 1 711 ? -5.164 -13.824 10.107 1.00 70.31 711 GLU A C 1
ATOM 5755 O O . GLU A 1 711 ? -5.741 -12.903 9.532 1.00 70.31 711 GLU A O 1
ATOM 5760 N N . ASN A 1 712 ? -4.831 -13.734 11.392 1.00 71.81 712 ASN A N 1
ATOM 5761 C CA . ASN A 1 712 ? -4.969 -12.483 12.113 1.00 71.81 712 ASN A CA 1
ATOM 5762 C C . ASN A 1 712 ? -4.011 -11.412 11.563 1.00 71.81 712 ASN A C 1
ATOM 5764 O O . ASN A 1 712 ? -2.834 -11.711 11.378 1.00 71.81 712 ASN A O 1
ATOM 5768 N N . PRO A 1 713 ? -4.457 -10.147 11.409 1.00 74.31 713 PRO A N 1
ATOM 5769 C CA . PRO A 1 713 ? -5.807 -9.634 11.679 1.00 74.31 713 PRO A CA 1
ATOM 5770 C C . PRO A 1 713 ? -6.826 -9.970 10.573 1.00 74.31 713 PRO A C 1
ATOM 5772 O O . PRO A 1 713 ? -6.542 -9.822 9.389 1.00 74.31 713 PRO A O 1
ATOM 5775 N N . VAL A 1 714 ? -8.054 -10.332 10.963 1.00 74.81 714 VAL A N 1
ATOM 5776 C CA . VAL A 1 714 ? -9.124 -10.709 10.013 1.00 74.81 714 VAL A CA 1
ATOM 5777 C C . VAL A 1 714 ? -9.896 -9.514 9.441 1.00 74.81 714 VAL A C 1
ATOM 5779 O O . VAL A 1 714 ? -10.529 -9.631 8.394 1.00 74.81 714 VAL A O 1
ATOM 5782 N N . ILE A 1 715 ? -9.851 -8.353 10.103 1.00 74.38 715 ILE A N 1
ATOM 5783 C CA . ILE A 1 715 ? -10.332 -7.074 9.556 1.00 74.38 715 ILE A CA 1
ATOM 5784 C C . ILE A 1 715 ? -9.259 -6.022 9.810 1.00 74.38 715 ILE A C 1
ATOM 5786 O O . ILE A 1 715 ? -8.740 -5.916 10.921 1.00 74.38 715 ILE A O 1
ATOM 5790 N N . VAL A 1 716 ? -8.965 -5.216 8.794 1.00 63.88 716 VAL A N 1
ATOM 5791 C CA . VAL A 1 716 ? -8.025 -4.097 8.885 1.00 63.88 716 VAL A CA 1
ATOM 5792 C C . VAL A 1 716 ? -8.753 -2.815 8.501 1.00 63.88 716 VAL A C 1
ATOM 5794 O O . VAL A 1 716 ? -9.442 -2.783 7.477 1.00 63.88 716 VAL A O 1
ATOM 5797 N N . GLY A 1 717 ? -8.623 -1.767 9.318 1.00 62.47 717 GLY A N 1
ATOM 5798 C CA . GLY A 1 717 ? -9.131 -0.438 8.975 1.00 62.47 717 GLY A CA 1
ATOM 5799 C C . GLY A 1 717 ? -8.548 0.033 7.643 1.00 62.47 717 GLY A C 1
ATOM 5800 O O . GLY A 1 717 ? -7.342 -0.078 7.437 1.00 62.47 717 GLY A O 1
ATOM 5801 N N . ARG A 1 718 ? -9.401 0.532 6.742 1.00 61.47 718 ARG A N 1
ATOM 5802 C CA . ARG A 1 718 ? -9.034 0.930 5.374 1.00 61.47 718 ARG A CA 1
ATOM 5803 C C . ARG A 1 718 ? -8.742 2.427 5.309 1.00 61.47 718 ARG A C 1
ATOM 5805 O O . ARG A 1 718 ? -9.357 3.153 4.537 1.00 61.47 718 ARG A O 1
ATOM 5812 N N . ASP A 1 719 ? -7.786 2.876 6.125 1.00 50.66 719 ASP A N 1
ATOM 5813 C CA . ASP A 1 719 ? -7.425 4.296 6.287 1.00 50.66 719 ASP A CA 1
ATOM 5814 C C . ASP A 1 719 ? -6.802 4.944 5.033 1.00 50.66 719 ASP A C 1
ATOM 5816 O O . ASP A 1 719 ? -6.520 6.141 5.024 1.00 50.66 719 ASP A O 1
ATOM 5820 N N . TRP A 1 720 ? -6.619 4.154 3.974 1.00 53.28 720 TRP A N 1
ATOM 5821 C CA . TRP A 1 720 ? -6.096 4.544 2.666 1.00 53.28 720 TRP A CA 1
ATOM 5822 C C . TRP A 1 720 ? -7.166 4.676 1.571 1.00 53.28 720 TRP A C 1
ATOM 5824 O O . TRP A 1 720 ? -6.861 5.154 0.479 1.00 53.28 720 TRP A O 1
ATOM 5834 N N . GLU A 1 721 ? -8.405 4.238 1.808 1.00 55.34 721 GLU A N 1
ATOM 5835 C CA . GLU A 1 721 ? -9.510 4.519 0.889 1.00 55.34 721 GLU A CA 1
ATOM 5836 C C . GLU A 1 721 ? -10.069 5.922 1.180 1.00 55.34 721 GLU A C 1
ATOM 5838 O O . GLU A 1 721 ? -9.947 6.440 2.283 1.00 55.34 721 GLU A O 1
ATOM 5843 N N . ASN A 1 722 ? -10.672 6.589 0.196 1.00 66.31 722 ASN A N 1
ATOM 5844 C CA . ASN A 1 722 ? -11.411 7.826 0.463 1.00 66.31 722 ASN A CA 1
ATOM 5845 C C . ASN A 1 722 ? -12.874 7.471 0.755 1.00 66.31 722 ASN A C 1
ATOM 5847 O O . ASN A 1 722 ? -13.720 7.520 -0.142 1.00 66.31 722 ASN A O 1
ATOM 5851 N N . ARG A 1 723 ? -13.156 7.024 1.984 1.00 74.62 723 ARG A N 1
ATOM 5852 C CA . ARG A 1 723 ? -14.497 6.656 2.454 1.00 74.62 723 ARG A CA 1
ATOM 5853 C C . ARG A 1 723 ? -14.863 7.394 3.740 1.00 74.62 723 ARG A C 1
ATOM 5855 O O . ARG A 1 723 ? -14.016 7.905 4.463 1.00 74.62 723 ARG A O 1
ATOM 5862 N N . TRP A 1 724 ? -16.161 7.423 4.043 1.00 85.69 724 TRP A N 1
ATOM 5863 C CA . TRP A 1 724 ? -16.658 7.985 5.301 1.00 85.69 724 TRP A CA 1
ATOM 5864 C C . TRP A 1 724 ? -16.251 7.139 6.523 1.00 85.69 724 TRP A C 1
ATOM 5866 O O . TRP A 1 724 ? -16.218 7.653 7.632 1.00 85.69 724 TRP A O 1
ATOM 5876 N N . ASP A 1 725 ? -15.953 5.851 6.323 1.00 84.31 725 ASP A N 1
ATOM 5877 C CA . ASP A 1 725 ? -15.644 4.853 7.349 1.00 84.31 725 ASP A CA 1
ATOM 5878 C C . ASP A 1 725 ? -14.207 4.323 7.252 1.00 84.31 725 ASP A C 1
ATOM 5880 O O . ASP A 1 725 ? -13.966 3.117 7.343 1.00 84.31 725 ASP A O 1
ATOM 5884 N N . ASN A 1 726 ? -13.252 5.227 7.042 1.00 74.06 726 ASN A N 1
ATOM 5885 C CA . ASN A 1 726 ? -11.830 4.913 6.904 1.00 74.06 726 ASN A CA 1
ATOM 5886 C C . ASN A 1 726 ? -11.248 4.201 8.132 1.00 74.06 726 ASN A C 1
ATOM 5888 O O . ASN A 1 726 ? -10.485 3.241 7.995 1.00 74.06 726 ASN A O 1
ATOM 5892 N N . ILE A 1 727 ? -11.647 4.617 9.335 1.00 77.31 727 ILE A N 1
ATOM 5893 C CA . ILE A 1 727 ? -11.408 3.853 10.566 1.00 77.31 727 ILE A CA 1
ATOM 5894 C C . ILE A 1 727 ? -12.688 3.109 10.923 1.00 77.31 727 ILE A C 1
ATOM 5896 O O . ILE A 1 727 ? -13.731 3.744 11.041 1.00 77.31 727 ILE A O 1
ATOM 5900 N N . ARG A 1 728 ? -12.593 1.788 11.142 1.00 84.44 728 ARG A N 1
ATOM 5901 C CA . ARG A 1 728 ? -13.722 0.941 11.547 1.00 84.44 728 ARG A CA 1
ATOM 5902 C C . ARG A 1 728 ? -13.495 0.272 12.901 1.00 84.44 728 ARG A C 1
ATOM 5904 O O . ARG A 1 728 ? -12.480 -0.398 13.076 1.00 84.44 728 ARG A O 1
ATOM 5911 N N . TYR A 1 729 ? -14.446 0.404 13.820 1.00 87.31 729 TYR A N 1
ATOM 5912 C CA . TYR A 1 729 ? -14.334 -0.078 15.205 1.00 87.31 729 TYR A CA 1
ATOM 5913 C C . TYR A 1 729 ? -15.708 -0.408 15.802 1.00 87.31 729 TYR A C 1
ATOM 5915 O O . TYR A 1 729 ? -16.728 -0.296 15.124 1.00 87.31 729 TYR A O 1
ATOM 5923 N N . GLY A 1 730 ? -15.761 -0.849 17.064 1.00 88.69 730 GLY A N 1
ATOM 5924 C CA . GLY A 1 730 ? -17.036 -0.917 17.793 1.00 88.69 730 GLY A CA 1
ATOM 5925 C C . GLY A 1 730 ? -18.059 -1.923 17.243 1.00 88.69 730 GLY A C 1
ATOM 5926 O O . GLY A 1 730 ? -19.258 -1.721 17.400 1.00 88.69 730 GLY A O 1
ATOM 5927 N N . TYR A 1 731 ? -17.600 -3.012 16.622 1.00 92.75 731 TYR A N 1
ATOM 5928 C CA . TYR A 1 731 ? -18.450 -3.983 15.923 1.00 92.75 731 TYR A CA 1
ATOM 5929 C C . TYR A 1 731 ? -19.532 -4.629 16.807 1.00 92.75 731 TYR A C 1
ATOM 5931 O O . TYR A 1 731 ? -19.329 -4.876 18.000 1.00 92.75 731 TYR A O 1
ATOM 5939 N N . ASN A 1 732 ? -20.662 -4.961 16.185 1.00 95.31 732 ASN A N 1
ATOM 5940 C CA . ASN A 1 732 ? -21.731 -5.789 16.728 1.00 95.31 732 ASN A CA 1
ATOM 5941 C C . ASN A 1 732 ? -22.252 -6.739 15.649 1.00 95.31 732 ASN A C 1
ATOM 5943 O O . ASN A 1 732 ? -22.707 -6.299 14.594 1.00 95.31 732 ASN A O 1
ATOM 5947 N N . PHE A 1 733 ? -22.179 -8.037 15.936 1.00 94.19 733 PHE A N 1
ATOM 5948 C CA . PHE A 1 733 ? -22.535 -9.106 15.011 1.00 94.19 733 PHE A CA 1
ATOM 5949 C C . PHE A 1 733 ? -23.963 -9.586 15.248 1.00 94.19 733 PHE A C 1
ATOM 5951 O O . PHE A 1 733 ? -24.354 -9.865 16.381 1.00 94.19 733 PHE A O 1
ATOM 5958 N N . VAL A 1 734 ? -24.725 -9.719 14.165 1.00 92.62 734 VAL A N 1
ATOM 5959 C CA . VAL A 1 734 ? -26.132 -10.117 14.184 1.00 92.62 734 VAL A CA 1
ATOM 5960 C C . VAL A 1 734 ? -26.360 -11.202 13.139 1.00 92.62 734 VAL A C 1
ATOM 5962 O O . VAL A 1 734 ? -25.943 -11.077 11.987 1.00 92.62 734 VAL A O 1
ATOM 5965 N N . LYS A 1 735 ? -27.049 -12.273 13.534 1.00 90.44 735 LYS A N 1
ATOM 5966 C CA . LYS A 1 735 ? -27.571 -13.264 12.592 1.00 90.44 735 LYS A CA 1
ATOM 5967 C C . LYS A 1 735 ? -28.913 -12.773 12.049 1.00 90.44 735 LYS A C 1
ATOM 5969 O O . LYS A 1 735 ? -29.816 -12.488 12.833 1.00 90.44 735 LYS A O 1
ATOM 5974 N N . ASP A 1 736 ? -29.039 -12.700 10.731 1.00 87.12 736 ASP A N 1
ATOM 5975 C CA . ASP A 1 736 ? -30.225 -12.206 10.034 1.00 87.12 736 ASP A CA 1
ATOM 5976 C C . ASP A 1 736 ? -30.661 -13.208 8.957 1.00 87.12 736 ASP A C 1
ATOM 5978 O O . ASP A 1 736 ? -30.131 -13.235 7.844 1.00 87.12 736 ASP A O 1
ATOM 5982 N N . GLY A 1 737 ? -31.582 -14.104 9.324 1.00 86.00 737 GLY A N 1
ATOM 5983 C CA . GLY A 1 737 ? -31.906 -15.278 8.510 1.00 86.00 737 GLY A CA 1
ATOM 5984 C C . GLY A 1 737 ? -30.675 -16.169 8.307 1.00 86.00 737 GLY A C 1
ATOM 5985 O O . GLY A 1 737 ? -30.037 -16.586 9.280 1.00 86.00 737 GLY A O 1
ATOM 5986 N N . ASP A 1 738 ? -30.333 -16.425 7.043 1.00 84.44 738 ASP A N 1
ATOM 5987 C CA . ASP A 1 738 ? -29.139 -17.184 6.638 1.00 84.44 738 ASP A CA 1
ATOM 5988 C C . ASP A 1 738 ? -27.876 -16.318 6.523 1.00 84.44 738 ASP A C 1
ATOM 5990 O O . ASP A 1 738 ? -26.776 -16.830 6.297 1.00 84.44 738 ASP A O 1
ATOM 5994 N N . LYS A 1 739 ? -28.016 -14.997 6.675 1.00 90.19 739 LYS A N 1
ATOM 5995 C CA . LYS A 1 739 ? -26.906 -14.051 6.601 1.00 90.19 739 LYS A CA 1
ATOM 5996 C C . LYS A 1 739 ? -26.355 -13.736 7.984 1.00 90.19 739 LYS A C 1
ATOM 5998 O O . LYS A 1 739 ? -27.050 -13.785 8.999 1.00 90.19 739 LYS A O 1
ATOM 6003 N N . TYR A 1 740 ? -25.094 -13.332 7.992 1.00 93.50 740 TYR A N 1
ATOM 6004 C CA . TYR A 1 740 ? -24.447 -12.727 9.145 1.00 93.50 740 TYR A CA 1
ATOM 6005 C C . TYR A 1 740 ? -24.083 -11.297 8.777 1.00 93.50 740 TYR A C 1
ATOM 6007 O O . TYR A 1 740 ? -23.454 -11.051 7.748 1.00 93.50 740 TYR A O 1
ATOM 6015 N N . VAL A 1 741 ? -24.528 -10.352 9.594 1.00 95.00 741 VAL A N 1
ATOM 6016 C CA . VAL A 1 741 ? -24.342 -8.920 9.365 1.00 95.00 741 VAL A CA 1
ATOM 6017 C C . VAL A 1 741 ? -23.627 -8.315 10.557 1.00 95.00 741 VAL A C 1
ATOM 6019 O O . VAL A 1 741 ? -23.726 -8.813 11.679 1.00 95.00 741 VAL A O 1
ATOM 6022 N N . THR A 1 742 ? -22.905 -7.229 10.326 1.00 95.31 742 THR A N 1
ATOM 6023 C CA . THR A 1 742 ? -22.308 -6.444 11.399 1.00 95.31 742 THR A CA 1
ATOM 6024 C C . THR A 1 742 ? -22.695 -4.987 11.265 1.00 95.31 742 THR A C 1
ATOM 6026 O O . THR A 1 742 ? -22.693 -4.429 10.167 1.00 95.31 742 THR A O 1
ATOM 6029 N N . TYR A 1 743 ? -22.970 -4.367 12.404 1.00 96.69 743 TYR A N 1
ATOM 6030 C CA . TYR A 1 743 ? -22.976 -2.917 12.547 1.00 96.69 743 TYR A CA 1
ATOM 6031 C C . TYR A 1 743 ? -21.655 -2.505 13.176 1.00 96.69 743 TYR A C 1
ATOM 6033 O O . TYR A 1 743 ? -21.107 -3.241 13.996 1.00 96.69 743 TYR A O 1
ATOM 6041 N N . TYR A 1 744 ? -21.102 -1.384 12.742 1.00 93.75 744 TYR A N 1
ATOM 6042 C CA . TYR A 1 744 ? -19.784 -0.930 13.173 1.00 93.75 744 TYR A CA 1
ATOM 6043 C C . TYR A 1 744 ? -19.713 0.587 13.137 1.00 93.75 744 TYR A C 1
ATOM 6045 O O . TYR A 1 744 ? -20.537 1.238 12.494 1.00 93.75 744 TYR A O 1
ATOM 6053 N N . ASN A 1 745 ? -18.716 1.143 13.808 1.00 92.50 745 ASN A N 1
ATOM 6054 C CA . ASN A 1 745 ? -18.432 2.564 13.782 1.00 92.50 745 ASN A CA 1
ATOM 6055 C C . ASN A 1 745 ? -17.448 2.944 12.701 1.00 92.50 745 ASN A C 1
ATOM 6057 O O . ASN A 1 745 ? -16.495 2.210 12.481 1.00 92.50 745 ASN A O 1
ATOM 6061 N N . GLY A 1 746 ? -17.695 4.077 12.047 1.00 89.81 746 GLY A N 1
ATOM 6062 C CA . GLY A 1 746 ? -16.856 4.650 11.004 1.00 89.81 746 GLY A CA 1
ATOM 6063 C C . GLY A 1 746 ? -16.513 6.114 11.280 1.00 89.81 746 GLY A C 1
ATOM 6064 O O . GLY A 1 746 ? -17.394 6.871 11.695 1.00 89.81 746 GLY A O 1
ATOM 6065 N N . ILE A 1 747 ? -15.261 6.502 11.016 1.00 84.12 747 ILE A N 1
ATOM 6066 C CA . ILE A 1 747 ? -14.786 7.900 10.988 1.00 84.12 747 ILE A CA 1
ATOM 6067 C C . ILE A 1 747 ? -14.054 8.163 9.654 1.00 84.12 747 ILE A C 1
ATOM 6069 O O . ILE A 1 747 ? -13.298 7.292 9.203 1.00 84.12 747 ILE A O 1
ATOM 6073 N N . PRO A 1 748 ? -14.242 9.341 9.021 1.00 67.62 748 PRO A N 1
ATOM 6074 C CA . PRO A 1 748 ? -13.743 9.630 7.673 1.00 67.62 748 PRO A CA 1
ATOM 6075 C C . PRO A 1 748 ? -12.229 9.846 7.569 1.00 67.62 748 PRO A C 1
ATOM 6077 O O . PRO A 1 748 ? -11.671 9.637 6.493 1.00 67.62 748 PRO A O 1
ATOM 6080 N N . LYS A 1 749 ? -11.529 10.262 8.632 1.00 65.44 749 LYS A N 1
ATOM 6081 C CA . LYS A 1 749 ? -10.074 10.488 8.577 1.00 65.44 749 LYS A CA 1
ATOM 6082 C C . LYS A 1 749 ? -9.342 9.952 9.796 1.00 65.44 749 LYS A C 1
ATOM 6084 O O . LYS A 1 749 ? -9.857 9.911 10.910 1.00 65.44 749 LYS A O 1
ATOM 6089 N N . LYS A 1 750 ? -8.091 9.554 9.565 1.00 51.53 750 LYS A N 1
ATOM 6090 C CA . LYS A 1 750 ? -7.196 9.078 10.613 1.00 51.53 750 LYS A CA 1
ATOM 6091 C C . LYS A 1 750 ? -6.740 10.228 11.505 1.00 51.53 750 LYS A C 1
ATOM 6093 O O . LYS A 1 750 ? -6.146 11.178 11.010 1.00 51.53 750 LYS A O 1
ATOM 6098 N N . GLY A 1 751 ? -6.962 10.091 12.810 1.00 48.97 751 GLY A N 1
ATOM 6099 C CA . GLY A 1 751 ? -6.605 11.106 13.804 1.00 48.97 751 GLY A CA 1
ATOM 6100 C C . GLY A 1 751 ? -7.725 12.095 14.126 1.00 48.97 751 GLY A C 1
ATOM 6101 O O . GLY A 1 751 ? -7.541 12.899 15.033 1.00 48.97 751 GLY A O 1
ATOM 6102 N N . ASP A 1 752 ? -8.876 12.006 13.454 1.00 55.56 752 ASP A N 1
ATOM 6103 C CA . ASP A 1 752 ? -10.065 12.736 13.884 1.00 55.56 752 ASP A CA 1
ATOM 6104 C C . ASP A 1 752 ? -10.572 12.119 15.195 1.00 55.56 752 ASP A C 1
ATOM 6106 O O . ASP A 1 752 ? -10.949 10.949 15.252 1.00 55.56 752 ASP A O 1
ATOM 6110 N N . GLU A 1 753 ? -10.574 12.917 16.263 1.00 58.91 753 GLU A N 1
ATOM 6111 C CA . GLU A 1 753 ? -11.091 12.524 17.582 1.00 58.91 753 GLU A CA 1
ATOM 6112 C C . GLU A 1 753 ? -12.626 12.607 17.660 1.00 58.91 753 GLU A C 1
ATOM 6114 O O . GLU A 1 753 ? -13.204 12.337 18.707 1.00 58.91 753 GLU A O 1
ATOM 6119 N N . SER A 1 754 ? -13.296 12.992 16.566 1.00 69.69 754 SER A N 1
ATOM 6120 C CA . SER A 1 754 ? -14.747 13.188 16.493 1.00 69.69 754 SER A CA 1
ATOM 6121 C C . SER A 1 754 ? -15.330 12.769 15.142 1.00 69.69 754 SER A C 1
ATOM 6123 O O . SER A 1 754 ? -14.607 12.602 14.164 1.00 69.69 754 SER A O 1
ATOM 6125 N N . GLY A 1 755 ? -16.650 12.587 15.080 1.00 82.75 755 GLY A N 1
ATOM 6126 C CA . GLY A 1 755 ? -17.370 12.240 13.851 1.00 82.75 755 GLY A CA 1
ATOM 6127 C C . GLY A 1 755 ? -17.712 10.758 13.705 1.00 82.75 755 GLY A C 1
ATOM 6128 O O . GLY A 1 755 ? -18.006 10.316 12.593 1.00 82.75 755 GLY A O 1
ATOM 6129 N N . GLY A 1 756 ? -17.684 9.995 14.804 1.00 89.56 756 GLY A N 1
ATOM 6130 C CA . GLY A 1 756 ? -18.076 8.587 14.816 1.00 89.56 756 GLY A CA 1
ATOM 6131 C C . GLY A 1 756 ? -19.531 8.400 14.399 1.00 89.56 756 GLY A C 1
ATOM 6132 O O . GLY A 1 756 ? -20.434 9.028 14.952 1.00 89.56 756 GLY A O 1
ATOM 6133 N N . GLN A 1 757 ? -19.753 7.550 13.401 1.00 94.81 757 GLN A N 1
ATOM 6134 C CA . GLN A 1 757 ? -21.069 7.246 12.829 1.00 94.81 757 GLN A CA 1
ATOM 6135 C C . GLN A 1 757 ? -21.238 5.736 12.678 1.00 94.81 757 GLN A C 1
ATOM 6137 O O . GLN A 1 757 ? -20.261 5.001 12.798 1.00 94.81 757 GLN A O 1
ATOM 6142 N N . ILE A 1 758 ? -22.453 5.244 12.421 1.00 97.38 758 ILE A N 1
ATOM 6143 C CA . ILE A 1 758 ? -22.716 3.798 12.346 1.00 97.38 758 ILE A CA 1
ATOM 6144 C C . ILE A 1 758 ? -22.924 3.366 10.900 1.00 97.38 758 ILE A C 1
ATOM 6146 O O . ILE A 1 758 ? -23.735 3.941 10.177 1.00 97.38 758 ILE A O 1
ATOM 6150 N N . GLY A 1 759 ? -22.206 2.320 10.502 1.00 96.06 759 GLY A N 1
ATOM 6151 C CA . GLY A 1 759 ? -22.295 1.645 9.213 1.00 96.06 759 GLY A CA 1
ATOM 6152 C C . GLY A 1 759 ? -22.777 0.208 9.363 1.00 96.06 759 GLY A C 1
ATOM 6153 O O . GLY A 1 759 ? -22.982 -0.290 10.474 1.00 96.06 759 GLY A O 1
ATOM 6154 N N . ARG A 1 760 ? -22.951 -0.465 8.224 1.00 94.81 760 ARG A N 1
ATOM 6155 C CA . ARG A 1 760 ? -23.359 -1.874 8.153 1.00 94.81 760 ARG A CA 1
ATOM 6156 C C . ARG A 1 760 ? -22.555 -2.607 7.088 1.00 94.81 760 ARG A C 1
ATOM 6158 O O . ARG A 1 760 ? -22.285 -2.052 6.026 1.00 94.81 760 ARG A O 1
ATOM 6165 N N . ALA A 1 761 ? -22.229 -3.866 7.352 1.00 93.25 761 ALA A N 1
ATOM 6166 C CA . ALA A 1 761 ? -21.649 -4.791 6.384 1.00 93.25 761 ALA A CA 1
ATOM 6167 C C . ALA A 1 761 ? -22.256 -6.194 6.523 1.00 93.25 761 ALA A C 1
ATOM 6169 O O . ALA A 1 761 ? -22.823 -6.538 7.561 1.00 93.25 761 ALA A O 1
ATOM 6170 N N . GLU A 1 762 ? -22.119 -7.004 5.479 1.00 92.31 762 GLU A N 1
ATOM 6171 C CA . GLU A 1 762 ? -22.340 -8.451 5.526 1.00 92.31 762 GLU A CA 1
ATOM 6172 C C . GLU A 1 762 ? -21.002 -9.169 5.763 1.00 92.31 762 GLU A C 1
ATOM 6174 O O . GLU A 1 762 ? -19.942 -8.655 5.400 1.00 92.31 762 GLU A O 1
ATOM 6179 N N . ILE A 1 763 ? -21.045 -10.336 6.405 1.00 91.19 763 ILE A N 1
ATOM 6180 C CA . ILE A 1 763 ? -19.869 -11.160 6.707 1.00 91.19 763 ILE A CA 1
ATOM 6181 C C . ILE A 1 763 ? -19.803 -12.326 5.725 1.00 91.19 763 ILE A C 1
ATOM 6183 O O . ILE A 1 763 ? -20.804 -13.016 5.515 1.00 91.19 763 ILE A O 1
ATOM 6187 N N . ASP A 1 764 ? -18.612 -12.615 5.196 1.00 89.06 764 ASP A N 1
ATOM 6188 C CA . ASP A 1 764 ? -18.419 -13.793 4.349 1.00 89.06 764 ASP A CA 1
ATOM 6189 C C . ASP A 1 764 ? -18.485 -15.089 5.179 1.00 89.06 764 ASP A C 1
ATOM 6191 O O . ASP A 1 764 ? -17.541 -15.490 5.867 1.00 89.06 764 ASP A O 1
ATOM 6195 N N . VAL A 1 765 ? -19.615 -15.788 5.075 1.00 89.12 765 VAL A N 1
ATOM 6196 C CA . VAL A 1 765 ? -19.871 -17.054 5.778 1.00 89.12 765 VAL A CA 1
ATOM 6197 C C . VAL A 1 765 ? -18.859 -18.145 5.404 1.00 89.12 765 VAL A C 1
ATOM 6199 O O . VAL A 1 765 ? -18.579 -19.022 6.222 1.00 89.12 765 VAL A O 1
ATOM 6202 N N . ARG A 1 766 ? -18.265 -18.107 4.203 1.00 88.25 766 ARG A N 1
ATOM 6203 C CA . ARG A 1 766 ? -17.241 -19.088 3.800 1.00 88.25 766 ARG A CA 1
ATOM 6204 C C . ARG A 1 766 ? -15.984 -18.941 4.650 1.00 88.25 766 ARG A C 1
ATOM 6206 O O . ARG A 1 766 ? -15.399 -19.951 5.032 1.00 88.25 766 ARG A O 1
ATOM 6213 N N . LEU A 1 767 ? -15.609 -17.707 4.992 1.00 85.44 767 LEU A N 1
ATOM 6214 C CA . LEU A 1 767 ? -14.481 -17.438 5.883 1.00 85.44 767 LEU A CA 1
ATOM 6215 C C . LEU A 1 767 ? -14.793 -17.853 7.324 1.00 85.44 767 LEU A C 1
ATOM 6217 O O . LEU A 1 767 ? -13.953 -18.487 7.952 1.00 85.44 767 LEU A O 1
ATOM 6221 N N . LEU A 1 768 ? -16.013 -17.608 7.823 1.00 88.44 768 LEU A N 1
ATOM 6222 C CA . LEU A 1 768 ? -16.428 -18.106 9.147 1.00 88.44 768 LEU A CA 1
ATOM 6223 C C . LEU A 1 768 ? -16.291 -19.633 9.252 1.00 88.44 768 LEU A C 1
ATOM 6225 O O . LEU A 1 768 ? -15.704 -20.140 10.208 1.00 88.44 768 LEU A O 1
ATOM 6229 N N . LYS A 1 769 ? -16.775 -20.362 8.237 1.00 90.94 769 LYS A N 1
ATOM 6230 C CA . LYS A 1 769 ? -16.639 -21.825 8.152 1.00 90.94 769 LYS A CA 1
ATOM 6231 C C . LYS A 1 769 ? -15.181 -22.266 8.105 1.00 90.94 769 LYS A C 1
ATOM 6233 O O . LYS A 1 769 ? -14.811 -23.189 8.826 1.00 90.94 769 LYS A O 1
ATOM 6238 N N . LYS A 1 770 ? -14.356 -21.588 7.298 1.00 88.44 770 LYS A N 1
ATOM 6239 C CA . LYS A 1 770 ? -12.913 -21.840 7.222 1.00 88.44 770 LYS A CA 1
ATOM 6240 C C . LYS A 1 770 ? -12.272 -21.727 8.612 1.00 88.44 770 LYS A C 1
ATOM 6242 O O . LYS A 1 770 ? -11.691 -22.702 9.080 1.00 88.44 770 LYS A O 1
ATOM 6247 N N . TYR A 1 771 ? -12.460 -20.609 9.311 1.00 87.38 771 TYR A N 1
ATOM 6248 C CA . TYR A 1 771 ? -11.838 -20.386 10.621 1.00 87.38 771 TYR A CA 1
ATOM 6249 C C . TYR A 1 771 ? -12.309 -21.374 11.690 1.00 87.38 771 TYR A C 1
ATOM 6251 O O . TYR A 1 771 ? -11.511 -21.838 12.503 1.00 87.38 771 TYR A O 1
ATOM 6259 N N . VAL A 1 772 ? -13.593 -21.749 11.683 1.00 88.62 772 VAL A N 1
ATOM 6260 C CA . VAL A 1 772 ? -14.092 -22.803 12.577 1.00 88.62 772 VAL A CA 1
ATOM 6261 C C . VAL A 1 772 ? -13.484 -24.163 12.244 1.00 88.62 772 VAL A C 1
ATOM 6263 O O . VAL A 1 772 ? -13.177 -24.918 13.167 1.00 88.62 772 VAL A O 1
ATOM 6266 N N . SER A 1 773 ? -13.298 -24.483 10.961 1.00 86.25 773 SER A N 1
ATOM 6267 C CA . SER A 1 773 ? -12.675 -25.742 10.542 1.00 86.25 773 SER A CA 1
ATOM 6268 C C . SER A 1 773 ? -11.199 -25.829 10.926 1.00 86.25 773 SER A C 1
ATOM 6270 O O . SER A 1 773 ? -10.761 -26.883 11.361 1.00 86.25 773 SER A O 1
ATOM 6272 N N . GLU A 1 774 ? -10.456 -24.724 10.856 1.00 79.88 774 GLU A N 1
ATOM 6273 C CA . GLU A 1 774 ? -9.037 -24.665 11.237 1.00 79.88 774 GLU A CA 1
ATOM 6274 C C . GLU A 1 774 ? -8.819 -24.715 12.754 1.00 79.88 774 GLU A C 1
ATOM 6276 O O . GLU A 1 774 ? -7.742 -25.086 13.217 1.00 79.88 774 GLU A O 1
ATOM 6281 N N . ALA A 1 775 ? -9.838 -24.332 13.527 1.00 75.88 775 ALA A N 1
ATOM 6282 C CA . ALA A 1 775 ? -9.847 -24.415 14.984 1.00 75.88 775 ALA A CA 1
ATOM 6283 C C . ALA A 1 775 ? -10.412 -25.748 15.522 1.00 75.88 775 ALA A C 1
ATOM 6285 O O . ALA A 1 775 ? -10.468 -25.947 16.741 1.00 75.88 775 ALA A O 1
ATOM 6286 N N . LYS A 1 776 ? -10.919 -26.634 14.655 1.00 72.12 776 LYS A N 1
ATOM 6287 C CA . LYS A 1 776 ? -11.294 -28.015 15.000 1.00 72.12 776 LYS A CA 1
ATOM 6288 C C . LYS A 1 776 ? -10.067 -28.906 14.933 1.00 72.12 776 LYS A C 1
ATOM 6290 O O . LYS A 1 776 ? -9.934 -29.699 15.893 1.00 72.12 776 LYS A O 1
#

Sequence (776 aa):
MSRINKHKPFKLVAYFAVLIIAIVLLADKAHSNIELGLIEFYGHYNGRNVYSQIFKEDASVKNTKVNPYVEPQMGWKIGGKSVPSPTKVASEGLTKVIKGDVTAAQKYASWLVDNSINKDGAMFFPFTFDYAPYWSYSLKAPWNSGLTQGLALGLFSLLYKYTGQDEYRHFADMVYRSYKIPLEKGGFTRFEKDGPFFEEYPTETPTRVLNGAAVTMLALHDYATIVNNKEAERMFESSVHRFDELLGEYDIKEPVSGIITSSYSLAPVRPEILGRFVGEGNIFVSKMKLIGIKKDSEKDIASGQIGVPSDDDVMREFYVWPDKKLMNWGDYGIIDDVPGRETNGKKGEYGHAPFKFSMPQAETFDTYAVEVTWMPLKNWNNKPVSVQLYDGVEWWQLGMIIPENEKGLQKQRFSLSSDFYETWNKLTNTSFKIDNKYIDDNQILVSIIGQISGSETCNYFAKRWKQSIDLVPARWLNRYPPAFLHSESLQPVLNILPKTDQSRHVEYPSVIKIRDQYFMYYCAYGDDERWRLFTATSSDGLNWTRQGRLKALPSYLNGNLAFPYVVADRKKGGYLMYFSASERTGKPYNKICWARSSDGLNWKYGGVAVNDSGLKPLVLFKPRGGYEMFFVKSENGKFELIYTTSPDGIHWDNETVILEFLSKQRGMYTVSGMYFEDRLMIFLESTTPCRRHDMLLYVGKDGKDLKPVKENPVIVGRDWENRWDNIRYGYNFVKDGDKYVTYYNGIPKKGDESGGQIGRAEIDVRLLKKYVSEAK

Secondary structure (DSSP, 8-state):
--------SHHHHHHHHHHHHHHHHSSS----S-S-HHHHHHHTTTT--GGGGTT---TT-------TTS----SEEETTEEE--HHHHHHHHHHHHHTT-HHHHHHHHHHHHHT-EEETTEEE--B-S-B--SBS--BPSSB--HHHHHHHHHHHHHHHHHH--HHHHHHHHHHHHHHTSBGGGT-SEEEETTEEEE-SS--SS---BHHHHHHHHHHHHHHHHHHT-HHHHHHHHHHHHHHHHHHGGGEEE-TTT--EEE-SB-SPBP-EEEEEEESS---EEEEEEEEEEETTEEEEEEEEESSSTTTT-TTSSEEE---TTT--PPPPEEETTEEEEETTSS--TT-EEEEEEE--TT---SEEEEEEEEE--TT-----EEEEEE-SSSEEEEEEE--SS--S-EEEEEEE-HHHHHHHHHHHHH-----TTTHHHHHHHHHHHHHHH--HHHHHHHHHHHHHHTTS-GGG-SSPPS-SEES--SS-SB--BTTTTBSSEEEEEEEEEETTEEEEEEEEE-TT---EEEEEEESSSSS-EEEEEPP---TT--S-EEEEEEEE-TTTSSEEEEEEE-SSTTSPP-EEEEEEESSSSS-EEEEEEE-S--EEEEEEE-TTSSEEEEEEEEETTEEEEEEEEESSSSS----EEEEEEETTT-EEEEEEEEEETTEEEEEEEEE-TTS-EEEEEEEESSTTS-EE-TT--SEE--TTS-STTSEEEEEEEEEETTEEEEEEEEESSTT-SS-BEEEEEEE-HHHHHHHHHHT-

Radius of gyration: 33.43 Å; chains: 1; bounding box: 83×127×78 Å

pLDDT: mean 81.91, std 17.15, range [26.02, 98.81]